Protein 3UVE (pdb70)

Sequence (1124 aa):
TGRVEGKKVAFVTGAARGQGRSHAVRLAQEGADIIAVDICKPIRAGVVDTAIPASSTPEDLAETADLVKGHNNRRIVTAEVDVRDDYDALKAAVDSGVEQLGRLDIIVANAGIGNGGDTLDKTSEEEDWTEMIDINLAGVWKTVKAGVPHMIAGGRRGGSIILTSSVGGLKAYPHTGHYVAAKHGVVGLMRAFGVELGQHMIRVNSVHPTHVKTPMLHNEGTFKMFRPDLENPGPDDMAPICQMFHTTLPIPWVEEPIDISNAVLFFASDEARYITGVTLPIDAGSSCLKTGRVEGKKVAFVTGAARGQGRSHAVRLAQEGADIIAVDICKPIRAGVVDTAIPASSTPEDLAETADLVKGHNNRRIVTAEVDVRDDYDALKAAVDSGVEQLGRLDIIVANAGIGNGGDTLDKTSEEEDWTEMIDINLAGVWKTVKAGVPHMIAGGRGGSIILTSSVGGLKAYPHTGHYVAAKHGVVGLMRAFGVELGQHMIRVNSVHPTHVKTPMLHNEGTFKMFRPDLENPGPDDDMAPICQMFHTTLPIPWVEEPIDISNAVLFFASDEARYITGVTLPIDAGSSCLKTGRVEGKKVAFVTGAARGQGRSHAVRLAQEGADIIAVDICKPIRAGVVDTAIPASSTPEDLAETADLVKGHNNRRIVTAEVDVRDDYDALKAAVDSGVEQLGRLDIIVANAGIGNGGDTLDKTSEEEDWTEMIDINLAGVWKTVKAGVPHMIAGGRGGSIILTSSVGGLKAYPHTGHYVAAKHGVVGLMRAFGVELGQHMIRVNSVHPTHVKTPMLHNEGTFKMFRPDLENPGPDDMAPICQMFHTTLPIPWVEEPIDISNAVLFFASDEARYITGVTLPIDAGSSCLKTGRVEGKKVAFVTGAARGQGRSHAVRLAQEGADIIAVDICKPIRAGVVDTAIPASSTPEDLAETADLVKGHNNRRIVTAEVDVRDDYDALKAAVDSGVEQLGRLDIIVANAGIGNGGDTLDKTSEEDWTEMIDINLAGVWKTVKAGVPHMIAGGRGGSIILTSSVGGLKAYPHTGHYVAAKHGVVGLMRAFGVELGQHMIRVNSVHPTHVKTPMLHNEGTFKMFRPDLENPGPDDMAPICQMFHTTLPIPWVEEPIDISNAVLFFASDEARYITGVTLPIDAGSSCLK

Solvent-accessible surface area: 37494 Å² total; per-residue (Å²): 144,22,48,2,89,45,51,3,0,0,0,1,12,0,0,46,17,31,1,54,20,0,0,29,29,1,2,97,26,5,0,27,0,0,0,0,13,31,5,125,45,45,89,109,81,50,126,99,72,64,36,63,40,14,61,67,108,31,5,47,72,0,10,97,87,0,116,61,69,132,68,44,23,19,61,21,108,14,34,10,60,71,40,115,40,0,52,60,16,0,50,49,0,19,150,116,33,58,61,4,8,2,0,0,2,19,21,27,14,28,35,49,35,69,38,0,16,137,2,40,72,121,21,5,56,19,0,7,51,9,0,0,6,1,5,1,12,2,0,33,0,0,0,47,40,3,51,89,23,68,136,10,8,1,0,0,0,9,2,14,18,10,2,48,36,9,123,48,91,47,1,3,47,2,0,0,9,6,0,0,5,0,0,0,57,0,0,0,24,7,3,0,129,70,62,0,19,0,0,0,0,0,10,13,42,10,94,15,43,72,17,33,12,66,35,17,25,101,137,37,47,109,98,62,160,132,6,18,53,125,44,0,20,70,56,0,61,142,54,11,19,0,62,17,32,30,0,57,24,68,4,0,1,14,0,0,0,0,0,4,1,91,24,1,78,33,2,2,16,4,32,0,13,1,1,0,0,2,50,7,90,140,22,47,0,91,46,42,3,0,0,0,1,12,0,0,47,19,31,0,55,19,0,0,28,26,0,2,98,27,5,0,19,0,0,0,0,13,33,3,114,45,43,91,108,81,57,115,101,70,64,33,60,37,13,62,70,110,30,5,48,70,0,11,100,86,0,117,60,67,132,67,126,23,18,60,22,88,14,34,10,61,74,41,112,40,0,52,61,16,0,49,47,0,20,150,89,17,57,62,5,6,0,0,0,1,19,21,28,15,25,35,48,32,70,38,0,16,139,2,40,71,123,21,6,55,16,0,6,52,7,0,0,6,1,5,2,11,1,0,32,0,0,0,48,41,3,53,90,33,68,143,10,8,1,0,0,0,8,2,14,20,11,2,49,39,7,116,43,75,39,1,3,48,2,0,0,8,7,0,0,6,0,0,0,57,0,0,0,24,7,4,0,126,73,60,1,18,0,0,0,0,0,10,12,44,9,96,16,44,70,15,35,12,65,33,22,24,106,110,38,46,112,103,64,96,91,11,19,55,128,45,0,20,72,54,0,61,137,53,11,18,0,62,18,31,30,0,56,24,67,4,0,1,13,0,0,0,0,0,1,0,91,24,1,79,34,1,2,16,4,31,0,13,1,1,0,0,3,52,9,94,172,20,46,1,92,46,41,3,0,0,0,1,13,0,0,46,18,32,0,55,20,0,0,30,29,0,2,99,27,6,0,19,0,1,0,0,13,34,3,114,45,44,89,108,81,56,115,101,70,63,35,60,39,14,62,70,110,32,4,47,71,0,10,98,87,0,118,60,68,133,66,127,23,17,60,22,89,13,34,10,60,72,41,113,40,0,51,60,16,0,51,48,0,19,150,90,17,58,62,5,6,0,0,0,2,18,22,28,15,26,36,48,32,69,40,0,17,142,1,40,70,124,22,5,57,17,0,7,53,7,0,0,6,1,4,1,10,1,0,33,0,0,0,50,42,3,53,90,33,69,144,8,8,1,0,0,0,8,2,13,20,11,2,49,42,7,124,46,84,43,1,3,46,1,0,0,8,6,0,0,6,0,0,0,58,0,0,0,23,6,4,0,127,74,62,0,19,0,0,0,0,0,9,13,43,9,95,16,44,68,15,36,13,66,34,18,24,105,119,35,46,112,103,65,96,93,11,19,54,124,45,0,20,73,57,0,62,138,52,11,19,0,62,18,32,30,0,58,24,68,4,0,1,14,0,0,0,0,1,1,0,92,25,1,80,33,1,2,15,5,32,0,13,1,1,0,0,4,52,9,94,145,22,47,0,92,47,41,4,0,0,0,1,12,0,0,48,18,31,0,56,20,0,0,28,28,1,1,97,26,4,0,19,0,0,0,0,14,33,4,114,48,45,66,109,81,51,122,101,71,64,37,62,40,15,61,68,106,31,5,45,73,0,10,98,90,0,117,61,67,132,66,127,22,20,61,21,92,12,36,10,59,74,41,112,41,0,53,62,17,0,49,48,0,18,152,90,18,57,66,4,6,0,0,0,1,18,21,27,13,28,35,49,35,70,36,0,16,138,2,47,78,108,22,6,56,18,0,6,51,8,0,0,6,1,4,2,10,1,0,32,0,0,0,47,42,2,52,89,24,69,138,9,8,1,0,0,0,8,2,14,18,10,2,49,36,10,123,47,92,45,1,2,48,1,0,0,10,6,0,0,6,0,0,0,57,0,0,0,21,8,4,0,126,71,63,0,19,0,0,0,0,0,9,12,42,9,95,15,43,68,16,34,13,67,35,16,24,102,133,38,46,111,99,62,160,130,7,18,54,125,45,0,20,71,51,0,62,127,48,11,20,0,62,17,32,29,0,56,23,67,4,0,0,14,0,0,0,0,1,1,0,90,22,1,79,34,1,2,16,4,32,0,14,1,1,0,0,3,48,8,94

Secondary structure (DSSP, 8-state):
--TTTT-EEEEESTTSHHHHHHHHHHHHTT-EEEEEE--S-SBTTB---SSPPP-HHHHHHHHHHHHTTT--EEEEE--TT-HHHHHHHHHHHHHHHS---EEEE--------S-GGG--HHHHHHHHIIIIIHHHHHHHHHHHHHHHHTS-EEEEEE--GGGTS--TT-HHHHHHHHHHHHHHHHHHHHHGGGTEEEEEEEESSBSSTTTSSHHHHHHH-TTSSS--HHHHHHHHHTT-SSS-S-B-HHHHHHHHHHHHSGGGTT--S-EEEESTTGGG-/--TTTT-EEEEESTTSHHHHHHHHHHHHTT-EEEEEE--S-SBTTB---SSPPP-HHHHHHHHHHHHTTT--EEEEE--TT-HHHHHHHHHHHHHHHS---EEEE--------S-GGG--HHHHHHHHIIIIIHHHHHHHHHHHHHHHHTS-EEEEEE--GGGTS--TT-HHHHHHHHHHHHHHHHHHHHHGGGTEEEEEEEESSBSSTTTSSHHHHHHH-TT-SS--HHHHHHHHHTT-SSS-S-B-HHHHHHHHHHHHSGGGTT--S-EEEESTTGGG-/--TTTT-EEEEESTTSHHHHHHHHHHHHTT-EEEEEE--S-SBTTB---SSPPP-HHHHHHHHHHHHTTT--EEEEE--TT-HHHHHHHHHHHHHHHS---EEEE--------S-GGG--HHHHHHHHIIIIIHHHHHHHHHHHHHHHHTS-EEEEEE--GGGTS--TT-HHHHHHHHHHHHHHHHHHHHHGGGTEEEEEEEE-SBSSTTTSSHHHHHHH-TT-SS--HHHHHHHHHTT-SSS-S-B-HHHHHHHHHHHHSGGGTT--S-EEEESTTGGG-/--TTTT-EEEEESTTSHHHHHHHHHHHHTT-EEEEEE--S-SBTTB---SSPPP-HHHHHHHHHHHHTTT--EEEEE--TT-HHHHHHHHHHHHHHHS---EEEE--------S-GGG--HHHHHHHHIIIIIHHHHHHHHHHHHHHHHTS-EEEEEE--GGGTS--TT-HHHHHHHHHHHHHHHHHHHHHGGGTEEEEEEEESSBSSTTTSSHHHHHHH-TTSSS--HHHHHHHHHTT-SSS-S-B-HHHHHHHHHHHHSGGGTT--S-EEEESTTGGG-

Nearest PDB structures (foldseek):
  3uve-assembly1_D  TM=1.004E+00  e=3.601E-61  Mycobacterium avium 104
  5ej2-assembly1_A  TM=9.910E-01  e=6.399E-51  Mycobacterium avium 104
  3t7c-assembly1_B  TM=9.787E-01  e=5.672E-44  Mycobacterium avium 104
  3t7c-assembly1_D  TM=9.836E-01  e=1.127E-41  Mycobacterium avium 104
  3oec-assembly1_D  TM=9.701E-01  e=2.145E-37  Mycolicibacterium thermoresistibile

B-factor: mean 14.79, std 8.17, range [6.04, 56.09]

CATH classification: 3.40.50.720

InterPro domains:
  IPR002347 Short-chain dehydrogenase/reductase SDR [PF00106] (8-215)
  IPR002347 Short-chain dehydrogenase/reductase SDR [PR00080] (99-110)
  IPR002347 Short-chain dehydrogenase/reductase SDR [PR00080] (154-162)
  IPR002347 Short-chain dehydrogenase/reductase SDR [PR00080] (174-193)
  IPR002347 Short-chain dehydrogenase/reductase SDR [PR00081] (9-26)
  IPR002347 Short-chain dehydrogenase/reductase SDR [PR00081] (99-110)
  IPR002347 Short-chain dehydrogenase/reductase SDR [PR00081] (148-164)
  IPR002347 Short-chain dehydrogenase/reductase SDR [PR00081] (174-193)
  IPR002347 Short-chain dehydrogenase/reductase SDR [PR00081] (195-212)
  IPR002347 Short-chain dehydrogenase/reductase SDR [PR00081] (243-263)
  IPR020904 Short-chain dehydrogenase/reductase, conserved site [PS00061] (161-189)
  IPR023985 Mycofactocin-dependent oxidoreductase [TIGR03971] (5-281)
  IPR036291 NAD(P)-binding domain superfamily [SSF51735] (6-280)

Structure (mmCIF, N/CA/C/O backbone):
data_3UVE
#
_entry.id   3UVE
#
_cell.length_a   97.610
_cell.length_b   59.440
_cell.length_c   108.650
_cell.angle_alpha   90.000
_cell.angle_beta   90.100
_cell.angle_gamma   90.000
#
_symmetry.space_group_name_H-M   'P 1 21 1'
#
loop_
_entity.id
_entity.type
_entity.pdbx_description
1 polymer 'Carveol dehydrogenase ((+)-trans-carveol dehydrogenase)'
2 non-polymer NICOTINAMIDE-ADENINE-DINUCLEOTIDE
3 non-polymer 'TETRAETHYLENE GLYCOL'
4 non-polymer 1,2-ETHANEDIOL
5 water water
#
loop_
_atom_site.group_PDB
_atom_site.id
_atom_site.type_symbol
_atom_site.label_atom_id
_atom_site.label_alt_id
_atom_site.label_comp_id
_atom_site.label_asym_id
_atom_site.label_entity_id
_atom_site.label_seq_id
_atom_site.pdbx_PDB_ins_code
_atom_site.Cartn_x
_atom_site.Cartn_y
_atom_site.Cartn_z
_atom_site.occupancy
_atom_site.B_iso_or_equiv
_atom_site.auth_seq_id
_atom_site.auth_comp_id
_atom_site.auth_asym_id
_atom_site.auth_atom_id
_atom_site.pdbx_PDB_model_num
ATOM 1 N N . THR A 1 6 ? -12.769 -6.936 32.560 1.00 34.44 2 THR A N 1
ATOM 2 C CA . THR A 1 6 ? -12.517 -5.998 31.441 1.00 32.78 2 THR A CA 1
ATOM 3 C C . THR A 1 6 ? -11.155 -5.293 31.588 1.00 29.93 2 THR A C 1
ATOM 4 O O . THR A 1 6 ? -10.526 -4.988 30.586 1.00 33.09 2 THR A O 1
ATOM 6 N N . GLY A 1 7 ? -10.687 -5.051 32.819 1.00 25.29 3 GLY A N 1
ATOM 7 C CA . GLY A 1 7 ? -9.449 -4.286 33.019 1.00 20.84 3 GLY A CA 1
ATOM 8 C C . GLY A 1 7 ? -8.222 -5.109 32.658 1.00 18.55 3 GLY A C 1
ATOM 9 O O . GLY A 1 7 ? -8.222 -6.332 32.730 1.00 17.00 3 GLY A O 1
ATOM 10 N N . ARG A 1 8 ? -7.133 -4.421 32.349 1.00 17.34 4 ARG A N 1
ATOM 11 C CA . ARG A 1 8 ? -5.926 -5.098 31.961 1.00 17.14 4 ARG A CA 1
ATOM 12 C C . ARG A 1 8 ? -5.206 -5.844 33.067 1.00 16.27 4 ARG A C 1
ATOM 13 O O . ARG A 1 8 ? -4.311 -6.656 32.765 1.00 16.68 4 ARG A O 1
ATOM 21 N N . VAL A 1 9 ? -5.568 -5.591 34.321 1.00 14.51 5 VAL A N 1
ATOM 22 C CA . VAL A 1 9 ? -5.046 -6.380 35.433 1.00 12.83 5 VAL A CA 1
ATOM 23 C C . VAL A 1 9 ? -6.218 -6.866 36.308 1.00 13.31 5 VAL A C 1
ATOM 24 O O . VAL A 1 9 ? -6.117 -6.960 37.525 1.00 12.53 5 VAL A O 1
ATOM 28 N N . GLU A 1 10 ? -7.331 -7.203 35.664 1.00 14.19 6 GLU A N 1
ATOM 29 C CA . GLU A 1 10 ? -8.521 -7.618 36.372 1.00 16.77 6 GLU A CA 1
ATOM 30 C C . GLU A 1 10 ? -8.269 -8.834 37.265 1.00 15.75 6 GLU A C 1
ATOM 31 O O . GLU A 1 10 ? -7.646 -9.792 36.846 1.00 16.72 6 GLU A O 1
ATOM 37 N N . GLY A 1 11 ? -8.716 -8.747 38.500 1.00 16.32 7 GLY A N 1
ATOM 38 C CA . GLY A 1 11 ? -8.592 -9.837 39.439 1.00 16.55 7 GLY A CA 1
ATOM 39 C C . GLY A 1 11 ? -7.227 -10.024 40.105 1.00 16.00 7 GLY A C 1
ATOM 40 O O . GLY A 1 11 ? -7.055 -10.965 40.896 1.00 17.27 7 GLY A O 1
ATOM 41 N N . LYS A 1 12 ? -6.268 -9.169 39.765 1.00 14.47 8 LYS A N 1
ATOM 42 C CA A LYS A 1 12 ? -4.928 -9.240 40.353 0.50 13.09 8 LYS A CA 1
ATOM 43 C CA B LYS A 1 12 ? -4.931 -9.239 40.364 0.50 13.62 8 LYS A CA 1
ATOM 44 C C . LYS A 1 12 ? -4.827 -8.395 41.618 1.00 12.80 8 LYS A C 1
ATOM 45 O O . LYS A 1 12 ? -5.679 -7.569 41.893 1.00 11.89 8 LYS A O 1
ATOM 56 N N . VAL A 1 13 ? -3.781 -8.651 42.397 1.00 11.15 9 VAL A N 1
ATOM 57 C CA . VAL A 1 13 ? -3.408 -7.852 43.540 1.00 10.35 9 VAL A CA 1
ATOM 58 C C . VAL A 1 13 ? -2.001 -7.318 43.312 1.00 9.25 9 VAL A C 1
ATOM 59 O O . VAL A 1 13 ? -1.087 -8.067 42.948 1.00 9.03 9 VAL A O 1
ATOM 63 N N . ALA A 1 14 ? -1.833 -6.005 43.531 1.00 9.25 10 ALA A N 1
ATOM 64 C CA . ALA A 1 14 ? -0.545 -5.317 43.402 1.00 8.91 10 ALA A CA 1
ATOM 65 C C . ALA A 1 14 ? -0.102 -4.738 44.750 1.00 8.92 10 ALA A C 1
ATOM 66 O O . ALA A 1 14 ? -0.896 -4.065 45.464 1.00 9.69 10 ALA A O 1
ATOM 68 N N . PHE A 1 15 ? 1.148 -4.987 45.088 1.00 8.23 11 PHE A N 1
ATOM 69 C CA . PHE A 1 15 ? 1.854 -4.436 46.242 1.00 8.27 11 PHE A CA 1
ATOM 70 C C . PHE A 1 15 ? 2.726 -3.275 45.753 1.00 8.09 11 PHE A C 1
ATOM 71 O O . PHE A 1 15 ? 3.627 -3.482 44.936 1.00 8.49 11 PHE A O 1
ATOM 79 N N . VAL A 1 16 ? 2.393 -2.051 46.184 1.00 7.77 12 VAL A N 1
ATOM 80 C CA . VAL A 1 16 ? 3.060 -0.821 45.741 1.00 7.63 12 VAL A CA 1
ATOM 81 C C . VAL A 1 16 ? 3.666 -0.134 46.969 1.00 7.41 12 VAL A C 1
ATOM 82 O O . VAL A 1 16 ? 2.936 0.181 47.919 1.00 7.57 12 VAL A O 1
ATOM 86 N N . THR A 1 17 ? 4.981 0.084 46.966 1.00 7.35 13 THR A N 1
ATOM 87 C CA . THR A 1 17 ? 5.612 0.903 47.997 1.00 7.46 13 THR A CA 1
ATOM 88 C C . THR A 1 17 ? 5.712 2.360 47.553 1.00 7.61 13 THR A C 1
ATOM 89 O O . THR A 1 17 ? 5.686 2.677 46.358 1.00 8.09 13 THR A O 1
ATOM 93 N N . GLY A 1 18 ? 5.860 3.247 48.526 1.00 7.41 14 GLY A N 1
ATOM 94 C CA . GLY A 1 18 ? 5.814 4.688 48.283 1.00 7.80 14 GLY A CA 1
ATOM 95 C C . GLY A 1 18 ? 4.492 5.161 47.740 1.00 7.83 14 GLY A C 1
ATOM 96 O O . GLY A 1 18 ? 4.429 6.107 46.981 1.00 8.06 14 GLY A O 1
ATOM 97 N N . ALA A 1 19 ? 3.396 4.539 48.188 1.00 8.21 15 ALA A N 1
ATOM 98 C CA . ALA A 1 19 ? 2.067 4.772 47.618 1.00 8.25 15 ALA A CA 1
ATOM 99 C C . ALA A 1 19 ? 1.347 6.005 48.162 1.00 8.72 15 ALA A C 1
ATOM 100 O O . ALA A 1 19 ? 0.246 6.282 47.721 1.00 9.40 15 ALA A O 1
ATOM 102 N N . ALA A 1 20 ? 1.966 6.752 49.056 1.00 8.91 16 ALA A N 1
ATOM 103 C CA . ALA A 1 20 ? 1.251 7.905 49.692 1.00 8.80 16 ALA A CA 1
ATOM 104 C C . ALA A 1 20 ? 0.967 9.033 48.700 1.00 9.00 16 ALA A C 1
ATOM 105 O O . ALA A 1 20 ? 0.059 9.804 48.898 1.00 9.02 16 ALA A O 1
ATOM 107 N N . ARG A 1 21 ? 1.811 9.178 47.671 1.00 8.91 17 ARG A N 1
ATOM 108 C CA . ARG A 1 21 ? 1.694 10.319 46.784 1.00 9.31 17 ARG A CA 1
ATOM 109 C C . ARG A 1 21 ? 2.533 10.060 45.531 1.00 9.01 17 ARG A C 1
ATOM 110 O O . ARG A 1 21 ? 3.125 8.968 45.385 1.00 9.19 17 ARG A O 1
ATOM 118 N N . GLY A 1 22 ? 2.574 11.028 44.638 1.00 9.33 18 GLY A N 1
ATOM 119 C CA . GLY A 1 22 ? 3.490 10.967 43.506 1.00 9.21 18 GLY A CA 1
ATOM 120 C C . GLY A 1 22 ? 3.264 9.768 42.603 1.00 8.93 18 GLY A C 1
ATOM 121 O O . GLY A 1 22 ? 2.135 9.368 42.338 1.00 9.56 18 GLY A O 1
ATOM 122 N N . GLN A 1 23 ? 4.358 9.157 42.175 1.00 8.92 19 GLN A N 1
ATOM 123 C CA . GLN A 1 23 ? 4.267 8.035 41.253 1.00 8.31 19 GLN A CA 1
ATOM 124 C C . GLN A 1 23 ? 3.586 6.847 41.890 1.00 8.26 19 GLN A C 1
ATOM 125 O O . GLN A 1 23 ? 2.790 6.169 41.263 1.00 8.20 19 GLN A O 1
ATOM 131 N N . GLY A 1 24 ? 3.889 6.593 43.169 1.00 8.34 20 GLY A N 1
ATOM 132 C CA . GLY A 1 24 ? 3.299 5.422 43.848 1.00 8.28 20 GLY A CA 1
ATOM 133 C C . GLY A 1 24 ? 1.794 5.513 43.989 1.00 8.58 20 GLY A C 1
ATOM 134 O O . GLY A 1 24 ? 1.074 4.531 43.736 1.00 8.61 20 GLY A O 1
ATOM 135 N N . ARG A 1 25 ? 1.299 6.708 44.332 1.00 8.37 21 ARG A N 1
ATOM 136 C CA . ARG A 1 25 ? -0.145 6.937 44.323 1.00 8.67 21 ARG A CA 1
ATOM 137 C C . ARG A 1 25 ? -0.685 6.682 42.932 1.00 8.38 21 ARG A C 1
ATOM 138 O O . ARG A 1 25 ? -1.714 5.997 42.773 1.00 9.32 21 ARG A O 1
ATOM 146 N N . SER A 1 26 ? -0.031 7.236 41.921 1.00 8.51 22 SER A N 1
ATOM 147 C CA . SER A 1 26 ? -0.481 7.058 40.542 1.00 8.47 22 SER A CA 1
ATOM 148 C C . SER A 1 26 ? -0.534 5.572 40.143 1.00 8.51 22 SER A C 1
ATOM 149 O O . SER A 1 26 ? -1.478 5.151 39.506 1.00 9.31 22 SER A O 1
ATOM 152 N N . HIS A 1 27 ? 0.460 4.802 40.537 1.00 8.52 23 HIS A N 1
ATOM 153 C CA . HIS A 1 27 ? 0.490 3.371 40.238 1.00 8.37 23 HIS A CA 1
ATOM 154 C C . HIS A 1 27 ? -0.692 2.668 40.878 1.00 8.67 23 HIS A C 1
ATOM 155 O O . HIS A 1 27 ? -1.379 1.868 40.237 1.00 8.39 23 HIS A O 1
ATOM 162 N N . ALA A 1 28 ? -0.910 2.920 42.166 1.00 8.55 24 ALA A N 1
ATOM 163 C CA . ALA A 1 28 ? -2.035 2.320 42.865 1.00 8.97 24 ALA A CA 1
ATOM 164 C C . ALA A 1 28 ? -3.371 2.623 42.193 1.00 9.08 24 ALA A C 1
ATOM 165 O O . ALA A 1 28 ? -4.191 1.720 41.995 1.00 9.58 24 ALA A O 1
ATOM 167 N N . VAL A 1 29 ? -3.593 3.900 41.827 1.00 9.48 25 VAL A N 1
ATOM 168 C CA . VAL A 1 29 ? -4.829 4.312 41.212 1.00 10.07 25 VAL A CA 1
ATOM 169 C C . VAL A 1 29 ? -4.993 3.753 39.798 1.00 10.77 25 VAL A C 1
ATOM 170 O O . VAL A 1 29 ? -6.054 3.265 39.447 1.00 11.51 25 VAL A O 1
ATOM 174 N N . ARG A 1 30 ? -3.919 3.781 39.013 1.00 10.39 26 ARG A N 1
ATOM 175 C CA . ARG A 1 30 ? -4.004 3.243 37.646 1.00 10.41 26 ARG A CA 1
ATOM 176 C C . ARG A 1 30 ? -4.247 1.743 37.636 1.00 9.93 26 ARG A C 1
ATOM 177 O O . ARG A 1 30 ? -5.049 1.227 36.836 1.00 10.38 26 ARG A O 1
ATOM 185 N N . LEU A 1 31 ? -3.530 1.019 38.477 1.00 9.28 27 LEU A N 1
ATOM 186 C CA . LEU A 1 31 ? -3.738 -0.417 38.573 1.00 9.70 27 LEU A CA 1
ATOM 187 C C . LEU A 1 31 ? -5.173 -0.730 39.058 1.00 10.03 27 LEU A C 1
ATOM 188 O O . LEU A 1 31 ? -5.802 -1.664 38.581 1.00 11.17 27 LEU A O 1
ATOM 193 N N . ALA A 1 32 ? -5.665 0.048 40.013 1.00 9.56 28 ALA A N 1
ATOM 194 C CA . ALA A 1 32 ? -7.048 -0.125 40.494 1.00 10.43 28 ALA A CA 1
ATOM 195 C C . ALA A 1 32 ? -8.079 0.168 39.382 1.00 10.84 28 ALA A C 1
ATOM 196 O O . ALA A 1 32 ? -9.037 -0.592 39.180 1.00 11.07 28 ALA A O 1
ATOM 198 N N . GLN A 1 33 ? -7.827 1.210 38.603 1.00 10.92 29 GLN A N 1
ATOM 199 C CA . GLN A 1 33 ? -8.665 1.526 37.450 1.00 12.18 29 GLN A CA 1
ATOM 200 C C . GLN A 1 33 ? -8.756 0.363 36.483 1.00 12.05 29 GLN A C 1
ATOM 201 O O . GLN A 1 33 ? -9.801 0.128 35.893 1.00 12.12 29 GLN A O 1
ATOM 207 N N . GLU A 1 34 ? -7.678 -0.389 36.376 1.00 11.68 30 GLU A N 1
ATOM 208 C CA . GLU A 1 34 ? -7.594 -1.531 35.477 1.00 12.42 30 GLU A CA 1
ATOM 209 C C . GLU A 1 34 ? -7.861 -2.867 36.161 1.00 12.30 30 GLU A C 1
ATOM 210 O O . GLU A 1 34 ? -7.620 -3.927 35.590 1.00 12.74 30 GLU A O 1
ATOM 216 N N . GLY A 1 35 ? -8.437 -2.810 37.363 1.00 12.24 31 GLY A N 1
ATOM 217 C CA . GLY A 1 35 ? -9.029 -3.997 37.985 1.00 12.47 31 GLY A CA 1
ATOM 218 C C . GLY A 1 35 ? -8.282 -4.669 39.116 1.00 12.24 31 GLY A C 1
ATOM 219 O O . GLY A 1 35 ? -8.791 -5.665 39.656 1.00 13.13 31 GLY A O 1
ATOM 220 N N . ALA A 1 36 ? -7.173 -4.105 39.551 1.00 11.54 32 ALA A N 1
ATOM 221 C CA . ALA A 1 36 ? -6.379 -4.714 40.641 1.00 11.50 32 ALA A CA 1
ATOM 222 C C . ALA A 1 36 ? -6.785 -4.183 41.989 1.00 11.62 32 ALA A C 1
ATOM 223 O O . ALA A 1 36 ? -7.023 -2.977 42.132 1.00 12.50 32 ALA A O 1
ATOM 225 N N . ASP A 1 37 ? -6.793 -5.043 43.004 1.00 11.47 33 ASP A N 1
ATOM 226 C CA . ASP A 1 37 ? -6.773 -4.581 44.373 1.00 11.84 33 ASP A CA 1
ATOM 227 C C . ASP A 1 37 ? -5.331 -4.277 44.791 1.00 10.82 33 ASP A C 1
ATOM 228 O O . ASP A 1 37 ? -4.377 -4.783 44.189 1.00 10.70 33 ASP A O 1
ATOM 233 N N . ILE A 1 38 ? -5.170 -3.457 45.823 1.00 10.23 34 ILE A N 1
ATOM 234 C CA . ILE A 1 38 ? -3.873 -2.860 46.143 1.00 9.50 34 ILE A CA 1
ATOM 235 C C . ILE A 1 38 ? -3.448 -3.046 47.614 1.00 9.20 34 ILE A C 1
ATOM 236 O O . ILE A 1 38 ? -4.252 -2.855 48.537 1.00 9.64 34 ILE A O 1
ATOM 241 N N . ILE A 1 39 ? -2.197 -3.479 47.822 1.00 8.74 35 ILE A N 1
ATOM 242 C CA . ILE A 1 39 ? -1.531 -3.387 49.141 1.00 8.85 35 ILE A CA 1
ATOM 243 C C . ILE A 1 39 ? -0.588 -2.175 48.976 1.00 8.70 35 ILE A C 1
ATOM 244 O O . ILE A 1 39 ? 0.377 -2.216 48.231 1.00 7.91 35 ILE A O 1
ATOM 249 N N . ALA A 1 40 ? -0.892 -1.097 49.682 1.00 8.66 36 ALA A N 1
ATOM 250 C CA . ALA A 1 40 ? -0.212 0.181 49.559 1.00 8.95 36 ALA A CA 1
ATOM 251 C C . ALA A 1 40 ? 0.534 0.506 50.826 1.00 9.71 36 ALA A C 1
ATOM 252 O O . ALA A 1 40 ? -0.053 0.611 51.907 1.00 10.57 36 ALA A O 1
ATOM 254 N N . VAL A 1 41 ? 1.838 0.657 50.711 1.00 8.96 37 VAL A N 1
ATOM 255 C CA . VAL A 1 41 ? 2.690 0.961 51.855 1.00 9.78 37 VAL A CA 1
ATOM 256 C C . VAL A 1 41 ? 3.459 2.253 51.627 1.00 9.12 37 VAL A C 1
ATOM 257 O O . VAL A 1 41 ? 3.899 2.556 50.506 1.00 8.59 37 VAL A O 1
ATOM 261 N N . ASP A 1 42 ? 3.671 2.976 52.706 1.00 8.85 38 ASP A N 1
ATOM 262 C CA . ASP A 1 42 ? 4.472 4.203 52.683 1.00 8.62 38 ASP A CA 1
ATOM 263 C C . ASP A 1 42 ? 4.924 4.489 54.104 1.00 9.19 38 ASP A C 1
ATOM 264 O O . ASP A 1 42 ? 4.213 4.149 55.068 1.00 9.48 38 ASP A O 1
ATOM 269 N N . ILE A 1 43 ? 6.071 5.106 54.238 1.00 9.27 39 ILE A N 1
ATOM 270 C CA . ILE A 1 43 ? 6.615 5.439 55.539 1.00 10.13 39 ILE A CA 1
ATOM 271 C C . ILE A 1 43 ? 5.711 6.445 56.240 1.00 10.98 39 ILE A C 1
ATOM 272 O O . ILE A 1 43 ? 5.561 6.376 57.453 1.00 11.66 39 ILE A O 1
ATOM 277 N N . CYS A 1 44 ? 5.172 7.386 55.476 1.00 10.82 40 CYS A N 1
ATOM 278 C CA . CYS A 1 44 ? 4.232 8.384 55.992 1.00 11.79 40 CYS A CA 1
ATOM 279 C C . CYS A 1 44 ? 4.800 9.216 57.142 1.00 12.92 40 CYS A C 1
ATOM 280 O O . CYS A 1 44 ? 4.061 9.663 58.020 1.00 14.77 40 CYS A O 1
ATOM 283 N N . LYS A 1 45 ? 6.101 9.457 57.123 1.00 13.50 41 LYS A N 1
ATOM 284 C CA . LYS A 1 45 ? 6.710 10.397 58.048 1.00 15.48 41 LYS A CA 1
ATOM 285 C C . LYS A 1 45 ? 8.077 10.785 57.533 1.00 14.37 41 LYS A C 1
ATOM 286 O O . LYS A 1 45 ? 8.543 10.239 56.547 1.00 12.36 41 LYS A O 1
ATOM 292 N N . PRO A 1 46 ? 8.743 11.727 58.225 1.00 14.49 42 PRO A N 1
ATOM 293 C CA . PRO A 1 46 ? 10.075 12.081 57.763 1.00 13.95 42 PRO A CA 1
ATOM 294 C C . PRO A 1 46 ? 11.008 10.887 57.799 1.00 13.73 42 PRO A C 1
ATOM 295 O O . PRO A 1 46 ? 10.946 10.051 58.693 1.00 13.37 42 PRO A O 1
ATOM 299 N N . ILE A 1 47 ? 11.911 10.864 56.838 1.00 14.08 43 ILE A N 1
ATOM 300 C CA . ILE A 1 47 ? 12.874 9.810 56.667 1.00 15.37 43 ILE A CA 1
ATOM 301 C C . ILE A 1 47 ? 13.858 9.674 57.809 1.00 16.26 43 ILE A C 1
ATOM 302 O O . ILE A 1 47 ? 14.307 8.596 58.139 1.00 15.84 43 ILE A O 1
ATOM 307 N N . ARG A 1 48 ? 14.257 10.810 58.352 1.00 18.24 44 ARG A N 1
ATOM 308 C CA . ARG A 1 48 ? 15.266 10.851 59.387 1.00 21.81 44 ARG A CA 1
ATOM 309 C C . ARG A 1 48 ? 14.583 11.453 60.615 1.00 25.50 44 ARG A C 1
ATOM 310 O O . ARG A 1 48 ? 14.000 12.521 60.540 1.00 25.62 44 ARG A O 1
ATOM 318 N N . ALA A 1 49 ? 14.557 10.701 61.706 1.00 32.02 45 ALA A N 1
ATOM 319 C CA . ALA A 1 49 ? 13.634 10.948 62.822 1.00 35.73 45 ALA A CA 1
ATOM 320 C C . ALA A 1 49 ? 13.575 12.405 63.277 1.00 39.98 45 ALA A C 1
ATOM 321 O O . ALA A 1 49 ? 12.496 13.011 63.324 1.00 45.04 45 ALA A O 1
ATOM 323 N N . GLY A 1 50 ? 14.723 12.973 63.616 1.00 40.93 46 GLY A N 1
ATOM 324 C CA . GLY A 1 50 ? 14.732 14.320 64.185 1.00 44.87 46 GLY A CA 1
ATOM 325 C C . GLY A 1 50 ? 14.659 15.458 63.179 1.00 46.83 46 GLY A C 1
ATOM 326 O O . GLY A 1 50 ? 14.874 16.615 63.555 1.00 47.72 46 GLY A O 1
ATOM 327 N N . VAL A 1 51 ? 14.331 15.153 61.911 1.00 44.78 47 VAL A N 1
ATOM 328 C CA . VAL A 1 51 ? 14.661 16.053 60.797 1.00 39.29 47 VAL A CA 1
ATOM 329 C C . VAL A 1 51 ? 13.507 16.294 59.816 1.00 36.86 47 VAL A C 1
ATOM 330 O O . VAL A 1 51 ? 13.035 15.364 59.149 1.00 39.10 47 VAL A O 1
ATOM 334 N N . VAL A 1 52 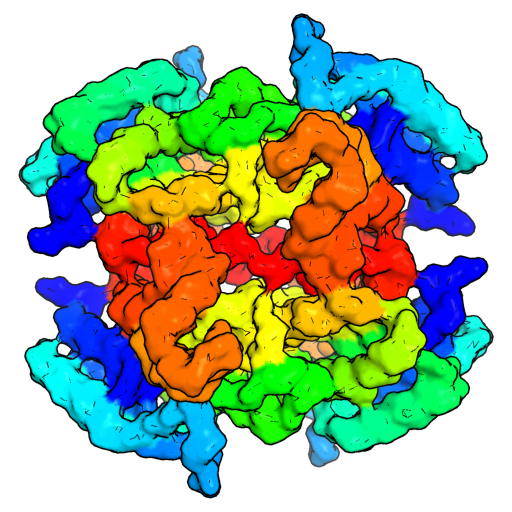? 13.084 17.545 59.713 1.00 32.29 48 VAL A N 1
ATOM 335 C CA . VAL A 1 52 ? 12.102 17.962 58.706 1.00 33.51 48 VAL A CA 1
ATOM 336 C C . VAL A 1 52 ? 12.692 19.005 57.728 1.00 34.23 48 VAL A C 1
ATOM 337 O O . VAL A 1 52 ? 12.039 19.389 56.770 1.00 38.15 48 VAL A O 1
ATOM 341 N N . ASP A 1 53 ? 13.931 19.441 57.971 1.00 35.43 49 ASP A N 1
ATOM 342 C CA . ASP A 1 53 ? 14.636 20.388 57.096 1.00 36.34 49 ASP A CA 1
ATOM 343 C C . ASP A 1 53 ? 15.245 19.646 55.909 1.00 33.38 49 ASP A C 1
ATOM 344 O O . ASP A 1 53 ? 16.468 19.448 55.838 1.00 37.11 49 ASP A O 1
ATOM 346 N N . THR A 1 54 ? 14.370 19.188 55.019 1.00 28.89 50 THR A N 1
ATOM 347 C CA . THR A 1 54 ? 14.745 18.524 53.775 1.00 25.60 50 THR A CA 1
ATOM 348 C C . THR A 1 54 ? 14.177 19.282 52.582 1.00 22.36 50 THR A C 1
ATOM 349 O O . THR A 1 54 ? 13.094 19.833 52.652 1.00 23.20 50 THR A O 1
ATOM 353 N N . ALA A 1 55 ? 14.860 19.248 51.438 1.00 19.60 51 ALA A N 1
ATOM 354 C CA . ALA A 1 55 ? 14.319 19.904 50.267 1.00 17.92 51 ALA A CA 1
ATOM 355 C C . ALA A 1 55 ? 12.998 19.225 49.824 1.00 15.50 51 ALA A C 1
ATOM 356 O O . ALA A 1 55 ? 12.039 19.905 49.466 1.00 15.81 51 ALA A O 1
ATOM 358 N N . ILE A 1 56 ? 13.002 17.892 49.858 1.00 13.72 52 ILE A N 1
ATOM 359 C CA . ILE A 1 56 ? 11.854 17.100 49.455 1.00 12.56 52 ILE A CA 1
ATOM 360 C C . ILE A 1 56 ? 10.971 16.912 50.701 1.00 12.85 52 ILE A C 1
ATOM 361 O O . ILE A 1 56 ? 11.419 16.342 51.680 1.00 12.38 52 ILE A O 1
ATOM 366 N N . PRO A 1 57 ? 9.727 17.389 50.637 1.00 12.47 53 PRO A N 1
ATOM 367 C CA . PRO A 1 57 ? 8.892 17.239 51.836 1.00 12.99 53 PRO A CA 1
ATOM 368 C C . PRO A 1 57 ? 8.556 15.767 52.115 1.00 13.02 53 PRO A C 1
ATOM 369 O O . PRO A 1 57 ? 8.443 14.956 51.192 1.00 12.25 53 PRO A O 1
ATOM 373 N N . ALA A 1 58 ? 8.390 15.440 53.401 1.00 11.96 54 ALA A N 1
ATOM 374 C CA . ALA A 1 58 ? 7.949 14.091 53.813 1.00 12.20 54 ALA A CA 1
ATOM 375 C C . ALA A 1 58 ? 6.493 13.828 53.402 1.00 12.40 54 ALA A C 1
ATOM 376 O O . ALA A 1 58 ? 5.736 14.768 53.122 1.00 14.17 54 ALA A O 1
ATOM 378 N N . SER A 1 59 ? 6.117 12.563 53.286 1.00 11.34 55 SER A N 1
ATOM 379 C CA A SER A 1 59 ? 4.698 12.227 53.127 0.50 11.32 55 SER A CA 1
ATOM 380 C CA B SER A 1 59 ? 4.697 12.196 53.130 0.50 11.91 55 SER A CA 1
ATOM 381 C C . SER A 1 59 ? 4.040 12.081 54.495 1.00 11.90 55 SER A C 1
ATOM 382 O O . SER A 1 59 ? 4.715 12.008 55.499 1.00 13.58 55 SER A O 1
ATOM 387 N N . THR A 1 60 ? 2.729 12.034 54.505 1.00 11.99 56 THR A N 1
ATOM 388 C CA . THR A 1 60 ? 1.970 11.938 55.718 1.00 11.73 56 THR A CA 1
ATOM 389 C C . THR A 1 60 ? 1.005 10.772 55.676 1.00 11.32 56 THR A C 1
ATOM 390 O O . THR A 1 60 ? 0.650 10.276 54.592 1.00 10.57 56 THR A O 1
ATOM 394 N N . PRO A 1 61 ? 0.491 10.367 56.844 1.00 11.29 57 PRO A N 1
ATOM 395 C CA . PRO A 1 61 ? -0.611 9.388 56.865 1.00 11.66 57 PRO A CA 1
ATOM 396 C C . PRO A 1 61 ? -1.815 9.808 56.044 1.00 12.15 57 PRO A C 1
ATOM 397 O O . PRO A 1 61 ? -2.424 8.990 55.344 1.00 11.74 57 PRO A O 1
ATOM 401 N N . GLU A 1 62 ? -2.171 11.080 56.091 1.00 12.25 58 GLU A N 1
ATOM 402 C CA . GLU A 1 62 ? -3.288 11.561 55.323 1.00 12.94 58 GLU A CA 1
ATOM 403 C C . GLU A 1 62 ? -3.052 11.416 53.819 1.00 11.54 58 GLU A C 1
ATOM 404 O O . GLU A 1 62 ? -3.985 11.143 53.081 1.00 11.36 58 GLU A O 1
ATOM 410 N N . ASP A 1 63 ? -1.808 11.626 53.347 1.00 10.55 59 ASP A N 1
ATOM 411 C CA . ASP A 1 63 ? -1.504 11.418 51.945 1.00 10.83 59 ASP A CA 1
ATOM 412 C C . ASP A 1 63 ? -1.895 9.967 51.558 1.00 10.11 59 ASP A C 1
ATOM 413 O O . ASP A 1 63 ? -2.535 9.736 50.520 1.00 9.39 59 ASP A O 1
ATOM 418 N N . LEU A 1 64 ? -1.523 9.005 52.404 1.00 10.21 60 LEU A N 1
ATOM 419 C CA . LEU A 1 64 ? -1.837 7.586 52.096 1.00 10.11 60 LEU A CA 1
ATOM 420 C C . LEU A 1 64 ? -3.330 7.310 52.144 1.00 10.55 60 LEU A C 1
ATOM 421 O O . LEU A 1 64 ? -3.868 6.566 51.312 1.00 10.46 60 LEU A O 1
ATOM 426 N N . ALA A 1 65 ? -4.029 7.951 53.076 1.00 10.70 61 ALA A N 1
ATOM 427 C CA . ALA A 1 65 ? -5.484 7.834 53.144 1.00 11.84 61 ALA A CA 1
ATOM 428 C C . ALA A 1 65 ? -6.154 8.389 51.895 1.00 11.62 61 ALA A C 1
ATOM 429 O O . ALA A 1 65 ? -7.157 7.861 51.433 1.00 12.58 61 ALA A O 1
ATOM 431 N N . GLU A 1 66 ? -5.582 9.460 51.324 1.00 11.18 62 GLU A N 1
ATOM 432 C CA . GLU A 1 66 ? -6.059 10.035 50.074 1.00 12.08 62 GLU A CA 1
ATOM 433 C C . GLU A 1 66 ? -5.874 9.064 48.921 1.00 11.46 62 GLU A C 1
ATOM 434 O O . GLU A 1 66 ? -6.743 8.902 48.064 1.00 12.38 62 GLU A O 1
ATOM 440 N N . THR A 1 67 ? -4.705 8.418 48.850 1.00 11.32 63 THR A N 1
ATOM 441 C CA . THR A 1 67 ? -4.529 7.359 47.850 1.00 10.52 63 THR A CA 1
ATOM 442 C C . THR A 1 67 ? -5.625 6.300 47.982 1.00 11.20 63 THR A C 1
ATOM 443 O O . THR A 1 67 ? -6.189 5.820 46.971 1.00 11.23 63 THR A O 1
ATOM 447 N N . ALA A 1 68 ? -5.886 5.900 49.208 1.00 11.25 64 ALA A N 1
ATOM 448 C CA . ALA A 1 68 ? -6.896 4.855 49.476 1.00 11.78 64 ALA A CA 1
ATOM 449 C C . ALA A 1 68 ? -8.270 5.274 49.003 1.00 12.71 64 ALA A C 1
ATOM 450 O O . ALA A 1 68 ? -8.974 4.503 48.334 1.00 12.31 64 ALA A O 1
ATOM 452 N N . ASP A 1 69 ? -8.630 6.531 49.243 1.00 13.60 65 ASP A N 1
ATOM 453 C CA . ASP A 1 69 ? -9.889 7.027 48.745 1.00 15.67 65 ASP A CA 1
ATOM 454 C C . ASP A 1 69 ? -9.979 6.992 47.237 1.00 14.13 65 ASP A C 1
ATOM 455 O O . ASP A 1 69 ? -11.053 6.680 46.666 1.00 13.08 65 ASP A O 1
ATOM 460 N N . LEU A 1 70 ? -8.880 7.316 46.550 1.00 13.06 66 LEU A N 1
ATOM 461 C CA . LEU A 1 70 ? -8.886 7.301 45.109 1.00 13.54 66 LEU A CA 1
ATOM 462 C C . LEU A 1 70 ? -9.053 5.876 44.586 1.00 13.11 66 LEU A C 1
ATOM 463 O O . LEU A 1 70 ? -9.785 5.635 43.638 1.00 14.27 66 LEU A O 1
ATOM 468 N N . VAL A 1 71 ? -8.359 4.920 45.193 1.00 12.46 67 VAL A N 1
ATOM 469 C CA . VAL A 1 71 ? -8.512 3.507 44.808 1.00 11.93 67 VAL A CA 1
ATOM 470 C C . VAL A 1 71 ? -9.938 2.990 45.043 1.00 12.68 67 VAL A C 1
ATOM 471 O O . VAL A 1 71 ? -10.521 2.317 44.188 1.00 13.43 67 VAL A O 1
ATOM 475 N N . LYS A 1 72 ? -10.489 3.325 46.193 1.00 13.84 68 LYS A N 1
ATOM 476 C CA . LYS A 1 72 ? -11.864 2.927 46.496 1.00 15.16 68 LYS A CA 1
ATOM 477 C C . LYS A 1 72 ? -12.853 3.536 45.524 1.00 14.93 68 LYS A C 1
ATOM 478 O O . LYS A 1 72 ? -13.927 2.959 45.275 1.00 14.54 68 LYS A O 1
ATOM 484 N N . GLY A 1 73 ? -12.523 4.719 45.004 1.00 16.11 69 GLY A N 1
ATOM 485 C CA . GLY A 1 73 ? -13.357 5.385 43.998 1.00 16.84 69 GLY A CA 1
ATOM 486 C C . GLY A 1 73 ? -13.462 4.578 42.710 1.00 17.44 69 GLY A C 1
ATOM 487 O O . GLY A 1 73 ? -14.383 4.783 41.921 1.00 19.43 69 GLY A O 1
ATOM 488 N N . HIS A 1 74 ? -12.503 3.683 42.466 1.00 16.89 70 HIS A N 1
ATOM 489 C CA . HIS A 1 74 ? -12.572 2.769 41.331 1.00 18.26 70 HIS A CA 1
ATOM 490 C C . HIS A 1 74 ? -13.198 1.434 41.720 1.00 17.29 70 HIS A C 1
ATOM 491 O O . HIS A 1 74 ? -13.061 0.462 40.988 1.00 18.56 70 HIS A O 1
ATOM 498 N N . ASN A 1 75 ? -13.850 1.384 42.878 1.00 17.63 71 ASN A N 1
ATOM 499 C CA A ASN A 1 75 ? -14.542 0.194 43.365 0.60 18.71 71 ASN A CA 1
ATOM 500 C CA B ASN A 1 75 ? -14.556 0.181 43.339 0.40 18.03 71 ASN A CA 1
ATOM 501 C C . ASN A 1 75 ? -13.610 -0.995 43.573 1.00 17.64 71 ASN A C 1
ATOM 502 O O . ASN A 1 75 ? -13.989 -2.142 43.350 1.00 16.75 71 ASN A O 1
ATOM 511 N N . ARG A 1 76 ? -12.382 -0.702 44.007 1.00 16.22 72 ARG A N 1
ATOM 512 C CA . ARG A 1 76 ? -11.427 -1.741 44.337 1.00 15.90 72 ARG A CA 1
ATOM 513 C C . ARG A 1 76 ? -11.078 -1.677 45.798 1.00 14.69 72 ARG A C 1
ATOM 514 O O . ARG A 1 76 ? -11.362 -0.682 46.492 1.00 14.97 72 ARG A O 1
ATOM 522 N N . ARG A 1 77 ? -10.507 -2.758 46.296 1.00 14.00 73 ARG A N 1
ATOM 523 C CA . ARG A 1 77 ? -10.086 -2.851 47.690 1.00 13.58 73 ARG A CA 1
ATOM 524 C C . ARG A 1 77 ? -8.655 -2.415 47.845 1.00 12.99 73 ARG A C 1
ATOM 525 O O . ARG A 1 77 ? -7.833 -2.573 46.927 1.00 12.21 73 ARG A O 1
ATOM 527 N N . ILE A 1 78 ? -8.340 -1.920 49.021 1.00 12.47 74 ILE A N 1
ATOM 528 C CA . ILE A 1 78 ? -7.006 -1.486 49.333 1.00 11.85 74 ILE A CA 1
ATOM 529 C C . ILE A 1 78 ? -6.718 -1.725 50.774 1.00 11.86 74 ILE A C 1
ATOM 530 O O . ILE A 1 78 ? -7.559 -1.417 51.643 1.00 13.36 74 ILE A O 1
ATOM 535 N N . VAL A 1 79 ? -5.529 -2.257 51.042 1.00 11.39 75 VAL A N 1
ATOM 536 C CA . VAL A 1 79 ? -4.974 -2.410 52.395 1.00 11.41 75 VAL A CA 1
ATOM 537 C C . VAL A 1 79 ? -3.831 -1.423 52.471 1.00 11.30 75 VAL A C 1
ATOM 538 O O . VAL A 1 79 ? -2.948 -1.444 51.612 1.00 10.84 75 VAL A O 1
ATOM 542 N N . THR A 1 80 ? -3.838 -0.541 53.453 1.00 10.99 76 THR A N 1
ATOM 543 C CA . THR A 1 80 ? -2.727 0.417 53.613 1.00 11.07 76 THR A CA 1
ATOM 544 C C . THR A 1 80 ? -1.951 0.076 54.882 1.00 11.00 76 THR A C 1
ATOM 545 O O . THR A 1 80 ? -2.501 -0.434 55.886 1.00 11.70 76 THR A O 1
ATOM 549 N N . ALA A 1 81 ? -0.663 0.373 54.833 1.00 10.29 77 ALA A N 1
ATOM 550 C CA . ALA A 1 81 ? 0.200 0.233 55.973 1.00 10.43 77 ALA A CA 1
ATOM 551 C C . ALA A 1 81 ? 1.229 1.335 55.973 1.00 10.13 77 ALA A C 1
ATOM 552 O O . ALA A 1 81 ? 1.873 1.644 54.946 1.00 9.43 77 ALA A O 1
ATOM 554 N N . GLU A 1 82 ? 1.443 1.904 57.147 1.00 10.93 78 GLU A N 1
ATOM 555 C CA . GLU A 1 82 ? 2.467 2.880 57.379 1.00 12.12 78 GLU A CA 1
ATOM 556 C C . GLU A 1 82 ? 3.700 2.163 57.904 1.00 12.37 78 GLU A C 1
ATOM 557 O O . GLU A 1 82 ? 3.753 1.736 59.086 1.00 14.72 78 GLU A O 1
ATOM 563 N N . VAL A 1 83 ? 4.641 1.944 57.024 1.00 11.16 79 VAL A N 1
ATOM 564 C CA . VAL A 1 83 ? 5.815 1.138 57.327 1.00 11.32 79 VAL A CA 1
ATOM 565 C C . VAL A 1 83 ? 7.002 1.602 56.479 1.00 10.39 79 VAL A C 1
ATOM 566 O O . VAL A 1 83 ? 6.859 2.048 55.326 1.00 10.23 79 VAL A O 1
ATOM 570 N N . ASP A 1 84 ? 8.152 1.592 57.090 1.00 10.26 80 ASP A N 1
ATOM 571 C CA . ASP A 1 84 ? 9.425 1.930 56.431 1.00 10.22 80 ASP A CA 1
ATOM 572 C C . ASP A 1 84 ? 9.977 0.665 55.747 1.00 9.95 80 ASP A C 1
ATOM 573 O O . ASP A 1 84 ? 10.141 -0.359 56.399 1.00 9.82 80 ASP A O 1
ATOM 578 N N . VAL A 1 85 ? 10.270 0.759 54.453 1.00 9.31 81 VAL A N 1
ATOM 579 C CA . VAL A 1 85 ? 10.835 -0.404 53.717 1.00 9.75 81 VAL A CA 1
ATOM 580 C C . VAL A 1 85 ? 12.176 -0.854 54.280 1.00 9.92 81 VAL A C 1
ATOM 581 O O . VAL A 1 85 ? 12.583 -1.964 54.019 1.00 10.87 81 VAL A O 1
ATOM 585 N N . ARG A 1 86 ? 12.842 -0.032 55.078 1.00 9.77 82 ARG A N 1
ATOM 586 C CA . ARG A 1 86 ? 14.058 -0.471 55.758 1.00 10.11 82 ARG A CA 1
ATOM 587 C C . ARG A 1 86 ? 13.821 -1.482 56.880 1.00 10.87 82 ARG A C 1
ATOM 588 O O . ARG A 1 86 ? 14.721 -2.184 57.260 1.00 10.79 82 ARG A O 1
ATOM 596 N N . ASP A 1 87 ? 12.616 -1.474 57.426 1.00 11.15 83 ASP A N 1
ATOM 597 C CA A ASP A 1 87 ? 12.294 -2.340 58.537 0.50 11.95 83 ASP A CA 1
ATOM 598 C CA B ASP A 1 87 ? 12.265 -2.328 58.526 0.50 12.25 83 ASP A CA 1
ATOM 599 C C . ASP A 1 87 ? 11.677 -3.599 57.952 1.00 11.81 83 ASP A C 1
ATOM 600 O O . ASP A 1 87 ? 10.461 -3.695 57.795 1.00 11.60 83 ASP A O 1
ATOM 609 N N . TYR A 1 88 ? 12.533 -4.566 57.653 1.00 11.88 84 TYR A N 1
ATOM 610 C CA . TYR A 1 88 ? 12.079 -5.756 56.950 1.00 11.29 84 TYR A CA 1
ATOM 611 C C . TYR A 1 88 ? 10.982 -6.516 57.707 1.00 11.71 84 TYR A C 1
ATOM 612 O O . TYR A 1 88 ? 9.982 -6.905 57.121 1.00 10.53 84 TYR A O 1
ATOM 621 N N . ASP A 1 89 ? 11.158 -6.707 59.000 1.00 12.65 85 ASP A N 1
ATOM 622 C CA . ASP A 1 89 ? 10.163 -7.515 59.744 1.00 14.71 85 ASP A CA 1
ATOM 623 C C . ASP A 1 89 ? 8.803 -6.834 59.718 1.00 13.74 85 ASP A C 1
ATOM 624 O O . ASP A 1 89 ? 7.779 -7.498 59.490 1.00 13.26 85 ASP A O 1
ATOM 629 N N . ALA A 1 90 ? 8.786 -5.512 59.903 1.00 13.03 86 ALA A N 1
ATOM 630 C CA . ALA A 1 90 ? 7.524 -4.759 59.854 1.00 12.60 86 ALA A CA 1
ATOM 631 C C . ALA A 1 90 ? 6.925 -4.771 58.452 1.00 11.52 86 ALA A C 1
ATOM 632 O O . ALA A 1 90 ? 5.712 -4.898 58.273 1.00 11.34 86 ALA A O 1
ATOM 634 N N . LEU A 1 91 ? 7.782 -4.663 57.423 1.00 10.20 87 LEU A N 1
ATOM 635 C CA . LEU A 1 91 ? 7.303 -4.700 56.049 1.00 9.78 87 LEU A CA 1
ATOM 636 C C . LEU A 1 91 ? 6.688 -6.051 55.724 1.00 9.69 87 LEU A C 1
ATOM 637 O O . LEU A 1 91 ? 5.626 -6.146 55.104 1.00 10.55 87 LEU A O 1
ATOM 642 N N . LYS A 1 92 ? 7.387 -7.117 56.082 1.00 9.98 88 LYS A N 1
ATOM 643 C CA . LYS A 1 92 ? 6.906 -8.471 55.846 1.00 10.00 88 LYS A CA 1
ATOM 644 C C . LYS A 1 92 ? 5.595 -8.753 56.568 1.00 10.75 88 LYS A C 1
ATOM 645 O O . LYS A 1 92 ? 4.688 -9.346 56.009 1.00 10.80 88 LYS A O 1
ATOM 651 N N . ALA A 1 93 ? 5.462 -8.241 57.785 1.00 10.61 89 ALA A N 1
ATOM 652 C CA . ALA A 1 93 ? 4.214 -8.426 58.541 1.00 11.02 89 ALA A CA 1
ATOM 653 C C . ALA A 1 93 ? 3.080 -7.707 57.809 1.00 10.70 89 ALA A C 1
ATOM 654 O O . ALA A 1 93 ? 1.969 -8.252 57.692 1.00 10.65 89 ALA A O 1
ATOM 656 N N . ALA A 1 94 ? 3.345 -6.507 57.304 1.00 10.42 90 ALA A N 1
ATOM 657 C CA . ALA A 1 94 ? 2.326 -5.731 56.572 1.00 10.35 90 ALA A CA 1
ATOM 658 C C . ALA A 1 94 ? 1.906 -6.417 55.275 1.00 10.56 90 ALA A C 1
ATOM 659 O O . ALA A 1 94 ? 0.725 -6.522 54.981 1.00 11.07 90 ALA A O 1
ATOM 661 N N . VAL A 1 95 ? 2.867 -6.943 54.534 1.00 10.31 91 VAL A N 1
ATOM 662 C CA . VAL A 1 95 ? 2.552 -7.626 53.288 1.00 10.37 91 VAL A CA 1
ATOM 663 C C . VAL A 1 95 ? 1.797 -8.935 53.600 1.00 10.30 91 VAL A C 1
ATOM 664 O O . VAL A 1 95 ? 0.805 -9.280 52.946 1.00 10.29 91 VAL A O 1
ATOM 668 N N . ASP A 1 96 ? 2.259 -9.662 54.604 1.00 10.53 92 ASP A N 1
ATOM 669 C CA . ASP A 1 96 ? 1.598 -10.913 54.992 1.00 11.42 92 ASP A CA 1
ATOM 670 C C . ASP A 1 96 ? 0.106 -10.640 55.274 1.00 11.37 92 ASP A C 1
ATOM 671 O O . ASP A 1 96 ? -0.767 -11.398 54.868 1.00 10.38 92 ASP A O 1
ATOM 676 N N . SER A 1 97 ? -0.162 -9.569 56.014 1.00 11.07 93 SER A N 1
ATOM 677 C CA . SER A 1 97 ? -1.537 -9.240 56.395 1.00 11.67 93 SER A CA 1
ATOM 678 C C . SER A 1 97 ? -2.328 -8.797 55.166 1.00 10.83 93 SER A C 1
ATOM 679 O O . SER A 1 97 ? -3.488 -9.157 54.998 1.00 11.28 93 SER A O 1
ATOM 682 N N . GLY A 1 98 ? -1.694 -8.034 54.283 1.00 10.31 94 GLY A N 1
ATOM 683 C CA . GLY A 1 98 ? -2.330 -7.625 53.044 1.00 9.91 94 GLY A CA 1
ATOM 684 C C . GLY A 1 98 ? -2.747 -8.788 52.183 1.00 10.09 94 GLY A C 1
ATOM 685 O O . GLY A 1 98 ? -3.822 -8.769 51.572 1.00 10.59 94 GLY A O 1
ATOM 686 N N . VAL A 1 99 ? -1.864 -9.793 52.042 1.00 9.56 95 VAL A N 1
ATOM 687 C CA . VAL A 1 99 ? -2.185 -10.936 51.217 1.00 9.74 95 VAL A CA 1
ATOM 688 C C . VAL A 1 99 ? -3.272 -11.794 51.877 1.00 10.06 95 VAL A C 1
ATOM 689 O O . VAL A 1 99 ? -4.132 -12.328 51.199 1.00 10.34 95 VAL A O 1
ATOM 693 N N . GLU A 1 100 ? -3.278 -11.884 53.208 1.00 10.68 96 GLU A N 1
ATOM 694 C CA . GLU A 1 100 ? -4.417 -12.488 53.900 1.00 11.55 96 GLU A CA 1
ATOM 695 C C . GLU A 1 100 ? -5.716 -11.828 53.501 1.00 12.38 96 GLU A C 1
ATOM 696 O O . GLU A 1 100 ? -6.702 -12.511 53.168 1.00 13.89 96 GLU A O 1
ATOM 702 N N . GLN A 1 101 ? -5.732 -10.512 53.534 1.00 12.18 97 GLN A N 1
ATOM 703 C CA . GLN A 1 101 ? -6.965 -9.776 53.274 1.00 13.08 97 GLN A CA 1
ATOM 704 C C . GLN A 1 101 ? -7.406 -9.829 51.823 1.00 13.08 97 GLN A C 1
ATOM 705 O O . GLN A 1 101 ? -8.621 -9.808 51.555 1.00 14.94 97 GLN A O 1
ATOM 711 N N . LEU A 1 102 ? -6.470 -9.797 50.884 1.00 12.02 98 LEU A N 1
ATOM 712 C CA . LEU A 1 102 ? -6.812 -9.668 49.470 1.00 12.77 98 LEU A CA 1
ATOM 713 C C . LEU A 1 102 ? -6.753 -10.962 48.683 1.00 12.65 98 LEU A C 1
ATOM 714 O O . LEU A 1 102 ? -7.238 -11.008 47.541 1.00 14.71 98 LEU A O 1
ATOM 719 N N . GLY A 1 103 ? -6.099 -11.990 49.221 1.00 12.65 99 GLY A N 1
ATOM 720 C CA . GLY A 1 103 ? -6.162 -13.324 48.681 1.00 13.16 99 GLY A CA 1
ATOM 721 C C . GLY A 1 103 ? -5.050 -13.847 47.794 1.00 13.36 99 GLY A C 1
ATOM 722 O O . GLY A 1 103 ? -5.023 -15.042 47.460 1.00 14.95 99 GLY A O 1
ATOM 723 N N . ARG A 1 104 ? -4.165 -12.974 47.376 1.00 12.34 100 ARG A N 1
ATOM 724 C CA . ARG A 1 104 ? -3.103 -13.297 46.422 1.00 11.69 100 ARG A CA 1
ATOM 725 C C . ARG A 1 104 ? -2.158 -12.116 46.293 1.00 11.11 100 ARG A C 1
ATOM 726 O O . ARG A 1 104 ? -2.463 -11.034 46.763 1.00 10.94 100 ARG A O 1
ATOM 734 N N . LEU A 1 105 ? -1.046 -12.311 45.571 1.00 10.90 101 LEU A N 1
ATOM 735 C CA . LEU A 1 105 ? -0.143 -11.226 45.218 1.00 11.01 101 LEU A CA 1
ATOM 736 C C . LEU A 1 105 ? 0.454 -11.522 43.847 1.00 10.51 101 LEU A C 1
ATOM 737 O O . LEU A 1 105 ? 1.176 -12.494 43.673 1.00 11.97 101 LEU A O 1
ATOM 742 N N . ASP A 1 106 ? 0.141 -10.677 42.864 1.00 9.91 102 ASP A N 1
ATOM 743 C CA . ASP A 1 106 ? 0.551 -10.902 41.477 1.00 9.76 102 ASP A CA 1
ATOM 744 C C . ASP A 1 106 ? 1.571 -9.916 40.937 1.00 9.18 102 ASP A C 1
ATOM 745 O O . ASP A 1 106 ? 2.264 -10.196 39.946 1.00 9.85 102 ASP A O 1
ATOM 750 N N . ILE A 1 107 ? 1.611 -8.716 41.529 1.00 8.61 103 ILE A N 1
ATOM 751 C CA . ILE A 1 107 ? 2.377 -7.600 41.020 1.00 8.08 103 ILE A CA 1
ATOM 752 C C . ILE A 1 107 ? 3.087 -6.923 42.178 1.00 8.11 103 ILE A C 1
ATOM 753 O O . ILE A 1 107 ? 2.454 -6.677 43.231 1.00 7.67 103 ILE A O 1
ATOM 758 N N . ILE A 1 108 ? 4.362 -6.628 42.025 1.00 7.27 104 ILE A N 1
ATOM 759 C CA . ILE A 1 108 ? 5.112 -5.835 43.026 1.00 7.61 104 ILE A CA 1
ATOM 760 C C . ILE A 1 108 ? 5.654 -4.615 42.287 1.00 7.45 104 ILE A C 1
ATOM 761 O O . ILE A 1 108 ? 6.290 -4.755 41.207 1.00 7.90 104 ILE A O 1
ATOM 766 N N . VAL A 1 109 ? 5.456 -3.434 42.864 1.00 7.30 105 VAL A N 1
ATOM 767 C CA . VAL A 1 109 ? 5.983 -2.214 42.306 1.00 7.39 105 VAL A CA 1
ATOM 768 C C . VAL A 1 109 ? 6.816 -1.529 43.411 1.00 7.14 105 VAL A C 1
ATOM 769 O O . VAL A 1 109 ? 6.264 -0.989 44.380 1.00 7.10 105 VAL A O 1
ATOM 773 N N . ALA A 1 110 ? 8.123 -1.672 43.311 1.00 6.76 106 ALA A N 1
ATOM 774 C CA . ALA A 1 110 ? 9.081 -1.188 44.303 1.00 6.99 106 ALA A CA 1
ATOM 775 C C . ALA A 1 110 ? 9.498 0.230 43.955 1.00 7.24 106 ALA A C 1
ATOM 776 O O . ALA A 1 110 ? 10.505 0.494 43.270 1.00 7.25 106 ALA A O 1
ATOM 778 N N . ASN A 1 111 ? 8.628 1.149 44.372 1.00 7.32 107 ASN A N 1
ATOM 779 C CA . ASN A 1 111 ? 8.666 2.559 43.992 1.00 7.62 107 ASN A CA 1
ATOM 780 C C . ASN A 1 111 ? 9.192 3.509 45.036 1.00 8.02 107 ASN A C 1
ATOM 781 O O . ASN A 1 111 ? 9.706 4.582 44.704 1.00 8.16 107 ASN A O 1
ATOM 786 N N . ALA A 1 112 ? 9.074 3.151 46.303 1.00 7.65 108 ALA A N 1
ATOM 787 C CA . ALA A 1 112 ? 9.512 4.030 47.401 1.00 8.01 108 ALA A CA 1
ATOM 788 C C . ALA A 1 112 ? 10.949 4.455 47.158 1.00 8.00 108 ALA A C 1
ATOM 789 O O . ALA A 1 112 ? 11.814 3.639 46.844 1.00 8.34 108 ALA A O 1
ATOM 791 N N . GLY A 1 113 ? 11.216 5.734 47.336 1.00 8.15 109 GLY A N 1
ATOM 792 C CA . GLY A 1 113 ? 12.584 6.233 47.211 1.00 8.14 109 GLY A CA 1
ATOM 793 C C . GLY A 1 113 ? 12.683 7.649 47.722 1.00 8.63 109 GLY A C 1
ATOM 794 O O . GLY A 1 113 ? 11.659 8.332 47.959 1.00 8.45 109 GLY A O 1
ATOM 795 N N . ILE A 1 114 ? 13.921 8.084 47.883 1.00 8.81 110 ILE A N 1
ATOM 796 C CA . ILE A 1 114 ? 14.258 9.420 48.408 1.00 9.59 110 ILE A CA 1
ATOM 797 C C . ILE A 1 114 ? 15.317 10.120 47.573 1.00 10.63 110 ILE A C 1
ATOM 798 O O . ILE A 1 114 ? 16.042 9.497 46.786 1.00 10.61 110 ILE A O 1
ATOM 803 N N . GLY A 1 115 ? 15.422 11.429 47.820 1.00 10.86 111 GLY A N 1
ATOM 804 C CA . GLY A 1 115 ? 16.637 12.210 47.537 1.00 11.64 111 GLY A CA 1
ATOM 805 C C . GLY A 1 115 ? 17.204 12.729 48.834 1.00 12.35 111 GLY A C 1
ATOM 806 O O . GLY A 1 115 ? 16.470 12.970 49.807 1.00 13.16 111 GLY A O 1
ATOM 807 N N . ASN A 1 116 ? 18.509 12.908 48.874 1.00 12.71 112 ASN A N 1
ATOM 808 C CA . ASN A 1 116 ? 19.150 13.599 49.990 1.00 13.41 112 ASN A CA 1
ATOM 809 C C . ASN A 1 116 ? 20.469 14.148 49.498 1.00 14.25 112 ASN A C 1
ATOM 810 O O . ASN A 1 116 ? 20.842 13.947 48.341 1.00 15.25 112 ASN A O 1
ATOM 815 N N . GLY A 1 117 ? 21.189 14.840 50.368 1.00 14.45 113 GLY A N 1
ATOM 816 C CA . GLY A 1 117 ? 22.539 15.237 49.997 1.00 15.18 113 GLY A CA 1
ATOM 817 C C . GLY A 1 117 ? 22.558 16.272 48.901 1.00 16.05 113 GLY A C 1
ATOM 818 O O . GLY A 1 117 ? 21.737 17.221 48.904 1.00 17.37 113 GLY A O 1
ATOM 819 N N . GLY A 1 118 ? 23.522 16.150 47.996 1.00 15.98 114 GLY A N 1
ATOM 820 C CA . GLY A 1 118 ? 23.733 17.123 46.938 1.00 16.89 114 GLY A CA 1
ATOM 821 C C . GLY A 1 118 ? 25.160 17.599 46.809 1.00 16.33 114 GLY A C 1
ATOM 822 O O . GLY A 1 118 ? 25.443 18.475 45.995 1.00 16.75 114 GLY A O 1
ATOM 823 N N . ASP A 1 119 ? 26.065 17.064 47.640 1.00 15.32 115 ASP A N 1
ATOM 824 C CA . ASP A 1 119 ? 27.488 17.340 47.502 1.00 16.21 115 ASP A CA 1
ATOM 825 C C . ASP A 1 119 ? 28.040 16.488 46.367 1.00 13.78 115 ASP A C 1
ATOM 826 O O . ASP A 1 119 ? 27.387 15.551 45.883 1.00 13.54 115 ASP A O 1
ATOM 831 N N . THR A 1 120 ? 29.247 16.817 45.910 1.00 12.92 116 THR A N 1
ATOM 832 C CA . THR A 1 120 ? 29.960 15.860 45.057 1.00 12.39 116 THR A CA 1
ATOM 833 C C . THR A 1 120 ? 30.211 14.548 45.817 1.00 11.98 116 THR A C 1
ATOM 834 O O . THR A 1 120 ? 30.167 14.485 47.043 1.00 11.00 116 THR A O 1
ATOM 838 N N . LEU A 1 121 ? 30.435 13.477 45.072 1.00 11.46 117 LEU A N 1
ATOM 839 C CA . LEU A 1 121 ? 30.467 12.175 45.702 1.00 11.15 117 LEU A CA 1
ATOM 840 C C . LEU A 1 121 ? 31.657 12.013 46.638 1.00 12.05 117 LEU A C 1
ATOM 841 O O . LEU A 1 121 ? 31.556 11.315 47.643 1.00 12.60 117 LEU A O 1
ATOM 846 N N . ASP A 1 122 ? 32.769 12.700 46.344 1.00 12.15 118 ASP A N 1
ATOM 847 C CA . ASP A 1 122 ? 33.923 12.720 47.210 1.00 12.81 118 ASP A CA 1
ATOM 848 C C . ASP A 1 122 ? 33.719 13.514 48.494 1.00 13.23 118 ASP A C 1
ATOM 849 O O . ASP A 1 122 ? 34.531 13.428 49.412 1.00 13.07 118 ASP A O 1
ATOM 854 N N . LYS A 1 123 ? 32.644 14.281 48.557 1.00 12.81 119 LYS A N 1
ATOM 855 C CA . LYS A 1 123 ? 32.340 15.111 49.719 1.00 13.15 119 LYS A CA 1
ATOM 856 C C . LYS A 1 123 ? 31.012 14.715 50.384 1.00 12.63 119 LYS A C 1
ATOM 857 O O . LYS A 1 123 ? 30.506 15.434 51.255 1.00 13.73 119 LYS A O 1
ATOM 863 N N . THR A 1 124 ? 30.432 13.607 49.950 1.00 11.84 120 THR A N 1
ATOM 864 C CA . THR A 1 124 ? 29.159 13.129 50.464 1.00 11.23 120 THR A CA 1
ATOM 865 C C . THR A 1 124 ? 29.382 12.494 51.829 1.00 11.45 120 THR A C 1
ATOM 866 O O . THR A 1 124 ? 30.328 11.752 52.020 1.00 11.15 120 THR A O 1
ATOM 870 N N . SER A 1 125 ? 28.518 12.822 52.800 1.00 11.24 121 SER A N 1
ATOM 871 C CA . SER A 1 125 ? 28.650 12.261 54.115 1.00 11.76 121 SER A CA 1
ATOM 872 C C . SER A 1 125 ? 28.248 10.802 54.129 1.00 11.66 121 SER A C 1
ATOM 873 O O . SER A 1 125 ? 27.413 10.352 53.360 1.00 11.06 121 SER A O 1
ATOM 876 N N . GLU A 1 126 ? 28.847 10.067 55.044 1.00 12.21 122 GLU A N 1
ATOM 877 C CA . GLU A 1 126 ? 28.447 8.676 55.222 1.00 12.95 122 GLU A CA 1
ATOM 878 C C . GLU A 1 126 ? 26.976 8.553 55.675 1.00 12.23 122 GLU A C 1
ATOM 879 O O . GLU A 1 126 ? 26.274 7.637 55.275 1.00 12.04 122 GLU A O 1
ATOM 885 N N . GLU A 1 127 ? 26.485 9.529 56.423 1.00 13.05 123 GLU A N 1
ATOM 886 C CA A GLU A 1 127 ? 25.099 9.541 56.832 0.50 13.28 123 GLU A CA 1
ATOM 887 C CA B GLU A 1 127 ? 25.078 9.550 56.822 0.50 13.76 123 GLU A CA 1
ATOM 888 C C . GLU A 1 127 ? 24.170 9.620 55.614 1.00 12.59 123 GLU A C 1
ATOM 889 O O . GLU A 1 127 ? 23.216 8.840 55.498 1.00 11.98 123 GLU A O 1
ATOM 900 N N . ASP A 1 128 ? 24.451 10.541 54.700 1.00 11.43 124 ASP A N 1
ATOM 901 C CA . ASP A 1 128 ? 23.634 10.714 53.509 1.00 10.80 124 ASP A CA 1
ATOM 902 C C . ASP A 1 128 ? 23.752 9.477 52.568 1.00 9.79 124 ASP A C 1
ATOM 903 O O . ASP A 1 128 ? 22.780 8.968 52.045 1.00 8.84 124 ASP A O 1
ATOM 908 N N . TRP A 1 129 ? 24.970 9.027 52.373 1.00 9.90 125 TRP A N 1
ATOM 909 C CA . TRP A 1 129 ? 25.233 7.809 51.599 1.00 9.65 125 TRP A CA 1
ATOM 910 C C . TRP A 1 129 ? 24.413 6.643 52.133 1.00 9.63 125 TRP A C 1
ATOM 911 O O . TRP A 1 129 ? 23.729 5.943 51.378 1.00 8.97 125 TRP A O 1
ATOM 922 N N . THR A 1 130 ? 24.504 6.404 53.437 1.00 9.98 126 THR A N 1
ATOM 923 C CA . THR A 1 130 ? 23.947 5.189 54.038 1.00 10.06 126 THR A CA 1
ATOM 924 C C . THR A 1 130 ? 22.434 5.201 53.967 1.00 10.24 126 THR A C 1
ATOM 925 O O . THR A 1 130 ? 21.816 4.199 53.593 1.00 9.80 126 THR A O 1
ATOM 929 N N . GLU A 1 131 ? 21.831 6.349 54.231 1.00 10.09 127 GLU A N 1
ATOM 930 C CA . GLU A 1 131 ? 20.386 6.491 54.141 1.00 10.81 127 GLU A CA 1
ATOM 931 C C . GLU A 1 131 ? 19.913 6.236 52.704 1.00 10.45 127 GLU A C 1
ATOM 932 O O . GLU A 1 131 ? 18.894 5.559 52.441 1.00 9.49 127 GLU A O 1
ATOM 938 N N . MET A 1 132 ? 20.658 6.781 51.753 1.00 9.62 128 MET A N 1
ATOM 939 C CA . MET A 1 132 ? 20.331 6.596 50.365 1.00 9.32 128 MET A CA 1
ATOM 940 C C . MET A 1 132 ? 20.387 5.120 49.947 1.00 9.10 128 MET A C 1
ATOM 941 O O . MET A 1 132 ? 19.461 4.619 49.312 1.00 9.22 128 MET A O 1
ATOM 946 N N . ILE A 1 133 ? 21.475 4.434 50.263 1.00 9.24 129 ILE A N 1
ATOM 947 C CA . ILE A 1 133 ? 21.601 3.034 49.901 1.00 9.50 129 ILE A CA 1
ATOM 948 C C . ILE A 1 133 ? 20.546 2.234 50.637 1.00 9.18 129 ILE A C 1
ATOM 949 O O . ILE A 1 133 ? 19.912 1.319 50.057 1.00 8.05 129 ILE A O 1
ATOM 954 N N . ASP A 1 134 ? 20.340 2.540 51.919 1.00 9.06 130 ASP A N 1
ATOM 955 C CA . ASP A 1 134 ? 19.384 1.790 52.735 1.00 9.71 130 ASP A CA 1
ATOM 956 C C . ASP A 1 134 ? 17.973 1.829 52.160 1.00 8.77 130 ASP A C 1
ATOM 957 O O . ASP A 1 134 ? 17.265 0.833 52.234 1.00 9.33 130 ASP A O 1
ATOM 962 N N . ILE A 1 135 ? 17.536 2.982 51.644 1.00 8.34 131 ILE A N 1
ATOM 963 C CA . ILE A 1 135 ? 16.180 3.076 51.085 1.00 8.11 131 ILE A CA 1
ATOM 964 C C . ILE A 1 135 ? 16.106 2.719 49.609 1.00 7.93 131 ILE A C 1
ATOM 965 O O . ILE A 1 135 ? 15.329 1.854 49.211 1.00 7.72 131 ILE A O 1
ATOM 970 N N . ASN A 1 136 ? 16.953 3.347 48.800 1.00 7.43 132 ASN A N 1
ATOM 971 C CA . ASN A 1 136 ? 16.814 3.261 47.346 1.00 7.33 132 ASN A CA 1
ATOM 972 C C . ASN A 1 136 ? 17.405 1.982 46.738 1.00 7.42 132 ASN A C 1
ATOM 973 O O . ASN A 1 136 ? 17.051 1.629 45.597 1.00 8.32 132 ASN A O 1
ATOM 978 N N . LEU A 1 137 ? 18.253 1.266 47.478 1.00 7.00 133 LEU A N 1
ATOM 979 C CA . LEU A 1 137 ? 18.795 -0.019 47.023 1.00 6.98 133 LEU A CA 1
ATOM 980 C C . LEU A 1 137 ? 18.300 -1.127 47.955 1.00 7.25 133 LEU A C 1
ATOM 981 O O . LEU A 1 137 ? 17.543 -2.019 47.529 1.00 7.99 133 LEU A O 1
ATOM 986 N N . ALA A 1 138 ? 18.719 -1.120 49.210 1.00 7.41 134 ALA A N 1
ATOM 987 C CA . ALA A 1 138 ? 18.306 -2.189 50.156 1.00 7.73 134 ALA A CA 1
ATOM 988 C C . ALA A 1 138 ? 16.797 -2.242 50.419 1.00 7.53 134 ALA A C 1
ATOM 989 O O . ALA A 1 138 ? 16.228 -3.328 50.507 1.00 7.58 134 ALA A O 1
ATOM 991 N N . GLY A 1 139 ? 16.136 -1.091 50.381 1.00 7.74 135 GLY A N 1
ATOM 992 C CA . GLY A 1 139 ? 14.687 -1.058 50.516 1.00 7.50 135 GLY A CA 1
ATOM 993 C C . GLY A 1 139 ? 13.960 -1.705 49.366 1.00 7.33 135 GLY A C 1
ATOM 994 O O . GLY A 1 139 ? 12.898 -2.304 49.558 1.00 7.66 135 GLY A O 1
ATOM 995 N N . VAL A 1 140 ? 14.522 -1.610 48.151 1.00 6.70 136 VAL A N 1
ATOM 996 C CA . VAL A 1 140 ? 13.940 -2.252 47.020 1.00 7.02 136 VAL A CA 1
ATOM 997 C C . VAL A 1 140 ? 14.137 -3.778 47.153 1.00 6.87 136 VAL A C 1
ATOM 998 O O . VAL A 1 140 ? 13.224 -4.575 46.935 1.00 7.02 136 VAL A O 1
ATOM 1002 N N . TRP A 1 141 ? 15.326 -4.202 47.534 1.00 7.17 137 TRP A N 1
ATOM 1003 C CA . TRP A 1 141 ? 15.575 -5.609 47.821 1.00 7.12 137 TRP A CA 1
ATOM 1004 C C . TRP A 1 141 ? 14.600 -6.160 48.871 1.00 7.27 137 TRP A C 1
ATOM 1005 O O . TRP A 1 141 ? 13.967 -7.205 48.654 1.00 7.28 137 TRP A O 1
ATOM 1016 N N . LYS A 1 142 ? 14.440 -5.449 49.974 1.00 7.26 138 LYS A N 1
ATOM 1017 C CA . LYS A 1 142 ? 13.516 -5.872 51.029 1.00 7.68 138 LYS A CA 1
ATOM 1018 C C . LYS A 1 142 ? 12.063 -5.969 50.559 1.00 7.48 138 LYS A C 1
ATOM 1019 O O . LYS A 1 142 ? 11.332 -6.859 50.973 1.00 8.00 138 LYS A O 1
ATOM 1025 N N . THR A 1 143 ? 11.662 -5.052 49.704 1.00 7.49 139 THR A N 1
ATOM 1026 C CA . THR A 1 143 ? 10.324 -5.025 49.141 1.00 7.55 139 THR A CA 1
ATOM 1027 C C . THR A 1 143 ? 10.045 -6.290 48.344 1.00 7.55 139 THR A C 1
ATOM 1028 O O . THR A 1 143 ? 9.018 -6.934 48.555 1.00 7.83 139 THR A O 1
ATOM 1032 N N . VAL A 1 144 ? 10.960 -6.641 47.438 1.00 7.09 140 VAL A N 1
ATOM 1033 C CA . VAL A 1 144 ? 10.794 -7.865 46.670 1.00 7.46 140 VAL A CA 1
ATOM 1034 C C . VAL A 1 144 ? 10.854 -9.098 47.581 1.00 7.68 140 VAL A C 1
ATOM 1035 O O . VAL A 1 144 ? 10.046 -9.993 47.472 1.00 7.87 140 VAL A O 1
ATOM 1039 N N . LYS A 1 145 ? 11.810 -9.119 48.502 1.00 8.05 141 LYS A N 1
ATOM 1040 C CA . LYS A 1 145 ? 11.951 -10.236 49.404 1.00 9.13 141 LYS A CA 1
ATOM 1041 C C . LYS A 1 145 ? 10.667 -10.471 50.195 1.00 9.28 141 LYS A C 1
ATOM 1042 O O . LYS A 1 145 ? 10.285 -11.639 50.410 1.00 9.30 141 LYS A O 1
ATOM 1048 N N . ALA A 1 146 ? 10.036 -9.397 50.651 1.00 9.12 142 ALA A N 1
ATOM 1049 C CA . ALA A 1 146 ? 8.798 -9.524 51.456 1.00 8.86 142 ALA A CA 1
ATOM 1050 C C . ALA A 1 146 ? 7.637 -10.048 50.614 1.00 9.31 142 ALA A C 1
ATOM 1051 O O . ALA A 1 146 ? 6.822 -10.853 51.092 1.00 9.98 142 ALA A O 1
ATOM 1053 N N . GLY A 1 147 ? 7.514 -9.584 49.376 1.00 8.93 143 GLY A N 1
ATOM 1054 C CA . GLY A 1 147 ? 6.363 -9.905 48.552 1.00 9.22 143 GLY A CA 1
ATOM 1055 C C . GLY A 1 147 ? 6.455 -11.187 47.777 1.00 9.90 143 GLY A C 1
ATOM 1056 O O . GLY A 1 147 ? 5.461 -11.893 47.548 1.00 10.73 143 GLY A O 1
ATOM 1057 N N . VAL A 1 148 ? 7.651 -11.509 47.307 1.00 9.90 144 VAL A N 1
ATOM 1058 C CA . VAL A 1 148 ? 7.758 -12.591 46.339 1.00 10.03 144 VAL A CA 1
ATOM 1059 C C . VAL A 1 148 ? 7.373 -13.997 46.853 1.00 9.88 144 VAL A C 1
ATOM 1060 O O . VAL A 1 148 ? 6.860 -14.773 46.090 1.00 10.23 144 VAL A O 1
ATOM 1064 N N . PRO A 1 149 ? 7.553 -14.305 48.156 1.00 10.35 145 PRO A N 1
ATOM 1065 C CA . PRO A 1 149 ? 7.040 -15.661 48.541 1.00 10.73 145 PRO A CA 1
ATOM 1066 C C . PRO A 1 149 ? 5.569 -15.854 48.279 1.00 10.29 145 PRO A C 1
ATOM 1067 O O . PRO A 1 149 ? 5.136 -16.968 47.958 1.00 10.57 145 PRO A O 1
ATOM 1071 N N . HIS A 1 150 ? 4.793 -14.782 48.406 1.00 10.04 146 HIS A N 1
ATOM 1072 C CA . HIS A 1 150 ? 3.364 -14.852 48.153 1.00 9.86 146 HIS A CA 1
ATOM 1073 C C . HIS A 1 150 ? 3.058 -15.048 46.683 1.00 9.88 146 HIS A C 1
ATOM 1074 O O . HIS A 1 150 ? 2.098 -15.727 46.325 1.00 11.45 146 HIS A O 1
ATOM 1081 N N . MET A 1 151 ? 3.884 -14.456 45.824 1.00 9.75 147 MET A N 1
ATOM 1082 C CA . MET A 1 151 ? 3.720 -14.622 44.391 1.00 10.17 147 MET A CA 1
ATOM 1083 C C . MET A 1 151 ? 4.114 -16.037 43.932 1.00 10.55 147 MET A C 1
ATOM 1084 O O . MET A 1 151 ? 3.370 -16.695 43.206 1.00 10.78 147 MET A O 1
ATOM 1089 N N . ILE A 1 152 ? 5.224 -16.533 44.448 1.00 10.25 148 ILE A N 1
ATOM 1090 C CA . ILE A 1 152 ? 5.673 -17.891 44.157 1.00 11.39 148 ILE A CA 1
ATOM 1091 C C . ILE A 1 152 ? 4.639 -18.909 44.615 1.00 12.50 148 ILE A C 1
ATOM 1092 O O . ILE A 1 152 ? 4.240 -19.820 43.866 1.00 13.11 148 ILE A O 1
ATOM 1097 N N . ALA A 1 153 ? 4.167 -18.721 45.831 1.00 12.80 149 ALA A N 1
ATOM 1098 C CA . ALA A 1 153 ? 3.230 -19.678 46.402 1.00 13.36 149 ALA A CA 1
ATOM 1099 C C . ALA A 1 153 ? 1.889 -19.722 45.697 1.00 14.58 149 ALA A C 1
ATOM 1100 O O . ALA A 1 153 ? 1.167 -20.750 45.791 1.00 15.36 149 ALA A O 1
ATOM 1102 N N . GLY A 1 154 ? 1.489 -18.629 45.066 1.00 14.05 150 GLY A N 1
ATOM 1103 C CA . GLY A 1 154 ? 0.266 -18.615 44.293 1.00 15.01 150 GLY A CA 1
ATOM 1104 C C . GLY A 1 154 ? 0.278 -19.515 43.097 1.00 15.02 150 GLY A C 1
ATOM 1105 O O . GLY A 1 154 ? -0.787 -19.929 42.635 1.00 15.88 150 GLY A O 1
ATOM 1106 N N . GLY A 1 155 ? 1.466 -19.750 42.529 1.00 13.60 151 GLY A N 1
ATOM 1107 C CA . GLY A 1 155 ? 1.587 -20.645 41.383 1.00 14.45 151 GLY A CA 1
ATOM 1108 C C . GLY A 1 155 ? 1.007 -20.134 40.084 1.00 14.93 151 GLY A C 1
ATOM 1109 O O . GLY A 1 155 ? 0.743 -20.903 39.160 1.00 15.35 151 GLY A O 1
ATOM 1110 N N . ARG A 1 156 ? 0.826 -18.817 39.983 1.00 13.97 152 ARG A N 1
ATOM 1111 C CA A ARG A 1 156 ? 0.209 -18.221 38.806 0.50 14.26 152 ARG A CA 1
ATOM 1112 C CA B ARG A 1 156 ? 0.220 -18.226 38.798 0.50 14.45 152 ARG A CA 1
ATOM 1113 C C . ARG A 1 156 ? 1.186 -17.332 38.037 1.00 13.77 152 ARG A C 1
ATOM 1114 O O . ARG A 1 156 ? 0.787 -16.658 37.088 1.00 14.45 152 ARG A O 1
ATOM 1129 N N . GLY A 1 157 ? 2.445 -17.323 38.451 1.00 12.06 153 GLY A N 1
ATOM 1130 C CA . GLY A 1 157 ? 3.400 -16.371 37.879 1.00 11.53 153 GLY A CA 1
ATOM 1131 C C . GLY A 1 157 ? 3.104 -14.987 38.384 1.00 10.38 153 GLY A C 1
ATOM 1132 O O . GLY A 1 157 ? 2.354 -14.813 39.349 1.00 10.85 153 GLY A O 1
ATOM 1133 N N . GLY A 1 158 ? 3.751 -13.981 37.802 1.00 9.43 154 GLY A N 1
ATOM 1134 C CA . GLY A 1 158 ? 3.573 -12.631 38.293 1.00 9.25 154 GLY A CA 1
ATOM 1135 C C . GLY A 1 158 ? 4.566 -11.680 37.648 1.00 8.66 154 GLY A C 1
ATOM 1136 O O . GLY A 1 158 ? 5.345 -12.081 36.801 1.00 8.35 154 GLY A O 1
ATOM 1137 N N . SER A 1 159 ? 4.522 -10.429 38.112 1.00 8.29 155 SER A N 1
ATOM 1138 C CA . SER A 1 159 ? 5.287 -9.352 37.501 1.00 8.14 155 SER A CA 1
ATOM 1139 C C . SER A 1 159 ? 5.810 -8.415 38.563 1.00 8.12 155 SER A C 1
ATOM 1140 O O . SER A 1 159 ? 5.025 -7.935 39.397 1.00 8.05 155 SER A O 1
ATOM 1143 N N . ILE A 1 160 ? 7.104 -8.143 38.517 1.00 7.38 156 ILE A N 1
ATOM 1144 C CA . ILE A 1 160 ? 7.794 -7.281 39.476 1.00 7.34 156 ILE A CA 1
ATOM 1145 C C . ILE A 1 160 ? 8.430 -6.145 38.721 1.00 7.11 156 ILE A C 1
ATOM 1146 O O . ILE A 1 160 ? 9.191 -6.371 37.742 1.00 7.10 156 ILE A O 1
ATOM 1151 N N . ILE A 1 161 ? 8.116 -4.916 39.140 1.00 7.02 157 ILE A N 1
ATOM 1152 C CA . ILE A 1 161 ? 8.642 -3.708 38.519 1.00 6.93 157 ILE A CA 1
ATOM 1153 C C . ILE A 1 161 ? 9.419 -2.960 39.565 1.00 6.90 157 ILE A C 1
ATOM 1154 O O . ILE A 1 161 ? 8.853 -2.589 40.597 1.00 7.04 157 ILE A O 1
ATOM 1159 N N . LEU A 1 162 ? 10.677 -2.693 39.309 1.00 6.73 158 LEU A N 1
ATOM 1160 C CA . LEU A 1 162 ? 11.516 -1.890 40.187 1.00 6.84 158 LEU A CA 1
ATOM 1161 C C . LEU A 1 162 ? 11.665 -0.516 39.637 1.00 7.27 158 LEU A C 1
ATOM 1162 O O . LEU A 1 162 ? 11.956 -0.342 38.438 1.00 7.16 158 LEU A O 1
ATOM 1167 N N . THR A 1 163 ? 11.496 0.507 40.470 1.00 7.28 159 THR A N 1
ATOM 1168 C CA . THR A 1 163 ? 11.752 1.875 39.993 1.00 7.67 159 THR A CA 1
ATOM 1169 C C . THR A 1 163 ? 13.190 2.249 40.160 1.00 8.16 159 THR A C 1
ATOM 1170 O O . THR A 1 163 ? 13.693 2.427 41.257 1.00 8.77 159 THR A O 1
ATOM 1174 N N . SER A 1 164 ? 13.881 2.405 39.029 1.00 8.48 160 SER A N 1
ATOM 1175 C CA . SER A 1 164 ? 15.233 2.938 39.019 1.00 8.80 160 SER A CA 1
ATOM 1176 C C . SER A 1 164 ? 15.110 4.419 38.657 1.00 9.00 160 SER A C 1
ATOM 1177 O O . SER A 1 164 ? 14.346 5.142 39.318 1.00 9.50 160 SER A O 1
ATOM 1180 N N . SER A 1 165 ? 15.814 4.869 37.637 1.00 8.46 161 SER A N 1
ATOM 1181 C CA . SER A 1 165 ? 15.853 6.252 37.229 1.00 8.37 161 SER A CA 1
ATOM 1182 C C . SER A 1 165 ? 16.699 6.314 35.974 1.00 7.45 161 SER A C 1
ATOM 1183 O O . SER A 1 165 ? 17.472 5.395 35.697 1.00 7.08 161 SER A O 1
ATOM 1186 N N . VAL A 1 166 ? 16.605 7.395 35.231 1.00 7.78 162 VAL A N 1
ATOM 1187 C CA . VAL A 1 166 ? 17.685 7.712 34.284 1.00 7.88 162 VAL A CA 1
ATOM 1188 C C . VAL A 1 166 ? 19.046 7.640 35.002 1.00 8.08 162 VAL A C 1
ATOM 1189 O O . VAL A 1 166 ? 20.054 7.204 34.412 1.00 7.99 162 VAL A O 1
ATOM 1193 N N . GLY A 1 167 ? 19.061 8.020 36.260 1.00 8.43 163 GLY A N 1
ATOM 1194 C CA . GLY A 1 167 ? 20.239 7.920 37.106 1.00 8.42 163 GLY A CA 1
ATOM 1195 C C . GLY A 1 167 ? 20.734 6.515 37.373 1.00 8.70 163 GLY A C 1
ATOM 1196 O O . GLY A 1 167 ? 21.826 6.338 38.012 1.00 9.35 163 GLY A O 1
ATOM 1197 N N . GLY A 1 168 ? 19.944 5.503 37.042 1.00 8.21 164 GLY A N 1
ATOM 1198 C CA . GLY A 1 168 ? 20.414 4.117 37.083 1.00 8.56 164 GLY A CA 1
ATOM 1199 C C . GLY A 1 168 ? 21.084 3.668 35.787 1.00 8.74 164 GLY A C 1
ATOM 1200 O O . GLY A 1 168 ? 21.564 2.531 35.700 1.00 8.75 164 GLY A O 1
ATOM 1201 N N . LEU A 1 169 ? 21.169 4.584 34.816 1.00 9.18 165 LEU A N 1
ATOM 1202 C CA . LEU A 1 169 ? 21.783 4.334 33.496 1.00 9.68 165 LEU A CA 1
ATOM 1203 C C . LEU A 1 169 ? 22.881 5.320 33.130 1.00 10.04 165 LEU A C 1
ATOM 1204 O O . LEU A 1 169 ? 23.765 4.994 32.332 1.00 10.58 165 LEU A O 1
ATOM 1209 N N . LYS A 1 170 ? 22.818 6.521 33.682 1.00 10.56 166 LYS A N 1
ATOM 1210 C CA . LYS A 1 170 ? 23.817 7.526 33.476 1.00 12.07 166 LYS A CA 1
ATOM 1211 C C . LYS A 1 170 ? 23.892 8.438 34.685 1.00 12.07 166 LYS A C 1
ATOM 1212 O O . LYS A 1 170 ? 22.963 8.524 35.484 1.00 13.21 166 LYS A O 1
ATOM 1218 N N . ALA A 1 171 ? 25.017 9.095 34.841 1.00 11.32 167 ALA A N 1
ATOM 1219 C CA . ALA A 1 171 ? 25.262 9.892 36.015 1.00 11.50 167 ALA A CA 1
ATOM 1220 C C . ALA A 1 171 ? 25.092 11.384 35.725 1.00 12.29 167 ALA A C 1
ATOM 1221 O O . ALA A 1 171 ? 25.202 11.829 34.600 1.00 14.85 167 ALA A O 1
ATOM 1223 N N . TYR A 1 172 ? 24.946 12.153 36.782 1.00 12.65 168 TYR A N 1
ATOM 1224 C CA . TYR A 1 172 ? 24.917 13.618 36.695 1.00 13.50 168 TYR A CA 1
ATOM 1225 C C . TYR A 1 172 ? 25.560 14.170 37.967 1.00 12.91 168 TYR A C 1
ATOM 1226 O O . TYR A 1 172 ? 25.341 13.643 39.041 1.00 13.66 168 TYR A O 1
ATOM 1235 N N . PRO A 1 173 ? 26.366 15.253 37.846 1.00 13.33 169 PRO A N 1
ATOM 1236 C CA . PRO A 1 173 ? 27.006 15.788 39.019 1.00 13.44 169 PRO A CA 1
ATOM 1237 C C . PRO A 1 173 ? 26.036 16.060 40.168 1.00 13.26 169 PRO A C 1
ATOM 1238 O O . PRO A 1 173 ? 24.883 16.479 39.955 1.00 15.12 169 PRO A O 1
ATOM 1242 N N . HIS A 1 174 ? 26.516 15.812 41.376 1.00 13.45 170 HIS A N 1
ATOM 1243 C CA . HIS A 1 174 ? 25.813 16.073 42.637 1.00 13.43 170 HIS A CA 1
ATOM 1244 C C . HIS A 1 174 ? 24.697 15.118 42.929 1.00 13.08 170 HIS A C 1
ATOM 1245 O O . HIS A 1 174 ? 23.899 15.351 43.837 1.00 13.85 170 HIS A O 1
ATOM 1252 N N . THR A 1 175 ? 24.673 13.999 42.215 1.00 11.81 171 THR A N 1
ATOM 1253 C CA . THR A 1 175 ? 23.665 12.948 42.469 1.00 11.36 171 THR A CA 1
ATOM 1254 C C . THR A 1 175 ? 24.309 11.564 42.622 1.00 10.40 171 THR A C 1
ATOM 1255 O O . THR A 1 175 ? 23.614 10.544 42.515 1.00 9.44 171 THR A O 1
ATOM 1259 N N . GLY A 1 176 ? 25.601 11.516 42.910 1.00 10.54 172 GLY A N 1
ATOM 1260 C CA . GLY A 1 176 ? 26.363 10.259 42.741 1.00 10.01 172 GLY A CA 1
ATOM 1261 C C . GLY A 1 176 ? 25.937 9.121 43.653 1.00 9.50 172 GLY A C 1
ATOM 1262 O O . GLY A 1 176 ? 25.989 7.948 43.261 1.00 8.66 172 GLY A O 1
ATOM 1263 N N . HIS A 1 177 ? 25.513 9.418 44.879 1.00 9.18 173 HIS A N 1
ATOM 1264 C CA . HIS A 1 177 ? 25.062 8.339 45.781 1.00 9.66 173 HIS A CA 1
ATOM 1265 C C . HIS A 1 177 ? 23.742 7.744 45.310 1.00 8.88 173 HIS A C 1
ATOM 1266 O O . HIS A 1 177 ? 23.513 6.540 45.393 1.00 8.95 173 HIS A O 1
ATOM 1273 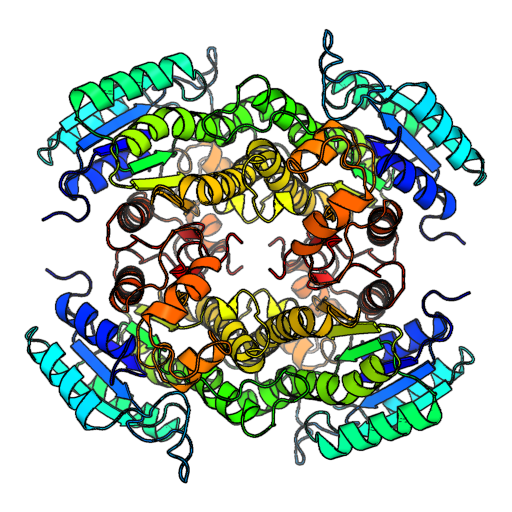N N . TYR A 1 178 ? 22.851 8.607 44.821 1.00 8.78 174 TYR A N 1
ATOM 1274 C CA . TYR A 1 178 ? 21.599 8.199 44.230 1.00 8.48 174 TYR A CA 1
ATOM 1275 C C . TYR A 1 178 ? 21.857 7.383 42.983 1.00 8.00 174 TYR A C 1
ATOM 1276 O O . TYR A 1 178 ? 21.243 6.330 42.777 1.00 7.27 174 TYR A O 1
ATOM 1285 N N . VAL A 1 179 ? 22.822 7.811 42.179 1.00 7.47 175 VAL A N 1
ATOM 1286 C CA . VAL A 1 179 ? 23.190 7.056 40.964 1.00 7.60 175 VAL A CA 1
ATOM 1287 C C . VAL A 1 179 ? 23.728 5.667 41.314 1.00 7.02 175 VAL A C 1
ATOM 1288 O O . VAL A 1 179 ? 23.379 4.685 40.662 1.00 7.33 175 VAL A O 1
ATOM 1292 N N . ALA A 1 180 ? 24.557 5.571 42.329 1.00 7.37 176 ALA A N 1
ATOM 1293 C CA . ALA A 1 180 ? 25.036 4.264 42.750 1.00 7.21 176 ALA A CA 1
ATOM 1294 C C . ALA A 1 180 ? 23.886 3.365 43.154 1.00 7.45 176 ALA A C 1
ATOM 1295 O O . ALA A 1 180 ? 23.810 2.204 42.730 1.00 7.40 176 ALA A O 1
ATOM 1297 N N . ALA A 1 181 ? 22.955 3.881 43.977 1.00 7.43 177 ALA A N 1
ATOM 1298 C CA . ALA A 1 181 ? 21.820 3.087 44.384 1.00 7.21 177 ALA A CA 1
ATOM 1299 C C . ALA A 1 181 ? 20.989 2.666 43.164 1.00 6.85 177 ALA A C 1
ATOM 1300 O O . ALA A 1 181 ? 20.559 1.507 43.087 1.00 6.96 177 ALA A O 1
ATOM 1302 N N . LYS A 1 182 ? 20.714 3.609 42.279 1.00 6.68 178 LYS A N 1
ATOM 1303 C CA . LYS A 1 182 ? 19.822 3.325 41.145 1.00 6.74 178 LYS A CA 1
ATOM 1304 C C . LYS A 1 182 ? 20.434 2.373 40.138 1.00 6.43 178 LYS A C 1
ATOM 1305 O O . LYS A 1 182 ? 19.713 1.585 39.492 1.00 6.61 178 LYS A O 1
ATOM 1311 N N . HIS A 1 183 ? 21.759 2.406 39.995 1.00 6.59 179 HIS A N 1
ATOM 1312 C CA . HIS A 1 183 ? 22.464 1.392 39.227 1.00 6.34 179 HIS A CA 1
ATOM 1313 C C . HIS A 1 183 ? 22.355 0.049 39.932 1.00 6.52 179 HIS A C 1
ATOM 1314 O O . HIS A 1 183 ? 22.206 -0.982 39.274 1.00 7.49 179 HIS A O 1
ATOM 1321 N N . GLY A 1 184 ? 22.481 0.037 41.264 1.00 6.63 180 GLY A N 1
ATOM 1322 C CA . GLY A 1 184 ? 22.302 -1.220 42.022 1.00 6.80 180 GLY A CA 1
ATOM 1323 C C . GLY A 1 184 ? 20.922 -1.842 41.782 1.00 6.67 180 GLY A C 1
ATOM 1324 O O . GLY A 1 184 ? 20.790 -3.070 41.738 1.00 6.93 180 GLY A O 1
ATOM 1325 N N . VAL A 1 185 ? 19.913 -0.991 41.607 1.00 6.58 181 VAL A N 1
ATOM 1326 C CA . VAL A 1 185 ? 18.560 -1.458 41.334 1.00 6.80 181 VAL A CA 1
ATOM 1327 C C . VAL A 1 185 ? 18.495 -2.230 40.006 1.00 6.61 181 VAL A C 1
ATOM 1328 O O . VAL A 1 185 ? 17.768 -3.233 39.907 1.00 6.75 181 VAL A O 1
ATOM 1332 N N . VAL A 1 186 ? 19.277 -1.809 38.996 1.00 6.42 182 VAL A N 1
ATOM 1333 C CA . VAL A 1 186 ? 19.363 -2.563 37.720 1.00 6.32 182 VAL A CA 1
ATOM 1334 C C . VAL A 1 186 ? 19.925 -3.971 38.010 1.00 6.05 182 VAL A C 1
ATOM 1335 O O . VAL A 1 186 ? 19.460 -4.966 37.482 1.00 6.41 182 VAL A O 1
ATOM 1339 N N . GLY A 1 187 ? 20.927 -4.041 38.879 1.00 6.28 183 GLY A N 1
ATOM 1340 C CA . GLY A 1 187 ? 21.485 -5.337 39.293 1.00 6.75 183 GLY A CA 1
ATOM 1341 C C . GLY A 1 187 ? 20.428 -6.188 39.978 1.00 6.64 183 GLY A C 1
ATOM 1342 O O . GLY A 1 187 ? 20.338 -7.394 39.723 1.00 7.35 183 GLY A O 1
ATOM 1343 N N . LEU A 1 188 ? 19.653 -5.607 40.882 1.00 6.36 184 LEU A N 1
ATOM 1344 C CA . LEU A 1 188 ? 18.569 -6.362 41.529 1.00 6.47 184 LEU A CA 1
ATOM 1345 C C . LEU A 1 188 ? 17.579 -6.888 40.501 1.00 6.44 184 LEU A C 1
ATOM 1346 O O . LEU A 1 188 ? 17.071 -8.010 40.623 1.00 6.84 184 LEU A O 1
ATOM 1351 N N . MET A 1 189 ? 17.260 -6.058 39.510 1.00 6.49 185 MET A N 1
ATOM 1352 C CA . MET A 1 189 ? 16.298 -6.458 38.464 1.00 6.59 185 MET A CA 1
ATOM 1353 C C . MET A 1 189 ? 16.820 -7.652 37.731 1.00 6.67 185 MET A C 1
ATOM 1354 O O . MET A 1 189 ? 16.090 -8.635 37.496 1.00 6.65 185 MET A O 1
ATOM 1359 N N . ARG A 1 190 ? 18.086 -7.612 37.347 1.00 6.50 186 ARG A N 1
ATOM 1360 C CA . ARG A 1 190 ? 18.672 -8.726 36.582 1.00 6.79 186 ARG A CA 1
ATOM 1361 C C . ARG A 1 190 ? 18.802 -9.981 37.419 1.00 7.17 186 ARG A C 1
ATOM 1362 O O . ARG A 1 190 ? 18.466 -11.089 36.991 1.00 7.25 186 ARG A O 1
ATOM 1370 N N . ALA A 1 191 ? 19.224 -9.808 38.665 1.00 7.27 187 ALA A N 1
ATOM 1371 C CA . ALA A 1 191 ? 19.380 -10.919 39.566 1.00 7.47 187 ALA A CA 1
ATOM 1372 C C . ALA A 1 191 ? 18.052 -11.610 39.923 1.00 7.72 187 ALA A C 1
ATOM 1373 O O . ALA A 1 191 ? 17.954 -12.825 39.849 1.00 8.80 187 ALA A O 1
ATOM 1375 N N . PHE A 1 192 ? 17.044 -10.835 40.265 1.00 7.84 188 PHE A N 1
ATOM 1376 C CA . PHE A 1 192 ? 15.743 -11.421 40.493 1.00 7.78 188 PHE A CA 1
ATOM 1377 C C . PHE A 1 192 ? 15.187 -12.019 39.193 1.00 7.72 188 PHE A C 1
ATOM 1378 O O . PHE A 1 192 ? 14.558 -13.059 39.218 1.00 8.20 188 PHE A O 1
ATOM 1386 N N . GLY A 1 193 ? 15.432 -11.370 38.048 1.00 7.41 189 GLY A N 1
ATOM 1387 C CA . GLY A 1 193 ? 14.974 -11.887 36.780 1.00 7.70 189 GLY A CA 1
ATOM 1388 C C . GLY A 1 193 ? 15.484 -13.265 36.483 1.00 8.02 189 GLY A C 1
ATOM 1389 O O . GLY A 1 193 ? 14.720 -14.161 36.084 1.00 8.42 189 GLY A O 1
ATOM 1390 N N . VAL A 1 194 ? 16.782 -13.477 36.671 1.00 8.28 190 VAL A N 1
ATOM 1391 C CA . VAL A 1 194 ? 17.348 -14.789 36.361 1.00 8.97 190 VAL A CA 1
ATOM 1392 C C . VAL A 1 194 ? 16.902 -15.851 37.342 1.00 9.79 190 VAL A C 1
ATOM 1393 O O . VAL A 1 194 ? 16.833 -17.024 36.988 1.00 10.45 190 VAL A O 1
ATOM 1397 N N . GLU A 1 195 ? 16.610 -15.461 38.576 1.00 9.08 191 GLU A N 1
ATOM 1398 C CA . GLU A 1 195 ? 16.202 -16.442 39.614 1.00 10.30 191 GLU A CA 1
ATOM 1399 C C . GLU A 1 195 ? 14.732 -16.775 39.579 1.00 10.17 191 GLU A C 1
ATOM 1400 O O . GLU A 1 195 ? 14.354 -17.884 39.932 1.00 10.78 191 GLU A O 1
ATOM 1406 N N . LEU A 1 196 ? 13.895 -15.803 39.212 1.00 9.68 192 LEU A N 1
ATOM 1407 C CA . LEU A 1 196 ? 12.452 -15.964 39.342 1.00 8.91 192 LEU A CA 1
ATOM 1408 C C . LEU A 1 196 ? 11.769 -16.375 38.054 1.00 8.46 192 LEU A C 1
ATOM 1409 O O . LEU A 1 196 ? 10.609 -16.756 38.088 1.00 8.29 192 LEU A O 1
ATOM 1414 N N . GLY A 1 197 ? 12.487 -16.346 36.919 1.00 8.37 193 GLY A N 1
ATOM 1415 C CA . GLY A 1 197 ? 11.914 -16.771 35.624 1.00 8.72 193 GLY A CA 1
ATOM 1416 C C . GLY A 1 197 ? 11.348 -18.179 35.655 1.00 9.38 193 GLY A C 1
ATOM 1417 O O . GLY A 1 197 ? 10.329 -18.447 35.006 1.00 9.16 193 GLY A O 1
ATOM 1418 N N . GLN A 1 198 ? 12.001 -19.049 36.413 1.00 9.52 194 GLN A N 1
ATOM 1419 C CA . GLN A 1 198 ? 11.536 -20.433 36.561 1.00 10.93 194 GLN A CA 1
ATOM 1420 C C . GLN A 1 198 ? 10.100 -20.562 37.087 1.00 11.00 194 GLN A C 1
ATOM 1421 O O . GLN A 1 198 ? 9.437 -21.555 36.832 1.00 12.27 194 GLN A O 1
ATOM 1427 N N . HIS A 1 199 ? 9.635 -19.542 37.805 1.00 10.35 195 HIS A N 1
ATOM 1428 C CA . HIS A 1 199 ? 8.275 -19.477 38.341 1.00 10.78 195 HIS A CA 1
ATOM 1429 C C . HIS A 1 199 ? 7.327 -18.697 37.430 1.00 11.00 195 HIS A C 1
ATOM 1430 O O . HIS A 1 199 ? 6.208 -18.375 37.839 1.00 11.31 195 HIS A O 1
ATOM 1437 N N . MET A 1 200 ? 7.756 -18.387 36.215 1.00 10.80 196 MET A N 1
ATOM 1438 C CA . MET A 1 200 ? 7.034 -17.486 35.331 1.00 11.13 196 MET A CA 1
ATOM 1439 C C . MET A 1 200 ? 6.776 -16.140 36.007 1.00 9.83 196 MET A C 1
ATOM 1440 O O . MET A 1 200 ? 5.737 -15.492 35.808 1.00 10.56 196 MET A O 1
ATOM 1445 N N . ILE A 1 201 ? 7.774 -15.677 36.761 1.00 8.74 197 ILE A N 1
ATOM 1446 C CA . ILE A 1 201 ? 7.763 -14.338 37.286 1.00 8.71 197 ILE A CA 1
ATOM 1447 C C . ILE A 1 201 ? 8.708 -13.474 36.487 1.00 8.42 197 ILE A C 1
ATOM 1448 O O . ILE A 1 201 ? 9.885 -13.817 36.323 1.00 8.83 197 ILE A O 1
ATOM 1453 N N . ARG A 1 202 ? 8.170 -12.373 35.975 1.00 7.73 198 ARG A N 1
ATOM 1454 C CA . ARG A 1 202 ? 8.951 -11.408 35.182 1.00 7.71 198 ARG A CA 1
ATOM 1455 C C . ARG A 1 202 ? 9.449 -10.322 36.128 1.00 7.40 198 ARG A C 1
ATOM 1456 O O . ARG A 1 202 ? 8.714 -9.920 37.066 1.00 7.73 198 ARG A O 1
ATOM 1464 N N . VAL A 1 203 ? 10.650 -9.808 35.850 1.00 6.88 199 VAL A N 1
ATOM 1465 C CA . VAL A 1 203 ? 11.214 -8.707 36.611 1.00 6.88 199 VAL A CA 1
ATOM 1466 C C . VAL A 1 203 ? 11.793 -7.687 35.625 1.00 6.42 199 VAL A C 1
ATOM 1467 O O . VAL A 1 203 ? 12.607 -8.048 34.789 1.00 6.83 199 VAL A O 1
ATOM 1471 N N . ASN A 1 204 ? 11.369 -6.426 35.764 1.00 6.18 200 ASN A N 1
ATOM 1472 C CA . ASN A 1 204 ? 11.789 -5.337 34.864 1.00 6.35 200 ASN A CA 1
ATOM 1473 C C . ASN A 1 204 ? 11.933 -4.068 35.675 1.00 6.59 200 ASN A C 1
ATOM 1474 O O . ASN A 1 204 ? 11.438 -3.994 36.830 1.00 7.09 200 ASN A O 1
ATOM 1479 N N . SER A 1 205 ? 12.613 -3.094 35.106 1.00 6.82 201 SER A N 1
ATOM 1480 C CA . SER A 1 205 ? 12.800 -1.828 35.794 1.00 6.91 201 SER A CA 1
ATOM 1481 C C . SER A 1 205 ? 12.343 -0.713 34.893 1.00 7.76 201 SER A C 1
ATOM 1482 O O . SER A 1 205 ? 12.447 -0.808 33.671 1.00 7.13 201 SER A O 1
ATOM 1485 N N . VAL A 1 206 ? 11.796 0.336 35.544 1.00 7.72 202 VAL A N 1
ATOM 1486 C CA . VAL A 1 206 ? 11.419 1.576 34.878 1.00 7.32 202 VAL A CA 1
ATOM 1487 C C . VAL A 1 206 ? 12.406 2.683 35.276 1.00 7.30 202 VAL A C 1
ATOM 1488 O O . VAL A 1 206 ? 12.870 2.725 36.413 1.00 8.11 202 VAL A O 1
ATOM 1492 N N . HIS A 1 207 ? 12.737 3.530 34.323 1.00 7.27 203 HIS A N 1
ATOM 1493 C CA . HIS A 1 207 ? 13.762 4.546 34.474 1.00 7.04 203 HIS A CA 1
ATOM 1494 C C . HIS A 1 207 ? 13.220 5.907 34.069 1.00 7.40 203 HIS A C 1
ATOM 1495 O O . HIS A 1 207 ? 13.384 6.346 32.972 1.00 7.67 203 HIS A O 1
ATOM 1502 N N . PRO A 1 208 ? 12.548 6.572 34.992 1.00 7.30 204 PRO A N 1
ATOM 1503 C CA . PRO A 1 208 ? 11.989 7.891 34.655 1.00 7.44 204 PRO A CA 1
ATOM 1504 C C . PRO A 1 208 ? 13.061 8.944 34.490 1.00 7.47 204 PRO A C 1
ATOM 1505 O O . PRO A 1 208 ? 14.054 8.947 35.204 1.00 7.21 204 PRO A O 1
ATOM 1509 N N . THR A 1 209 ? 12.804 9.886 33.574 1.00 7.84 205 THR A N 1
ATOM 1510 C CA . THR A 1 209 ? 13.410 11.213 33.644 1.00 8.64 205 THR A CA 1
ATOM 1511 C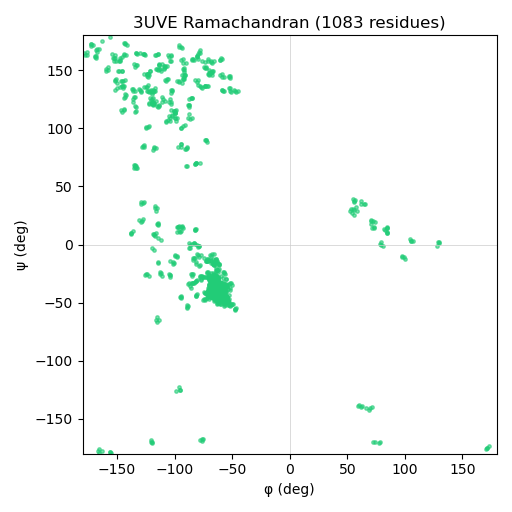 C . THR A 1 209 ? 12.673 11.995 34.736 1.00 9.01 205 THR A C 1
ATOM 1512 O O . THR A 1 209 ? 11.929 11.395 35.552 1.00 9.61 205 THR A O 1
ATOM 1516 N N . HIS A 1 210 ? 12.919 13.278 34.805 1.00 9.60 206 HIS A N 1
ATOM 1517 C CA . HIS A 1 210 ? 12.168 14.129 35.706 1.00 10.39 206 HIS A CA 1
ATOM 1518 C C . HIS A 1 210 ? 10.682 13.855 35.650 1.00 9.63 206 HIS A C 1
ATOM 1519 O O . HIS A 1 210 ? 10.098 13.832 34.546 1.00 9.89 206 HIS A O 1
ATOM 1526 N N . VAL A 1 211 ? 10.066 13.716 36.811 1.00 9.24 207 VAL A N 1
ATOM 1527 C CA . VAL A 1 211 ? 8.610 13.442 36.931 1.00 9.32 207 VAL A CA 1
ATOM 1528 C C . VAL A 1 211 ? 8.010 14.510 37.813 1.00 9.99 207 VAL A C 1
ATOM 1529 O O . VAL A 1 211 ? 8.573 14.855 38.861 1.00 10.52 207 VAL A O 1
ATOM 1533 N N . LYS A 1 212 ? 6.865 15.053 37.415 1.00 10.21 208 LYS A N 1
ATOM 1534 C CA . LYS A 1 212 ? 6.170 16.086 38.216 1.00 11.17 208 LYS A CA 1
ATOM 1535 C C . LYS A 1 212 ? 5.531 15.480 39.488 1.00 11.32 208 LYS A C 1
ATOM 1536 O O . LYS A 1 212 ? 4.376 15.029 39.477 1.00 11.71 208 LYS A O 1
ATOM 1542 N N . THR A 1 213 ? 6.333 15.444 40.539 1.00 9.99 209 THR A N 1
ATOM 1543 C CA . THR A 1 213 ? 5.933 15.021 41.876 1.00 10.77 209 THR A CA 1
ATOM 1544 C C . THR A 1 213 ? 6.645 15.939 42.834 1.00 11.24 209 THR A C 1
ATOM 1545 O O . THR A 1 213 ? 7.539 16.726 42.429 1.00 11.61 209 THR A O 1
ATOM 1549 N N . PRO A 1 214 ? 6.307 15.867 44.126 1.00 11.16 210 PRO A N 1
ATOM 1550 C CA . PRO A 1 214 ? 7.043 16.711 45.074 1.00 11.44 210 PRO A CA 1
ATOM 1551 C C . PRO A 1 214 ? 8.519 16.440 45.238 1.00 11.57 210 PRO A C 1
ATOM 1552 O O . PRO A 1 214 ? 9.248 17.245 45.804 1.00 11.68 210 PRO A O 1
ATOM 1556 N N . MET A 1 215 ? 9.007 15.323 44.731 1.00 11.13 211 MET A N 1
ATOM 1557 C CA . MET A 1 215 ? 10.426 15.080 44.692 1.00 11.87 211 MET A CA 1
ATOM 1558 C C . MET A 1 215 ? 11.165 16.033 43.741 1.00 11.80 211 MET A C 1
ATOM 1559 O O . MET A 1 215 ? 12.297 16.442 43.997 1.00 11.92 211 MET A O 1
ATOM 1564 N N . LEU A 1 216 ? 10.497 16.428 42.675 1.00 11.86 212 LEU A N 1
ATOM 1565 C CA . LEU A 1 216 ? 11.022 17.398 41.701 1.00 12.92 212 LEU A CA 1
ATOM 1566 C C . LEU A 1 216 ? 10.555 18.833 42.006 1.00 13.11 212 LEU A C 1
ATOM 1567 O O . LEU A 1 216 ? 11.355 19.807 41.948 1.00 14.10 212 LEU A O 1
ATOM 1572 N N . HIS A 1 217 ? 9.267 18.984 42.298 1.00 13.12 213 HIS A N 1
ATOM 1573 C CA . HIS A 1 217 ? 8.634 20.295 42.428 1.00 14.00 213 HIS A CA 1
ATOM 1574 C C . HIS A 1 217 ? 8.640 20.679 43.885 1.00 15.07 213 HIS A C 1
ATOM 1575 O O . HIS A 1 217 ? 7.686 20.415 44.611 1.00 14.91 213 HIS A O 1
ATOM 1582 N N . ASN A 1 218 ? 9.741 21.287 44.327 1.00 14.63 214 ASN A N 1
ATOM 1583 C CA . ASN A 1 218 ? 9.815 21.828 45.667 1.00 15.92 214 ASN A CA 1
ATOM 1584 C C . ASN A 1 218 ? 10.693 23.053 45.628 1.00 17.09 214 ASN A C 1
ATOM 1585 O O . ASN A 1 218 ? 11.496 23.204 44.711 1.00 15.31 214 ASN A O 1
ATOM 1590 N N . GLU A 1 219 ? 10.552 23.886 46.656 1.00 18.49 215 GLU A N 1
ATOM 1591 C CA . GLU A 1 219 ? 11.197 25.210 46.685 1.00 19.36 215 GLU A CA 1
ATOM 1592 C C . GLU A 1 219 ? 12.702 25.097 46.514 1.00 19.74 215 GLU A C 1
ATOM 1593 O O . GLU A 1 219 ? 13.316 25.843 45.718 1.00 20.68 215 GLU A O 1
ATOM 1595 N N . GLY A 1 220 ? 13.304 24.165 47.251 1.00 18.87 216 GLY A N 1
ATOM 1596 C CA . GLY A 1 220 ? 14.719 23.944 47.214 1.00 18.84 216 GLY A CA 1
ATOM 1597 C C . GLY A 1 220 ? 15.245 23.625 45.839 1.00 18.69 216 GLY A C 1
ATOM 1598 O O . GLY A 1 220 ? 16.305 24.114 45.434 1.00 18.97 216 GLY A O 1
ATOM 1599 N N . THR A 1 221 ? 14.498 22.789 45.132 1.00 17.70 217 THR A N 1
ATOM 1600 C CA . THR A 1 221 ? 14.895 22.355 43.820 1.00 17.08 217 THR A CA 1
ATOM 1601 C C . THR A 1 221 ? 14.703 23.494 42.802 1.00 18.63 217 THR A C 1
ATOM 1602 O O . THR A 1 221 ? 15.558 23.681 41.939 1.00 21.20 217 THR A O 1
ATOM 1606 N N . PHE A 1 222 ? 13.596 24.217 42.891 1.00 19.30 218 PHE A N 1
ATOM 1607 C CA . PHE A 1 222 ? 13.381 25.391 42.013 1.00 20.18 218 PHE A CA 1
ATOM 1608 C C . PHE A 1 222 ? 14.561 26.342 42.110 1.00 22.31 218 PHE A C 1
ATOM 1609 O O . PHE A 1 222 ? 15.090 26.802 41.080 1.00 22.65 218 PHE A O 1
ATOM 1617 N N . LYS A 1 223 ? 14.971 26.647 43.348 1.00 23.41 219 LYS A N 1
ATOM 1618 C CA . LYS A 1 223 ? 16.080 27.590 43.574 1.00 26.23 219 LYS A CA 1
ATOM 1619 C C . LYS A 1 223 ? 17.409 27.056 43.069 1.00 27.81 219 LYS A C 1
ATOM 1620 O O . LYS A 1 223 ? 18.243 27.821 42.558 1.00 28.98 219 LYS A O 1
ATOM 1626 N N . MET A 1 224 ? 17.615 25.742 43.189 1.00 28.78 220 MET A N 1
ATOM 1627 C CA . MET A 1 224 ? 18.831 25.106 42.683 1.00 31.43 220 MET A CA 1
ATOM 1628 C C . MET A 1 224 ? 18.933 25.136 41.153 1.00 31.12 220 MET A C 1
ATOM 1629 O O . MET A 1 224 ? 20.021 25.320 40.607 1.00 34.68 220 MET A O 1
ATOM 1634 N N . PHE A 1 225 ? 17.818 24.920 40.467 1.00 30.50 221 PHE A N 1
ATOM 1635 C CA . PHE A 1 225 ? 17.787 24.899 38.996 1.00 29.98 221 PHE A CA 1
ATOM 1636 C C . PHE A 1 225 ? 17.870 26.351 38.445 1.00 28.07 221 PHE A C 1
ATOM 1637 O O . PHE A 1 225 ? 18.321 26.552 37.316 1.00 25.02 221 PHE A O 1
ATOM 1645 N N . ARG A 1 226 ? 17.391 27.334 39.229 1.00 24.15 222 ARG A N 1
ATOM 1646 C CA . ARG A 1 226 ? 17.301 28.748 38.772 1.00 24.09 222 ARG A CA 1
ATOM 1647 C C . ARG A 1 226 ? 17.831 29.686 39.842 1.00 23.74 222 ARG A C 1
ATOM 1648 O O . ARG A 1 226 ? 17.076 30.456 40.462 1.00 23.38 222 ARG A O 1
ATOM 1656 N N . PRO A 1 227 ? 19.150 29.595 40.110 1.00 25.78 223 PRO A N 1
ATOM 1657 C CA . PRO A 1 227 ? 19.762 30.466 41.118 1.00 28.61 223 PRO A CA 1
ATOM 1658 C C . PRO A 1 227 ? 19.728 31.944 40.715 1.00 29.10 223 PRO A C 1
ATOM 1659 O O . PRO A 1 227 ? 19.885 32.814 41.564 1.00 32.38 223 PRO A O 1
ATOM 1663 N N . ASP A 1 228 ? 19.488 32.216 39.429 1.00 28.70 224 ASP A N 1
ATOM 1664 C CA . ASP A 1 228 ? 19.369 33.591 38.938 1.00 29.43 224 ASP A CA 1
ATOM 1665 C C . ASP A 1 228 ? 18.067 34.306 39.352 1.00 27.08 224 ASP A C 1
ATOM 1666 O O . ASP A 1 228 ? 17.961 35.515 39.230 1.00 28.47 224 ASP A O 1
ATOM 1671 N N . LEU A 1 229 ? 17.080 33.558 39.845 1.00 24.30 225 LEU A N 1
ATOM 1672 C CA . LEU A 1 229 ? 15.799 34.122 40.232 1.00 22.38 225 LEU A CA 1
ATOM 1673 C C . LEU A 1 229 ? 15.605 34.150 41.752 1.00 24.30 225 LEU A C 1
ATOM 1674 O O . LEU A 1 229 ? 16.128 33.289 42.475 1.00 25.92 225 LEU A O 1
ATOM 1679 N N . GLU A 1 230 ? 14.804 35.092 42.231 1.00 23.85 226 GLU A N 1
ATOM 1680 C CA . GLU A 1 230 ? 14.563 35.238 43.666 1.00 26.80 226 GLU A CA 1
ATOM 1681 C C . GLU A 1 230 ? 13.519 34.251 44.189 1.00 27.04 226 GLU A C 1
ATOM 1682 O O . GLU A 1 230 ? 13.732 33.621 45.237 1.00 30.64 226 GLU A O 1
ATOM 1688 N N . ASN A 1 231 ? 12.431 34.074 43.440 1.00 26.43 227 ASN A N 1
ATOM 1689 C CA . ASN A 1 231 ? 11.384 33.124 43.821 1.00 25.74 227 ASN A CA 1
ATOM 1690 C C . ASN A 1 231 ? 10.928 32.274 42.616 1.00 22.98 227 ASN A C 1
ATOM 1691 O O . ASN A 1 231 ? 9.797 32.407 42.137 1.00 21.69 227 ASN A O 1
ATOM 1696 N N . PRO A 1 232 ? 11.814 31.400 42.134 1.00 20.78 228 PRO A N 1
ATOM 1697 C CA . PRO A 1 232 ? 11.465 30.600 40.954 1.00 19.86 228 PRO A CA 1
ATOM 1698 C C . PRO A 1 232 ? 10.390 29.556 41.258 1.00 19.77 228 PRO A C 1
ATOM 1699 O O . PRO A 1 232 ? 10.304 29.050 42.379 1.00 20.57 228 PRO A O 1
ATOM 1703 N N . GLY A 1 233 ? 9.563 29.274 40.260 1.00 19.44 229 GLY A N 1
ATOM 1704 C CA . GLY A 1 233 ? 8.550 28.242 40.355 1.00 19.35 229 GLY A CA 1
ATOM 1705 C C . GLY A 1 233 ? 8.785 27.220 39.283 1.00 19.00 229 GLY A C 1
ATOM 1706 O O . GLY A 1 233 ? 9.807 27.245 38.573 1.00 18.76 229 GLY A O 1
ATOM 1707 N N . PRO A 1 234 ? 7.821 26.324 39.122 1.00 19.25 230 PRO A N 1
ATOM 1708 C CA . PRO A 1 234 ? 7.936 25.297 38.083 1.00 19.37 230 PRO A CA 1
ATOM 1709 C C . PRO A 1 234 ? 8.133 25.826 36.647 1.00 19.74 230 PRO A C 1
ATOM 1710 O O . PRO A 1 234 ? 8.945 25.265 35.897 1.00 18.61 230 PRO A O 1
ATOM 1714 N N . ASP A 1 235 ? 7.468 26.924 36.282 1.00 20.09 231 ASP A N 1
ATOM 1715 C CA . ASP A 1 235 ? 7.599 27.466 34.934 1.00 21.42 231 ASP A CA 1
ATOM 1716 C C . ASP A 1 235 ? 9.036 27.898 34.648 1.00 20.69 231 ASP A C 1
ATOM 1717 O O . ASP A 1 235 ? 9.467 27.943 33.492 1.00 21.77 231 ASP A O 1
ATOM 1722 N N . ASP A 1 236 ? 9.759 28.280 35.703 1.00 20.11 232 ASP A N 1
ATOM 1723 C CA . ASP A 1 236 ? 11.133 28.727 35.576 1.00 19.65 232 ASP A CA 1
ATOM 1724 C C . ASP A 1 236 ? 12.126 27.580 35.485 1.00 19.13 232 ASP A C 1
ATOM 1725 O O . ASP A 1 236 ? 13.166 27.686 34.839 1.00 19.98 232 ASP A O 1
ATOM 1730 N N . MET A 1 237 ? 11.784 26.479 36.135 1.00 18.74 233 MET A N 1
ATOM 1731 C CA . MET A 1 237 ? 12.598 25.269 36.089 1.00 19.47 233 MET A CA 1
ATOM 1732 C C . MET A 1 237 ? 12.400 24.497 34.791 1.00 18.42 233 MET A C 1
ATOM 1733 O O . MET A 1 237 ? 13.348 23.816 34.317 1.00 17.56 233 MET A O 1
ATOM 1738 N N . ALA A 1 238 ? 11.211 24.646 34.185 1.00 17.15 234 ALA A N 1
ATOM 1739 C CA . ALA A 1 238 ? 10.846 23.863 33.003 1.00 17.32 234 ALA A CA 1
ATOM 1740 C C . ALA A 1 238 ? 11.914 23.907 31.901 1.00 17.71 234 ALA A C 1
ATOM 1741 O O . ALA A 1 238 ? 12.336 22.857 31.413 1.00 18.44 234 ALA A O 1
ATOM 1743 N N . PRO A 1 239 ? 12.382 25.105 31.501 1.00 18.98 235 PRO A N 1
ATOM 1744 C CA . PRO A 1 239 ? 13.345 25.103 30.371 1.00 18.55 235 PRO A CA 1
ATOM 1745 C C . PRO A 1 239 ? 14.679 24.442 30.673 1.00 19.36 235 PRO A C 1
ATOM 1746 O O . PRO A 1 239 ? 15.352 23.969 29.755 1.00 18.32 235 PRO A O 1
ATOM 1750 N N . ILE A 1 240 ? 15.067 24.407 31.947 1.00 19.02 236 ILE A N 1
ATOM 1751 C CA . ILE A 1 240 ? 16.317 23.773 32.334 1.00 20.13 236 ILE A CA 1
ATOM 1752 C C . ILE A 1 240 ? 16.136 22.246 32.244 1.00 17.94 236 ILE A C 1
ATOM 1753 O O . ILE A 1 240 ? 16.972 21.555 31.670 1.00 20.25 236 ILE A O 1
ATOM 1758 N N . CYS A 1 241 ? 15.053 21.745 32.805 1.00 16.73 237 CYS A N 1
ATOM 1759 C CA . CYS A 1 241 ? 14.759 20.280 32.710 1.00 16.07 237 CYS A CA 1
ATOM 1760 C C . CYS A 1 241 ? 14.605 19.835 31.253 1.00 16.00 237 CYS A C 1
ATOM 1761 O O . CYS A 1 241 ? 15.062 18.749 30.856 1.00 15.17 237 CYS A O 1
ATOM 1764 N N . GLN A 1 242 ? 14.025 20.695 30.439 1.00 14.82 238 GLN A N 1
ATOM 1765 C CA . GLN A 1 242 ? 13.793 20.342 29.050 1.00 14.01 238 GLN A CA 1
ATOM 1766 C C . GLN A 1 242 ? 15.063 20.117 28.238 1.00 15.06 238 GLN A C 1
ATOM 1767 O O . GLN A 1 242 ? 15.049 19.352 27.281 1.00 14.33 238 GLN A O 1
ATOM 1773 N N . MET A 1 243 ? 16.157 20.784 28.628 1.00 15.85 239 MET A N 1
ATOM 1774 C CA . MET A 1 243 ? 17.415 20.651 27.925 1.00 18.27 239 MET A CA 1
ATOM 1775 C C . MET A 1 243 ? 17.950 19.202 27.964 1.00 17.72 239 MET A C 1
ATOM 1776 O O . MET A 1 243 ? 18.775 18.861 27.142 1.00 16.64 239 MET A O 1
ATOM 1781 N N . PHE A 1 244 ? 17.489 18.428 28.931 1.00 16.97 240 PHE A N 1
ATOM 1782 C CA . PHE A 1 244 ? 17.926 17.017 29.138 1.00 17.11 240 PHE A CA 1
ATOM 1783 C C . PHE A 1 244 ? 17.230 16.064 28.171 1.00 16.22 240 PHE A C 1
ATOM 1784 O O . PHE A 1 244 ? 17.622 14.879 28.079 1.00 16.54 240 PHE A O 1
ATOM 1792 N N . HIS A 1 245 ? 16.221 16.545 27.430 1.00 14.21 241 HIS A N 1
ATOM 1793 C CA . HIS A 1 245 ? 15.318 15.677 26.651 1.00 13.45 241 HIS A CA 1
ATOM 1794 C C . HIS A 1 245 ? 15.421 15.841 25.171 1.00 13.82 241 HIS A C 1
ATOM 1795 O O . HIS A 1 245 ? 15.803 16.914 24.669 1.00 15.32 241 HIS A O 1
ATOM 1802 N N . THR A 1 246 ? 15.073 14.797 24.436 1.00 12.41 242 THR A N 1
ATOM 1803 C CA A THR A 1 246 ? 14.982 14.854 23.008 0.50 12.56 242 THR A CA 1
ATOM 1804 C CA B THR A 1 246 ? 14.961 14.881 22.976 0.50 13.27 242 THR A CA 1
ATOM 1805 C C . THR A 1 246 ? 13.586 15.350 22.559 1.00 12.89 242 THR A C 1
ATOM 1806 O O . THR A 1 246 ? 13.448 16.107 21.596 1.00 15.03 242 THR A O 1
ATOM 1813 N N . LEU A 1 247 ? 12.544 14.933 23.277 1.00 11.97 243 LEU A N 1
ATOM 1814 C CA . LEU A 1 247 ? 11.229 15.492 23.070 1.00 11.67 243 LEU A CA 1
ATOM 1815 C C . LEU A 1 247 ? 11.161 16.841 23.818 1.00 12.02 243 LEU A C 1
ATOM 1816 O O . LEU A 1 247 ? 11.651 16.938 24.931 1.00 11.93 243 LEU A O 1
ATOM 1821 N N . PRO A 1 248 ? 10.543 17.841 23.226 1.00 12.74 244 PRO A N 1
ATOM 1822 C CA . PRO A 1 248 ? 10.559 19.194 23.821 1.00 13.04 244 PRO A CA 1
ATOM 1823 C C . PRO A 1 248 ? 9.480 19.326 24.916 1.00 12.58 244 PRO A C 1
ATOM 1824 O O . PRO A 1 248 ? 8.482 20.057 24.758 1.00 12.84 244 PRO A O 1
ATOM 1828 N N . ILE A 1 249 ? 9.720 18.611 26.013 1.00 11.40 245 ILE A N 1
ATOM 1829 C CA . ILE A 1 249 ? 8.916 18.697 27.234 1.00 11.85 245 ILE A CA 1
ATOM 1830 C C . ILE A 1 249 ? 9.840 18.820 28.442 1.00 11.85 245 ILE A C 1
ATOM 1831 O O . ILE A 1 249 ? 10.974 18.393 28.393 1.00 11.69 245 ILE A O 1
ATOM 1836 N N . PRO A 1 250 ? 9.350 19.407 29.534 1.00 11.42 246 PRO A N 1
ATOM 1837 C CA . PRO A 1 250 ? 10.208 19.586 30.696 1.00 12.19 246 PRO A CA 1
ATOM 1838 C C . PRO A 1 250 ? 10.281 18.382 31.638 1.00 11.76 246 PRO A C 1
ATOM 1839 O O . PRO A 1 250 ? 11.238 18.238 32.360 1.00 12.62 246 PRO A O 1
ATOM 1843 N N . TRP A 1 251 ? 9.234 17.560 31.678 1.00 11.14 247 TRP A N 1
ATOM 1844 C CA . TRP A 1 251 ? 9.144 16.419 32.625 1.00 11.06 247 TRP A CA 1
ATOM 1845 C C . TRP A 1 251 ? 7.996 15.588 32.174 1.00 10.49 247 TRP A C 1
ATOM 1846 O O . TRP A 1 251 ? 7.150 16.062 31.383 1.00 10.43 247 TRP A O 1
ATOM 1857 N N . VAL A 1 252 ? 7.983 14.345 32.616 1.00 9.66 248 VAL A N 1
ATOM 1858 C CA . VAL A 1 252 ? 6.844 13.479 32.399 1.00 9.79 248 VAL A CA 1
ATOM 1859 C C . VAL A 1 252 ? 5.940 13.554 33.625 1.00 10.33 248 VAL A C 1
ATOM 1860 O O . VAL A 1 252 ? 6.285 14.191 34.647 1.00 10.47 248 VAL A O 1
ATOM 1864 N N . GLU A 1 253 ? 4.765 12.995 33.500 1.00 10.70 249 GLU A N 1
ATOM 1865 C CA A GLU A 1 253 ? 3.794 12.985 34.591 0.60 11.24 249 GLU A CA 1
ATOM 1866 C CA B GLU A 1 253 ? 3.799 12.976 34.596 0.40 11.45 249 GLU A CA 1
ATOM 1867 C C . GLU A 1 253 ? 3.782 11.614 35.255 1.00 10.50 249 GLU A C 1
ATOM 1868 O O . GLU A 1 253 ? 4.193 10.606 34.648 1.00 9.58 249 GLU A O 1
ATOM 1879 N N . PRO A 1 254 ? 3.291 11.531 36.502 1.00 9.76 250 PRO A N 1
ATOM 1880 C CA . PRO A 1 254 ? 3.172 10.206 37.141 1.00 9.63 250 PRO A CA 1
ATOM 1881 C C . PRO A 1 254 ? 2.430 9.203 36.285 1.00 9.35 250 PRO A C 1
ATOM 1882 O O . PRO A 1 254 ? 2.835 8.050 36.224 1.00 9.38 250 PRO A O 1
ATOM 1886 N N . ILE A 1 255 ? 1.397 9.624 35.559 1.00 9.36 251 ILE A N 1
ATOM 1887 C CA . ILE A 1 255 ? 0.621 8.707 34.738 1.00 10.25 251 ILE A CA 1
ATOM 1888 C C . ILE A 1 255 ? 1.498 8.055 33.647 1.00 9.64 251 ILE A C 1
ATOM 1889 O O . ILE A 1 255 ? 1.261 6.935 33.265 1.00 9.36 251 ILE A O 1
ATOM 1894 N N . ASP A 1 256 ? 2.483 8.778 33.153 1.00 9.50 252 ASP A N 1
ATOM 1895 C CA . ASP A 1 256 ? 3.368 8.185 32.177 1.00 9.57 252 ASP A CA 1
ATOM 1896 C C . ASP A 1 256 ? 4.115 6.992 32.761 1.00 9.22 252 ASP A C 1
ATOM 1897 O O . ASP A 1 256 ? 4.309 5.971 32.082 1.00 10.20 252 ASP A O 1
ATOM 1902 N N . ILE A 1 257 ? 4.591 7.113 33.998 1.00 8.59 253 ILE A N 1
ATOM 1903 C CA . ILE A 1 257 ? 5.285 5.994 34.608 1.00 8.36 253 ILE A CA 1
ATOM 1904 C C . ILE A 1 257 ? 4.279 4.887 34.928 1.00 8.45 253 ILE A C 1
ATOM 1905 O O . ILE A 1 257 ? 4.538 3.703 34.681 1.00 8.34 253 ILE A O 1
ATOM 1910 N N . SER A 1 258 ? 3.092 5.257 35.410 1.00 8.46 254 SER A N 1
ATOM 1911 C CA . SER A 1 258 ? 2.071 4.260 35.695 1.00 7.97 254 SER A CA 1
ATOM 1912 C C . SER A 1 258 ? 1.642 3.462 34.482 1.00 8.22 254 SER A C 1
ATOM 1913 O O . SER A 1 258 ? 1.340 2.302 34.587 1.00 8.08 254 SER A O 1
ATOM 1916 N N . ASN A 1 259 ? 1.581 4.093 33.323 1.00 8.67 255 ASN A N 1
ATOM 1917 C CA . ASN A 1 259 ? 1.189 3.382 32.122 1.00 8.76 255 ASN A CA 1
ATOM 1918 C C . ASN A 1 259 ? 2.234 2.339 31.739 1.00 8.89 255 ASN A C 1
ATOM 1919 O O . ASN A 1 259 ? 1.883 1.265 31.226 1.00 9.56 255 ASN A O 1
ATOM 1924 N N . ALA A 1 260 ? 3.500 2.637 32.003 1.00 8.55 256 ALA A N 1
ATOM 1925 C CA . ALA A 1 260 ? 4.576 1.641 31.759 1.00 8.81 256 ALA A CA 1
ATOM 1926 C C . ALA A 1 260 ? 4.511 0.519 32.783 1.00 8.83 256 ALA A C 1
ATOM 1927 O O . ALA A 1 260 ? 4.640 -0.672 32.441 1.00 9.35 256 ALA A O 1
ATOM 1929 N N . VAL A 1 261 ? 4.252 0.874 34.025 1.00 8.54 257 VAL A N 1
ATOM 1930 C CA . VAL A 1 261 ? 4.056 -0.139 35.082 1.00 8.76 257 VAL A CA 1
ATOM 1931 C C . VAL A 1 261 ? 2.905 -1.062 34.720 1.00 8.47 257 VAL A C 1
ATOM 1932 O O . VAL A 1 261 ? 3.006 -2.296 34.834 1.00 9.35 257 VAL A O 1
ATOM 1936 N N . LEU A 1 262 ? 1.798 -0.469 34.292 1.00 8.50 258 LEU A N 1
ATOM 1937 C CA . LEU A 1 262 ? 0.603 -1.234 33.903 1.00 8.90 258 LEU A CA 1
ATOM 1938 C C . LEU A 1 262 ? 0.928 -2.198 32.762 1.00 9.01 258 LEU A C 1
ATOM 1939 O O . LEU A 1 262 ? 0.525 -3.370 32.788 1.00 8.96 258 LEU A O 1
ATOM 1944 N N . PHE A 1 263 ? 1.653 -1.721 31.764 1.00 8.89 259 PHE A N 1
ATOM 1945 C CA . PHE A 1 263 ? 2.042 -2.579 30.627 1.00 9.82 259 PHE A CA 1
ATOM 1946 C C . PHE A 1 263 ? 2.808 -3.784 31.172 1.00 9.55 259 PHE A C 1
ATOM 1947 O O . PHE A 1 263 ? 2.404 -4.917 30.934 1.00 9.75 259 PHE A O 1
ATOM 1955 N N . PHE A 1 264 ? 3.838 -3.548 31.975 1.00 9.37 260 PHE A N 1
ATOM 1956 C CA . PHE A 1 264 ? 4.670 -4.645 32.481 1.00 9.66 260 PHE A CA 1
ATOM 1957 C C . PHE A 1 264 ? 3.858 -5.590 33.411 1.00 9.78 260 PHE A C 1
ATOM 1958 O O . PHE A 1 264 ? 4.089 -6.787 33.434 1.00 9.84 260 PHE A O 1
ATOM 1966 N N . ALA A 1 265 ? 2.917 -5.032 34.165 1.00 10.07 261 ALA A N 1
ATOM 1967 C CA . ALA A 1 265 ? 2.076 -5.806 35.084 1.00 10.57 261 ALA A CA 1
ATOM 1968 C C . ALA A 1 265 ? 1.068 -6.703 34.368 1.00 11.56 261 ALA A C 1
ATOM 1969 O O . ALA A 1 265 ? 0.611 -7.723 34.910 1.00 14.30 261 ALA A O 1
ATOM 1971 N N . SER A 1 266 ? 0.653 -6.284 33.182 1.00 11.60 262 SER A N 1
ATOM 1972 C CA . SER A 1 266 ? -0.397 -6.940 32.437 1.00 12.04 262 SER A CA 1
ATOM 1973 C C . SER A 1 266 ? 0.064 -8.177 31.669 1.00 12.68 262 SER A C 1
ATOM 1974 O O . SER A 1 266 ? 1.248 -8.309 31.348 1.00 11.59 262 SER A O 1
ATOM 1977 N N . ASP A 1 267 ? -0.890 -9.010 31.278 1.00 14.73 263 ASP A N 1
ATOM 1978 C CA . ASP A 1 267 ? -0.590 -10.136 30.396 1.00 16.54 263 ASP A CA 1
ATOM 1979 C C . ASP A 1 267 ? -0.093 -9.738 29.032 1.00 15.51 263 ASP A C 1
ATOM 1980 O O . ASP A 1 267 ? 0.475 -10.560 28.301 1.00 15.88 263 ASP A O 1
ATOM 1985 N N . GLU A 1 268 ? -0.265 -8.493 28.652 1.00 15.85 264 GLU A N 1
ATOM 1986 C CA . GLU A 1 268 ? 0.260 -8.021 27.387 1.00 15.89 264 GLU A CA 1
ATOM 1987 C C . GLU A 1 268 ? 1.795 -8.018 27.386 1.00 15.79 264 GLU A C 1
ATOM 1988 O O . GLU A 1 268 ? 2.404 -7.913 26.323 1.00 17.76 264 GLU A O 1
ATOM 1994 N N . ALA A 1 269 ? 2.401 -8.092 28.571 1.00 12.58 265 ALA A N 1
ATOM 1995 C CA . ALA A 1 269 ? 3.850 -8.170 28.716 1.00 10.98 265 ALA A CA 1
ATOM 1996 C C . ALA A 1 269 ? 4.289 -9.484 29.341 1.00 10.02 265 ALA A C 1
ATOM 1997 O O . ALA A 1 269 ? 5.353 -9.567 29.957 1.00 9.49 265 ALA A O 1
ATOM 1999 N N . ARG A 1 270 ? 3.503 -10.532 29.117 1.00 10.39 266 ARG A N 1
ATOM 2000 C CA . ARG A 1 270 ? 3.686 -11.831 29.747 1.00 10.10 266 ARG A CA 1
ATOM 2001 C C . ARG A 1 270 ? 5.075 -12.438 29.552 1.00 9.61 266 ARG A C 1
ATOM 2002 O O . ARG A 1 270 ? 5.550 -13.194 30.401 1.00 10.47 266 ARG A O 1
ATOM 2010 N N . TYR A 1 271 ? 5.751 -12.136 28.433 1.00 9.11 267 TYR A N 1
ATOM 2011 C CA . TYR A 1 271 ? 7.054 -12.754 28.169 1.00 9.01 267 TYR A CA 1
ATOM 2012 C C . TYR A 1 271 ? 8.189 -11.739 28.155 1.00 8.43 267 TYR A C 1
ATOM 2013 O O . TYR A 1 271 ? 9.263 -12.017 27.598 1.00 8.51 267 TYR A O 1
ATOM 2022 N N . ILE A 1 272 ? 7.933 -10.567 28.723 1.00 8.28 268 ILE A N 1
ATOM 2023 C CA . ILE A 1 272 ? 8.930 -9.489 28.813 1.00 7.94 268 ILE A CA 1
ATOM 2024 C C . ILE A 1 272 ? 9.534 -9.523 30.211 1.00 7.69 268 ILE A C 1
ATOM 2025 O O . ILE A 1 272 ? 8.843 -9.362 31.229 1.00 7.52 268 ILE A O 1
ATOM 2030 N N . THR A 1 273 ? 10.819 -9.862 30.266 1.00 7.65 269 THR A N 1
ATOM 2031 C CA . THR A 1 273 ? 11.532 -9.916 31.529 1.00 7.35 269 THR A CA 1
ATOM 2032 C C . THR A 1 273 ? 12.987 -9.492 31.319 1.00 7.46 269 THR A C 1
ATOM 2033 O O . THR A 1 273 ? 13.545 -9.721 30.236 1.00 7.91 269 THR A O 1
ATOM 2037 N N . GLY A 1 274 ? 13.589 -8.882 32.350 1.00 7.08 270 GLY A N 1
ATOM 2038 C CA . GLY A 1 274 ? 14.970 -8.445 32.287 1.00 7.67 270 GLY A CA 1
ATOM 2039 C C . GLY A 1 274 ? 15.252 -7.109 31.636 1.00 7.99 270 GLY A C 1
ATOM 2040 O O . GLY A 1 274 ? 16.418 -6.788 31.343 1.00 7.89 270 GLY A O 1
ATOM 2041 N N . VAL A 1 275 ? 14.211 -6.301 31.394 1.00 8.17 271 VAL A N 1
ATOM 2042 C CA . VAL A 1 275 ? 14.330 -5.078 30.641 1.00 8.68 271 VAL A CA 1
ATOM 2043 C C . VAL A 1 275 ? 14.494 -3.855 31.532 1.00 8.32 271 VAL A C 1
ATOM 2044 O O . VAL A 1 275 ? 13.815 -3.698 32.548 1.00 8.31 271 VAL A O 1
ATOM 2048 N N . THR A 1 276 ? 15.361 -2.954 31.078 1.00 7.91 272 THR A N 1
ATOM 2049 C CA . THR A 1 276 ? 15.482 -1.605 31.636 1.00 7.96 272 THR A CA 1
ATOM 2050 C C . THR A 1 276 ? 14.708 -0.668 30.696 1.00 8.20 272 THR A C 1
ATOM 2051 O O . THR A 1 276 ? 15.164 -0.423 29.563 1.00 9.21 272 THR A O 1
ATOM 2055 N N . LEU A 1 277 ? 13.552 -0.166 31.143 1.00 8.13 273 LEU A N 1
ATOM 2056 C CA . LEU A 1 277 ? 12.690 0.650 30.276 1.00 8.13 273 LEU A CA 1
ATOM 2057 C C . LEU A 1 277 ? 12.744 2.126 30.694 1.00 8.20 273 LEU A C 1
ATOM 2058 O O . LEU A 1 277 ? 12.153 2.500 31.696 1.00 8.25 273 LEU A O 1
ATOM 2063 N N . PRO A 1 278 ? 13.416 2.960 29.914 1.00 8.13 274 PRO A N 1
ATOM 2064 C CA . PRO A 1 278 ? 13.337 4.424 30.199 1.00 8.08 274 PRO A CA 1
ATOM 2065 C C . PRO A 1 278 ? 11.987 4.978 29.795 1.00 8.60 274 PRO A C 1
ATOM 2066 O O . PRO A 1 278 ? 11.462 4.610 28.728 1.00 8.85 274 PRO A O 1
ATOM 2070 N N . ILE A 1 279 ? 11.417 5.819 30.642 1.00 8.42 275 ILE A N 1
ATOM 2071 C CA . ILE A 1 279 ? 10.302 6.696 30.284 1.00 8.57 275 ILE A CA 1
ATOM 2072 C C . ILE A 1 279 ? 10.906 8.097 30.494 1.00 8.32 275 ILE A C 1
ATOM 2073 O O . ILE A 1 279 ? 10.748 8.714 31.568 1.00 8.84 275 ILE A O 1
ATOM 2078 N N . ASP A 1 280 ? 11.614 8.556 29.464 1.00 8.23 276 ASP A N 1
ATOM 2079 C CA . ASP A 1 280 ? 12.605 9.570 29.680 1.00 8.47 276 ASP A CA 1
ATOM 2080 C C . ASP A 1 280 ? 12.659 10.665 28.660 1.00 8.68 276 ASP A C 1
ATOM 2081 O O . ASP A 1 280 ? 13.568 11.468 28.679 1.00 8.54 276 ASP A O 1
ATOM 2086 N N . ALA A 1 281 ? 11.673 10.707 27.767 1.00 8.65 277 ALA A N 1
ATOM 2087 C CA . ALA A 1 281 ? 11.584 11.729 26.792 1.00 8.92 277 ALA A CA 1
ATOM 2088 C C . ALA A 1 281 ? 12.890 11.822 25.942 1.00 8.77 277 ALA A C 1
ATOM 2089 O O . ALA A 1 281 ? 13.226 12.862 25.388 1.00 9.20 277 ALA A O 1
ATOM 2091 N N . GLY A 1 282 ? 13.600 10.698 25.859 1.00 8.81 278 GLY A N 1
ATOM 2092 C CA . GLY A 1 282 ? 14.812 10.624 25.076 1.00 9.47 278 GLY A CA 1
ATOM 2093 C C . GLY A 1 282 ? 16.087 11.101 25.767 1.00 10.06 278 GLY A C 1
ATOM 2094 O O . GLY A 1 282 ? 17.094 11.313 25.100 1.00 9.58 278 GLY A O 1
ATOM 2095 N N . SER A 1 283 ? 16.049 11.243 27.085 1.00 10.19 279 SER A N 1
ATOM 2096 C CA A SER A 1 283 ? 17.265 11.615 27.846 0.50 10.76 279 SER A CA 1
ATOM 2097 C CA B SER A 1 283 ? 17.244 11.585 27.892 0.50 10.68 279 SER A CA 1
ATOM 2098 C C . SER A 1 283 ? 18.447 10.692 27.535 1.00 10.93 279 SER A C 1
ATOM 2099 O O . SER A 1 283 ? 19.574 11.174 27.344 1.00 11.66 279 SER A O 1
ATOM 2104 N N . CYS A 1 284 ? 18.197 9.394 27.438 1.00 10.69 280 CYS A N 1
ATOM 2105 C CA . CYS A 1 284 ? 19.285 8.421 27.249 1.00 11.45 280 CYS A CA 1
ATOM 2106 C C . CYS A 1 284 ? 19.786 8.362 25.795 1.00 11.62 280 CYS A C 1
ATOM 2107 O O . CYS A 1 284 ? 20.724 7.612 25.510 1.00 13.24 280 CYS A O 1
ATOM 2110 N N . LEU A 1 285 ? 19.206 9.142 24.885 1.00 10.86 281 LEU A N 1
ATOM 2111 C CA . LEU A 1 285 ? 19.757 9.264 23.559 1.00 11.36 281 LEU A CA 1
ATOM 2112 C C . LEU A 1 285 ? 20.867 10.310 23.541 1.00 13.03 281 LEU A C 1
ATOM 2113 O O . LEU A 1 285 ? 21.576 10.417 22.562 1.00 12.98 281 LEU A O 1
ATOM 2118 N N . LYS A 1 286 ? 20.979 11.113 24.601 1.00 14.56 282 LYS A N 1
ATOM 2119 C CA . LYS A 1 286 ? 21.948 12.200 24.611 1.00 19.28 282 LYS A CA 1
ATOM 2120 C C . LYS A 1 286 ? 23.274 11.711 25.182 1.00 23.59 282 LYS A C 1
ATOM 2121 O O . LYS A 1 286 ? 23.338 10.660 25.839 1.00 28.89 282 LYS A O 1
ATOM 2127 N N . THR B 1 6 ? 61.870 3.672 30.135 1.00 40.35 2 THR B N 1
ATOM 2128 C CA . THR B 1 6 ? 60.953 4.081 31.227 1.00 34.32 2 THR B CA 1
ATOM 2129 C C . THR B 1 6 ? 59.779 3.096 31.315 1.00 30.06 2 THR B C 1
ATOM 2130 O O . THR B 1 6 ? 59.267 2.612 30.307 1.00 30.81 2 THR B O 1
ATOM 2132 N N . GLY B 1 7 ? 59.332 2.839 32.540 1.00 24.37 3 GLY B N 1
ATOM 2133 C CA . GLY B 1 7 ? 58.120 2.061 32.753 1.00 20.70 3 GLY B CA 1
ATOM 2134 C C . GLY B 1 7 ? 56.893 2.864 32.345 1.00 18.84 3 GLY B C 1
ATOM 2135 O O . GLY B 1 7 ? 56.903 4.090 32.320 1.00 17.44 3 GLY B O 1
ATOM 2136 N N . ARG B 1 8 ? 55.812 2.159 32.054 1.00 17.41 4 ARG B N 1
ATOM 2137 C CA . ARG B 1 8 ? 54.588 2.809 31.636 1.00 17.28 4 ARG B CA 1
ATOM 2138 C C . ARG B 1 8 ? 53.864 3.630 32.689 1.00 16.31 4 ARG B C 1
ATOM 2139 O O . ARG B 1 8 ? 53.002 4.428 32.335 1.00 16.43 4 ARG B O 1
ATOM 2147 N N . VAL B 1 9 ? 54.219 3.463 33.975 1.00 14.18 5 VAL B N 1
ATOM 2148 C CA . VAL B 1 9 ? 53.718 4.341 35.044 1.00 13.54 5 VAL B CA 1
ATOM 2149 C C . VAL B 1 9 ? 54.884 4.916 35.865 1.00 13.62 5 VAL B C 1
ATOM 2150 O O . VAL B 1 9 ? 54.805 5.094 37.055 1.00 13.46 5 VAL B O 1
ATOM 2154 N N . GLU B 1 10 ? 55.986 5.217 35.173 1.00 14.79 6 GLU B N 1
ATOM 2155 C CA . GLU B 1 10 ? 57.183 5.664 35.834 1.00 16.51 6 GLU B CA 1
ATOM 2156 C C . GLU B 1 10 ? 56.905 6.929 36.628 1.00 15.66 6 GLU B C 1
ATOM 2157 O O . GLU B 1 10 ? 56.306 7.854 36.118 1.00 16.76 6 GLU B O 1
ATOM 2163 N N . GLY B 1 11 ? 57.363 6.944 37.864 1.00 15.23 7 GLY B N 1
ATOM 2164 C CA . GLY B 1 11 ? 57.258 8.116 38.716 1.00 16.23 7 GLY B CA 1
ATOM 2165 C C . GLY B 1 11 ? 55.898 8.327 39.406 1.00 15.51 7 GLY B C 1
ATOM 2166 O O . GLY B 1 11 ? 55.732 9.296 40.147 1.00 17.25 7 GLY B O 1
ATOM 2167 N N . LYS B 1 12 ? 54.953 7.452 39.137 1.00 13.70 8 LYS B N 1
ATOM 2168 C CA A LYS B 1 12 ? 53.609 7.577 39.716 0.50 13.19 8 LYS B CA 1
ATOM 2169 C CA B LYS B 1 12 ? 53.605 7.575 39.701 0.50 13.05 8 LYS B CA 1
ATOM 2170 C C . LYS B 1 12 ? 53.503 6.834 41.024 1.00 12.32 8 LYS B C 1
ATOM 2171 O O . LYS B 1 12 ? 54.366 6.021 41.362 1.00 11.99 8 LYS B O 1
ATOM 2182 N N . VAL B 1 13 ? 52.430 7.133 41.748 1.00 10.98 9 VAL B N 1
ATOM 2183 C CA . VAL B 1 13 ? 52.079 6.410 42.959 1.00 10.51 9 VAL B CA 1
ATOM 2184 C C . VAL B 1 13 ? 50.671 5.873 42.836 1.00 10.24 9 VAL B C 1
ATOM 2185 O O . VAL B 1 13 ? 49.754 6.613 42.394 1.00 10.39 9 VAL B O 1
ATOM 2189 N N . ALA B 1 14 ? 50.487 4.591 43.155 1.00 9.33 10 ALA B N 1
ATOM 2190 C CA . ALA B 1 14 ? 49.220 3.915 43.063 1.00 9.09 10 ALA B CA 1
ATOM 2191 C C . ALA B 1 14 ? 48.768 3.452 44.445 1.00 9.02 10 ALA B C 1
ATOM 2192 O O . ALA B 1 14 ? 49.553 2.808 45.180 1.00 10.49 10 ALA B O 1
ATOM 2194 N N . PHE B 1 15 ? 47.506 3.687 44.749 1.00 8.76 11 PHE B N 1
ATOM 2195 C CA . PHE B 1 15 ? 46.819 3.215 45.975 1.00 8.73 11 PHE B CA 1
ATOM 2196 C C . PHE B 1 15 ? 45.956 2.027 45.566 1.00 8.61 11 PHE B C 1
ATOM 2197 O O . PHE B 1 15 ? 45.056 2.183 44.724 1.00 8.99 11 PHE B O 1
ATOM 2205 N N . VAL B 1 16 ? 46.269 0.842 46.093 1.00 8.26 12 VAL B N 1
ATOM 2206 C CA . VAL B 1 16 ? 45.592 -0.408 45.738 1.00 8.17 12 VAL B CA 1
ATOM 2207 C C . VAL B 1 16 ? 45.001 -1.042 46.989 1.00 8.08 12 VAL B C 1
ATOM 2208 O O . VAL B 1 16 ? 45.717 -1.271 47.987 1.00 8.26 12 VAL B O 1
ATOM 2212 N N . THR B 1 17 ? 43.696 -1.259 46.992 1.00 7.92 13 THR B N 1
ATOM 2213 C CA . THR B 1 17 ? 43.040 -1.970 48.075 1.00 7.71 13 THR B CA 1
ATOM 2214 C C . THR B 1 17 ? 42.939 -3.468 47.746 1.00 8.16 13 THR B C 1
ATOM 2215 O O . THR B 1 17 ? 42.963 -3.855 46.602 1.00 8.11 13 THR B O 1
ATOM 2219 N N . GLY B 1 18 ? 42.823 -4.286 48.793 1.00 8.25 14 GLY B N 1
ATOM 2220 C CA . GLY B 1 18 ? 42.836 -5.723 48.644 1.00 8.47 14 GLY B CA 1
ATOM 2221 C C . GLY B 1 18 ? 44.168 -6.244 48.128 1.00 8.46 14 GLY B C 1
ATOM 2222 O O . GLY B 1 18 ? 44.221 -7.255 47.445 1.00 8.32 14 GLY B O 1
ATOM 2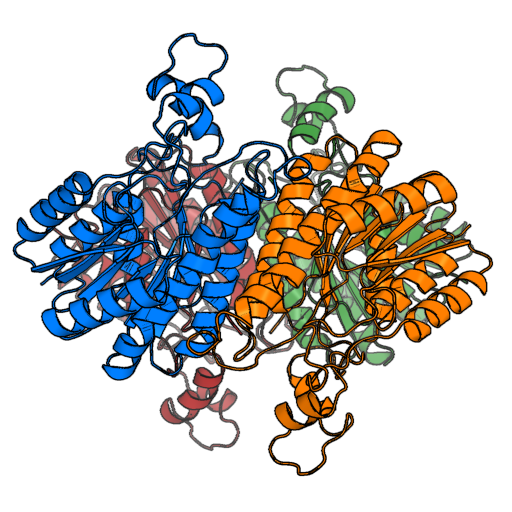223 N N . ALA B 1 19 ? 45.256 -5.598 48.532 1.00 8.56 15 ALA B N 1
ATOM 2224 C CA . ALA B 1 19 ? 46.581 -5.887 48.009 1.00 8.45 15 ALA B CA 1
ATOM 2225 C C . ALA B 1 19 ? 47.323 -7.078 48.624 1.00 8.91 15 ALA B C 1
ATOM 2226 O O . ALA B 1 19 ? 48.433 -7.368 48.223 1.00 9.19 15 ALA B O 1
ATOM 2228 N N . ALA B 1 20 ? 46.700 -7.765 49.580 1.00 8.68 16 ALA B N 1
ATOM 2229 C CA . ALA B 1 20 ? 47.404 -8.854 50.295 1.00 9.10 16 ALA B CA 1
ATOM 2230 C C . ALA B 1 20 ? 47.648 -10.057 49.403 1.00 9.16 16 ALA B C 1
ATOM 2231 O O . ALA B 1 20 ? 48.570 -10.822 49.639 1.00 9.46 16 ALA B O 1
ATOM 2233 N N . ARG B 1 21 ? 46.807 -10.251 48.382 1.00 8.98 17 ARG B N 1
ATOM 2234 C CA . ARG B 1 21 ? 46.898 -11.455 47.560 1.00 9.41 17 ARG B CA 1
ATOM 2235 C C . ARG B 1 21 ? 46.085 -11.278 46.280 1.00 9.18 17 ARG B C 1
ATOM 2236 O O . ARG B 1 21 ? 45.504 -10.204 46.054 1.00 9.18 17 ARG B O 1
ATOM 2244 N N . GLY B 1 22 ? 46.071 -12.310 45.434 1.00 9.38 18 GLY B N 1
ATOM 2245 C CA . GLY B 1 22 ? 45.134 -12.322 44.320 1.00 8.98 18 GLY B CA 1
ATOM 2246 C C . GLY B 1 22 ? 45.347 -11.179 43.358 1.00 8.95 18 GLY B C 1
ATOM 2247 O O . GLY B 1 22 ? 46.485 -10.829 43.030 1.00 9.18 18 GLY B O 1
ATOM 2248 N N . GLN B 1 23 ? 44.248 -10.601 42.875 1.00 8.59 19 GLN B N 1
ATOM 2249 C CA . GLN B 1 23 ? 44.371 -9.526 41.892 1.00 8.49 19 GLN B CA 1
ATOM 2250 C C . GLN B 1 23 ? 45.063 -8.315 42.451 1.00 8.05 19 GLN B C 1
ATOM 2251 O O . GLN B 1 23 ? 45.853 -7.694 41.768 1.00 8.45 19 GLN B O 1
ATOM 2257 N N . GLY B 1 24 ? 44.752 -7.938 43.688 1.00 7.96 20 GLY B N 1
ATOM 2258 C CA . GLY B 1 24 ? 45.346 -6.764 44.277 1.00 7.85 20 GLY B CA 1
ATOM 2259 C C . GLY B 1 24 ? 46.860 -6.846 44.430 1.00 8.12 20 GLY B C 1
ATOM 2260 O O . GLY B 1 24 ? 47.582 -5.909 44.110 1.00 8.30 20 GLY B O 1
ATOM 2261 N N . ARG B 1 25 ? 47.348 -8.022 44.869 1.00 8.21 21 ARG B N 1
ATOM 2262 C CA . ARG B 1 25 ? 48.775 -8.256 44.860 1.00 8.71 21 ARG B CA 1
ATOM 2263 C C . ARG B 1 25 ? 49.330 -8.065 43.432 1.00 8.61 21 ARG B C 1
ATOM 2264 O O . ARG B 1 25 ? 50.349 -7.433 43.241 1.00 8.66 21 ARG B O 1
ATOM 2272 N N . SER B 1 26 ? 48.695 -8.723 42.476 1.00 8.71 22 SER B N 1
ATOM 2273 C CA . SER B 1 26 ? 49.142 -8.658 41.099 1.00 9.14 22 SER B CA 1
ATOM 2274 C C . SER B 1 26 ? 49.205 -7.218 40.617 1.00 8.90 22 SER B C 1
ATOM 2275 O O . SER B 1 26 ? 50.146 -6.836 39.913 1.00 8.87 22 SER B O 1
ATOM 2278 N N . HIS B 1 27 ? 48.208 -6.402 40.950 1.00 8.87 23 HIS B N 1
ATOM 2279 C CA . HIS B 1 27 ? 48.207 -4.983 40.533 1.00 8.88 23 HIS B CA 1
ATOM 2280 C C . HIS B 1 27 ? 49.360 -4.234 41.121 1.00 8.95 23 HIS B C 1
ATOM 2281 O O . HIS B 1 27 ? 50.030 -3.500 40.435 1.00 9.23 23 HIS B O 1
ATOM 2288 N N . ALA B 1 28 ? 49.598 -4.429 42.424 1.00 9.04 24 ALA B N 1
ATOM 2289 C CA . ALA B 1 28 ? 50.718 -3.805 43.091 1.00 9.42 24 ALA B CA 1
ATOM 2290 C C . ALA B 1 28 ? 52.042 -4.140 42.432 1.00 9.76 24 ALA B C 1
ATOM 2291 O O . ALA B 1 28 ? 52.866 -3.256 42.156 1.00 10.21 24 ALA B O 1
ATOM 2293 N N . VAL B 1 29 ? 52.229 -5.427 42.148 1.00 10.21 25 VAL B N 1
ATOM 2294 C CA . VAL B 1 29 ? 53.465 -5.899 41.582 1.00 10.73 25 VAL B CA 1
ATOM 2295 C C . VAL B 1 29 ? 53.631 -5.412 40.130 1.00 10.79 25 VAL B C 1
ATOM 2296 O O . VAL B 1 29 ? 54.724 -4.980 39.738 1.00 11.30 25 VAL B O 1
ATOM 2300 N N . ARG B 1 30 ? 52.577 -5.492 39.319 1.00 10.64 26 ARG B N 1
ATOM 2301 C CA . ARG B 1 30 ? 52.670 -5.072 37.929 1.00 11.01 26 ARG B CA 1
ATOM 2302 C C . ARG B 1 30 ? 52.920 -3.572 37.811 1.00 10.54 26 ARG B C 1
ATOM 2303 O O . ARG B 1 30 ? 53.736 -3.127 36.973 1.00 10.73 26 ARG B O 1
ATOM 2311 N N . LEU B 1 31 ? 52.212 -2.799 38.603 1.00 9.99 27 LEU B N 1
ATOM 2312 C CA . LEU B 1 31 ? 52.417 -1.356 38.601 1.00 9.80 27 LEU B CA 1
ATOM 2313 C C . LEU B 1 31 ? 53.828 -0.992 39.060 1.00 10.01 27 LEU B C 1
ATOM 2314 O O . LEU B 1 31 ? 54.469 -0.110 38.497 1.00 10.38 27 LEU B O 1
ATOM 2319 N N . ALA B 1 32 ? 54.340 -1.718 40.057 1.00 10.33 28 ALA B N 1
ATOM 2320 C CA . ALA B 1 32 ? 55.704 -1.507 40.520 1.00 11.00 28 ALA B CA 1
ATOM 2321 C C . ALA B 1 32 ? 56.737 -1.852 39.414 1.00 11.09 28 ALA B C 1
ATOM 2322 O O . ALA B 1 32 ? 57.687 -1.128 39.175 1.00 11.33 28 ALA B O 1
ATOM 2324 N N . GLN B 1 33 ? 56.505 -2.964 38.734 1.00 11.87 29 GLN B N 1
ATOM 2325 C CA . GLN B 1 33 ? 57.340 -3.366 37.618 1.00 12.69 29 GLN B CA 1
ATOM 2326 C C . GLN B 1 33 ? 57.434 -2.266 36.587 1.00 12.50 29 GLN B C 1
ATOM 2327 O O . GLN B 1 33 ? 58.474 -2.099 35.940 1.00 13.28 29 GLN B O 1
ATOM 2333 N N . GLU B 1 34 ? 56.345 -1.534 36.411 1.00 12.55 30 GLU B N 1
ATOM 2334 C CA . GLU B 1 34 ? 56.261 -0.478 35.417 1.00 12.77 30 GLU B CA 1
ATOM 2335 C C . GLU B 1 34 ? 56.521 0.897 35.988 1.00 12.45 30 GLU B C 1
ATOM 2336 O O . GLU B 1 34 ? 56.297 1.907 35.335 1.00 12.64 30 GLU B O 1
ATOM 2342 N N . GLY B 1 35 ? 57.075 0.931 37.199 1.00 12.86 31 GLY B N 1
ATOM 2343 C CA . GLY B 1 35 ? 57.687 2.148 37.730 1.00 12.59 31 GLY B CA 1
ATOM 2344 C C . GLY B 1 35 ? 56.963 2.913 38.817 1.00 12.27 31 GLY B C 1
ATOM 2345 O O . GLY B 1 35 ? 57.471 3.950 39.264 1.00 12.94 31 GLY B O 1
ATOM 2346 N N . ALA B 1 36 ? 55.838 2.401 39.281 1.00 11.48 32 ALA B N 1
ATOM 2347 C CA . ALA B 1 36 ? 55.050 3.095 40.336 1.00 11.56 32 ALA B CA 1
ATOM 2348 C C . ALA B 1 36 ? 55.451 2.628 41.726 1.00 11.92 32 ALA B C 1
ATOM 2349 O O . ALA B 1 36 ? 55.692 1.446 41.929 1.00 12.88 32 ALA B O 1
ATOM 2351 N N . ASP B 1 37 ? 55.444 3.538 42.683 1.00 11.70 33 ASP B N 1
ATOM 2352 C CA . ASP B 1 37 ? 55.426 3.178 44.091 1.00 11.97 33 ASP B CA 1
ATOM 2353 C C . ASP B 1 37 ? 53.994 2.943 44.517 1.00 10.81 33 ASP B C 1
ATOM 2354 O O . ASP B 1 37 ? 53.046 3.405 43.858 1.00 10.71 33 ASP B O 1
ATOM 2359 N N . ILE B 1 38 ? 53.809 2.211 45.612 1.00 10.15 34 ILE B N 1
ATOM 2360 C CA . ILE B 1 38 ? 52.521 1.618 45.956 1.00 9.64 34 ILE B CA 1
ATOM 2361 C C . ILE B 1 38 ? 52.105 1.900 47.400 1.00 9.55 34 ILE B C 1
ATOM 2362 O O . ILE B 1 38 ? 52.905 1.744 48.328 1.00 9.42 34 ILE B O 1
ATOM 2367 N N . ILE B 1 39 ? 50.858 2.296 47.591 1.00 9.11 35 ILE B N 1
ATOM 2368 C CA . ILE B 1 39 ? 50.201 2.300 48.877 1.00 9.52 35 ILE B CA 1
ATOM 2369 C C . ILE B 1 39 ? 49.247 1.106 48.858 1.00 9.41 35 ILE B C 1
ATOM 2370 O O . ILE B 1 39 ? 48.285 1.100 48.081 1.00 9.14 35 ILE B O 1
ATOM 2375 N N . ALA B 1 40 ? 49.556 0.080 49.655 1.00 9.41 36 ALA B N 1
ATOM 2376 C CA . ALA B 1 40 ? 48.879 -1.198 49.587 1.00 9.43 36 ALA B CA 1
ATOM 2377 C C . ALA B 1 40 ? 48.136 -1.453 50.874 1.00 10.10 36 ALA B C 1
ATOM 2378 O O . ALA B 1 40 ? 48.730 -1.485 51.945 1.00 10.51 36 ALA B O 1
ATOM 2380 N N . VAL B 1 41 ? 46.830 -1.598 50.791 1.00 10.06 37 VAL B N 1
ATOM 2381 C CA . VAL B 1 41 ? 46.018 -1.827 51.975 1.00 10.16 37 VAL B CA 1
ATOM 2382 C C . VAL B 1 41 ? 45.209 -3.085 51.835 1.00 9.38 37 VAL B C 1
ATOM 2383 O O . VAL B 1 41 ? 44.770 -3.461 50.744 1.00 9.15 37 VAL B O 1
ATOM 2387 N N . ASP B 1 42 ? 45.012 -3.756 52.972 1.00 9.07 38 ASP B N 1
ATOM 2388 C CA . ASP B 1 42 ? 44.177 -4.959 53.022 1.00 8.79 38 ASP B CA 1
ATOM 2389 C C . ASP B 1 42 ? 43.724 -5.133 54.456 1.00 9.19 38 ASP B C 1
ATOM 2390 O O . ASP B 1 42 ? 44.450 -4.768 55.387 1.00 9.38 38 ASP B O 1
ATOM 2395 N N . ILE B 1 43 ? 42.577 -5.771 54.630 1.00 9.42 39 ILE B N 1
ATOM 2396 C CA . ILE B 1 43 ? 42.037 -5.991 55.956 1.00 9.96 39 ILE B CA 1
ATOM 2397 C C . ILE B 1 43 ? 42.917 -6.953 56.746 1.00 10.77 39 ILE B C 1
ATOM 2398 O O . ILE B 1 43 ? 43.096 -6.786 57.945 1.00 11.52 39 ILE B O 1
ATOM 2403 N N . CYS B 1 44 ? 43.458 -7.960 56.071 1.00 10.50 40 CYS B N 1
ATOM 2404 C CA . CYS B 1 44 ? 44.371 -8.940 56.678 1.00 11.05 40 CYS B CA 1
ATOM 2405 C C . CYS B 1 44 ? 43.795 -9.651 57.885 1.00 12.23 40 CYS B C 1
ATOM 2406 O O . CYS B 1 44 ? 44.560 -10.046 58.783 1.00 12.72 40 CYS B O 1
ATOM 2409 N N . LYS B 1 45 ? 42.484 -9.815 57.903 1.00 12.78 41 LYS B N 1
ATOM 2410 C CA . LYS B 1 45 ? 41.724 -10.417 58.999 1.00 14.72 41 LYS B CA 1
ATOM 2411 C C . LYS B 1 45 ? 40.452 -10.997 58.384 1.00 14.13 41 LYS B C 1
ATOM 2412 O O . LYS B 1 45 ? 40.040 -10.583 57.314 1.00 13.55 41 LYS B O 1
ATOM 2418 N N . PRO B 1 46 ? 39.784 -11.930 59.088 1.00 14.03 42 PRO B N 1
ATOM 2419 C CA . PRO B 1 46 ? 38.444 -12.305 58.667 1.00 14.55 42 PRO B CA 1
ATOM 2420 C C . PRO B 1 46 ? 37.521 -11.100 58.619 1.00 14.89 42 PRO B C 1
ATOM 2421 O O . PRO B 1 46 ? 37.620 -10.208 59.436 1.00 15.15 42 PRO B O 1
ATOM 2425 N N . ILE B 1 47 ? 36.626 -11.125 57.635 1.00 15.77 43 ILE B N 1
ATOM 2426 C CA . ILE B 1 47 ? 35.671 -10.090 57.372 1.00 17.81 43 ILE B CA 1
ATOM 2427 C C . ILE B 1 47 ? 34.684 -9.903 58.535 1.00 17.86 43 ILE B C 1
ATOM 2428 O O . ILE B 1 47 ? 34.252 -8.808 58.829 1.00 18.46 43 ILE B O 1
ATOM 2433 N N . ARG B 1 48 ? 34.299 -10.998 59.152 1.00 18.54 44 ARG B N 1
ATOM 2434 C CA . ARG B 1 48 ? 33.288 -10.965 60.197 1.00 22.15 44 ARG B CA 1
ATOM 2435 C C . ARG B 1 48 ? 33.981 -11.452 61.464 1.00 23.91 44 ARG B C 1
ATOM 2436 O O . ARG B 1 48 ? 34.553 -12.531 61.486 1.00 24.64 44 ARG B O 1
ATOM 2444 N N . ALA B 1 49 ? 33.992 -10.615 62.503 1.00 30.94 45 ALA B N 1
ATOM 2445 C CA . ALA B 1 49 ? 34.921 -10.779 63.645 1.00 33.93 45 ALA B CA 1
ATOM 2446 C C . ALA B 1 49 ? 34.996 -12.205 64.228 1.00 38.32 45 ALA B C 1
ATOM 2447 O O . ALA B 1 49 ? 36.076 -12.814 64.285 1.00 46.51 45 ALA B O 1
ATOM 2449 N N . GLY B 1 50 ? 33.864 -12.758 64.617 1.00 36.58 46 GLY B N 1
ATOM 2450 C CA . GLY B 1 50 ? 33.878 -14.070 65.262 1.00 39.57 46 GLY B CA 1
ATOM 2451 C C . GLY B 1 50 ? 33.950 -15.274 64.326 1.00 39.35 46 GLY B C 1
ATOM 2452 O O . GLY B 1 50 ? 33.752 -16.411 64.782 1.00 46.02 46 GLY B O 1
ATOM 2453 N N . VAL B 1 51 ? 34.262 -15.061 63.039 1.00 35.73 47 VAL B N 1
ATOM 2454 C CA . VAL B 1 51 ? 33.955 -16.052 62.001 1.00 29.50 47 VAL B CA 1
ATOM 2455 C C . VAL B 1 51 ? 35.121 -16.302 61.047 1.00 30.74 47 VAL B C 1
ATOM 2456 O O . VAL B 1 51 ? 35.493 -15.441 60.265 1.00 31.22 47 VAL B O 1
ATOM 2460 N N . VAL B 1 52 ? 35.670 -17.504 61.070 1.00 27.08 48 VAL B N 1
ATOM 2461 C CA . VAL B 1 52 ? 36.770 -17.813 60.168 1.00 28.29 48 VAL B CA 1
ATOM 2462 C C . VAL B 1 52 ? 36.387 -18.870 59.157 1.00 27.36 48 VAL B C 1
ATOM 2463 O O . VAL B 1 52 ? 37.067 -19.002 58.139 1.00 28.55 48 VAL B O 1
ATOM 2467 N N . ASP B 1 53 ? 35.281 -19.584 59.394 1.00 26.08 49 ASP B N 1
ATOM 2468 C CA . ASP B 1 53 ? 34.893 -20.718 58.557 1.00 27.40 49 ASP B CA 1
ATOM 2469 C C . ASP B 1 53 ? 34.018 -20.237 57.389 1.00 26.84 49 ASP B C 1
ATOM 2470 O O . ASP B 1 53 ? 32.833 -20.507 57.326 1.00 30.78 49 ASP B O 1
ATOM 2472 N N . THR B 1 54 ? 34.639 -19.481 56.482 1.00 24.24 50 THR B N 1
ATOM 2473 C CA . THR B 1 54 ? 33.989 -18.948 55.269 1.00 21.90 50 THR B CA 1
ATOM 2474 C C . THR B 1 54 ? 34.440 -19.768 54.082 1.00 19.31 50 THR B C 1
ATOM 2475 O O . THR B 1 54 ? 35.525 -20.323 54.123 1.00 21.00 50 THR B O 1
ATOM 2479 N N . ALA B 1 55 ? 33.682 -19.779 52.986 1.00 17.57 51 ALA B N 1
ATOM 2480 C CA . ALA B 1 55 ? 34.136 -20.495 51.812 1.00 16.20 51 ALA B CA 1
ATOM 2481 C C . ALA B 1 55 ? 35.431 -19.880 51.272 1.00 14.77 51 ALA B C 1
ATOM 2482 O O . ALA B 1 55 ? 36.369 -20.588 50.924 1.00 14.87 51 ALA B O 1
ATOM 2484 N N . ILE B 1 56 ? 35.425 -18.570 51.167 1.00 13.05 52 ILE B N 1
ATOM 2485 C CA . ILE B 1 56 ? 36.584 -17.822 50.694 1.00 12.72 52 ILE B CA 1
ATOM 2486 C C . ILE B 1 56 ? 37.460 -17.539 51.903 1.00 13.32 52 ILE B C 1
ATOM 2487 O O . ILE B 1 56 ? 37.028 -16.878 52.829 1.00 13.48 52 ILE B O 1
ATOM 2492 N N . PRO B 1 57 ? 38.712 -18.026 51.882 1.00 13.55 53 PRO B N 1
ATOM 2493 C CA . PRO B 1 57 ? 39.517 -17.813 53.083 1.00 14.40 53 PRO B CA 1
ATOM 2494 C C . PRO B 1 57 ? 39.908 -16.365 53.272 1.00 13.70 53 PRO B C 1
ATOM 2495 O O . PRO B 1 57 ? 40.053 -15.604 52.295 1.00 12.80 53 PRO B O 1
ATOM 2499 N N . ALA B 1 58 ? 40.073 -15.961 54.527 1.00 12.86 54 ALA B N 1
ATOM 2500 C CA . ALA B 1 58 ? 40.562 -14.616 54.834 1.00 12.90 54 ALA B CA 1
ATOM 2501 C C . ALA B 1 58 ? 42.018 -14.432 54.417 1.00 12.57 54 ALA B C 1
ATOM 2502 O O . ALA B 1 58 ? 42.755 -15.403 54.244 1.00 13.14 54 ALA B O 1
ATOM 2504 N N . SER B 1 59 ? 42.442 -13.191 54.198 1.00 12.24 55 SER B N 1
ATOM 2505 C CA A SER B 1 59 ? 43.856 -12.896 54.023 0.50 11.93 55 SER B CA 1
ATOM 2506 C CA B SER B 1 59 ? 43.848 -12.862 54.028 0.50 12.13 55 SER B CA 1
ATOM 2507 C C . SER B 1 59 ? 44.509 -12.656 55.387 1.00 12.18 55 SER B C 1
ATOM 2508 O O . SER B 1 59 ? 43.834 -12.487 56.379 1.00 13.85 55 SER B O 1
ATOM 2513 N N . THR B 1 60 ? 45.827 -12.666 55.386 1.00 11.30 56 THR B N 1
ATOM 2514 C CA . THR B 1 60 ? 46.603 -12.549 56.613 1.00 11.36 56 THR B CA 1
ATOM 2515 C C . THR B 1 60 ? 47.615 -11.422 56.502 1.00 11.03 56 THR B C 1
ATOM 2516 O O . THR B 1 60 ? 47.963 -10.976 55.400 1.00 11.38 56 THR B O 1
ATOM 2520 N N . PRO B 1 61 ? 48.152 -10.998 57.641 1.00 11.00 57 PRO B N 1
ATOM 2521 C CA . PRO B 1 61 ? 49.229 -9.991 57.600 1.00 11.27 57 PRO B CA 1
ATOM 2522 C C . PRO B 1 61 ? 50.404 -10.459 56.790 1.00 11.46 57 PRO B C 1
ATOM 2523 O O . PRO B 1 61 ? 51.044 -9.684 56.061 1.00 11.72 57 PRO B O 1
ATOM 2527 N N . GLU B 1 62 ? 50.745 -11.745 56.919 1.00 12.00 58 GLU B N 1
ATOM 2528 C CA . GLU B 1 62 ? 51.848 -12.277 56.148 1.00 12.62 58 GLU B CA 1
ATOM 2529 C C . GLU B 1 62 ? 51.615 -12.190 54.632 1.00 11.64 58 GLU B C 1
ATOM 2530 O O . GLU B 1 62 ? 52.561 -11.968 53.877 1.00 11.67 58 GLU B O 1
ATOM 2536 N N . ASP B 1 63 ? 50.382 -12.378 54.177 1.00 10.88 59 ASP B N 1
ATOM 2537 C CA . ASP B 1 63 ? 50.110 -12.230 52.771 1.00 10.84 59 ASP B CA 1
ATOM 2538 C C . ASP B 1 63 ? 50.504 -10.824 52.300 1.00 10.20 59 ASP B C 1
ATOM 2539 O O . ASP B 1 63 ? 51.164 -10.646 51.257 1.00 10.47 59 ASP B O 1
ATOM 2544 N N . LEU B 1 64 ? 50.127 -9.812 53.077 1.00 10.25 60 LEU B N 1
ATOM 2545 C CA . LEU B 1 64 ? 50.467 -8.443 52.708 1.00 10.25 60 LEU B CA 1
ATOM 2546 C C . LEU B 1 64 ? 51.971 -8.156 52.770 1.00 10.60 60 LEU B C 1
ATOM 2547 O O . LEU B 1 64 ? 52.523 -7.447 51.906 1.00 10.85 60 LEU B O 1
ATOM 2552 N N . ALA B 1 65 ? 52.655 -8.758 53.744 1.00 10.93 61 ALA B N 1
ATOM 2553 C CA . ALA B 1 65 ? 54.106 -8.647 53.797 1.00 11.27 61 ALA B CA 1
ATOM 2554 C C . ALA B 1 65 ? 54.776 -9.243 52.571 1.00 10.93 61 ALA B C 1
ATOM 2555 O O . ALA B 1 65 ? 55.800 -8.746 52.088 1.00 11.73 61 ALA B O 1
ATOM 2557 N N . GLU B 1 66 ? 54.208 -10.313 52.043 1.00 10.99 62 GLU B N 1
ATOM 2558 C CA . GLU B 1 66 ? 54.701 -10.937 50.839 1.00 11.18 62 GLU B CA 1
ATOM 2559 C C . GLU B 1 66 ? 54.517 -10.028 49.612 1.00 10.61 62 GLU B C 1
ATOM 2560 O O . GLU B 1 66 ? 55.411 -9.930 48.794 1.00 10.85 62 GLU B O 1
ATOM 2566 N N . THR B 1 67 ? 53.367 -9.430 49.476 1.00 10.08 63 THR B N 1
ATOM 2567 C CA . THR B 1 67 ? 53.160 -8.401 48.456 1.00 9.83 63 THR B CA 1
ATOM 2568 C C . THR B 1 67 ? 54.231 -7.301 48.544 1.00 10.30 63 THR B C 1
ATOM 2569 O O . THR B 1 67 ? 54.850 -6.936 47.536 1.00 10.12 63 THR B O 1
ATOM 2573 N N . ALA B 1 68 ? 54.528 -6.873 49.762 1.00 10.56 64 ALA B N 1
ATOM 2574 C CA . ALA B 1 68 ? 55.540 -5.815 49.949 1.00 11.42 64 ALA B CA 1
ATOM 2575 C C . ALA B 1 68 ? 56.919 -6.286 49.466 1.00 12.48 64 ALA B C 1
ATOM 2576 O O . ALA B 1 68 ? 57.622 -5.550 48.782 1.00 12.37 64 ALA B O 1
ATOM 2578 N N . ASP B 1 69 ? 57.287 -7.519 49.812 1.00 13.26 65 ASP B N 1
ATOM 2579 C CA . ASP B 1 69 ? 58.565 -8.052 49.373 1.00 15.40 65 ASP B CA 1
ATOM 2580 C C . ASP B 1 69 ? 58.640 -8.138 47.846 1.00 13.89 65 ASP B C 1
ATOM 2581 O O . ASP B 1 69 ? 59.687 -7.848 47.238 1.00 14.04 65 ASP B O 1
ATOM 2586 N N . LEU B 1 70 ? 57.527 -8.497 47.201 1.00 13.33 66 LEU B N 1
ATOM 2587 C CA . LEU B 1 70 ? 57.519 -8.578 45.753 1.00 13.27 66 LEU B CA 1
ATOM 2588 C C . LEU B 1 70 ? 57.666 -7.202 45.109 1.00 13.09 66 LEU B C 1
ATOM 2589 O O . LEU B 1 70 ? 58.419 -7.045 44.160 1.00 13.49 66 LEU B O 1
ATOM 2594 N N . VAL B 1 71 ? 56.983 -6.214 45.659 1.00 12.07 67 VAL B N 1
ATOM 2595 C CA . VAL B 1 71 ? 57.133 -4.846 45.161 1.00 12.16 67 VAL B CA 1
ATOM 2596 C C . VAL B 1 71 ? 58.575 -4.326 45.351 1.00 12.85 67 VAL B C 1
ATOM 2597 O O . VAL B 1 71 ? 59.183 -3.718 44.418 1.00 13.07 67 VAL B O 1
ATOM 2601 N N . LYS B 1 72 ? 59.143 -4.557 46.518 1.00 13.85 68 LYS B N 1
ATOM 2602 C CA . LYS B 1 72 ? 60.526 -4.138 46.784 1.00 15.18 68 LYS B CA 1
ATOM 2603 C C . LYS B 1 72 ? 61.510 -4.827 45.858 1.00 15.64 68 LYS B C 1
ATOM 2604 O O . LYS B 1 72 ? 62.575 -4.269 45.537 1.00 16.01 68 LYS B O 1
ATOM 2610 N N . GLY B 1 73 ? 61.177 -6.042 45.427 1.00 15.70 69 GLY B N 1
ATOM 2611 C CA . GLY B 1 73 ? 61.991 -6.779 44.455 1.00 17.01 69 GLY B CA 1
ATOM 2612 C C . GLY B 1 73 ? 62.098 -6.085 43.104 1.00 17.36 69 GLY B C 1
ATOM 2613 O O . GLY B 1 73 ? 63.016 -6.367 42.340 1.00 18.33 69 GLY B O 1
ATOM 2614 N N . HIS B 1 74 ? 61.149 -5.193 42.799 1.00 16.76 70 HIS B N 1
ATOM 2615 C CA . HIS B 1 74 ? 61.208 -4.351 41.612 1.00 17.14 70 HIS B CA 1
ATOM 2616 C C . HIS B 1 74 ? 61.820 -3.002 41.892 1.00 16.94 70 HIS B C 1
ATOM 2617 O O . HIS B 1 74 ? 61.707 -2.098 41.083 1.00 17.91 70 HIS B O 1
ATOM 2624 N N . ASN B 1 75 ? 62.484 -2.879 43.025 1.00 16.43 71 ASN B N 1
ATOM 2625 C CA A ASN B 1 75 ? 63.191 -1.666 43.415 0.60 17.89 71 ASN B CA 1
ATOM 2626 C CA B ASN B 1 75 ? 63.199 -1.656 43.400 0.40 17.08 71 ASN B CA 1
ATOM 2627 C C . ASN B 1 75 ? 62.264 -0.461 43.536 1.00 17.03 71 ASN B C 1
ATOM 2628 O O . ASN B 1 75 ? 62.655 0.668 43.259 1.00 16.68 71 ASN B O 1
ATOM 2637 N N . ARG B 1 76 ? 61.031 -0.717 43.974 1.00 15.27 72 ARG B N 1
ATOM 2638 C CA . ARG B 1 76 ? 60.079 0.352 44.246 1.00 15.47 72 ARG B CA 1
ATOM 2639 C C . ARG B 1 76 ? 59.747 0.409 45.709 1.00 14.90 72 ARG B C 1
ATOM 2640 O O . ARG B 1 76 ? 59.988 -0.539 46.471 1.00 14.04 72 ARG B O 1
ATOM 2648 N N . ARG B 1 77 ? 59.159 1.527 46.106 1.00 14.62 73 ARG B N 1
ATOM 2649 C CA . ARG B 1 77 ? 58.736 1.726 47.490 1.00 14.55 73 ARG B CA 1
ATOM 2650 C C . ARG B 1 77 ? 57.306 1.274 47.675 1.00 13.73 73 ARG B C 1
ATOM 2651 O O . ARG B 1 77 ? 56.484 1.380 46.760 1.00 13.87 73 ARG B O 1
ATOM 2659 N N . ILE B 1 78 ? 56.999 0.816 48.880 1.00 13.29 74 ILE B N 1
ATOM 2660 C CA . ILE B 1 78 ? 55.653 0.410 49.220 1.00 12.59 74 ILE B CA 1
ATOM 2661 C C . ILE B 1 78 ? 55.355 0.762 50.662 1.00 12.54 74 ILE B C 1
ATOM 2662 O O . ILE B 1 78 ? 56.211 0.601 51.552 1.00 13.79 74 ILE B O 1
ATOM 2667 N N . VAL B 1 79 ? 54.182 1.331 50.876 1.00 11.87 75 VAL B N 1
ATOM 2668 C CA . VAL B 1 79 ? 53.623 1.589 52.193 1.00 11.34 75 VAL B CA 1
ATOM 2669 C C . VAL B 1 79 ? 52.467 0.601 52.367 1.00 11.66 75 VAL B C 1
ATOM 2670 O O . VAL B 1 79 ? 51.590 0.557 51.514 1.00 12.22 75 VAL B O 1
ATOM 2674 N N . THR B 1 80 ? 52.483 -0.216 53.410 1.00 11.75 76 THR B N 1
ATOM 2675 C CA . THR B 1 80 ? 51.390 -1.130 53.662 1.00 11.47 76 THR B CA 1
ATOM 2676 C C . THR B 1 80 ? 50.598 -0.684 54.878 1.00 11.07 76 THR B C 1
ATOM 2677 O O . THR B 1 80 ? 51.146 -0.083 55.804 1.00 11.71 76 THR B O 1
ATOM 2681 N N . ALA B 1 81 ? 49.326 -1.064 54.911 1.00 10.71 77 ALA B N 1
ATOM 2682 C CA . ALA B 1 81 ? 48.458 -0.822 56.039 1.00 10.58 77 ALA B CA 1
ATOM 2683 C C . ALA B 1 81 ? 47.404 -1.884 56.102 1.00 11.30 77 ALA B C 1
ATOM 2684 O O . ALA B 1 81 ? 46.799 -2.263 55.085 1.00 10.02 77 ALA B O 1
ATOM 2686 N N . GLU B 1 82 ? 47.220 -2.414 57.302 1.00 11.60 78 GLU B N 1
ATOM 2687 C CA . GLU B 1 82 ? 46.193 -3.363 57.589 1.00 12.75 78 GLU B CA 1
ATOM 2688 C C . GLU B 1 82 ? 44.967 -2.551 58.057 1.00 12.85 78 GLU B C 1
ATOM 2689 O O . GLU B 1 82 ? 44.927 -2.030 59.206 1.00 14.68 78 GLU B O 1
ATOM 2695 N N . VAL B 1 83 ? 44.004 -2.407 57.161 1.00 11.46 79 VAL B N 1
ATOM 2696 C CA . VAL B 1 83 ? 42.835 -1.561 57.380 1.00 11.60 79 VAL B CA 1
ATOM 2697 C C . VAL B 1 83 ? 41.633 -2.096 56.584 1.00 11.06 79 VAL B C 1
ATOM 2698 O O . VAL B 1 83 ? 41.781 -2.638 55.502 1.00 11.19 79 VAL B O 1
ATOM 2702 N N . ASP B 1 84 ? 40.465 -2.021 57.217 1.00 10.83 80 ASP B N 1
ATOM 2703 C CA . ASP B 1 84 ? 39.186 -2.392 56.599 1.00 10.54 80 ASP B CA 1
ATOM 2704 C C . ASP B 1 84 ? 38.658 -1.190 55.825 1.00 10.31 80 ASP B C 1
ATOM 2705 O O . ASP B 1 84 ? 38.499 -0.108 56.408 1.00 11.21 80 ASP B O 1
ATOM 2710 N N . VAL B 1 85 ? 38.352 -1.367 54.528 1.00 9.79 81 VAL B N 1
ATOM 2711 C CA . VAL B 1 85 ? 37.816 -0.257 53.718 1.00 9.75 81 VAL B CA 1
ATOM 2712 C C . VAL B 1 85 ? 36.475 0.252 54.251 1.00 10.21 81 VAL B C 1
ATOM 2713 O O . VAL B 1 85 ? 36.075 1.358 53.911 1.00 10.58 81 VAL B O 1
ATOM 2717 N N . ARG B 1 86 ? 35.790 -0.521 55.096 1.00 10.24 82 ARG B N 1
ATOM 2718 C CA . ARG B 1 86 ? 34.570 -0.020 55.731 1.00 10.84 82 ARG B CA 1
ATOM 2719 C C . ARG B 1 86 ? 34.845 1.068 56.769 1.00 11.59 82 ARG B C 1
ATOM 2720 O O . ARG B 1 86 ? 33.936 1.815 57.118 1.00 11.68 82 ARG B O 1
ATOM 2728 N N . ASP B 1 87 ? 36.053 1.068 57.375 1.00 11.44 83 ASP B N 1
ATOM 2729 C CA A ASP B 1 87 ? 36.386 2.029 58.415 0.50 11.95 83 ASP B CA 1
ATOM 2730 C CA B ASP B 1 87 ? 36.410 2.015 58.426 0.50 12.33 83 ASP B CA 1
ATOM 2731 C C . ASP B 1 87 ? 36.990 3.249 57.772 1.00 12.02 83 ASP B C 1
ATOM 2732 O O . ASP B 1 87 ? 38.183 3.320 57.558 1.00 12.58 83 ASP B O 1
ATOM 2741 N N . TYR B 1 88 ? 36.130 4.182 57.369 1.00 11.70 84 TYR B N 1
ATOM 2742 C CA . TYR B 1 88 ? 36.583 5.321 56.558 1.00 11.97 84 TYR B CA 1
ATOM 2743 C C . TYR B 1 88 ? 37.699 6.108 57.258 1.00 12.19 84 TYR B C 1
ATOM 2744 O O . TYR B 1 88 ? 38.710 6.438 56.641 1.00 11.19 84 TYR B O 1
ATOM 2753 N N . ASP B 1 89 ? 37.541 6.404 58.539 1.00 14.03 85 ASP B N 1
ATOM 2754 C CA . ASP B 1 89 ? 38.553 7.242 59.226 1.00 14.13 85 ASP B CA 1
ATOM 2755 C C . ASP B 1 89 ? 39.910 6.558 59.266 1.00 13.34 85 ASP B C 1
ATOM 2756 O O . ASP B 1 89 ? 40.926 7.171 58.988 1.00 12.22 85 ASP B O 1
ATOM 2761 N N . ALA B 1 90 ? 39.910 5.245 59.544 1.00 12.61 86 ALA B N 1
ATOM 2762 C CA . ALA B 1 90 ? 41.161 4.482 59.501 1.00 12.51 86 ALA B CA 1
ATOM 2763 C C . ALA B 1 90 ? 41.751 4.376 58.110 1.00 11.98 86 ALA B C 1
ATOM 2764 O O . ALA B 1 90 ? 42.964 4.494 57.928 1.00 12.45 86 ALA B O 1
ATOM 2766 N N . LEU B 1 91 ? 40.883 4.182 57.091 1.00 10.96 87 LEU B N 1
ATOM 2767 C CA . LEU B 1 91 ? 41.344 4.097 55.702 1.00 10.52 87 LEU B CA 1
ATOM 2768 C C . LEU B 1 91 ? 41.964 5.432 55.278 1.00 10.56 87 LEU B C 1
ATOM 2769 O O . LEU B 1 91 ? 43.048 5.464 54.668 1.00 10.48 87 LEU B O 1
ATOM 2774 N N . LYS B 1 92 ? 41.292 6.526 55.597 1.00 10.83 88 LYS B N 1
ATOM 2775 C CA . LYS B 1 92 ? 41.793 7.862 55.267 1.00 11.04 88 LYS B CA 1
ATOM 2776 C C . LYS B 1 92 ? 43.123 8.153 55.962 1.00 10.84 88 LYS B C 1
ATOM 2777 O O . LYS B 1 92 ? 44.030 8.718 55.363 1.00 10.75 88 LYS B O 1
ATOM 2783 N N . ALA B 1 93 ? 43.255 7.757 57.223 1.00 10.93 89 ALA B N 1
ATOM 2784 C CA . ALA B 1 93 ? 44.512 7.935 57.928 1.00 11.19 89 ALA B CA 1
ATOM 2785 C C . ALA B 1 93 ? 45.662 7.185 57.237 1.00 11.39 89 ALA B C 1
ATOM 2786 O O . ALA B 1 93 ? 46.767 7.713 57.100 1.00 11.16 89 ALA B O 1
ATOM 2788 N N . ALA B 1 94 ? 45.386 5.970 56.761 1.00 11.00 90 ALA B N 1
ATOM 2789 C CA . ALA B 1 94 ? 46.386 5.145 56.100 1.00 11.23 90 ALA B CA 1
ATOM 2790 C C . ALA B 1 94 ? 46.809 5.777 54.783 1.00 11.38 90 ALA B C 1
ATOM 2791 O O . ALA B 1 94 ? 47.966 5.841 54.485 1.00 11.92 90 ALA B O 1
ATOM 2793 N N . VAL B 1 95 ? 45.847 6.263 53.992 1.00 11.34 91 VAL B N 1
ATOM 2794 C CA . VAL B 1 95 ? 46.126 6.864 52.717 1.00 11.46 91 VAL B CA 1
ATOM 2795 C C . VAL B 1 95 ? 46.869 8.191 52.933 1.00 11.31 91 VAL B C 1
ATOM 2796 O O . VAL B 1 95 ? 47.879 8.472 52.264 1.00 11.01 91 VAL B O 1
ATOM 2800 N N . ASP B 1 96 ? 46.448 8.956 53.948 1.00 11.00 92 ASP B N 1
ATOM 2801 C CA . ASP B 1 96 ? 47.127 10.220 54.272 1.00 11.24 92 ASP B CA 1
ATOM 2802 C C . ASP B 1 96 ? 48.607 9.946 54.555 1.00 11.63 92 ASP B C 1
ATOM 2803 O O . ASP B 1 96 ? 49.496 10.653 54.052 1.00 11.54 92 ASP B O 1
ATOM 2808 N N . SER B 1 97 ? 48.881 8.909 55.346 1.00 11.85 93 SER B N 1
ATOM 2809 C CA . SER B 1 97 ? 50.261 8.587 55.677 1.00 12.06 93 SER B CA 1
ATOM 2810 C C . SER B 1 97 ? 51.053 8.075 54.475 1.00 11.23 93 SER B C 1
ATOM 2811 O O . SER B 1 97 ? 52.206 8.435 54.291 1.00 11.38 93 SER B O 1
ATOM 2814 N N . GLY B 1 98 ? 50.414 7.244 53.627 1.00 11.04 94 GLY B N 1
ATOM 2815 C CA . GLY B 1 98 ? 51.033 6.786 52.428 1.00 10.79 94 GLY B CA 1
ATOM 2816 C C . GLY B 1 98 ? 51.424 7.895 51.464 1.00 10.78 94 GLY B C 1
ATOM 2817 O O . GLY B 1 98 ? 52.506 7.866 50.900 1.00 11.57 94 GLY B O 1
ATOM 2818 N N . VAL B 1 99 ? 50.536 8.890 51.276 1.00 10.31 95 VAL B N 1
ATOM 2819 C CA . VAL B 1 99 ? 50.862 10.016 50.420 1.00 10.41 95 VAL B CA 1
ATOM 2820 C C . VAL B 1 99 ? 51.968 10.889 51.027 1.00 10.87 95 VAL B C 1
ATOM 2821 O O . VAL B 1 99 ? 52.825 11.389 50.280 1.00 11.30 95 VAL B O 1
ATOM 2825 N N . GLU B 1 100 ? 51.978 11.077 52.346 1.00 11.01 96 GLU B N 1
ATOM 2826 C CA . GLU B 1 100 ? 53.120 11.736 52.998 1.00 11.60 96 GLU B CA 1
ATOM 2827 C C . GLU B 1 100 ? 54.419 11.061 52.605 1.00 11.69 96 GLU B C 1
ATOM 2828 O O . GLU B 1 100 ? 55.382 11.721 52.225 1.00 11.55 96 GLU B O 1
ATOM 2834 N N . GLN B 1 101 ? 54.445 9.742 52.722 1.00 11.46 97 GLN B N 1
ATOM 2835 C CA . GLN B 1 101 ? 55.672 8.996 52.477 1.00 12.18 97 GLN B CA 1
ATOM 2836 C C . GLN B 1 101 ? 56.101 8.956 51.024 1.00 12.24 97 GLN B C 1
ATOM 2837 O O . GLN B 1 101 ? 57.298 8.987 50.734 1.00 13.06 97 GLN B O 1
ATOM 2843 N N . LEU B 1 102 ? 55.137 8.837 50.124 1.00 12.29 98 LEU B N 1
ATOM 2844 C CA . LEU B 1 102 ? 55.463 8.592 48.711 1.00 12.30 98 LEU B CA 1
ATOM 2845 C C . LEU B 1 102 ? 55.373 9.840 47.830 1.00 12.92 98 LEU B C 1
ATOM 2846 O O . LEU B 1 102 ? 55.915 9.827 46.725 1.00 13.72 98 LEU B O 1
ATOM 2851 N N . GLY B 1 103 ? 54.737 10.915 48.315 1.00 12.76 99 GLY B N 1
ATOM 2852 C CA . GLY B 1 103 ? 54.830 12.223 47.718 1.00 13.36 99 GLY B CA 1
ATOM 2853 C C . GLY B 1 103 ? 53.734 12.681 46.782 1.00 12.96 99 GLY B C 1
ATOM 2854 O O . GLY B 1 103 ? 53.716 13.838 46.389 1.00 14.06 99 GLY B O 1
ATOM 2855 N N . ARG B 1 104 ? 52.843 11.772 46.409 1.00 12.40 100 ARG B N 1
ATOM 2856 C CA . ARG B 1 104 ? 51.782 12.054 45.456 1.00 12.21 100 ARG B CA 1
ATOM 2857 C C . ARG B 1 104 ? 50.849 10.861 45.392 1.00 11.98 100 ARG B C 1
ATOM 2858 O O . ARG B 1 104 ? 51.148 9.810 45.991 1.00 11.37 100 ARG B O 1
ATOM 2866 N N . LEU B 1 105 ? 49.718 11.023 44.702 1.00 11.52 101 LEU B N 1
ATOM 2867 C CA . LEU B 1 105 ? 48.809 9.921 44.433 1.00 11.92 101 LEU B CA 1
ATOM 2868 C C . LEU B 1 105 ? 48.229 10.115 43.054 1.00 11.11 101 LEU B C 1
ATOM 2869 O O . LEU B 1 105 ? 47.509 11.083 42.802 1.00 12.48 101 LEU B O 1
ATOM 2874 N N . ASP B 1 106 ? 48.537 9.199 42.147 1.00 10.85 102 ASP B N 1
ATOM 2875 C CA . ASP B 1 106 ? 48.142 9.330 40.736 1.00 10.24 102 ASP B CA 1
ATOM 2876 C C . ASP B 1 106 ? 47.123 8.316 40.268 1.00 9.92 102 ASP B C 1
ATOM 2877 O O . ASP B 1 106 ? 46.411 8.562 39.279 1.00 10.91 102 ASP B O 1
ATOM 2882 N N . ILE B 1 107 ? 47.089 7.158 40.928 1.00 8.95 103 ILE B N 1
ATOM 2883 C CA . ILE B 1 107 ? 46.309 6.033 40.514 1.00 8.77 103 ILE B CA 1
ATOM 2884 C C . ILE B 1 107 ? 45.605 5.426 41.732 1.00 8.31 103 ILE B C 1
ATOM 2885 O O . ILE B 1 107 ? 46.222 5.261 42.795 1.00 8.22 103 ILE B O 1
ATOM 2890 N N . ILE B 1 108 ? 44.312 5.160 41.603 1.00 7.99 104 ILE B N 1
ATOM 2891 C CA . ILE B 1 108 ? 43.552 4.434 42.634 1.00 8.04 104 ILE B CA 1
ATOM 2892 C C . ILE B 1 108 ? 43.011 3.172 42.004 1.00 8.14 104 ILE B C 1
ATOM 2893 O O . ILE B 1 108 ? 42.386 3.242 40.940 1.00 8.90 104 ILE B O 1
ATOM 2898 N N . VAL B 1 109 ? 43.240 2.032 42.650 1.00 7.86 105 VAL B N 1
ATOM 2899 C CA . VAL B 1 109 ? 42.688 0.751 42.193 1.00 7.57 105 VAL B CA 1
ATOM 2900 C C . VAL B 1 109 ? 41.844 0.181 43.330 1.00 7.72 105 VAL B C 1
ATOM 2901 O O . VAL B 1 109 ? 42.384 -0.328 44.316 1.00 8.14 105 VAL B O 1
ATOM 2905 N N . ALA B 1 110 ? 40.530 0.329 43.207 1.00 7.96 106 ALA B N 1
ATOM 2906 C CA . ALA B 1 110 ? 39.577 -0.071 44.264 1.00 8.04 106 ALA B CA 1
ATOM 2907 C C . ALA B 1 110 ? 39.177 -1.535 44.046 1.00 8.38 106 ALA B C 1
ATOM 2908 O O . ALA B 1 110 ? 38.187 -1.833 43.383 1.00 9.09 106 ALA B O 1
ATOM 2910 N N . ASN B 1 111 ? 40.043 -2.434 44.540 1.00 8.19 107 ASN B N 1
ATOM 2911 C CA . ASN B 1 111 ? 40.006 -3.836 44.227 1.00 8.50 107 ASN B CA 1
ATOM 2912 C C . ASN B 1 111 ? 39.439 -4.725 45.343 1.00 8.57 107 ASN B C 1
ATOM 2913 O O . ASN B 1 111 ? 38.943 -5.805 45.067 1.00 8.46 107 ASN B O 1
ATOM 2918 N N . ALA B 1 112 ? 39.567 -4.303 46.596 1.00 8.42 108 ALA B N 1
ATOM 2919 C CA . ALA B 1 112 ? 39.103 -5.091 47.752 1.00 8.51 108 ALA B CA 1
ATOM 2920 C C . ALA B 1 112 ? 37.663 -5.523 47.542 1.00 8.70 108 ALA B C 1
ATOM 2921 O O . ALA B 1 112 ? 36.820 -4.726 47.177 1.00 8.68 108 ALA B O 1
ATOM 2923 N N . GLY B 1 113 ? 37.393 -6.798 47.759 1.00 8.98 109 GLY B N 1
ATOM 2924 C CA . GLY B 1 113 ? 36.023 -7.292 47.666 1.00 8.95 109 GLY B CA 1
ATOM 2925 C C . GLY B 1 113 ? 35.898 -8.660 48.282 1.00 9.39 109 GLY B C 1
ATOM 2926 O O . GLY B 1 113 ? 36.907 -9.332 48.555 1.00 9.34 109 GLY B O 1
ATOM 2927 N N . ILE B 1 114 ? 34.653 -9.070 48.466 1.00 9.58 110 ILE B N 1
ATOM 2928 C CA . ILE B 1 114 ? 34.297 -10.355 49.096 1.00 9.75 110 ILE B CA 1
ATOM 2929 C C . ILE B 1 114 ? 33.265 -11.098 48.304 1.00 10.67 110 ILE B C 1
ATOM 2930 O O . ILE B 1 114 ? 32.537 -10.521 47.495 1.00 9.58 110 ILE B O 1
ATOM 2935 N N . GLY B 1 115 ? 33.146 -12.380 48.608 1.00 11.41 111 GLY B N 1
ATOM 2936 C CA . GLY B 1 115 ? 31.946 -13.163 48.433 1.00 11.80 111 GLY B CA 1
ATOM 2937 C C . GLY B 1 115 ? 31.408 -13.603 49.771 1.00 12.28 111 GLY B C 1
ATOM 2938 O O . GLY B 1 115 ? 32.143 -13.782 50.731 1.00 12.75 111 GLY B O 1
ATOM 2939 N N . ASN B 1 116 ? 30.090 -13.764 49.853 1.00 12.33 112 ASN B N 1
ATOM 2940 C CA . ASN B 1 116 ? 29.449 -14.411 50.974 1.00 12.81 112 ASN B CA 1
ATOM 2941 C C . ASN B 1 116 ? 28.120 -14.967 50.511 1.00 13.25 112 ASN B C 1
ATOM 2942 O O . ASN B 1 116 ? 27.758 -14.862 49.344 1.00 12.25 112 ASN B O 1
ATOM 2947 N N . GLY B 1 117 ? 27.387 -15.595 51.423 1.00 14.37 113 GLY B N 1
ATOM 2948 C CA . GLY B 1 117 ? 26.058 -16.042 51.060 1.00 14.57 113 GLY B CA 1
ATOM 2949 C C . GLY B 1 117 ? 26.037 -17.197 50.073 1.00 15.41 113 GLY B C 1
ATOM 2950 O O . GLY B 1 117 ? 26.864 -18.115 50.150 1.00 17.42 113 GLY B O 1
ATOM 2951 N N . GLY B 1 118 ? 25.116 -17.151 49.135 1.00 15.39 114 GLY B N 1
ATOM 2952 C CA . GLY B 1 118 ? 24.944 -18.202 48.119 1.00 16.26 114 GLY B CA 1
ATOM 2953 C C . GLY B 1 118 ? 23.513 -18.697 48.027 1.00 16.46 114 GLY B C 1
ATOM 2954 O O . GLY B 1 118 ? 23.233 -19.610 47.267 1.00 17.96 114 GLY B O 1
ATOM 2955 N N . ASP B 1 119 ? 22.621 -18.115 48.818 1.00 15.98 115 ASP B N 1
ATOM 2956 C CA . ASP B 1 119 ? 21.169 -18.388 48.711 1.00 17.43 115 ASP B CA 1
ATOM 2957 C C . ASP B 1 119 ? 20.601 -17.575 47.532 1.00 14.46 115 ASP B C 1
ATOM 2958 O O . ASP B 1 119 ? 21.268 -16.695 46.999 1.00 13.47 115 ASP B O 1
ATOM 2963 N N . THR B 1 120 ? 19.406 -17.934 47.086 1.00 13.85 116 THR B N 1
ATOM 2964 C CA . THR B 1 120 ? 18.696 -17.033 46.187 1.00 12.55 116 THR B CA 1
ATOM 2965 C C . THR B 1 120 ? 18.493 -15.684 46.865 1.00 12.41 116 THR B C 1
ATOM 2966 O O . THR B 1 120 ? 18.510 -15.567 48.078 1.00 11.68 116 THR B O 1
ATOM 2970 N N . LEU B 1 121 ? 18.259 -14.668 46.060 1.00 11.65 117 LEU B N 1
ATOM 2971 C CA . LEU B 1 121 ? 18.232 -13.316 46.583 1.00 11.80 117 LEU B CA 1
ATOM 2972 C C . LEU B 1 121 ? 17.037 -13.097 47.517 1.00 12.04 117 LEU B C 1
ATOM 2973 O O . LEU B 1 121 ? 17.129 -12.336 48.488 1.00 12.13 117 LEU B O 1
ATOM 2978 N N . ASP B 1 122 ? 15.941 -13.812 47.283 1.00 12.40 118 ASP B N 1
ATOM 2979 C CA . ASP B 1 122 ? 14.767 -13.741 48.148 1.00 13.50 118 ASP B CA 1
ATOM 2980 C C . ASP B 1 122 ? 14.957 -14.458 49.475 1.00 13.64 118 ASP B C 1
ATOM 2981 O O . ASP B 1 122 ? 14.128 -14.335 50.385 1.00 14.17 118 ASP B O 1
ATOM 2986 N N . LYS B 1 123 ? 16.025 -15.241 49.586 1.00 13.36 119 LYS B N 1
ATOM 2987 C CA . LYS B 1 123 ? 16.333 -15.988 50.798 1.00 14.48 119 LYS B CA 1
ATOM 2988 C C . LYS B 1 123 ? 17.659 -15.565 51.418 1.00 13.54 119 LYS B C 1
ATOM 2989 O O . LYS B 1 123 ? 18.151 -16.193 52.348 1.00 14.80 119 LYS B O 1
ATOM 2995 N N . THR B 1 124 ? 18.252 -14.505 50.897 1.00 12.04 120 THR B N 1
ATOM 2996 C CA . THR B 1 124 ? 19.512 -13.977 51.401 1.00 11.68 120 THR B CA 1
ATOM 2997 C C . THR B 1 124 ? 19.288 -13.259 52.725 1.00 11.40 120 THR B C 1
ATOM 2998 O O . THR B 1 124 ? 18.340 -12.462 52.844 1.00 11.54 120 THR B O 1
ATOM 3002 N N . SER B 1 125 ? 20.163 -13.481 53.689 1.00 10.91 121 SER B N 1
ATOM 3003 C CA . SER B 1 125 ? 20.007 -12.802 54.978 1.00 11.02 121 SER B CA 1
ATOM 3004 C C . SER B 1 125 ? 20.399 -11.338 54.899 1.00 10.85 121 SER B C 1
ATOM 3005 O O . SER B 1 125 ? 21.232 -10.939 54.114 1.00 10.19 121 SER B O 1
ATOM 3008 N N . GLU B 1 126 ? 19.809 -10.548 55.762 1.00 11.13 122 GLU B N 1
ATOM 3009 C CA . GLU B 1 126 ? 20.212 -9.146 55.839 1.00 11.73 122 GLU B CA 1
ATOM 3010 C C . GLU B 1 126 ? 21.677 -9.014 56.281 1.00 11.50 122 GLU B C 1
ATOM 3011 O O . GLU B 1 126 ? 22.386 -8.122 55.833 1.00 10.56 122 GLU B O 1
ATOM 3017 N N . GLU B 1 127 ? 22.154 -9.939 57.097 1.00 12.28 123 GLU B N 1
ATOM 3018 C CA A GLU B 1 127 ? 23.544 -9.923 57.518 0.50 12.39 123 GLU B CA 1
ATOM 3019 C CA B GLU B 1 127 ? 23.563 -9.925 57.504 0.50 12.71 123 GLU B CA 1
ATOM 3020 C C . GLU B 1 127 ? 24.484 -10.094 56.301 1.00 11.77 123 GLU B C 1
ATOM 3021 O O . GLU B 1 127 ? 25.443 -9.324 56.125 1.00 11.41 123 GLU B O 1
ATOM 3032 N N . ASP B 1 128 ? 24.179 -11.065 55.452 1.00 10.84 124 ASP B N 1
ATOM 3033 C CA . ASP B 1 128 ? 25.021 -11.293 54.251 1.00 10.45 124 ASP B CA 1
ATOM 3034 C C . ASP B 1 128 ? 24.878 -10.117 53.268 1.00 9.59 124 ASP B C 1
ATOM 3035 O O . ASP B 1 128 ? 25.869 -9.659 52.697 1.00 9.10 124 ASP B O 1
ATOM 3040 N N . TRP B 1 129 ? 23.651 -9.670 53.050 1.00 9.43 125 TRP B N 1
ATOM 3041 C CA . TRP B 1 129 ? 23.397 -8.514 52.183 1.00 9.27 125 TRP B CA 1
ATOM 3042 C C . TRP B 1 129 ? 24.228 -7.316 52.635 1.00 9.15 125 TRP B C 1
ATOM 3043 O O . TRP B 1 129 ? 24.931 -6.668 51.839 1.00 8.64 125 TRP B O 1
ATOM 3054 N N . THR B 1 130 ? 24.123 -6.999 53.917 1.00 9.48 126 THR B N 1
ATOM 3055 C CA . THR B 1 130 ? 24.695 -5.785 54.421 1.00 10.22 126 THR B CA 1
ATOM 3056 C C . THR B 1 130 ? 26.203 -5.798 54.332 1.00 9.90 126 THR B C 1
ATOM 3057 O O . THR B 1 130 ? 26.828 -4.798 53.943 1.00 9.71 126 THR B O 1
ATOM 3061 N N . GLU B 1 131 ? 26.816 -6.918 54.681 1.00 9.99 127 GLU B N 1
ATOM 3062 C CA . GLU B 1 131 ? 28.249 -7.045 54.598 1.00 10.42 127 GLU B CA 1
ATOM 3063 C C . GLU B 1 131 ? 28.741 -6.902 53.149 1.00 9.58 127 GLU B C 1
ATOM 3064 O O . GLU B 1 131 ? 29.733 -6.245 52.865 1.00 8.94 127 GLU B O 1
ATOM 3070 N N . MET B 1 132 ? 27.977 -7.493 52.237 1.00 9.49 128 MET B N 1
ATOM 3071 C CA . MET B 1 132 ? 28.286 -7.427 50.828 1.00 9.02 128 MET B CA 1
ATOM 3072 C C . MET B 1 132 ? 28.239 -5.987 50.287 1.00 8.79 128 MET B C 1
ATOM 3073 O O . MET B 1 132 ? 29.161 -5.505 49.650 1.00 8.73 128 MET B O 1
ATOM 3078 N N . ILE B 1 133 ? 27.166 -5.294 50.576 1.00 8.86 129 ILE B N 1
ATOM 3079 C CA . ILE B 1 133 ? 27.052 -3.882 50.149 1.00 9.30 129 ILE B CA 1
ATOM 3080 C C . ILE B 1 133 ? 28.105 -3.026 50.821 1.00 9.30 129 ILE B C 1
ATOM 3081 O O . ILE B 1 133 ? 28.744 -2.169 50.181 1.00 8.65 129 ILE B O 1
ATOM 3086 N N . ASP B 1 134 ? 28.317 -3.230 52.108 1.00 9.38 130 ASP B N 1
ATOM 3087 C CA . ASP B 1 134 ? 29.262 -2.420 52.868 1.00 10.20 130 ASP B CA 1
ATOM 3088 C C . ASP B 1 134 ? 30.677 -2.510 52.309 1.00 9.63 130 ASP B C 1
ATOM 3089 O O . ASP B 1 134 ? 31.387 -1.497 52.317 1.00 10.02 130 ASP B O 1
ATOM 3094 N N . ILE B 1 135 ? 31.110 -3.693 51.874 1.00 9.09 131 ILE B N 1
ATOM 3095 C CA . ILE B 1 135 ? 32.455 -3.839 51.334 1.00 8.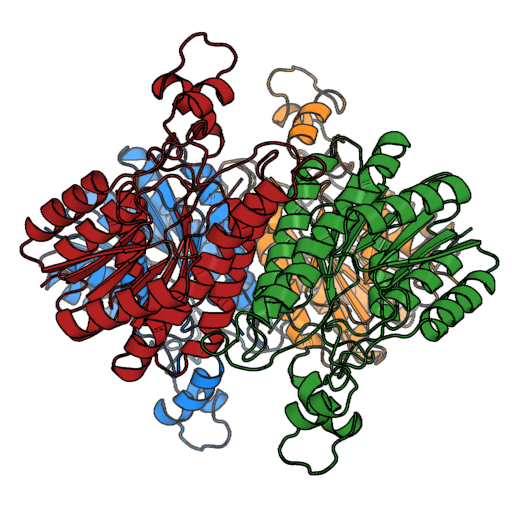70 131 ILE B CA 1
ATOM 3096 C C . ILE B 1 135 ? 32.527 -3.583 49.844 1.00 8.68 131 ILE B C 1
ATOM 3097 O O . ILE B 1 135 ? 33.316 -2.757 49.394 1.00 8.56 131 ILE B O 1
ATOM 3102 N N . ASN B 1 136 ? 31.689 -4.284 49.073 1.00 8.13 132 ASN B N 1
ATOM 3103 C CA . ASN B 1 136 ? 31.837 -4.266 47.621 1.00 8.19 132 ASN B CA 1
ATOM 3104 C C . ASN B 1 136 ? 31.278 -3.020 46.948 1.00 8.07 132 ASN B C 1
ATOM 3105 O O . ASN B 1 136 ? 31.604 -2.776 45.777 1.00 8.54 132 ASN B O 1
ATOM 3110 N N . LEU B 1 137 ? 30.408 -2.278 47.625 1.00 7.61 133 LEU B N 1
ATOM 3111 C CA . LEU B 1 137 ? 29.860 -1.020 47.074 1.00 7.59 133 LEU B CA 1
ATOM 3112 C C . LEU B 1 137 ? 30.349 0.166 47.914 1.00 7.48 133 LEU B C 1
ATOM 3113 O O . LEU B 1 137 ? 31.109 0.994 47.448 1.00 7.36 133 LEU B O 1
ATOM 3118 N N . ALA B 1 138 ? 29.942 0.236 49.178 1.00 7.23 134 ALA B N 1
ATOM 3119 C CA . ALA B 1 138 ? 30.359 1.332 50.013 1.00 7.23 134 ALA B CA 1
ATOM 3120 C C . ALA B 1 138 ? 31.857 1.404 50.229 1.00 7.47 134 ALA B C 1
ATOM 3121 O O . ALA B 1 138 ? 32.422 2.512 50.301 1.00 7.62 134 ALA B O 1
ATOM 3123 N N . GLY B 1 139 ? 32.514 0.248 50.317 1.00 7.72 135 GLY B N 1
ATOM 3124 C CA . GLY B 1 139 ? 33.964 0.248 50.471 1.00 7.73 135 GLY B CA 1
ATOM 3125 C C . GLY B 1 139 ? 34.699 0.830 49.288 1.00 7.89 135 GLY B C 1
ATOM 3126 O O . GLY B 1 139 ? 35.774 1.397 49.429 1.00 8.49 135 GLY B O 1
ATOM 3127 N N . VAL B 1 140 ? 34.147 0.611 48.096 1.00 7.46 136 VAL B N 1
ATOM 3128 C CA . VAL B 1 140 ? 34.712 1.170 46.885 1.00 7.27 136 VAL B CA 1
ATOM 3129 C C . VAL B 1 140 ? 34.528 2.706 46.908 1.00 7.27 136 VAL B C 1
ATOM 3130 O O . VAL B 1 140 ? 35.463 3.471 46.627 1.00 7.52 136 VAL B O 1
ATOM 3134 N N . TRP B 1 141 ? 33.338 3.153 47.272 1.00 7.06 137 TRP B N 1
ATOM 3135 C CA . TRP B 1 141 ? 33.092 4.597 47.485 1.00 7.39 137 TRP B CA 1
ATOM 3136 C C . TRP B 1 141 ? 34.061 5.218 48.461 1.00 7.37 137 TRP B C 1
ATOM 3137 O O . TRP B 1 141 ? 34.704 6.240 48.186 1.00 7.29 137 TRP B O 1
ATOM 3148 N N . LYS B 1 142 ? 34.230 4.584 49.609 1.00 7.45 138 LYS B N 1
ATOM 3149 C CA . LYS B 1 142 ? 35.162 5.079 50.627 1.00 7.81 138 LYS B CA 1
ATOM 3150 C C . LYS B 1 142 ? 36.618 5.118 50.165 1.00 7.74 138 LYS B C 1
ATOM 3151 O O . LYS B 1 142 ? 37.363 6.032 50.507 1.00 7.77 138 LYS B O 1
ATOM 3157 N N . THR B 1 143 ? 37.017 4.125 49.396 1.00 7.46 139 THR B N 1
ATOM 3158 C CA . THR B 1 143 ? 38.360 4.072 48.823 1.00 7.79 139 THR B CA 1
ATOM 3159 C C . THR B 1 143 ? 38.622 5.280 47.944 1.00 7.97 139 THR B C 1
ATOM 3160 O O . THR B 1 143 ? 39.671 5.936 48.070 1.00 8.05 139 THR B O 1
ATOM 3164 N N . VAL B 1 144 ? 37.708 5.571 46.996 1.00 8.07 140 VAL B N 1
ATOM 3165 C CA . VAL B 1 144 ? 37.871 6.739 46.147 1.00 8.58 140 VAL B CA 1
ATOM 3166 C C . VAL B 1 144 ? 37.832 8.031 46.973 1.00 8.90 140 VAL B C 1
ATOM 3167 O O . VAL B 1 144 ? 38.658 8.931 46.786 1.00 8.90 140 VAL B O 1
ATOM 3171 N N . LYS B 1 145 ? 36.866 8.135 47.880 1.00 8.85 141 LYS B N 1
ATOM 3172 C CA . LYS B 1 145 ? 36.717 9.319 48.729 1.00 9.29 141 LYS B CA 1
ATOM 3173 C C . LYS B 1 145 ? 37.993 9.610 49.519 1.00 9.23 141 LYS B C 1
ATOM 3174 O O . LYS B 1 145 ? 38.416 10.764 49.602 1.00 9.67 141 LYS B O 1
ATOM 3180 N N . ALA B 1 146 ? 38.646 8.566 49.992 1.00 8.90 142 ALA B N 1
ATOM 3181 C CA . ALA B 1 146 ? 39.896 8.723 50.776 1.00 9.24 142 ALA B CA 1
ATOM 3182 C C . ALA B 1 146 ? 41.077 9.185 49.921 1.00 9.50 142 ALA B C 1
ATOM 3183 O O . ALA B 1 146 ? 41.879 9.988 50.366 1.00 9.94 142 ALA B O 1
ATOM 3185 N N . GLY B 1 147 ? 41.200 8.662 48.716 1.00 9.25 143 GLY B N 1
ATOM 3186 C CA . GLY B 1 147 ? 42.363 8.928 47.896 1.00 9.63 143 GLY B CA 1
ATOM 3187 C C . GLY B 1 147 ? 42.260 10.161 47.049 1.00 10.14 143 GLY B C 1
ATOM 3188 O O . GLY B 1 147 ? 43.270 10.864 46.801 1.00 11.04 143 GLY B O 1
ATOM 3189 N N . VAL B 1 148 ? 41.079 10.481 46.589 1.00 10.19 144 VAL B N 1
ATOM 3190 C CA . VAL B 1 148 ? 40.985 11.507 45.566 1.00 10.92 144 VAL B CA 1
ATOM 3191 C C . VAL B 1 148 ? 41.381 12.944 46.004 1.00 10.59 144 VAL B C 1
ATOM 3192 O O . VAL B 1 148 ? 41.910 13.665 45.185 1.00 10.94 144 VAL B O 1
ATOM 3196 N N . PRO B 1 149 ? 41.237 13.329 47.293 1.00 10.30 145 PRO B N 1
ATOM 3197 C CA . PRO B 1 149 ? 41.705 14.692 47.591 1.00 10.48 145 PRO B CA 1
ATOM 3198 C C . PRO B 1 149 ? 43.198 14.860 47.307 1.00 10.15 145 PRO B C 1
ATOM 3199 O O . PRO B 1 149 ? 43.643 15.942 46.925 1.00 10.57 145 PRO B O 1
ATOM 3203 N N . HIS B 1 150 ? 43.967 13.788 47.521 1.00 9.70 146 HIS B N 1
ATOM 3204 C CA . HIS B 1 150 ? 45.400 13.825 47.231 1.00 9.67 146 HIS B CA 1
ATOM 3205 C C . HIS B 1 150 ? 45.718 13.917 45.757 1.00 9.95 146 HIS B C 1
ATOM 3206 O O . HIS B 1 150 ? 46.685 14.562 45.361 1.00 10.21 146 HIS B O 1
ATOM 3213 N N . MET B 1 151 ? 44.892 13.274 44.955 1.00 9.84 147 MET B N 1
ATOM 3214 C CA . MET B 1 151 ? 45.031 13.319 43.499 1.00 10.08 147 MET B CA 1
ATOM 3215 C C . MET B 1 151 ? 44.663 14.717 42.987 1.00 10.47 147 MET B C 1
ATOM 3216 O O . MET B 1 151 ? 45.390 15.307 42.180 1.00 10.37 147 MET B O 1
ATOM 3221 N N . ILE B 1 152 ? 43.541 15.247 43.471 1.00 10.15 148 ILE B N 1
ATOM 3222 C CA . ILE B 1 152 ? 43.106 16.599 43.089 1.00 10.79 148 ILE B CA 1
ATOM 3223 C C . ILE B 1 152 ? 44.165 17.626 43.463 1.00 11.41 148 ILE B C 1
ATOM 3224 O O . ILE B 1 152 ? 44.563 18.462 42.634 1.00 11.88 148 ILE B O 1
ATOM 3229 N N . ALA B 1 153 ? 44.655 17.532 44.693 1.00 11.23 149 ALA B N 1
ATOM 3230 C CA . ALA B 1 153 ? 45.599 18.541 45.185 1.00 11.88 149 ALA B CA 1
ATOM 3231 C C . ALA B 1 153 ? 46.914 18.507 44.407 1.00 13.01 149 ALA B C 1
ATOM 3232 O O . ALA B 1 153 ? 47.618 19.526 44.332 1.00 13.82 149 ALA B O 1
ATOM 3234 N N . GLY B 1 154 ? 47.304 17.337 43.893 1.00 12.62 150 GLY B N 1
ATOM 3235 C CA . GLY B 1 154 ? 48.503 17.254 43.074 1.00 12.88 150 GLY B CA 1
ATOM 3236 C C . GLY B 1 154 ? 48.470 18.056 41.796 1.00 13.28 150 GLY B C 1
ATOM 3237 O O . GLY B 1 154 ? 49.525 18.453 41.299 1.00 14.73 150 GLY B O 1
ATOM 3238 N N . GLY B 1 155 ? 47.281 18.229 41.221 1.00 12.83 151 GLY B N 1
ATOM 3239 C CA . GLY B 1 155 ? 47.130 19.054 40.040 1.00 13.45 151 GLY B CA 1
ATOM 3240 C C . GLY B 1 155 ? 47.685 18.457 38.761 1.00 13.84 151 GLY B C 1
ATOM 3241 O O . GLY B 1 155 ? 47.917 19.171 37.786 1.00 15.56 151 GLY B O 1
ATOM 3242 N N . ARG B 1 156 ? 47.868 17.149 38.736 1.00 13.02 152 ARG B N 1
ATOM 3243 C CA . ARG B 1 156 ? 48.478 16.491 37.574 1.00 13.86 152 ARG B CA 1
ATOM 3244 C C . ARG B 1 156 ? 47.509 15.569 36.872 1.00 13.25 152 ARG B C 1
ATOM 3245 O O . ARG B 1 156 ? 47.921 14.844 35.962 1.00 13.80 152 ARG B O 1
ATOM 3253 N N . GLY B 1 157 ? 46.253 15.552 37.290 1.00 12.11 153 GLY B N 1
ATOM 3254 C CA . GLY B 1 157 ? 45.293 14.567 36.768 1.00 11.25 153 GLY B CA 1
ATOM 3255 C C . GLY B 1 157 ? 45.541 13.218 37.425 1.00 10.87 153 GLY B C 1
ATOM 3256 O O . GLY B 1 157 ? 46.318 13.117 38.374 1.00 11.69 153 GLY B O 1
ATOM 3257 N N . GLY B 1 158 ? 44.896 12.190 36.940 1.00 9.98 154 GLY B N 1
ATOM 3258 C CA . GLY B 1 158 ? 45.099 10.870 37.488 1.00 9.58 154 GLY B CA 1
ATOM 3259 C C . GLY B 1 158 ? 44.131 9.877 36.903 1.00 9.00 154 GLY B C 1
ATOM 3260 O O . GLY B 1 158 ? 43.344 10.217 36.034 1.00 8.82 154 GLY B O 1
ATOM 3261 N N . SER B 1 159 ? 44.148 8.682 37.445 1.00 8.77 155 SER B N 1
ATOM 3262 C CA . SER B 1 159 ? 43.386 7.570 36.900 1.00 8.48 155 SER B CA 1
ATOM 3263 C C . SER B 1 159 ? 42.865 6.693 38.023 1.00 8.15 155 SER B C 1
ATOM 3264 O O . SER B 1 159 ? 43.643 6.255 38.880 1.00 8.43 155 SER B O 1
ATOM 3267 N N . ILE B 1 160 ? 41.570 6.463 38.015 1.00 7.67 156 ILE B N 1
ATOM 3268 C CA . ILE B 1 160 ? 40.891 5.664 39.022 1.00 7.53 156 ILE B CA 1
ATOM 3269 C C . ILE B 1 160 ? 40.238 4.461 38.355 1.00 7.25 156 ILE B C 1
ATOM 3270 O O . ILE B 1 160 ? 39.489 4.613 37.379 1.00 7.36 156 ILE B O 1
ATOM 3275 N N . ILE B 1 161 ? 40.553 3.270 38.856 1.00 7.42 157 ILE B N 1
ATOM 3276 C CA . ILE B 1 161 ? 40.037 2.008 38.324 1.00 7.34 157 ILE B CA 1
ATOM 3277 C C . ILE B 1 161 ? 39.264 1.319 39.457 1.00 7.34 157 ILE B C 1
ATOM 3278 O O . ILE B 1 161 ? 39.845 1.037 40.454 1.00 7.23 157 ILE B O 1
ATOM 3283 N N . LEU B 1 162 ? 38.002 1.044 39.213 1.00 7.22 158 LEU B N 1
ATOM 3284 C CA . LEU B 1 162 ? 37.167 0.318 40.112 1.00 7.07 158 LEU B CA 1
ATOM 3285 C C . LEU B 1 162 ? 36.970 -1.112 39.640 1.00 7.22 158 LEU B C 1
ATOM 3286 O O . LEU B 1 162 ? 36.710 -1.336 38.473 1.00 7.52 158 LEU B O 1
ATOM 3291 N N . THR B 1 163 ? 37.180 -2.075 40.534 1.00 7.40 159 THR B N 1
ATOM 3292 C CA . THR B 1 163 ? 36.942 -3.452 40.181 1.00 7.94 159 THR B CA 1
ATOM 3293 C C . THR B 1 163 ? 35.473 -3.809 40.367 1.00 8.26 159 THR B C 1
ATOM 3294 O O . THR B 1 163 ? 34.991 -3.913 41.474 1.00 8.48 159 THR B O 1
ATOM 3298 N N . SER B 1 164 ? 34.756 -3.993 39.256 1.00 8.36 160 SER B N 1
ATOM 3299 C CA . SER B 1 164 ? 33.421 -4.529 39.300 1.00 8.56 160 SER B CA 1
ATOM 3300 C C . SER B 1 164 ? 33.549 -6.040 39.029 1.00 9.17 160 SER B C 1
ATOM 3301 O O . SER B 1 164 ? 34.316 -6.735 39.727 1.00 9.84 160 SER B O 1
ATOM 3304 N N . SER B 1 165 ? 32.869 -6.542 37.998 1.00 9.19 161 SER B N 1
ATOM 3305 C CA . SER B 1 165 ? 32.816 -7.963 37.690 1.00 8.88 161 SER B CA 1
ATOM 3306 C C . SER B 1 165 ? 31.985 -8.096 36.446 1.00 8.20 161 SER B C 1
ATOM 3307 O O . SER B 1 165 ? 31.199 -7.207 36.121 1.00 8.38 161 SER B O 1
ATOM 3310 N N . VAL B 1 166 ? 32.041 -9.256 35.788 1.00 8.20 162 VAL B N 1
ATOM 3311 C CA . VAL B 1 166 ? 30.973 -9.627 34.846 1.00 8.71 162 VAL B CA 1
ATOM 3312 C C . VAL B 1 166 ? 29.622 -9.515 35.551 1.00 8.45 162 VAL B C 1
ATOM 3313 O O . VAL B 1 166 ? 28.623 -9.104 34.948 1.00 8.79 162 VAL B O 1
ATOM 3317 N N . GLY B 1 167 ? 29.614 -9.809 36.833 1.00 8.96 163 GLY B N 1
ATOM 3318 C CA . GLY B 1 167 ? 28.411 -9.626 37.674 1.00 8.80 163 GLY B CA 1
ATOM 3319 C C . GLY B 1 167 ? 27.935 -8.203 37.890 1.00 9.06 163 GLY B C 1
ATOM 3320 O O . GLY B 1 167 ? 26.878 -7.978 38.489 1.00 9.41 163 GLY B O 1
ATOM 3321 N N . GLY B 1 168 ? 28.719 -7.225 37.445 1.00 8.17 164 GLY B N 1
ATOM 3322 C CA . GLY B 1 168 ? 28.248 -5.821 37.386 1.00 8.34 164 GLY B CA 1
ATOM 3323 C C . GLY B 1 168 ? 27.539 -5.482 36.097 1.00 8.77 164 GLY B C 1
ATOM 3324 O O . GLY B 1 168 ? 27.094 -4.354 35.920 1.00 9.47 164 GLY B O 1
ATOM 3325 N N . LEU B 1 169 ? 27.490 -6.451 35.167 1.00 8.98 165 LEU B N 1
ATOM 3326 C CA . LEU B 1 169 ? 26.910 -6.269 33.824 1.00 9.57 165 LEU B CA 1
ATOM 3327 C C . LEU B 1 169 ? 25.801 -7.282 33.523 1.00 10.47 165 LEU B C 1
ATOM 3328 O O . LEU B 1 169 ? 24.930 -7.017 32.715 1.00 11.31 165 LEU B O 1
ATOM 3333 N N . LYS B 1 170 ? 25.863 -8.432 34.182 1.00 11.18 166 LYS B N 1
ATOM 3334 C CA . LYS B 1 170 ? 24.839 -9.458 34.033 1.00 12.39 166 LYS B CA 1
ATOM 3335 C C . LYS B 1 170 ? 24.765 -10.292 35.291 1.00 11.99 166 LYS B C 1
ATOM 3336 O O . LYS B 1 170 ? 25.700 -10.327 36.096 1.00 12.70 166 LYS B O 1
ATOM 3342 N N . ALA B 1 171 ? 23.657 -10.979 35.469 1.00 10.84 167 ALA B N 1
ATOM 3343 C CA . ALA B 1 171 ? 23.421 -11.694 36.701 1.00 11.42 167 ALA B CA 1
ATOM 3344 C C . ALA B 1 171 ? 23.590 -13.186 36.538 1.00 12.21 167 ALA B C 1
ATOM 3345 O O . ALA B 1 171 ? 23.449 -13.703 35.438 1.00 13.12 167 ALA B O 1
ATOM 3347 N N . TYR B 1 172 ? 23.745 -13.879 37.643 1.00 13.50 168 TYR B N 1
ATOM 3348 C CA . TYR B 1 172 ? 23.729 -15.343 37.657 1.00 14.54 168 TYR B CA 1
ATOM 3349 C C . TYR B 1 172 ? 23.084 -15.793 38.945 1.00 13.60 168 TYR B C 1
ATOM 3350 O O . TYR B 1 172 ? 23.300 -15.195 40.003 1.00 14.73 168 TYR B O 1
ATOM 3359 N N . PRO B 1 173 ? 22.267 -16.846 38.895 1.00 13.92 169 PRO B N 1
ATOM 3360 C CA . PRO B 1 173 ? 21.626 -17.299 40.127 1.00 14.35 169 PRO B CA 1
ATOM 3361 C C . PRO B 1 173 ? 22.577 -17.530 41.291 1.00 13.99 169 PRO B C 1
ATOM 3362 O O . PRO B 1 173 ? 23.712 -18.004 41.109 1.00 14.39 169 PRO B O 1
ATOM 3366 N N . HIS B 1 174 ? 22.085 -17.222 42.494 1.00 13.43 170 HIS B N 1
ATOM 3367 C CA . HIS B 1 174 ? 22.797 -17.408 43.768 1.00 13.42 170 HIS B CA 1
ATOM 3368 C C . HIS B 1 174 ? 23.939 -16.437 43.973 1.00 13.12 170 HIS B C 1
ATOM 3369 O O . HIS B 1 174 ? 24.741 -16.613 44.892 1.00 13.38 170 HIS B O 1
ATOM 3376 N N . THR B 1 175 ? 23.983 -15.376 43.156 1.00 11.93 171 THR B N 1
ATOM 3377 C CA . THR B 1 175 ? 24.969 -14.302 43.368 1.00 11.10 171 THR B CA 1
ATOM 3378 C C . THR B 1 175 ? 24.342 -12.904 43.439 1.00 10.23 171 THR B C 1
ATOM 3379 O O . THR B 1 175 ? 25.046 -11.931 43.268 1.00 9.20 171 THR B O 1
ATOM 3383 N N . GLY B 1 176 ? 23.063 -12.814 43.747 1.00 9.68 172 GLY B N 1
ATOM 3384 C CA . GLY B 1 176 ? 22.320 -11.590 43.488 1.00 9.17 172 GLY B CA 1
ATOM 3385 C C . GLY B 1 176 ? 22.722 -10.388 44.300 1.00 9.03 172 GLY B C 1
ATOM 3386 O O . GLY B 1 176 ? 22.707 -9.251 43.816 1.00 9.42 172 GLY B O 1
ATOM 3387 N N . HIS B 1 177 ? 23.111 -10.595 45.550 1.00 9.03 173 HIS B N 1
ATOM 3388 C CA . HIS B 1 177 ? 23.575 -9.483 46.401 1.00 9.48 173 HIS B CA 1
ATOM 3389 C C . HIS B 1 177 ? 24.903 -8.918 45.914 1.00 8.91 173 HIS B C 1
ATOM 3390 O O . HIS B 1 177 ? 25.112 -7.707 45.888 1.00 8.95 173 HIS B O 1
ATOM 3397 N N . TYR B 1 178 ? 25.799 -9.814 45.488 1.00 8.60 174 TYR B N 1
ATOM 3398 C CA . TYR B 1 178 ? 27.026 -9.433 44.840 1.00 8.65 174 TYR B CA 1
ATOM 3399 C C . TYR B 1 178 ? 26.797 -8.714 43.508 1.00 8.22 174 TYR B C 1
ATOM 3400 O O . TYR B 1 178 ? 27.424 -7.681 43.254 1.00 8.04 174 TYR B O 1
ATOM 3409 N N . VAL B 1 179 ? 25.866 -9.221 42.693 1.00 7.95 175 VAL B N 1
ATOM 3410 C CA . VAL B 1 179 ? 25.454 -8.555 41.438 1.00 7.62 175 VAL B CA 1
ATOM 3411 C C . VAL B 1 179 ? 24.928 -7.147 41.702 1.00 7.68 175 VAL B C 1
ATOM 3412 O O . VAL B 1 179 ? 25.306 -6.184 41.046 1.00 6.76 175 VAL B O 1
ATOM 3416 N N . ALA B 1 180 ? 24.103 -6.969 42.733 1.00 7.29 176 ALA B N 1
ATOM 3417 C CA . ALA B 1 180 ? 23.637 -5.600 43.064 1.00 7.49 176 ALA B CA 1
ATOM 3418 C C . ALA B 1 180 ? 24.778 -4.699 43.407 1.00 7.23 176 ALA B C 1
ATOM 3419 O O . ALA B 1 180 ? 24.854 -3.565 42.923 1.00 7.25 176 ALA B O 1
ATOM 3421 N N . ALA B 1 181 ? 25.684 -5.147 44.293 1.00 7.49 177 ALA B N 1
ATOM 3422 C CA . ALA B 1 181 ? 26.835 -4.343 44.665 1.00 7.19 177 ALA B CA 1
ATOM 3423 C C . ALA B 1 181 ? 27.679 -3.987 43.410 1.00 7.05 177 ALA B C 1
ATOM 3424 O O . ALA B 1 181 ? 28.110 -2.849 43.250 1.00 7.62 177 ALA B O 1
ATOM 3426 N N . LYS B 1 182 ? 27.955 -4.989 42.593 1.00 7.40 178 LYS B N 1
ATOM 3427 C CA . LYS B 1 182 ? 28.851 -4.775 41.449 1.00 7.20 178 LYS B CA 1
ATOM 3428 C C . LYS B 1 182 ? 28.233 -3.882 40.383 1.00 6.87 178 LYS B C 1
ATOM 3429 O O . LYS B 1 182 ? 28.963 -3.160 39.664 1.00 7.05 178 LYS B O 1
ATOM 3435 N N . HIS B 1 183 ? 26.921 -3.922 40.228 1.00 6.40 179 HIS B N 1
ATOM 3436 C CA . HIS B 1 183 ? 26.205 -2.965 39.394 1.00 6.33 179 HIS B CA 1
ATOM 3437 C C . HIS B 1 183 ? 26.279 -1.575 39.969 1.00 6.46 179 HIS B C 1
ATOM 3438 O O . HIS B 1 183 ? 26.464 -0.610 39.260 1.00 6.26 179 HIS B O 1
ATOM 3445 N N . GLY B 1 184 ? 26.148 -1.467 41.296 1.00 6.42 180 GLY B N 1
ATOM 3446 C CA . GLY B 1 184 ? 26.358 -0.165 41.962 1.00 6.59 180 GLY B CA 1
ATOM 3447 C C . GLY B 1 184 ? 27.740 0.423 41.706 1.00 6.55 180 GLY B C 1
ATOM 3448 O O . GLY B 1 184 ? 27.881 1.636 41.612 1.00 6.70 180 GLY B O 1
ATOM 3449 N N . VAL B 1 185 ? 28.752 -0.443 41.612 1.00 6.63 181 VAL B N 1
ATOM 3450 C CA . VAL B 1 185 ? 30.116 0.010 41.305 1.00 6.83 181 VAL B CA 1
ATOM 3451 C C . VAL B 1 185 ? 30.188 0.690 39.913 1.00 6.69 181 VAL B C 1
ATOM 3452 O O . VAL B 1 185 ? 30.902 1.688 39.739 1.00 6.76 181 VAL B O 1
ATOM 3456 N N . VAL B 1 186 ? 29.421 0.187 38.949 1.00 6.92 182 VAL B N 1
ATOM 3457 C CA . VAL B 1 186 ? 29.314 0.851 37.658 1.00 6.86 182 VAL B CA 1
ATOM 3458 C C . VAL B 1 186 ? 28.745 2.267 37.805 1.00 6.74 182 VAL B C 1
ATOM 3459 O O . VAL B 1 186 ? 29.226 3.231 37.210 1.00 6.75 182 VAL B O 1
ATOM 3463 N N . GLY B 1 187 ? 27.750 2.409 38.686 1.00 6.72 183 GLY B N 1
ATOM 3464 C CA . GLY B 1 187 ? 27.208 3.741 39.007 1.00 6.58 183 GLY B CA 1
ATOM 3465 C C . GLY B 1 187 ? 28.263 4.643 39.617 1.00 6.29 183 GLY B C 1
ATOM 3466 O O . GLY B 1 187 ? 28.362 5.812 39.282 1.00 6.53 183 GLY B O 1
ATOM 3467 N N . LEU B 1 188 ? 29.040 4.138 40.549 1.00 6.45 184 LEU B N 1
ATOM 3468 C CA . LEU B 1 188 ? 30.119 4.918 41.148 1.00 6.51 184 LEU B CA 1
ATOM 3469 C C . LEU B 1 188 ? 31.144 5.365 40.099 1.00 6.61 184 LEU B C 1
ATOM 3470 O O . LEU B 1 188 ? 31.605 6.510 40.121 1.00 6.83 184 LEU B O 1
ATOM 3475 N N . MET B 1 189 ? 31.470 4.456 39.193 1.00 6.95 185 MET B N 1
ATOM 3476 C CA . MET B 1 189 ? 32.415 4.779 38.114 1.00 7.13 185 MET B CA 1
ATOM 3477 C C . MET B 1 189 ? 31.896 5.939 37.275 1.00 7.43 185 MET B C 1
ATOM 3478 O O . MET B 1 189 ? 32.604 6.906 36.997 1.00 7.49 185 MET B O 1
ATOM 3483 N N . ARG B 1 190 ? 30.633 5.872 36.897 1.00 7.02 186 ARG B N 1
ATOM 3484 C CA . ARG B 1 190 ? 30.045 6.923 36.082 1.00 7.53 186 ARG B CA 1
ATOM 3485 C C . ARG B 1 190 ? 29.929 8.244 36.857 1.00 7.40 186 ARG B C 1
ATOM 3486 O O . ARG B 1 190 ? 30.224 9.332 36.318 1.00 6.69 186 ARG B O 1
ATOM 3494 N N . ALA B 1 191 ? 29.492 8.158 38.101 1.00 7.54 187 ALA B N 1
ATOM 3495 C CA . ALA B 1 191 ? 29.314 9.350 38.922 1.00 7.84 187 ALA B CA 1
ATOM 3496 C C . ALA B 1 191 ? 30.624 10.055 39.206 1.00 7.86 187 ALA B C 1
ATOM 3497 O O . ALA B 1 191 ? 30.741 11.266 39.043 1.00 8.88 187 ALA B O 1
ATOM 3499 N N . PHE B 1 192 ? 31.634 9.301 39.620 1.00 7.61 188 PHE B N 1
ATOM 3500 C CA . PHE B 1 192 ? 32.943 9.902 39.796 1.00 7.95 188 PHE B CA 1
ATOM 3501 C C . PHE B 1 192 ? 33.498 10.406 38.456 1.00 8.04 188 PHE B C 1
ATOM 3502 O O . PHE B 1 192 ? 34.141 11.452 38.417 1.00 8.49 188 PHE B O 1
ATOM 3510 N N . GLY B 1 193 ? 33.257 9.687 37.357 1.00 8.00 189 GLY B N 1
ATOM 3511 C CA . GLY B 1 193 ? 33.735 10.095 36.056 1.00 8.61 189 GLY B CA 1
ATOM 3512 C C . GLY B 1 193 ? 33.217 11.460 35.661 1.00 8.90 189 GLY B C 1
ATOM 3513 O O . GLY B 1 193 ? 33.979 12.309 35.200 1.00 9.06 189 GLY B O 1
ATOM 3514 N N . VAL B 1 194 ? 31.929 11.704 35.867 1.00 8.76 190 VAL B N 1
ATOM 3515 C CA . VAL B 1 194 ? 31.340 12.970 35.463 1.00 9.74 190 VAL B CA 1
ATOM 3516 C C . VAL B 1 194 ? 31.769 14.104 36.363 1.00 9.98 190 VAL B C 1
ATOM 3517 O O . VAL B 1 194 ? 31.837 15.237 35.913 1.00 11.61 190 VAL B O 1
ATOM 3521 N N . GLU B 1 195 ? 32.079 13.815 37.624 1.00 9.99 191 GLU B N 1
ATOM 3522 C CA . GLU B 1 195 ? 32.495 14.853 38.577 1.00 11.04 191 GLU B CA 1
ATOM 3523 C C . GLU B 1 195 ? 33.968 15.189 38.531 1.00 10.62 191 GLU B C 1
ATOM 3524 O O . GLU B 1 195 ? 34.339 16.329 38.789 1.00 12.38 191 GLU B O 1
ATOM 3530 N N . LEU B 1 196 ? 34.809 14.202 38.229 1.00 9.92 192 LEU B N 1
ATOM 3531 C CA . LEU B 1 196 ? 36.239 14.365 38.338 1.00 9.71 192 LEU B CA 1
ATOM 3532 C C . LEU B 1 196 ? 36.938 14.658 36.999 1.00 9.79 192 LEU B C 1
ATOM 3533 O O . LEU B 1 196 ? 38.124 15.027 36.989 1.00 9.31 192 LEU B O 1
ATOM 3538 N N . GLY B 1 197 ? 36.232 14.549 35.884 1.00 10.00 193 GLY B N 1
ATOM 3539 C CA . GLY B 1 197 ? 36.825 14.816 34.550 1.00 10.71 193 GLY B CA 1
ATOM 3540 C C . GLY B 1 197 ? 37.418 16.198 34.439 1.00 11.48 193 GLY B C 1
ATOM 3541 O O . GLY B 1 197 ? 38.405 16.409 33.759 1.00 11.61 193 GLY B O 1
ATOM 3542 N N . GLN B 1 198 ? 36.770 17.170 35.101 1.00 12.20 194 GLN B N 1
ATOM 3543 C CA . GLN B 1 198 ? 37.241 18.559 35.109 1.00 14.21 194 GLN B CA 1
ATOM 3544 C C . GLN B 1 198 ? 38.663 18.719 35.631 1.00 13.97 194 GLN B C 1
ATOM 3545 O O . GLN B 1 198 ? 39.343 19.682 35.287 1.00 14.46 194 GLN B O 1
ATOM 3551 N N . HIS B 1 199 ? 39.112 17.761 36.433 1.00 12.75 195 HIS B N 1
ATOM 3552 C CA . HIS B 1 199 ? 40.478 17.734 36.974 1.00 13.35 195 HIS B CA 1
ATOM 3553 C C . HIS B 1 199 ? 41.403 16.877 36.148 1.00 12.61 195 HIS B C 1
ATOM 3554 O O . HIS B 1 199 ? 42.519 16.594 36.571 1.00 12.41 195 HIS B O 1
ATOM 3561 N N . MET B 1 200 ? 40.963 16.468 34.948 1.00 11.86 196 MET B N 1
ATOM 3562 C CA . MET B 1 200 ? 41.697 15.495 34.124 1.00 12.25 196 MET B CA 1
ATOM 3563 C C . MET B 1 200 ? 41.945 14.193 34.921 1.00 10.95 196 MET B C 1
ATOM 3564 O O . MET B 1 200 ? 42.976 13.551 34.791 1.00 10.62 196 MET B O 1
ATOM 3569 N N . ILE B 1 201 ? 40.962 13.804 35.720 1.00 9.84 197 ILE B N 1
ATOM 3570 C CA . ILE B 1 201 ? 40.956 12.535 36.377 1.00 9.19 197 ILE B CA 1
ATOM 3571 C C . ILE B 1 201 ? 39.992 11.614 35.622 1.00 8.87 197 ILE B C 1
ATOM 3572 O O . ILE B 1 201 ? 38.803 11.922 35.480 1.00 9.52 197 ILE B O 1
ATOM 3577 N N . ARG B 1 202 ? 40.523 10.504 35.168 1.00 8.21 198 ARG B N 1
ATOM 3578 C CA . ARG B 1 202 ? 39.764 9.471 34.471 1.00 8.28 198 ARG B CA 1
ATOM 3579 C C . ARG B 1 202 ? 39.261 8.457 35.481 1.00 7.74 198 ARG B C 1
ATOM 3580 O O . ARG B 1 202 ? 39.970 8.115 36.454 1.00 8.13 198 ARG B O 1
ATOM 3588 N N . VAL B 1 203 ? 38.079 7.913 35.229 1.00 6.95 199 VAL B N 1
ATOM 3589 C CA . VAL B 1 203 ? 37.488 6.874 36.058 1.00 6.76 199 VAL B CA 1
ATOM 3590 C C . VAL B 1 203 ? 36.902 5.798 35.174 1.00 6.44 199 VAL B C 1
ATOM 3591 O O . VAL B 1 203 ? 36.079 6.110 34.307 1.00 6.55 199 VAL B O 1
ATOM 3595 N N . ASN B 1 204 ? 37.314 4.548 35.382 1.00 6.31 200 ASN B N 1
ATOM 3596 C CA . ASN B 1 204 ? 36.894 3.430 34.594 1.00 6.52 200 ASN B CA 1
ATOM 3597 C C . ASN B 1 204 ? 36.755 2.218 35.459 1.00 6.65 200 ASN B C 1
ATOM 3598 O O . ASN B 1 204 ? 37.241 2.208 36.605 1.00 6.98 200 ASN B O 1
ATOM 3603 N N . SER B 1 205 ? 36.057 1.222 34.959 1.00 7.11 201 SER B N 1
ATOM 3604 C CA . SER B 1 205 ? 35.877 -0.019 35.727 1.00 7.24 201 SER B CA 1
ATOM 3605 C C . SER B 1 205 ? 36.372 -1.219 34.923 1.00 7.66 201 SER B C 1
ATOM 3606 O O . SER B 1 205 ? 36.258 -1.220 33.677 1.00 7.53 201 SER B O 1
ATOM 3609 N N . VAL B 1 206 ? 36.916 -2.206 35.640 1.00 7.79 202 VAL B N 1
ATOM 3610 C CA . VAL B 1 206 ? 37.266 -3.488 35.054 1.00 7.72 202 VAL B CA 1
ATOM 3611 C C . VAL B 1 206 ? 36.277 -4.563 35.495 1.00 7.39 202 VAL B C 1
ATOM 3612 O O . VAL B 1 206 ? 35.797 -4.541 36.648 1.00 7.98 202 VAL B O 1
ATOM 3616 N N . HIS B 1 207 ? 35.945 -5.474 34.574 1.00 7.00 203 HIS B N 1
ATOM 3617 C CA . HIS B 1 207 ? 34.930 -6.484 34.837 1.00 7.10 203 HIS B CA 1
ATOM 3618 C C . HIS B 1 207 ? 35.460 -7.871 34.548 1.00 7.55 203 HIS B C 1
ATOM 3619 O O . HIS B 1 207 ? 35.275 -8.374 33.456 1.00 8.01 203 HIS B O 1
ATOM 3626 N N . PRO B 1 208 ? 36.155 -8.478 35.518 1.00 7.43 204 PRO B N 1
ATOM 3627 C CA . PRO B 1 208 ? 36.702 -9.795 35.277 1.00 7.83 204 PRO B CA 1
ATOM 3628 C C . PRO B 1 208 ? 35.631 -10.873 35.178 1.00 7.88 204 PRO B C 1
ATOM 3629 O O . PRO B 1 208 ? 34.603 -10.793 35.867 1.00 7.75 204 PRO B O 1
ATOM 3633 N N . THR B 1 209 ? 35.889 -11.880 34.348 1.00 8.43 205 THR B N 1
ATOM 3634 C CA . THR B 1 209 ? 35.244 -13.184 34.501 1.00 8.84 205 THR B CA 1
ATOM 3635 C C . THR B 1 209 ? 35.967 -13.887 35.636 1.00 9.13 205 THR B C 1
ATOM 3636 O O . THR B 1 209 ? 36.705 -13.253 36.393 1.00 9.98 205 THR B O 1
ATOM 3640 N N . HIS B 1 210 ? 35.728 -15.186 35.806 1.00 9.86 206 HIS B N 1
ATOM 3641 C CA . HIS B 1 210 ? 36.447 -15.976 36.791 1.00 10.51 206 HIS B CA 1
ATOM 3642 C C . HIS B 1 210 ? 37.924 -15.710 36.687 1.00 10.49 206 HIS B C 1
ATOM 3643 O O . HIS B 1 210 ? 38.490 -15.790 35.592 1.00 9.94 206 HIS B O 1
ATOM 3650 N N . VAL B 1 211 ? 38.549 -15.459 37.837 1.00 9.50 207 VAL B N 1
ATOM 3651 C CA . VAL B 1 211 ? 40.003 -15.227 37.938 1.00 9.71 207 VAL B CA 1
ATOM 3652 C C . VAL B 1 211 ? 40.582 -16.237 38.927 1.00 10.43 207 VAL B C 1
ATOM 3653 O O . VAL B 1 211 ? 40.020 -16.461 40.005 1.00 11.25 207 VAL B O 1
ATOM 3657 N N . LYS B 1 212 ? 41.712 -16.831 38.565 1.00 11.05 208 LYS B N 1
ATOM 3658 C CA . LYS B 1 212 ? 42.375 -17.818 39.446 1.00 12.59 208 LYS B CA 1
ATOM 3659 C C . LYS B 1 212 ? 43.022 -17.127 40.651 1.00 11.79 208 LYS B C 1
ATOM 3660 O O . LYS B 1 212 ? 44.166 -16.669 40.611 1.00 12.23 208 LYS B O 1
ATOM 3666 N N . THR B 1 213 ? 42.219 -17.002 41.712 1.00 11.36 209 THR B N 1
ATOM 3667 C CA . THR B 1 213 ? 42.629 -16.474 43.017 1.00 11.46 209 THR B CA 1
ATOM 3668 C C . THR B 1 213 ? 41.879 -17.309 44.058 1.00 11.39 209 THR B C 1
ATOM 3669 O O . THR B 1 213 ? 41.005 -18.104 43.708 1.00 11.85 209 THR B O 1
ATOM 3673 N N . PRO B 1 214 ? 42.198 -17.115 45.345 1.00 11.84 210 PRO B N 1
ATOM 3674 C CA . PRO B 1 214 ? 41.451 -17.882 46.358 1.00 12.27 210 PRO B CA 1
ATOM 3675 C C . PRO B 1 214 ? 39.977 -17.582 46.466 1.00 12.34 210 PRO B C 1
ATOM 3676 O O . PRO B 1 214 ? 39.244 -18.337 47.074 1.00 13.15 210 PRO B O 1
ATOM 3680 N N . MET B 1 215 ? 39.513 -16.489 45.853 1.00 11.56 211 MET B N 1
ATOM 3681 C CA . MET B 1 215 ? 38.111 -16.215 45.778 1.00 12.19 211 MET B CA 1
ATOM 3682 C C . MET B 1 215 ? 37.366 -17.243 44.908 1.00 12.79 211 MET B C 1
ATOM 3683 O O . MET B 1 215 ? 36.233 -17.612 45.198 1.00 13.88 211 MET B O 1
ATOM 3688 N N . LEU B 1 216 ? 38.046 -17.741 43.887 1.00 12.61 212 LEU B N 1
ATOM 3689 C CA . LEU B 1 216 ? 37.498 -18.743 42.990 1.00 13.64 212 LEU B CA 1
ATOM 3690 C C . LEU B 1 216 ? 37.908 -20.159 43.415 1.00 15.14 212 LEU B C 1
ATOM 3691 O O . LEU B 1 216 ? 37.077 -21.101 43.361 1.00 15.81 212 LEU B O 1
ATOM 3696 N N . HIS B 1 217 ? 39.192 -20.316 43.736 1.00 16.02 213 HIS B N 1
ATOM 3697 C CA . HIS B 1 217 ? 39.782 -21.639 43.976 1.00 17.00 213 HIS B CA 1
ATOM 3698 C C . HIS B 1 217 ? 39.752 -21.922 45.452 1.00 18.01 213 HIS B C 1
ATOM 3699 O O . HIS B 1 217 ? 40.707 -21.629 46.166 1.00 17.47 213 HIS B O 1
ATOM 3706 N N . ASN B 1 218 ? 38.610 -22.414 45.907 1.00 18.49 214 ASN B N 1
ATOM 3707 C CA . ASN B 1 218 ? 38.465 -22.848 47.294 1.00 20.37 214 ASN B CA 1
ATOM 3708 C C . ASN B 1 218 ? 37.494 -24.002 47.330 1.00 21.41 214 ASN B C 1
ATOM 3709 O O . ASN B 1 218 ? 36.679 -24.159 46.416 1.00 21.91 214 ASN B O 1
ATOM 3714 N N . GLU B 1 219 ? 37.593 -24.795 48.395 1.00 24.96 215 GLU B N 1
ATOM 3715 C CA . GLU B 1 219 ? 36.846 -26.056 48.513 1.00 26.71 215 GLU B CA 1
ATOM 3716 C C . GLU B 1 219 ? 35.344 -25.851 48.349 1.00 26.68 215 GLU B C 1
ATOM 3717 O O . GLU B 1 219 ? 34.688 -26.571 47.605 1.00 29.79 215 GLU B O 1
ATOM 3719 N N . GLY B 1 220 ? 34.799 -24.827 49.005 1.00 26.17 216 GLY B N 1
ATOM 3720 C CA . GLY B 1 220 ? 33.395 -24.471 48.902 1.00 26.44 216 GLY B CA 1
ATOM 3721 C C . GLY B 1 220 ? 32.903 -24.185 47.499 1.00 26.54 216 GLY B C 1
ATOM 3722 O O . GLY B 1 220 ? 31.812 -24.590 47.097 1.00 27.57 216 GLY B O 1
ATOM 3723 N N . THR B 1 221 ? 33.730 -23.485 46.737 1.00 25.45 217 THR B N 1
ATOM 3724 C CA . THR B 1 221 ? 33.387 -23.130 45.374 1.00 24.56 217 THR B CA 1
ATOM 3725 C C . THR B 1 221 ? 33.510 -24.354 44.453 1.00 24.60 217 THR B C 1
ATOM 3726 O O . THR B 1 221 ? 32.661 -24.558 43.582 1.00 26.04 217 THR B O 1
ATOM 3730 N N . PHE B 1 222 ? 34.546 -25.156 44.651 1.00 26.80 218 PHE B N 1
ATOM 3731 C CA . PHE B 1 222 ? 34.700 -26.399 43.873 1.00 29.05 218 PHE B CA 1
ATOM 3732 C C . PHE B 1 222 ? 33.448 -27.247 44.028 1.00 32.27 218 PHE B C 1
ATOM 3733 O O . PHE B 1 222 ? 32.905 -27.759 43.037 1.00 34.53 218 PHE B O 1
ATOM 3741 N N . LYS B 1 223 ? 32.991 -27.395 45.274 1.00 34.53 219 LYS B N 1
ATOM 3742 C CA . LYS B 1 223 ? 31.808 -28.216 45.572 1.00 38.44 219 LYS B CA 1
ATOM 3743 C C . LYS B 1 223 ? 30.529 -27.638 44.976 1.00 39.13 219 LYS B C 1
ATOM 3744 O O . LYS B 1 223 ? 29.653 -28.382 44.527 1.00 39.70 219 LYS B O 1
ATOM 3750 N N . MET B 1 224 ? 30.415 -26.313 44.977 1.00 40.43 220 MET B N 1
ATOM 3751 C CA . MET B 1 224 ? 29.261 -25.644 44.365 1.00 42.08 220 MET B CA 1
ATOM 3752 C C . MET B 1 224 ? 29.185 -25.824 42.834 1.00 42.02 220 MET B C 1
ATOM 3753 O O . MET B 1 224 ? 28.096 -25.981 42.282 1.00 42.93 220 MET B O 1
ATOM 3758 N N . PHE B 1 225 ? 30.332 -25.775 42.160 1.00 38.00 221 PHE B N 1
ATOM 3759 C CA . PHE B 1 225 ? 30.375 -25.932 40.706 1.00 37.48 221 PHE B CA 1
ATOM 3760 C C . PHE B 1 225 ? 30.208 -27.413 40.300 1.00 37.84 221 PHE B C 1
ATOM 3761 O O . PHE B 1 225 ? 29.752 -27.707 39.190 1.00 36.20 221 PHE B O 1
ATOM 3769 N N . ARG B 1 226 ? 30.599 -28.329 41.195 1.00 34.56 222 ARG B N 1
ATOM 3770 C CA . ARG B 1 226 ? 30.584 -29.774 40.903 1.00 35.07 222 ARG B CA 1
ATOM 3771 C C . ARG B 1 226 ? 29.966 -30.533 42.074 1.00 37.27 222 ARG B C 1
ATOM 3772 O O . ARG B 1 226 ? 30.660 -31.287 42.774 1.00 34.87 222 ARG B O 1
ATOM 3780 N N . PRO B 1 227 ? 28.649 -30.334 42.292 1.00 39.89 223 PRO B N 1
ATOM 3781 C CA . PRO B 1 227 ? 27.954 -31.033 43.367 1.00 42.19 223 PRO B CA 1
ATOM 3782 C C . PRO B 1 227 ? 27.892 -32.546 43.138 1.00 45.06 223 PRO B C 1
ATOM 3783 O O . PRO B 1 227 ? 27.658 -33.296 44.076 1.00 46.76 223 PRO B O 1
ATOM 3787 N N . ASP B 1 228 ? 28.131 -32.982 41.902 1.00 46.75 224 ASP B N 1
ATOM 3788 C CA . ASP B 1 228 ? 28.160 -34.411 41.575 1.00 45.33 224 ASP B CA 1
ATOM 3789 C C . ASP B 1 228 ? 29.394 -35.149 42.117 1.00 45.17 224 ASP B C 1
ATOM 3790 O O . ASP B 1 228 ? 29.418 -36.379 42.135 1.00 47.64 224 ASP B O 1
ATOM 3795 N N . LEU B 1 229 ? 30.417 -34.409 42.546 1.00 41.51 225 LEU B N 1
ATOM 3796 C CA . LEU B 1 229 ? 31.664 -35.003 43.019 1.00 39.57 225 LEU B CA 1
ATOM 3797 C C . LEU B 1 229 ? 31.837 -34.845 44.528 1.00 40.60 225 LEU B C 1
ATOM 3798 O O . LEU B 1 229 ? 31.356 -33.885 45.130 1.00 41.02 225 LEU B O 1
ATOM 3803 N N . GLU B 1 230 ? 32.545 -35.787 45.133 1.00 40.28 226 GLU B N 1
ATOM 3804 C CA . GLU B 1 230 ? 32.745 -35.776 46.576 1.00 40.70 226 GLU B CA 1
ATOM 3805 C C . GLU B 1 230 ? 33.858 -34.828 46.983 1.00 40.50 226 GLU B C 1
ATOM 3806 O O . GLU B 1 230 ? 33.720 -34.112 47.962 1.00 41.54 226 GLU B O 1
ATOM 3808 N N . ASN B 1 231 ? 34.973 -34.857 46.258 1.00 39.01 227 ASN B N 1
ATOM 3809 C CA . ASN B 1 231 ? 36.108 -33.977 46.555 1.00 37.10 227 ASN B CA 1
ATOM 3810 C C . ASN B 1 231 ? 36.646 -33.291 45.286 1.00 33.23 227 ASN B C 1
ATOM 3811 O O . ASN B 1 231 ? 37.769 -33.561 44.848 1.00 34.89 227 ASN B O 1
ATOM 3813 N N . PRO B 1 232 ? 35.828 -32.422 44.674 1.00 31.11 228 PRO B N 1
ATOM 3814 C CA . PRO B 1 232 ? 36.268 -31.781 43.420 1.00 29.88 228 PRO B CA 1
ATOM 3815 C C . PRO B 1 232 ? 37.418 -30.799 43.619 1.00 29.10 228 PRO B C 1
ATOM 3816 O O . PRO B 1 232 ? 37.517 -30.176 44.668 1.00 29.26 228 PRO B O 1
ATOM 3820 N N . GLY B 1 233 ? 38.285 -30.688 42.618 1.00 26.66 229 GLY B N 1
ATOM 3821 C CA . GLY B 1 233 ? 39.351 -29.708 42.612 1.00 26.88 229 GLY B CA 1
ATOM 3822 C C . GLY B 1 233 ? 39.202 -28.770 41.428 1.00 25.12 229 GLY B C 1
ATOM 3823 O O . GLY B 1 233 ? 38.187 -28.806 40.732 1.00 24.36 229 GLY B O 1
ATOM 3824 N N . PRO B 1 234 ? 40.237 -27.945 41.173 1.00 25.73 230 PRO B N 1
ATOM 3825 C CA . PRO B 1 234 ? 40.182 -26.999 40.060 1.00 25.14 230 PRO B CA 1
ATOM 3826 C C . PRO B 1 234 ? 39.948 -27.669 38.698 1.00 25.21 230 PRO B C 1
ATOM 3827 O O . PRO B 1 234 ? 39.184 -27.148 37.882 1.00 23.48 230 PRO B O 1
ATOM 3831 N N . ASP B 1 235 ? 40.554 -28.835 38.460 1.00 24.99 231 ASP B N 1
ATOM 3832 C CA A ASP B 1 235 ? 40.427 -29.499 37.156 0.70 26.76 231 ASP B CA 1
ATOM 3833 C CA B ASP B 1 235 ? 40.428 -29.519 37.178 0.30 25.34 231 ASP B CA 1
ATOM 3834 C C . ASP B 1 235 ? 38.989 -29.916 36.909 1.00 25.57 231 ASP B C 1
ATOM 3835 O O . ASP B 1 235 ? 38.573 -30.029 35.756 1.00 24.79 231 ASP B O 1
ATOM 3844 N N . ASP B 1 236 ? 38.221 -30.136 37.977 1.00 25.30 232 ASP B N 1
ATOM 3845 C CA . ASP B 1 236 ? 36.818 -30.523 37.862 1.00 25.81 232 ASP B CA 1
ATOM 3846 C C . ASP B 1 236 ? 35.897 -29.337 37.629 1.00 25.02 232 ASP B C 1
ATOM 3847 O O . ASP B 1 236 ? 34.861 -29.453 36.972 1.00 24.92 232 ASP B O 1
ATOM 3852 N N . MET B 1 237 ? 36.277 -28.197 38.186 1.00 22.95 233 MET B N 1
ATOM 3853 C CA . MET B 1 237 ? 35.530 -26.972 38.006 1.00 23.00 233 MET B CA 1
ATOM 3854 C C . MET B 1 237 ? 35.789 -26.351 36.625 1.00 20.08 233 MET B C 1
ATOM 3855 O O . MET B 1 237 ? 34.917 -25.660 36.071 1.00 19.29 233 MET B O 1
ATOM 3860 N N . ALA B 1 238 ? 36.978 -26.591 36.091 1.00 19.09 234 ALA B N 1
ATOM 3861 C CA . ALA B 1 238 ? 37.439 -25.928 34.848 1.00 18.72 234 ALA B CA 1
ATOM 3862 C C . ALA B 1 238 ? 36.439 -26.025 33.699 1.00 18.87 234 ALA B C 1
ATOM 3863 O O . ALA B 1 238 ? 36.083 -24.997 33.120 1.00 18.38 234 ALA B O 1
ATOM 3865 N N . PRO B 1 239 ? 35.954 -27.228 33.363 1.00 19.39 235 PRO B N 1
ATOM 3866 C CA . PRO B 1 239 ? 35.037 -27.299 32.238 1.00 19.66 235 PRO B CA 1
ATOM 3867 C C . PRO B 1 239 ? 33.713 -26.579 32.440 1.00 21.03 235 PRO B C 1
ATOM 3868 O O . PRO B 1 239 ? 33.093 -26.156 31.457 1.00 21.76 235 PRO B O 1
ATOM 3872 N N . ILE B 1 240 ? 33.280 -26.426 33.689 1.00 20.47 236 ILE B N 1
ATOM 3873 C CA . ILE B 1 240 ? 32.039 -25.731 33.972 1.00 21.36 236 ILE B CA 1
ATOM 3874 C C . ILE B 1 240 ? 32.277 -24.232 33.768 1.00 18.89 236 ILE B C 1
ATOM 3875 O O . ILE B 1 240 ? 31.475 -23.559 33.137 1.00 19.22 236 ILE B O 1
ATOM 3880 N N . CYS B 1 241 ? 33.369 -23.721 34.309 1.00 18.94 237 CYS B N 1
ATOM 3881 C CA . CYS B 1 241 ? 33.708 -22.288 34.131 1.00 18.55 237 CYS B CA 1
ATOM 3882 C C . CYS B 1 241 ? 33.881 -21.967 32.664 1.00 17.98 237 CYS B C 1
ATOM 3883 O O . CYS B 1 241 ? 33.477 -20.884 32.188 1.00 17.50 237 CYS B O 1
ATOM 3886 N N . GLN B 1 242 ? 34.474 -22.894 31.916 1.00 16.70 238 GLN B N 1
ATOM 3887 C CA . GLN B 1 242 ? 34.757 -22.648 30.515 1.00 16.34 238 GLN B CA 1
ATOM 3888 C C . GLN B 1 242 ? 33.510 -22.465 29.676 1.00 17.28 238 GLN B C 1
ATOM 3889 O O . GLN B 1 242 ? 33.537 -21.773 28.655 1.00 15.98 238 GLN B O 1
ATOM 3895 N N . MET B 1 243 ? 32.396 -23.067 30.104 1.00 17.80 239 MET B N 1
ATOM 3896 C CA . MET B 1 243 ? 31.134 -22.952 29.362 1.00 19.82 239 MET B CA 1
ATOM 3897 C C . MET B 1 243 ? 30.609 -21.505 29.325 1.00 18.86 239 MET B C 1
ATOM 3898 O O . MET B 1 243 ? 29.818 -21.198 28.463 1.00 20.12 239 MET B O 1
ATOM 3903 N N . PHE B 1 244 ? 31.070 -20.677 30.247 1.00 18.19 240 PHE B N 1
ATOM 3904 C CA . PHE B 1 244 ? 30.661 -19.250 30.326 1.00 18.96 240 PHE B CA 1
ATOM 3905 C C . PHE B 1 244 ? 31.395 -18.392 29.300 1.00 17.70 240 PHE B C 1
ATOM 3906 O O . PHE B 1 244 ? 31.041 -17.210 29.141 1.00 16.44 240 PHE B O 1
ATOM 3914 N N . HIS B 1 245 ? 32.424 -18.935 28.641 1.00 15.33 241 HIS B N 1
ATOM 3915 C CA . HIS B 1 245 ? 33.344 -18.148 27.804 1.00 14.40 241 HIS B CA 1
ATOM 3916 C C . HIS B 1 245 ? 33.254 -18.408 26.344 1.00 14.65 241 HIS B C 1
ATOM 3917 O O . HIS B 1 245 ? 32.875 -19.500 25.893 1.00 15.28 241 HIS B O 1
ATOM 3924 N N . THR B 1 246 ? 33.654 -17.430 25.551 1.00 14.17 242 THR B N 1
ATOM 3925 C CA A THR B 1 246 ? 33.765 -17.599 24.129 0.50 13.80 242 THR B CA 1
ATOM 3926 C CA B THR B 1 246 ? 33.779 -17.612 24.103 0.50 14.12 242 THR B CA 1
ATOM 3927 C C . THR B 1 246 ? 35.166 -18.124 23.731 1.00 14.32 242 THR B C 1
ATOM 3928 O O . THR B 1 246 ? 35.323 -18.921 22.792 1.00 15.88 242 THR B O 1
ATOM 3935 N N . LEU B 1 247 ? 36.204 -17.685 24.454 1.00 13.01 243 LEU B N 1
ATOM 3936 C CA . LEU B 1 247 ? 37.518 -18.278 24.268 1.00 12.72 243 LEU B CA 1
ATOM 3937 C C . LEU B 1 247 ? 37.565 -19.561 25.101 1.00 13.16 243 LEU B C 1
ATOM 3938 O O . LEU B 1 247 ? 37.042 -19.589 26.206 1.00 13.30 243 LEU B O 1
ATOM 3943 N N . PRO B 1 248 ? 38.191 -20.603 24.578 1.00 13.67 244 PRO B N 1
ATOM 3944 C CA . PRO B 1 248 ? 38.171 -21.882 25.294 1.00 14.17 244 PRO B CA 1
ATOM 3945 C C . PRO B 1 248 ? 39.206 -21.981 26.431 1.00 14.23 244 PRO B C 1
ATOM 3946 O O . PRO B 1 248 ? 40.199 -22.726 26.355 1.00 15.37 244 PRO B O 1
ATOM 3950 N N . ILE B 1 249 ? 38.930 -21.215 27.480 1.00 13.16 245 ILE B N 1
ATOM 3951 C CA . ILE B 1 249 ? 39.714 -21.218 28.719 1.00 13.31 245 ILE B CA 1
ATOM 3952 C C . ILE B 1 249 ? 38.762 -21.229 29.899 1.00 12.90 245 ILE B C 1
ATOM 3953 O O . ILE B 1 249 ? 37.634 -20.781 29.791 1.00 13.15 245 ILE B O 1
ATOM 3958 N N . PRO B 1 250 ? 39.213 -21.730 31.049 1.00 13.38 246 PRO B N 1
ATOM 3959 C CA . PRO B 1 250 ? 38.314 -21.821 32.197 1.00 13.79 246 PRO B CA 1
ATOM 3960 C C . PRO B 1 250 ? 38.252 -20.539 33.038 1.00 13.30 246 PRO B C 1
ATOM 3961 O O . PRO B 1 250 ? 37.283 -20.316 33.715 1.00 14.08 246 PRO B O 1
ATOM 3965 N N . TRP B 1 251 ? 39.295 -19.735 32.998 1.00 12.36 247 TRP B N 1
ATOM 3966 C CA . TRP B 1 251 ? 39.412 -18.532 33.844 1.00 11.99 247 TRP B CA 1
ATOM 3967 C C . TRP B 1 251 ? 40.576 -17.755 33.346 1.00 11.62 247 TRP B C 1
ATOM 3968 O O . TRP B 1 251 ? 41.446 -18.287 32.643 1.00 11.40 247 TRP B O 1
ATOM 3979 N N . VAL B 1 252 ? 40.613 -16.490 33.720 1.00 10.77 248 VAL B N 1
ATOM 3980 C CA . VAL B 1 252 ? 41.786 -15.658 33.445 1.00 10.75 248 VAL B CA 1
ATOM 3981 C C . VAL B 1 252 ? 42.675 -15.661 34.677 1.00 11.00 248 VAL B C 1
ATOM 3982 O O . VAL B 1 252 ? 42.298 -16.167 35.739 1.00 11.21 248 VAL B O 1
ATOM 3986 N N . GLU B 1 253 ? 43.862 -15.082 34.522 1.00 11.63 249 GLU B N 1
ATOM 3987 C CA A GLU B 1 253 ? 44.821 -14.992 35.609 0.60 11.83 249 GLU B CA 1
ATOM 3988 C CA B GLU B 1 253 ? 44.817 -14.979 35.615 0.40 11.89 249 GLU B CA 1
ATOM 3989 C C . GLU B 1 253 ? 44.854 -13.573 36.166 1.00 10.96 249 GLU B C 1
ATOM 3990 O O . GLU B 1 253 ? 44.435 -12.625 35.492 1.00 10.23 249 GLU B O 1
ATOM 4001 N N . PRO B 1 254 ? 45.366 -13.399 37.404 1.00 10.57 250 PRO B N 1
ATOM 4002 C CA . PRO B 1 254 ? 45.453 -12.053 37.946 1.00 10.27 250 PRO B CA 1
ATOM 4003 C C . PRO B 1 254 ? 46.200 -11.098 37.002 1.00 9.89 250 PRO B C 1
ATOM 4004 O O . PRO B 1 254 ? 45.796 -9.957 36.848 1.00 9.25 250 PRO B O 1
ATOM 4008 N N . ILE B 1 255 ? 47.260 -11.576 36.346 1.00 9.98 251 ILE B N 1
ATOM 4009 C CA . ILE B 1 255 ? 48.018 -10.708 35.431 1.00 10.22 251 ILE B CA 1
ATOM 4010 C C . ILE B 1 255 ? 47.168 -10.119 34.298 1.00 9.64 251 ILE B C 1
ATOM 4011 O O . ILE B 1 255 ? 47.395 -9.021 33.842 1.00 9.78 251 ILE B O 1
ATOM 4016 N N . ASP B 1 256 ? 46.163 -10.870 33.856 1.00 9.32 252 ASP B N 1
ATOM 4017 C CA . ASP B 1 256 ? 45.264 -10.354 32.835 1.00 9.32 252 ASP B CA 1
ATOM 4018 C C . ASP B 1 256 ? 44.518 -9.145 33.327 1.00 9.22 252 ASP B C 1
ATOM 4019 O O . ASP B 1 256 ? 44.348 -8.157 32.566 1.00 9.45 252 ASP B O 1
ATOM 4024 N N . ILE B 1 257 ? 44.061 -9.157 34.576 1.00 8.67 253 ILE B N 1
ATOM 4025 C CA . ILE B 1 257 ? 43.393 -7.999 35.088 1.00 8.35 253 ILE B CA 1
ATOM 4026 C C . ILE B 1 257 ? 44.394 -6.866 35.304 1.00 8.02 253 ILE B C 1
ATOM 4027 O O . ILE B 1 257 ? 44.109 -5.697 34.992 1.00 8.16 253 ILE B O 1
ATOM 4032 N N . SER B 1 258 ? 45.573 -7.195 35.820 1.00 8.24 254 SER B N 1
ATOM 4033 C CA . SER B 1 258 ? 46.596 -6.197 36.054 1.00 8.60 254 SER B CA 1
ATOM 4034 C C . SER B 1 258 ? 47.024 -5.497 34.779 1.00 8.78 254 SER B C 1
ATOM 4035 O O . SER B 1 258 ? 47.314 -4.320 34.810 1.00 9.54 254 SER B O 1
ATOM 4038 N N . ASN B 1 259 ? 47.067 -6.221 33.670 1.00 9.28 255 ASN B N 1
ATOM 4039 C CA . ASN B 1 259 ? 47.454 -5.580 32.403 1.00 9.33 255 ASN B CA 1
ATOM 4040 C C . ASN B 1 259 ? 46.418 -4.549 31.943 1.00 9.42 255 ASN B C 1
ATOM 4041 O O . ASN B 1 259 ? 46.784 -3.516 31.387 1.00 9.58 255 ASN B O 1
ATOM 4046 N N . ALA B 1 260 ? 45.132 -4.819 32.187 1.00 9.29 256 ALA B N 1
ATOM 4047 C CA . ALA B 1 260 ? 44.076 -3.820 31.934 1.00 9.31 256 ALA B CA 1
ATOM 4048 C C . ALA B 1 260 ? 44.183 -2.632 32.853 1.00 9.58 256 ALA B C 1
ATOM 4049 O O . ALA B 1 260 ? 44.018 -1.474 32.435 1.00 10.23 256 ALA B O 1
ATOM 4051 N N . VAL B 1 261 ? 44.400 -2.898 34.153 1.00 9.71 257 VAL B N 1
ATOM 4052 C CA . VAL B 1 261 ? 44.578 -1.818 35.140 1.00 9.47 257 VAL B CA 1
ATOM 4053 C C . VAL B 1 261 ? 45.759 -0.938 34.705 1.00 9.76 257 VAL B C 1
ATOM 4054 O O . VAL B 1 261 ? 45.693 0.304 34.736 1.00 10.08 257 VAL B O 1
ATOM 4058 N N . LEU B 1 262 ? 46.878 -1.587 34.352 1.00 9.48 258 LEU B N 1
ATOM 4059 C CA . LEU B 1 262 ? 48.070 -0.864 33.872 1.00 9.60 258 LEU B CA 1
ATOM 4060 C C . LEU B 1 262 ? 47.744 0.053 32.676 1.00 9.85 258 LEU B C 1
ATOM 4061 O O . LEU B 1 262 ? 48.171 1.190 32.625 1.00 10.56 258 LEU B O 1
ATOM 4066 N N . PHE B 1 263 ? 47.006 -0.480 31.707 1.00 9.94 259 PHE B N 1
ATOM 4067 C CA . PHE B 1 263 ? 46.630 0.312 30.547 1.00 10.35 259 PHE B CA 1
ATOM 4068 C C . PHE B 1 263 ? 45.870 1.569 30.977 1.00 9.87 259 PHE B C 1
ATOM 4069 O O . PHE B 1 263 ? 46.284 2.674 30.664 1.00 10.00 259 PHE B O 1
ATOM 4077 N N . PHE B 1 264 ? 44.838 1.395 31.797 1.00 9.30 260 PHE B N 1
ATOM 4078 C CA . PHE B 1 264 ? 44.028 2.520 32.236 1.00 9.88 260 PHE B CA 1
ATOM 4079 C C . PHE B 1 264 ? 44.829 3.493 33.051 1.00 9.52 260 PHE B C 1
ATOM 4080 O O . PHE B 1 264 ? 44.590 4.708 33.012 1.00 9.81 260 PHE B O 1
ATOM 4088 N N . ALA B 1 265 ? 45.756 2.990 33.872 1.00 9.71 261 ALA B N 1
ATOM 4089 C CA . ALA B 1 265 ? 46.600 3.827 34.725 1.00 9.68 261 ALA B CA 1
ATOM 4090 C C . ALA B 1 265 ? 47.614 4.680 33.973 1.00 11.02 261 ALA B C 1
ATOM 4091 O O . ALA B 1 265 ? 48.067 5.698 34.455 1.00 11.95 261 ALA B O 1
ATOM 4093 N N . SER B 1 266 ? 48.036 4.183 32.819 1.00 10.72 262 SER B N 1
ATOM 4094 C CA . SER B 1 266 ? 49.107 4.759 32.044 1.00 11.96 262 SER B CA 1
ATOM 4095 C C . SER B 1 266 ? 48.633 5.958 31.202 1.00 12.01 262 SER B C 1
ATOM 4096 O O . SER B 1 266 ? 47.449 6.073 30.884 1.00 11.93 262 SER B O 1
ATOM 4099 N N . ASP B 1 267 ? 49.581 6.780 30.772 1.00 13.83 263 ASP B N 1
ATOM 4100 C CA . ASP B 1 267 ? 49.296 7.881 29.868 1.00 16.48 263 ASP B CA 1
ATOM 4101 C C . ASP B 1 267 ? 48.804 7.410 28.510 1.00 15.64 263 ASP B C 1
ATOM 4102 O O . ASP B 1 267 ? 48.253 8.193 27.754 1.00 16.82 263 ASP B O 1
ATOM 4107 N N . GLU B 1 268 ? 48.979 6.143 28.193 1.00 15.12 264 GLU B N 1
ATOM 4108 C CA . GLU B 1 268 ? 48.473 5.617 26.929 1.00 16.10 264 GLU B CA 1
ATOM 4109 C C . GLU B 1 268 ? 46.956 5.629 26.916 1.00 15.07 264 GLU B C 1
ATOM 4110 O O . GLU B 1 268 ? 46.352 5.456 25.863 1.00 17.31 264 GLU B O 1
ATOM 4116 N N . ALA B 1 269 ? 46.334 5.754 28.095 1.00 12.09 265 ALA B N 1
ATOM 4117 C CA . ALA B 1 269 ? 44.870 5.823 28.197 1.00 11.09 265 ALA B CA 1
ATOM 4118 C C . ALA B 1 269 ? 44.412 7.177 28.769 1.00 10.35 265 ALA B C 1
ATOM 4119 O O . ALA B 1 269 ? 43.358 7.258 29.386 1.00 9.84 265 ALA B O 1
ATOM 4121 N N . ARG B 1 270 ? 45.180 8.214 28.477 1.00 9.91 266 ARG B N 1
ATOM 4122 C CA . ARG B 1 270 ? 45.008 9.545 29.037 1.00 10.34 266 ARG B CA 1
ATOM 4123 C C . ARG B 1 270 ? 43.643 10.143 28.779 1.00 10.04 266 ARG B C 1
ATOM 4124 O O . ARG B 1 270 ? 43.139 10.924 29.590 1.00 10.40 266 ARG B O 1
ATOM 4132 N N . TYR B 1 271 ? 42.976 9.761 27.672 1.00 9.40 267 TYR B N 1
ATOM 4133 C CA . TYR B 1 271 ? 41.667 10.340 27.351 1.00 9.20 267 TYR B CA 1
ATOM 4134 C C . TYR B 1 271 ? 40.516 9.313 27.416 1.00 8.82 267 TYR B C 1
ATOM 4135 O O . TYR B 1 271 ? 39.436 9.543 26.850 1.00 8.96 267 TYR B O 1
ATOM 4144 N N . ILE B 1 272 ? 40.770 8.204 28.096 1.00 8.12 268 ILE B N 1
ATOM 4145 C CA . ILE B 1 272 ? 39.784 7.133 28.289 1.00 7.81 268 ILE B CA 1
ATOM 4146 C C . ILE B 1 272 ? 39.184 7.277 29.651 1.00 7.74 268 ILE B C 1
ATOM 4147 O O . ILE B 1 272 ? 39.866 7.149 30.674 1.00 7.86 268 ILE B O 1
ATOM 4152 N N . THR B 1 273 ? 37.886 7.564 29.668 1.00 7.56 269 THR B N 1
ATOM 4153 C CA . THR B 1 273 ? 37.148 7.704 30.948 1.00 7.86 269 THR B CA 1
ATOM 4154 C C . THR B 1 273 ? 35.711 7.276 30.754 1.00 7.70 269 THR B C 1
ATOM 4155 O O . THR B 1 273 ? 35.162 7.418 29.635 1.00 8.46 269 THR B O 1
ATOM 4159 N N . GLY B 1 274 ? 35.102 6.746 31.821 1.00 7.83 270 GLY B N 1
ATOM 4160 C CA . GLY B 1 274 ? 33.724 6.297 31.748 1.00 8.28 270 GLY B CA 1
ATOM 4161 C C . GLY B 1 274 ? 33.475 4.910 31.221 1.00 8.63 270 GLY B C 1
ATOM 4162 O O . GLY B 1 274 ? 32.311 4.546 30.953 1.00 9.00 270 GLY B O 1
ATOM 4163 N N . VAL B 1 275 ? 34.509 4.110 31.042 1.00 7.79 271 VAL B N 1
ATOM 4164 C CA . VAL B 1 275 ? 34.377 2.833 30.372 1.00 8.97 271 VAL B CA 1
ATOM 4165 C C . VAL B 1 275 ? 34.210 1.675 31.337 1.00 8.25 271 VAL B C 1
ATOM 4166 O O . VAL B 1 275 ? 34.917 1.588 32.328 1.00 8.38 271 VAL B O 1
ATOM 4170 N N . THR B 1 276 ? 33.330 0.737 30.962 1.00 8.20 272 THR B N 1
ATOM 4171 C CA . THR B 1 276 ? 33.212 -0.571 31.600 1.00 8.83 272 THR B CA 1
ATOM 4172 C C . THR B 1 276 ? 33.974 -1.578 30.726 1.00 8.70 272 THR B C 1
ATOM 4173 O O . THR B 1 276 ? 33.509 -1.902 29.628 1.00 10.66 272 THR B O 1
ATOM 4177 N N . LEU B 1 277 ? 35.160 -2.031 31.162 1.00 8.30 273 LEU B N 1
ATOM 4178 C CA . LEU B 1 277 ? 36.013 -2.930 30.381 1.00 8.76 273 LEU B CA 1
ATOM 4179 C C . LEU B 1 277 ? 35.944 -4.352 30.914 1.00 8.47 273 LEU B C 1
ATOM 4180 O O . LEU B 1 277 ? 36.547 -4.653 31.955 1.00 8.43 273 LEU B O 1
ATOM 4185 N N . PRO B 1 278 ? 35.256 -5.268 30.202 1.00 8.26 274 PRO B N 1
ATOM 4186 C CA . PRO B 1 278 ? 35.353 -6.677 30.566 1.00 8.57 274 PRO B CA 1
ATOM 4187 C C . PRO B 1 278 ? 36.709 -7.267 30.203 1.00 9.02 274 PRO B C 1
ATOM 4188 O O . PRO B 1 278 ? 37.234 -6.971 29.129 1.00 9.07 274 PRO B O 1
ATOM 4192 N N . ILE B 1 279 ? 37.270 -8.042 31.129 1.00 8.75 275 ILE B N 1
ATOM 4193 C CA . ILE B 1 279 ? 38.382 -8.954 30.848 1.00 9.11 275 ILE B CA 1
ATOM 4194 C C . ILE B 1 279 ? 37.782 -10.319 31.159 1.00 9.08 275 ILE B C 1
ATOM 4195 O O . ILE B 1 279 ? 37.925 -10.863 32.263 1.00 9.13 275 ILE B O 1
ATOM 4200 N N . ASP B 1 280 ? 37.066 -10.841 30.175 1.00 9.16 276 ASP B N 1
ATOM 4201 C CA . ASP B 1 280 ? 36.053 -11.852 30.460 1.00 9.84 276 ASP B CA 1
ATOM 4202 C C . ASP B 1 280 ? 36.026 -12.998 29.480 1.00 9.60 276 ASP B C 1
ATOM 4203 O O . ASP B 1 280 ? 35.129 -13.836 29.544 1.00 9.06 276 ASP B O 1
ATOM 4208 N N . ALA B 1 281 ? 37.027 -13.102 28.597 1.00 9.71 277 ALA B N 1
ATOM 4209 C CA . ALA B 1 281 ? 37.109 -14.208 27.677 1.00 9.55 277 ALA B CA 1
ATOM 4210 C C . ALA B 1 281 ? 35.813 -14.361 26.884 1.00 9.29 277 ALA B C 1
ATOM 4211 O O . ALA B 1 281 ? 35.495 -15.452 26.407 1.00 9.69 277 ALA B O 1
ATOM 4213 N N . GLY B 1 282 ? 35.122 -13.251 26.650 1.00 9.23 278 GLY B N 1
ATOM 4214 C CA . GLY B 1 282 ? 33.909 -13.258 25.875 1.00 9.75 278 GLY B CA 1
ATOM 4215 C C . GLY B 1 282 ? 32.614 -13.657 26.606 1.00 10.21 278 GLY B C 1
ATOM 4216 O O . GLY B 1 282 ? 31.614 -13.948 25.958 1.00 9.98 278 GLY B O 1
ATOM 4217 N N . SER B 1 283 ? 32.638 -13.702 27.937 1.00 10.21 279 SER B N 1
ATOM 4218 C CA A SER B 1 283 ? 31.421 -14.010 28.705 0.50 11.00 279 SER B CA 1
ATOM 4219 C CA B SER B 1 283 ? 31.439 -13.983 28.745 0.50 10.76 279 SER B CA 1
ATOM 4220 C C . SER B 1 283 ? 30.250 -13.108 28.319 1.00 11.16 279 SER B C 1
ATOM 4221 O O . SER B 1 283 ? 29.118 -13.579 28.191 1.00 11.44 279 SER B O 1
ATOM 4226 N N . CYS B 1 284 ? 30.532 -11.830 28.113 1.00 10.78 280 CYS B N 1
ATOM 4227 C CA . CYS B 1 284 ? 29.440 -10.873 27.865 1.00 11.68 280 CYS B CA 1
ATOM 4228 C C . CYS B 1 284 ? 28.940 -10.927 26.445 1.00 11.50 280 CYS B C 1
ATOM 4229 O O . CYS B 1 284 ? 28.007 -10.202 26.087 1.00 13.08 280 CYS B O 1
ATOM 4232 N N . LEU B 1 285 ? 29.526 -11.751 25.599 1.00 11.01 281 LEU B N 1
ATOM 4233 C CA . LEU B 1 285 ? 28.955 -12.018 24.286 1.00 11.26 281 LEU B CA 1
ATOM 4234 C C . LEU B 1 285 ? 27.854 -13.067 24.330 1.00 13.20 281 LEU B C 1
ATOM 4235 O O . LEU B 1 285 ? 27.164 -13.256 23.336 1.00 13.18 281 LEU B O 1
ATOM 4240 N N . LYS B 1 286 ? 27.707 -13.756 25.447 1.00 14.54 282 LYS B N 1
ATOM 4241 C CA . LYS B 1 286 ? 26.740 -14.826 25.541 1.00 19.34 282 LYS B CA 1
ATOM 4242 C C . LYS B 1 286 ? 25.387 -14.321 25.977 1.00 25.86 282 LYS B C 1
ATOM 4243 O O . LYS B 1 286 ? 24.404 -15.071 25.841 1.00 28.02 282 LYS B O 1
ATOM 4249 N N . THR C 1 6 ? 62.377 -5.229 23.503 1.00 41.82 2 THR C N 1
ATOM 4250 C CA . THR C 1 6 ? 61.304 -6.144 22.998 1.00 37.00 2 THR C CA 1
ATOM 4251 C C . THR C 1 6 ? 59.921 -5.454 22.955 1.00 32.08 2 THR C C 1
ATOM 4252 O O . THR C 1 6 ? 59.328 -5.108 23.981 1.00 32.59 2 THR C O 1
ATOM 4256 N N . GLY C 1 7 ? 59.387 -5.308 21.751 1.00 26.77 3 GLY C N 1
ATOM 4257 C CA . GLY C 1 7 ? 58.143 -4.570 21.551 1.00 22.72 3 GLY C CA 1
ATOM 4258 C C . GLY C 1 7 ? 56.920 -5.376 21.972 1.00 19.96 3 GLY C C 1
ATOM 4259 O O . GLY C 1 7 ? 56.941 -6.596 21.995 1.00 18.23 3 GLY C O 1
ATOM 4260 N N . ARG C 1 8 ? 55.832 -4.671 22.261 1.00 17.59 4 ARG C N 1
ATOM 4261 C CA . ARG C 1 8 ? 54.612 -5.328 22.666 1.00 16.81 4 ARG C CA 1
ATOM 4262 C C . ARG C 1 8 ? 53.892 -6.144 21.605 1.00 15.40 4 ARG C C 1
ATOM 4263 O O . ARG C 1 8 ? 53.017 -6.940 21.961 1.00 16.06 4 ARG C O 1
ATOM 4271 N N . VAL C 1 9 ? 54.262 -5.990 20.318 1.00 13.66 5 VAL C N 1
ATOM 4272 C CA . VAL C 1 9 ? 53.750 -6.848 19.269 1.00 12.84 5 VAL C CA 1
ATOM 4273 C C . VAL C 1 9 ? 54.917 -7.429 18.461 1.00 13.42 5 VAL C C 1
ATOM 4274 O O . VAL C 1 9 ? 54.843 -7.593 17.266 1.00 13.38 5 VAL C O 1
ATOM 4278 N N . GLU C 1 10 ? 56.021 -7.724 19.160 1.00 14.73 6 GLU C N 1
ATOM 4279 C CA . GLU C 1 10 ? 57.231 -8.165 18.487 1.00 16.95 6 GLU C CA 1
ATOM 4280 C C . GLU C 1 10 ? 56.950 -9.438 17.692 1.00 16.03 6 GLU C C 1
ATOM 4281 O O . GLU C 1 10 ? 56.346 -10.360 18.198 1.00 16.84 6 GLU C O 1
ATOM 4287 N N . GLY C 1 11 ? 57.404 -9.454 16.458 1.00 15.60 7 GLY C N 1
ATOM 4288 C CA . GLY C 1 11 ? 57.295 -10.627 15.615 1.00 15.80 7 GLY C CA 1
ATOM 4289 C C . GLY C 1 11 ? 55.928 -10.870 14.969 1.00 15.33 7 GLY C C 1
ATOM 4290 O O . GLY C 1 11 ? 55.777 -11.838 14.221 1.00 17.80 7 GLY C O 1
ATOM 4291 N N . LYS C 1 12 ? 54.998 -9.967 15.200 1.00 13.93 8 LYS C N 1
ATOM 4292 C CA A LYS C 1 12 ? 53.667 -10.083 14.603 0.50 13.36 8 LYS C CA 1
ATOM 4293 C CA B LYS C 1 12 ? 53.661 -10.079 14.621 0.50 13.16 8 LYS C CA 1
ATOM 4294 C C . LYS C 1 12 ? 53.558 -9.338 13.287 1.00 12.51 8 LYS C C 1
ATOM 4295 O O . LYS C 1 12 ? 54.415 -8.529 12.941 1.00 12.89 8 LYS C O 1
ATOM 4306 N N . VAL C 1 13 ? 52.491 -9.633 12.551 1.00 11.06 9 VAL C N 1
ATOM 4307 C CA . VAL C 1 13 ? 52.135 -8.915 11.347 1.00 10.34 9 VAL C CA 1
ATOM 4308 C C . VAL C 1 13 ? 50.727 -8.366 11.509 1.00 9.58 9 VAL C C 1
ATOM 4309 O O . VAL C 1 13 ? 49.806 -9.108 11.912 1.00 10.08 9 VAL C O 1
ATOM 4313 N N . ALA C 1 14 ? 50.552 -7.092 11.181 1.00 9.01 10 ALA C N 1
ATOM 4314 C CA . ALA C 1 14 ? 49.275 -6.401 11.270 1.00 8.80 10 ALA C CA 1
ATOM 4315 C C . ALA C 1 14 ? 48.836 -5.930 9.889 1.00 9.06 10 ALA C C 1
ATOM 4316 O O . ALA C 1 14 ? 49.631 -5.322 9.136 1.00 10.09 10 ALA C O 1
ATOM 4318 N N . PHE C 1 15 ? 47.591 -6.197 9.562 1.00 8.93 11 PHE C N 1
ATOM 4319 C CA . PHE C 1 15 ? 46.891 -5.721 8.360 1.00 8.45 11 PHE C CA 1
ATOM 4320 C C . PHE C 1 15 ? 46.019 -4.541 8.758 1.00 8.27 11 PHE C C 1
ATOM 4321 O O . PHE C 1 15 ? 45.116 -4.695 9.588 1.00 8.42 11 PHE C O 1
ATOM 4329 N N . VAL C 1 16 ? 46.336 -3.353 8.222 1.00 8.01 12 VAL C N 1
ATOM 4330 C CA . VAL C 1 16 ? 45.653 -2.108 8.591 1.00 7.71 12 VAL C CA 1
ATOM 4331 C C . VAL C 1 16 ? 45.062 -1.473 7.340 1.00 7.59 12 VAL C C 1
ATOM 4332 O O . VAL C 1 16 ? 45.790 -1.245 6.339 1.00 7.75 12 VAL C O 1
ATOM 4336 N N . THR C 1 17 ? 43.758 -1.284 7.315 1.00 7.26 13 THR C N 1
ATOM 4337 C CA . THR C 1 17 ? 43.111 -0.557 6.237 1.00 7.13 13 THR C CA 1
ATOM 4338 C C . THR C 1 17 ? 43.014 0.945 6.556 1.00 7.60 13 THR C C 1
ATOM 4339 O O . THR C 1 17 ? 43.024 1.347 7.698 1.00 8.11 13 THR C O 1
ATOM 4343 N N . GLY C 1 18 ? 42.918 1.761 5.511 1.00 7.71 14 GLY C N 1
ATOM 4344 C CA . GLY C 1 18 ? 42.916 3.197 5.652 1.00 8.15 14 GLY C CA 1
ATOM 4345 C C . GLY C 1 18 ? 44.237 3.725 6.178 1.00 8.20 14 GLY C C 1
ATOM 4346 O O . GLY C 1 18 ? 44.294 4.734 6.867 1.00 9.01 14 GLY C O 1
ATOM 4347 N N . ALA C 1 19 ? 45.325 3.083 5.772 1.00 8.32 15 ALA C N 1
ATOM 4348 C CA . ALA C 1 19 ? 46.644 3.355 6.312 1.00 8.30 15 ALA C CA 1
ATOM 4349 C C . ALA C 1 19 ? 47.394 4.547 5.701 1.00 8.74 15 ALA C C 1
ATOM 4350 O O . ALA C 1 19 ? 48.492 4.849 6.100 1.00 9.63 15 ALA C O 1
ATOM 4352 N N . ALA C 1 20 ? 46.781 5.239 4.757 1.00 8.80 16 ALA C N 1
ATOM 4353 C CA . ALA C 1 20 ? 47.476 6.350 4.065 1.00 9.29 16 ALA C CA 1
ATOM 4354 C C . ALA C 1 20 ? 47.733 7.553 4.944 1.00 9.30 16 ALA C C 1
ATOM 4355 O O . ALA C 1 20 ? 48.644 8.321 4.701 1.00 9.37 16 ALA C O 1
ATOM 4357 N N . ARG C 1 21 ? 46.857 7.774 5.932 1.00 9.12 17 ARG C N 1
ATOM 4358 C CA . ARG C 1 21 ? 46.983 8.943 6.780 1.00 9.30 17 ARG C CA 1
ATOM 4359 C C . ARG C 1 21 ? 46.158 8.758 8.049 1.00 9.37 17 ARG C C 1
ATOM 4360 O O . ARG C 1 21 ? 45.572 7.681 8.274 1.00 9.42 17 ARG C O 1
ATOM 4368 N N . GLY C 1 22 ? 46.138 9.778 8.894 1.00 9.31 18 GLY C N 1
ATOM 4369 C CA . GLY C 1 22 ? 45.185 9.801 10.026 1.00 9.43 18 GLY C CA 1
ATOM 4370 C C . GLY C 1 22 ? 45.410 8.676 10.990 1.00 8.93 18 GLY C C 1
ATOM 4371 O O . GLY C 1 22 ? 46.546 8.308 11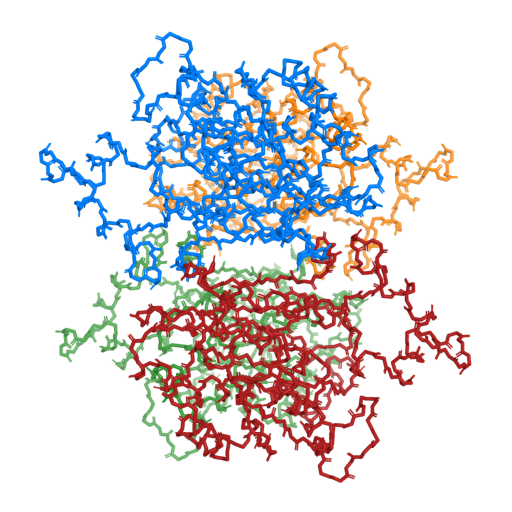.280 1.00 9.93 18 GLY C O 1
ATOM 4372 N N . GLN C 1 23 ? 44.315 8.093 11.464 1.00 8.70 19 GLN C N 1
ATOM 4373 C CA . GLN C 1 23 ? 44.423 7.017 12.440 1.00 8.46 19 GLN C CA 1
ATOM 4374 C C . GLN C 1 23 ? 45.117 5.805 11.871 1.00 8.43 19 GLN C C 1
ATOM 4375 O O . GLN C 1 23 ? 45.899 5.183 12.562 1.00 9.37 19 GLN C O 1
ATOM 4381 N N . GLY C 1 24 ? 44.811 5.431 10.633 1.00 8.58 20 GLY C N 1
ATOM 4382 C CA . GLY C 1 24 ? 45.399 4.240 10.044 1.00 8.35 20 GLY C CA 1
ATOM 4383 C C . GLY C 1 24 ? 46.910 4.322 9.915 1.00 8.30 20 GLY C C 1
ATOM 4384 O O . GLY C 1 24 ? 47.628 3.378 10.222 1.00 8.46 20 GLY C O 1
ATOM 4385 N N . ARG C 1 25 ? 47.406 5.483 9.466 1.00 8.67 21 ARG C N 1
ATOM 4386 C CA . ARG C 1 25 ? 48.824 5.712 9.476 1.00 8.84 21 ARG C CA 1
ATOM 4387 C C . ARG C 1 25 ? 49.376 5.547 10.900 1.00 8.63 21 ARG C C 1
ATOM 4388 O O . ARG C 1 25 ? 50.394 4.920 11.102 1.00 8.83 21 ARG C O 1
ATOM 4396 N N . SER C 1 26 ? 48.729 6.196 11.855 1.00 8.60 22 SER C N 1
ATOM 4397 C CA . SER C 1 26 ? 49.186 6.152 13.241 1.00 8.96 22 SER C CA 1
ATOM 4398 C C . SER C 1 26 ? 49.253 4.721 13.722 1.00 8.60 22 SER C C 1
ATOM 4399 O O . SER C 1 26 ? 50.185 4.342 14.425 1.00 8.86 22 SER C O 1
ATOM 4402 N N . HIS C 1 27 ? 48.248 3.900 13.383 1.00 8.58 23 HIS C N 1
ATOM 4403 C CA . HIS C 1 27 ? 48.244 2.492 13.794 1.00 8.69 23 HIS C CA 1
ATOM 4404 C C . HIS C 1 27 ? 49.389 1.727 13.198 1.00 8.56 23 HIS C C 1
ATOM 4405 O O . HIS C 1 27 ? 50.090 1.008 13.897 1.00 8.65 23 HIS C O 1
ATOM 4412 N N . ALA C 1 28 ? 49.633 1.919 11.899 1.00 8.61 24 ALA C N 1
ATOM 4413 C CA . ALA C 1 28 ? 50.753 1.279 11.237 1.00 8.92 24 ALA C CA 1
ATOM 4414 C C . ALA C 1 28 ? 52.071 1.627 11.904 1.00 8.95 24 ALA C C 1
ATOM 4415 O O . ALA C 1 28 ? 52.906 0.743 12.161 1.00 9.33 24 ALA C O 1
ATOM 4417 N N . VAL C 1 29 ? 52.262 2.921 12.194 1.00 9.34 25 VAL C N 1
ATOM 4418 C CA . VAL C 1 29 ? 53.509 3.404 12.759 1.00 9.96 25 VAL C CA 1
ATOM 4419 C C . VAL C 1 29 ? 53.675 2.923 14.205 1.00 10.00 25 VAL C C 1
ATOM 4420 O O . VAL C 1 29 ? 54.766 2.486 14.587 1.00 10.87 25 VAL C O 1
ATOM 4424 N N . ARG C 1 30 ? 52.611 3.004 15.018 1.00 9.77 26 ARG C N 1
ATOM 4425 C CA . ARG C 1 30 ? 52.706 2.561 16.422 1.00 10.52 26 ARG C CA 1
ATOM 4426 C C . ARG C 1 30 ? 52.964 1.060 16.526 1.00 10.02 26 ARG C C 1
ATOM 4427 O O . ARG C 1 30 ? 53.786 0.628 17.337 1.00 10.46 26 ARG C O 1
ATOM 4435 N N . LEU C 1 31 ? 52.252 0.281 15.755 1.00 9.51 27 LEU C N 1
ATOM 4436 C CA . LEU C 1 31 ? 52.449 -1.133 15.716 1.00 9.75 27 LEU C CA 1
ATOM 4437 C C . LEU C 1 31 ? 53.878 -1.493 15.248 1.00 9.88 27 LEU C C 1
ATOM 4438 O O . LEU C 1 31 ? 54.526 -2.378 15.806 1.00 10.59 27 LEU C O 1
ATOM 4443 N N . ALA C 1 32 ? 54.382 -0.762 14.252 1.00 10.24 28 ALA C N 1
ATOM 4444 C CA . ALA C 1 32 ? 55.769 -0.968 13.771 1.00 10.32 28 ALA C CA 1
ATOM 4445 C C . ALA C 1 32 ? 56.791 -0.637 14.887 1.00 10.75 28 ALA C C 1
ATOM 4446 O O . ALA C 1 32 ? 57.742 -1.368 15.128 1.00 10.86 28 ALA C O 1
ATOM 4448 N N . GLN C 1 33 ? 56.544 0.460 15.591 1.00 11.53 29 GLN C N 1
ATOM 4449 C CA . GLN C 1 33 ? 57.374 0.865 16.693 1.00 12.28 29 GLN C CA 1
ATOM 4450 C C . GLN C 1 33 ? 57.471 -0.223 17.738 1.00 12.05 29 GLN C C 1
ATOM 4451 O O . GLN C 1 33 ? 58.527 -0.397 18.366 1.00 12.77 29 GLN C O 1
ATOM 4457 N N . GLU C 1 34 ? 56.382 -0.959 17.933 1.00 11.98 30 GLU C N 1
ATOM 4458 C CA . GLU C 1 34 ? 56.302 -2.027 18.893 1.00 12.33 30 GLU C CA 1
ATOM 4459 C C . GLU C 1 34 ? 56.557 -3.396 18.304 1.00 11.99 30 GLU C C 1
ATOM 4460 O O . GLU C 1 34 ? 56.328 -4.420 18.960 1.00 12.09 30 GLU C O 1
ATOM 4466 N N . GLY C 1 35 ? 57.136 -3.426 17.108 1.00 11.95 31 GLY C N 1
ATOM 4467 C CA . GLY C 1 35 ? 57.736 -4.657 16.586 1.00 12.18 31 GLY C CA 1
ATOM 4468 C C . GLY C 1 35 ? 57.011 -5.425 15.501 1.00 12.23 31 GLY C C 1
ATOM 4469 O O . GLY C 1 35 ? 57.526 -6.450 15.043 1.00 12.32 31 GLY C O 1
ATOM 4470 N N . ALA C 1 36 ? 55.886 -4.914 15.030 1.00 11.92 32 ALA C N 1
ATOM 4471 C CA . ALA C 1 36 ? 55.090 -5.606 14.000 1.00 11.32 32 ALA C CA 1
ATOM 4472 C C . ALA C 1 36 ? 55.477 -5.134 12.585 1.00 11.58 32 ALA C C 1
ATOM 4473 O O . ALA C 1 36 ? 55.738 -3.949 12.360 1.00 12.66 32 ALA C O 1
ATOM 4475 N N . ASP C 1 37 ? 55.482 -6.060 11.641 1.00 11.44 33 ASP C N 1
ATOM 4476 C CA . ASP C 1 37 ? 55.478 -5.700 10.236 1.00 11.54 33 ASP C CA 1
ATOM 4477 C C . ASP C 1 37 ? 54.053 -5.456 9.787 1.00 10.56 33 ASP C C 1
ATOM 4478 O O . ASP C 1 37 ? 53.106 -5.915 10.430 1.00 10.04 33 ASP C O 1
ATOM 4483 N N . ILE C 1 38 ? 53.883 -4.713 8.694 1.00 9.57 34 ILE C N 1
ATOM 4484 C CA . ILE C 1 38 ? 52.595 -4.107 8.350 1.00 9.59 34 ILE C CA 1
ATOM 4485 C C . ILE C 1 38 ? 52.166 -4.394 6.917 1.00 9.17 34 ILE C C 1
ATOM 4486 O O . ILE C 1 38 ? 52.969 -4.258 5.989 1.00 9.35 34 ILE C O 1
ATOM 4491 N N . ILE C 1 39 ? 50.927 -4.831 6.743 1.00 8.61 35 ILE C N 1
ATOM 4492 C CA . ILE C 1 39 ? 50.265 -4.842 5.436 1.00 8.81 35 ILE C CA 1
ATOM 4493 C C . ILE C 1 39 ? 49.320 -3.633 5.476 1.00 8.79 35 ILE C C 1
ATOM 4494 O O . ILE C 1 39 ? 48.356 -3.619 6.232 1.00 8.51 35 ILE C O 1
ATOM 4499 N N . ALA C 1 40 ? 49.632 -2.604 4.683 1.00 9.00 36 ALA C N 1
ATOM 4500 C CA . ALA C 1 40 ? 48.968 -1.318 4.734 1.00 9.08 36 ALA C CA 1
ATOM 4501 C C . ALA C 1 40 ? 48.219 -1.067 3.463 1.00 9.96 36 ALA C C 1
ATOM 4502 O O . ALA C 1 40 ? 48.820 -0.998 2.399 1.00 10.19 36 ALA C O 1
ATOM 4504 N N . VAL C 1 41 ? 46.908 -0.922 3.558 1.00 9.80 37 VAL C N 1
ATOM 4505 C CA . VAL C 1 41 ? 46.076 -0.723 2.385 1.00 10.30 37 VAL C CA 1
ATOM 4506 C C . VAL C 1 41 ? 45.277 0.554 2.498 1.00 9.36 37 VAL C C 1
ATOM 4507 O O . VAL C 1 41 ? 44.834 0.949 3.592 1.00 8.68 37 VAL C O 1
ATOM 4511 N N . ASP C 1 42 ? 45.101 1.220 1.355 1.00 9.11 38 ASP C N 1
ATOM 4512 C CA . ASP C 1 42 ? 44.288 2.433 1.300 1.00 9.03 38 ASP C CA 1
ATOM 4513 C C . ASP C 1 42 ? 43.835 2.622 -0.126 1.00 9.14 38 ASP C C 1
ATOM 4514 O O . ASP C 1 42 ? 44.550 2.255 -1.071 1.00 9.52 38 ASP C O 1
ATOM 4519 N N . ILE C 1 43 ? 42.676 3.236 -0.308 1.00 9.31 39 ILE C N 1
ATOM 4520 C CA . ILE C 1 43 ? 42.139 3.467 -1.646 1.00 9.95 39 ILE C CA 1
ATOM 4521 C C . ILE C 1 43 ? 43.010 4.447 -2.441 1.00 10.62 39 ILE C C 1
ATOM 4522 O O . ILE C 1 43 ? 43.204 4.266 -3.624 1.00 11.48 39 ILE C O 1
ATOM 4527 N N . CYS C 1 44 ? 43.559 5.446 -1.740 1.00 10.55 40 CYS C N 1
ATOM 4528 C CA . CYS C 1 44 ? 44.474 6.415 -2.342 1.00 11.59 40 CYS C CA 1
ATOM 4529 C C . CYS C 1 44 ? 43.889 7.126 -3.565 1.00 12.48 40 CYS C C 1
ATOM 4530 O O . CYS C 1 44 ? 44.652 7.534 -4.472 1.00 13.55 40 CYS C O 1
ATOM 4533 N N . LYS C 1 45 ? 42.575 7.303 -3.574 1.00 13.20 41 LYS C N 1
ATOM 4534 C CA . LYS C 1 45 ? 41.828 7.932 -4.665 1.00 14.82 41 LYS C CA 1
ATOM 4535 C C . LYS C 1 45 ? 40.563 8.509 -4.063 1.00 13.99 41 LYS C C 1
ATOM 4536 O O . LYS C 1 45 ? 40.145 8.090 -3.000 1.00 13.67 41 LYS C O 1
ATOM 4542 N N . PRO C 1 46 ? 39.890 9.411 -4.788 1.00 13.72 42 PRO C N 1
ATOM 4543 C CA . PRO C 1 46 ? 38.552 9.779 -4.354 1.00 14.39 42 PRO C CA 1
ATOM 4544 C C . PRO C 1 46 ? 37.625 8.578 -4.301 1.00 14.77 42 PRO C C 1
ATOM 4545 O O . PRO C 1 46 ? 37.713 7.683 -5.109 1.00 14.87 42 PRO C O 1
ATOM 4549 N N . ILE C 1 47 ? 36.733 8.611 -3.306 1.00 15.52 43 ILE C N 1
ATOM 4550 C CA . ILE C 1 47 ? 35.788 7.576 -3.050 1.00 17.65 43 ILE C CA 1
ATOM 4551 C C . ILE C 1 47 ? 34.809 7.374 -4.202 1.00 17.43 43 ILE C C 1
ATOM 4552 O O . ILE C 1 47 ? 34.342 6.272 -4.468 1.00 16.65 43 ILE C O 1
ATOM 4557 N N . ARG C 1 48 ? 34.419 8.466 -4.821 1.00 18.60 44 ARG C N 1
ATOM 4558 C CA . ARG C 1 48 ? 33.407 8.430 -5.869 1.00 20.96 44 ARG C CA 1
ATOM 4559 C C . ARG C 1 48 ? 34.091 8.935 -7.128 1.00 23.70 44 ARG C C 1
ATOM 4560 O O . ARG C 1 48 ? 34.646 10.018 -7.151 1.00 23.31 44 ARG C O 1
ATOM 4568 N N . ALA C 1 49 ? 34.095 8.109 -8.173 1.00 29.04 45 ALA C N 1
ATOM 4569 C CA . ALA C 1 49 ? 35.013 8.290 -9.317 1.00 32.46 45 ALA C CA 1
ATOM 4570 C C . ALA C 1 49 ? 35.085 9.717 -9.880 1.00 36.13 45 ALA C C 1
ATOM 4571 O O . ALA C 1 49 ? 36.161 10.325 -9.950 1.00 40.62 45 ALA C O 1
ATOM 4573 N N . GLY C 1 50 ? 33.950 10.255 -10.273 1.00 36.06 46 GLY C N 1
ATOM 4574 C CA . GLY C 1 50 ? 33.950 11.565 -10.920 1.00 38.28 46 GLY C CA 1
ATOM 4575 C C . GLY C 1 50 ? 34.011 12.766 -9.979 1.00 39.02 46 GLY C C 1
ATOM 4576 O O . GLY C 1 50 ? 33.797 13.899 -10.428 1.00 42.55 46 GLY C O 1
ATOM 4577 N N . VAL C 1 51 ? 34.327 12.550 -8.689 1.00 34.33 47 VAL C N 1
ATOM 4578 C CA . VAL C 1 51 ? 34.027 13.546 -7.642 1.00 30.14 47 VAL C CA 1
ATOM 4579 C C . VAL C 1 51 ? 35.205 13.792 -6.710 1.00 28.19 47 VAL C C 1
ATOM 4580 O O . VAL C 1 51 ? 35.593 12.925 -5.939 1.00 29.70 47 VAL C O 1
ATOM 4584 N N . VAL C 1 52 ? 35.744 14.990 -6.735 1.00 25.54 48 VAL C N 1
ATOM 4585 C CA . VAL C 1 52 ? 36.857 15.307 -5.863 1.00 27.65 48 VAL C CA 1
ATOM 4586 C C . VAL C 1 52 ? 36.489 16.358 -4.844 1.00 27.50 48 VAL C C 1
ATOM 4587 O O . VAL C 1 52 ? 37.191 16.487 -3.834 1.00 29.35 48 VAL C O 1
ATOM 4591 N N . ASP C 1 53 ? 35.384 17.078 -5.060 1.00 25.50 49 ASP C N 1
ATOM 4592 C CA . ASP C 1 53 ? 35.014 18.211 -4.205 1.00 26.49 49 ASP C CA 1
ATOM 4593 C C . ASP C 1 53 ? 34.132 17.749 -3.039 1.00 25.78 49 ASP C C 1
ATOM 4594 O O . ASP C 1 53 ? 32.958 18.056 -2.969 1.00 28.87 49 ASP C O 1
ATOM 4596 N N . THR C 1 54 ? 34.743 16.981 -2.139 1.00 23.00 50 THR C N 1
ATOM 4597 C CA . THR C 1 54 ? 34.092 16.456 -0.940 1.00 21.07 50 THR C CA 1
ATOM 4598 C C . THR C 1 54 ? 34.550 17.273 0.258 1.00 18.81 50 THR C C 1
ATOM 4599 O O . THR C 1 54 ? 35.636 17.816 0.224 1.00 19.67 50 THR C O 1
ATOM 4603 N N . ALA C 1 55 ? 33.785 17.271 1.338 1.00 17.11 51 ALA C N 1
ATOM 4604 C CA . ALA C 1 55 ? 34.216 17.973 2.540 1.00 15.97 51 ALA C CA 1
ATOM 4605 C C . ALA C 1 55 ? 35.512 17.360 3.076 1.00 14.73 51 ALA C C 1
ATOM 4606 O O . ALA C 1 55 ? 36.452 18.070 3.412 1.00 15.79 51 ALA C O 1
ATOM 4608 N N . ILE C 1 56 ? 35.519 16.041 3.186 1.00 13.00 52 ILE C N 1
ATOM 4609 C CA . ILE C 1 56 ? 36.683 15.307 3.656 1.00 12.35 52 ILE C CA 1
ATOM 4610 C C . ILE C 1 56 ? 37.564 15.028 2.440 1.00 12.86 52 ILE C C 1
ATOM 4611 O O . ILE C 1 56 ? 37.132 14.368 1.509 1.00 13.48 52 ILE C O 1
ATOM 4616 N N . PRO C 1 57 ? 38.789 15.549 2.443 1.00 13.54 53 PRO C N 1
ATOM 4617 C CA . PRO C 1 57 ? 39.622 15.315 1.248 1.00 13.96 53 PRO C CA 1
ATOM 4618 C C . PRO C 1 57 ? 40.003 13.857 1.061 1.00 13.94 53 PRO C C 1
ATOM 4619 O O . PRO C 1 57 ? 40.156 13.111 2.038 1.00 13.08 53 PRO C O 1
ATOM 4623 N N . ALA C 1 58 ? 40.162 13.461 -0.196 1.00 13.58 54 ALA C N 1
ATOM 4624 C CA . ALA C 1 58 ? 40.663 12.106 -0.520 1.00 13.38 54 ALA C CA 1
ATOM 4625 C C . ALA C 1 58 ? 42.128 11.915 -0.112 1.00 13.33 54 ALA C C 1
ATOM 4626 O O . ALA C 1 58 ? 42.852 12.886 0.078 1.00 14.42 54 ALA C O 1
ATOM 4628 N N . SER C 1 59 ? 42.541 10.662 0.110 1.00 12.39 55 SER C N 1
ATOM 4629 C CA A SER C 1 59 ? 43.949 10.370 0.299 0.50 12.24 55 SER C CA 1
ATOM 4630 C CA B SER C 1 59 ? 43.942 10.344 0.300 0.50 12.57 55 SER C CA 1
ATOM 4631 C C . SER C 1 59 ? 44.616 10.124 -1.052 1.00 12.42 55 SER C C 1
ATOM 4632 O O . SER C 1 59 ? 43.938 9.951 -2.052 1.00 13.83 55 SER C O 1
ATOM 4637 N N . THR C 1 60 ? 45.934 10.153 -1.063 1.00 11.84 56 THR C N 1
ATOM 4638 C CA . THR C 1 60 ? 46.701 10.052 -2.294 1.00 11.81 56 THR C CA 1
ATOM 4639 C C . THR C 1 60 ? 47.707 8.915 -2.177 1.00 11.56 56 THR C C 1
ATOM 4640 O O . THR C 1 60 ? 48.053 8.466 -1.072 1.00 11.30 56 THR C O 1
ATOM 4644 N N . PRO C 1 61 ? 48.233 8.480 -3.319 1.00 11.70 57 PRO C N 1
ATOM 4645 C CA . PRO C 1 61 ? 49.332 7.499 -3.287 1.00 11.92 57 PRO C CA 1
ATOM 4646 C C . PRO C 1 61 ? 50.523 7.971 -2.466 1.00 11.90 57 PRO C C 1
ATOM 4647 O O . PRO C 1 61 ? 51.140 7.184 -1.751 1.00 11.74 57 PRO C O 1
ATOM 4651 N N . GLU C 1 62 ? 50.854 9.259 -2.571 1.00 12.05 58 GLU C N 1
ATOM 4652 C CA . GLU C 1 62 ? 51.954 9.779 -1.815 1.00 12.79 58 GLU C CA 1
ATOM 4653 C C . GLU C 1 62 ? 51.728 9.696 -0.326 1.00 11.51 58 GLU C C 1
ATOM 4654 O O . GLU C 1 62 ? 52.670 9.449 0.434 1.00 11.32 58 GLU C O 1
ATOM 4660 N N . ASP C 1 63 ? 50.486 9.872 0.120 1.00 10.83 59 ASP C N 1
ATOM 4661 C CA . ASP C 1 63 ? 50.191 9.719 1.539 1.00 10.84 59 ASP C CA 1
ATOM 4662 C C . ASP C 1 63 ? 50.593 8.320 2.022 1.00 10.45 59 ASP C C 1
ATOM 4663 O O . ASP C 1 63 ? 51.239 8.143 3.070 1.00 10.21 59 ASP C O 1
ATOM 4668 N N . LEU C 1 64 ? 50.204 7.306 1.263 1.00 10.36 60 LEU C N 1
ATOM 4669 C CA . LEU C 1 64 ? 50.547 5.934 1.619 1.00 10.40 60 LEU C CA 1
ATOM 4670 C C . LEU C 1 64 ? 52.055 5.654 1.560 1.00 10.45 60 LEU C C 1
ATOM 4671 O O . LEU C 1 64 ? 52.601 4.929 2.421 1.00 10.38 60 LEU C O 1
ATOM 4676 N N . ALA C 1 65 ? 52.742 6.242 0.583 1.00 10.83 61 ALA C N 1
ATOM 4677 C CA . ALA C 1 65 ? 54.198 6.143 0.506 1.00 11.18 61 ALA C CA 1
ATOM 4678 C C . ALA C 1 65 ? 54.873 6.739 1.752 1.00 11.11 61 ALA C C 1
ATOM 4679 O O . ALA C 1 65 ? 55.874 6.224 2.252 1.00 11.32 61 ALA C O 1
ATOM 4681 N N . GLU C 1 66 ? 54.305 7.822 2.274 1.00 11.19 62 GLU C N 1
ATOM 4682 C CA . GLU C 1 66 ? 54.780 8.455 3.479 1.00 11.36 62 GLU C CA 1
ATOM 4683 C C . GLU C 1 66 ? 54.593 7.535 4.705 1.00 10.99 62 GLU C C 1
ATOM 4684 O O . GLU C 1 66 ? 55.470 7.430 5.518 1.00 11.73 62 GLU C O 1
ATOM 4690 N N . THR C 1 67 ? 53.449 6.897 4.823 1.00 10.49 63 THR C N 1
ATOM 4691 C CA . THR C 1 67 ? 53.237 5.890 5.864 1.00 10.36 63 THR C CA 1
ATOM 4692 C C . THR C 1 67 ? 54.313 4.811 5.781 1.00 10.89 63 THR C C 1
ATOM 4693 O O . THR C 1 67 ? 54.912 4.430 6.815 1.00 10.81 63 THR C O 1
ATOM 4697 N N . ALA C 1 68 ? 54.594 4.360 4.576 1.00 10.86 64 ALA C N 1
ATOM 4698 C CA . ALA C 1 68 ? 55.616 3.330 4.399 1.00 11.95 64 ALA C CA 1
ATOM 4699 C C . ALA C 1 68 ? 56.972 3.793 4.884 1.00 12.85 64 ALA C C 1
ATOM 4700 O O . ALA C 1 68 ? 57.693 3.050 5.563 1.00 12.79 64 ALA C O 1
ATOM 4702 N N . ASP C 1 69 ? 57.345 5.026 4.522 1.00 13.63 65 ASP C N 1
ATOM 4703 C CA . ASP C 1 69 ? 58.627 5.559 4.981 1.00 15.55 65 ASP C CA 1
ATOM 4704 C C . ASP C 1 69 ? 58.711 5.654 6.501 1.00 14.46 65 ASP C C 1
ATOM 4705 O O . ASP C 1 69 ? 59.751 5.361 7.115 1.00 14.10 65 ASP C O 1
ATOM 4710 N N . LEU C 1 70 ? 57.603 5.998 7.133 1.00 13.27 66 LEU C N 1
ATOM 4711 C CA . LEU C 1 70 ? 57.578 6.064 8.575 1.00 13.78 66 LEU C CA 1
ATOM 4712 C C . LEU C 1 70 ? 57.754 4.672 9.211 1.00 13.51 66 LEU C C 1
ATOM 4713 O O . LEU C 1 70 ? 58.470 4.524 10.194 1.00 14.72 66 LEU C O 1
ATOM 4718 N N . VAL C 1 71 ? 57.056 3.689 8.688 1.00 12.65 67 VAL C N 1
ATOM 4719 C CA . VAL C 1 71 ? 57.207 2.312 9.201 1.00 12.14 67 VAL C CA 1
ATOM 4720 C C . VAL C 1 71 ? 58.637 1.809 9.001 1.00 13.03 67 VAL C C 1
ATOM 4721 O O . VAL C 1 71 ? 59.240 1.201 9.910 1.00 13.48 67 VAL C O 1
ATOM 4725 N N . LYS C 1 72 ? 59.204 2.051 7.813 1.00 13.69 68 LYS C N 1
ATOM 4726 C CA . LYS C 1 72 ? 60.598 1.637 7.548 1.00 14.95 68 LYS C CA 1
ATOM 4727 C C . LYS C 1 72 ? 61.580 2.323 8.462 1.00 14.79 68 LYS C C 1
ATOM 4728 O O . LYS C 1 72 ? 62.642 1.759 8.787 1.00 14.54 68 LYS C O 1
ATOM 4734 N N . GLY C 1 73 ? 61.239 3.534 8.908 1.00 14.94 69 GLY C N 1
ATOM 4735 C CA . GLY C 1 73 ? 62.050 4.264 9.889 1.00 15.84 69 GLY C CA 1
ATOM 4736 C C . GLY C 1 73 ? 62.166 3.565 11.225 1.00 16.56 69 GLY C C 1
ATOM 4737 O O . GLY C 1 73 ? 63.096 3.839 11.986 1.00 18.37 69 GLY C O 1
ATOM 4738 N N . HIS C 1 74 ? 61.200 2.691 11.538 1.00 15.55 70 HIS C N 1
ATOM 4739 C CA . HIS C 1 74 ? 61.266 1.852 12.734 1.00 16.20 70 HIS C CA 1
ATOM 4740 C C . HIS C 1 74 ? 61.881 0.493 12.438 1.00 16.13 70 HIS C C 1
ATOM 4741 O O . HIS C 1 74 ? 61.777 -0.409 13.246 1.00 17.25 70 HIS C O 1
ATOM 4748 N N . ASN C 1 75 ? 62.547 0.364 11.299 1.00 16.19 71 ASN C N 1
ATOM 4749 C CA A ASN C 1 75 ? 63.255 -0.857 10.899 0.60 17.68 71 ASN C CA 1
ATOM 4750 C CA B ASN C 1 75 ? 63.261 -0.860 10.915 0.40 16.98 71 ASN C CA 1
ATOM 4751 C C . ASN C 1 75 ? 62.321 -2.057 10.788 1.00 17.17 71 ASN C C 1
ATOM 4752 O O . ASN C 1 75 ? 62.702 -3.179 11.095 1.00 16.49 71 ASN C O 1
ATOM 4761 N N . ARG C 1 76 ? 61.089 -1.794 10.339 1.00 15.58 72 ARG C N 1
ATOM 4762 C CA . ARG C 1 76 ? 60.132 -2.855 10.078 1.00 15.75 72 ARG C CA 1
ATOM 4763 C C . ARG C 1 76 ? 59.818 -2.910 8.612 1.00 14.99 72 ARG C C 1
ATOM 4764 O O . ARG C 1 76 ? 60.076 -1.968 7.858 1.00 14.86 72 ARG C O 1
ATOM 4772 N N . ARG C 1 77 ? 59.227 -4.027 8.208 1.00 14.36 73 ARG C N 1
ATOM 4773 C CA . ARG C 1 77 ? 58.802 -4.233 6.843 1.00 14.04 73 ARG C CA 1
ATOM 4774 C C . ARG C 1 77 ? 57.365 -3.801 6.660 1.00 13.49 73 ARG C C 1
ATOM 4775 O O . ARG C 1 77 ? 56.552 -3.908 7.563 1.00 13.17 73 ARG C O 1
ATOM 4783 N N . ILE C 1 78 ? 57.061 -3.322 5.463 1.00 12.41 74 ILE C N 1
ATOM 4784 C CA . ILE C 1 78 ? 55.705 -2.943 5.107 1.00 12.00 74 ILE C CA 1
ATOM 4785 C C . ILE C 1 78 ? 55.423 -3.276 3.663 1.00 11.80 74 ILE C C 1
ATOM 4786 O O . ILE C 1 78 ? 56.281 -3.113 2.784 1.00 13.31 74 ILE C O 1
ATOM 4791 N N . VAL C 1 79 ? 54.249 -3.826 3.437 1.00 11.15 75 VAL C N 1
ATOM 4792 C CA . VAL C 1 79 ? 53.702 -4.075 2.112 1.00 11.44 75 VAL C CA 1
ATOM 4793 C C . VAL C 1 79 ? 52.547 -3.118 1.942 1.00 11.77 75 VAL C C 1
ATOM 4794 O O . VAL C 1 79 ? 51.669 -3.072 2.794 1.00 11.85 75 VAL C O 1
ATOM 4798 N N . THR C 1 80 ? 52.586 -2.278 0.904 1.00 11.69 76 THR C N 1
ATOM 4799 C CA . THR C 1 80 ? 51.488 -1.374 0.659 1.00 11.42 76 THR C CA 1
ATOM 4800 C C . THR C 1 80 ? 50.694 -1.845 -0.543 1.00 11.26 76 THR C C 1
ATOM 4801 O O . THR C 1 80 ? 51.250 -2.432 -1.493 1.00 11.68 76 THR C O 1
ATOM 4805 N N . ALA C 1 81 ? 49.409 -1.472 -0.571 1.00 11.07 77 ALA C N 1
ATOM 4806 C CA . ALA C 1 81 ? 48.552 -1.692 -1.689 1.00 11.09 77 ALA C CA 1
ATOM 4807 C C . ALA C 1 81 ? 47.516 -0.620 -1.755 1.00 11.74 77 ALA C C 1
ATOM 4808 O O . ALA C 1 81 ? 46.900 -0.244 -0.743 1.00 10.26 77 ALA C O 1
ATOM 4810 N N . GLU C 1 82 ? 47.322 -0.114 -2.957 1.00 11.90 78 GLU C N 1
ATOM 4811 C CA . GLU C 1 82 ? 46.283 0.848 -3.253 1.00 13.15 78 GLU C CA 1
ATOM 4812 C C . GLU C 1 82 ? 45.046 0.053 -3.721 1.00 13.65 78 GLU C C 1
ATOM 4813 O O . GLU C 1 82 ? 45.039 -0.514 -4.836 1.00 14.09 78 GLU C O 1
ATOM 4819 N N . VAL C 1 83 ? 44.080 -0.101 -2.826 1.00 11.80 79 VAL C N 1
ATOM 4820 C CA . VAL C 1 83 ? 42.921 -0.949 -3.060 1.00 12.48 79 VAL C CA 1
ATOM 4821 C C . VAL C 1 83 ? 41.734 -0.403 -2.268 1.00 11.16 79 VAL C C 1
ATOM 4822 O O . VAL C 1 83 ? 41.889 0.121 -1.164 1.00 10.76 79 VAL C O 1
ATOM 4826 N N . ASP C 1 84 ? 40.572 -0.493 -2.883 1.00 10.51 80 ASP C N 1
ATOM 4827 C CA . ASP C 1 84 ? 39.284 -0.117 -2.264 1.00 10.48 80 ASP C CA 1
ATOM 4828 C C . ASP C 1 84 ? 38.734 -1.319 -1.515 1.00 10.30 80 ASP C C 1
ATOM 4829 O O . ASP C 1 84 ? 38.601 -2.407 -2.086 1.00 10.79 80 ASP C O 1
ATOM 4834 N N . VAL C 1 85 ? 38.434 -1.148 -0.225 1.00 9.59 81 VAL C N 1
ATOM 4835 C CA . VAL C 1 85 ? 37.911 -2.262 0.601 1.00 9.72 81 VAL C CA 1
ATOM 4836 C C . VAL C 1 85 ? 36.576 -2.768 0.044 1.00 10.22 81 VAL C C 1
ATOM 4837 O O . VAL C 1 85 ? 36.181 -3.884 0.395 1.00 11.30 81 VAL C O 1
ATOM 4841 N N . ARG C 1 86 ? 35.893 -1.998 -0.802 1.00 9.93 82 ARG C N 1
ATOM 4842 C CA . ARG C 1 86 ? 34.677 -2.489 -1.420 1.00 10.72 82 ARG C CA 1
ATOM 4843 C C . ARG C 1 86 ? 34.949 -3.566 -2.478 1.00 11.33 82 ARG C C 1
ATOM 4844 O O . ARG C 1 86 ? 34.046 -4.325 -2.815 1.00 11.00 82 ARG C O 1
ATOM 4852 N N . ASP C 1 87 ? 36.153 -3.579 -3.037 1.00 11.76 83 ASP C N 1
ATOM 4853 C CA A ASP C 1 87 ? 36.491 -4.542 -4.103 0.50 12.21 83 ASP C CA 1
ATOM 4854 C CA B ASP C 1 87 ? 36.518 -4.514 -4.107 0.50 12.78 83 ASP C CA 1
ATOM 4855 C C . ASP C 1 87 ? 37.100 -5.755 -3.448 1.00 12.44 83 ASP C C 1
ATOM 4856 O O . ASP C 1 87 ? 38.302 -5.824 -3.250 1.00 12.83 83 ASP C O 1
ATOM 4865 N N . TYR C 1 88 ? 36.246 -6.704 -3.053 1.00 12.07 84 TYR C N 1
ATOM 4866 C CA . TYR C 1 88 ? 36.698 -7.838 -2.247 1.00 11.55 84 TYR C CA 1
ATOM 4867 C C . TYR C 1 88 ? 37.816 -8.614 -2.966 1.00 11.94 84 TYR C C 1
ATOM 4868 O O . TYR C 1 88 ? 38.821 -8.941 -2.354 1.00 11.30 84 TYR C O 1
ATOM 4877 N N . ASP C 1 89 ? 37.646 -8.909 -4.238 1.00 13.42 85 ASP C N 1
ATOM 4878 C CA . ASP C 1 89 ? 38.651 -9.745 -4.927 1.00 14.00 85 ASP C CA 1
ATOM 4879 C C . ASP C 1 89 ? 40.010 -9.049 -4.946 1.00 13.61 85 ASP C C 1
ATOM 4880 O O . ASP C 1 89 ? 41.028 -9.673 -4.672 1.00 13.28 85 ASP C O 1
ATOM 4885 N N . ALA C 1 90 ? 40.019 -7.748 -5.228 1.00 13.05 86 ALA C N 1
ATOM 4886 C CA . ALA C 1 90 ? 41.267 -6.978 -5.204 1.00 12.48 86 ALA C CA 1
ATOM 4887 C C . ALA C 1 90 ? 41.853 -6.886 -3.790 1.00 11.86 86 ALA C C 1
ATOM 4888 O O . ALA C 1 90 ? 43.075 -7.015 -3.596 1.00 11.98 86 ALA C O 1
ATOM 4890 N N . LEU C 1 91 ? 40.988 -6.705 -2.778 1.00 10.93 87 LEU C N 1
ATOM 4891 C CA . LEU C 1 91 ? 41.455 -6.626 -1.394 1.00 10.08 87 LEU C CA 1
ATOM 4892 C C . LEU C 1 91 ? 42.075 -7.953 -0.972 1.00 10.27 87 LEU C C 1
ATOM 4893 O O . LEU C 1 91 ? 43.144 -7.990 -0.339 1.00 10.36 87 LEU C O 1
ATOM 4898 N N . LYS C 1 92 ? 41.393 -9.034 -1.284 1.00 10.07 88 LYS C N 1
ATOM 4899 C CA . LYS C 1 92 ? 41.878 -10.363 -0.954 1.00 10.74 88 LYS C CA 1
ATOM 4900 C C . LYS C 1 92 ? 43.213 -10.648 -1.644 1.00 10.67 88 LYS C C 1
ATOM 4901 O O . LYS C 1 92 ? 44.128 -11.219 -1.038 1.00 11.21 88 LYS C O 1
ATOM 4907 N N . ALA C 1 93 ? 43.354 -10.242 -2.888 1.00 10.99 89 ALA C N 1
ATOM 4908 C CA . ALA C 1 93 ? 44.623 -10.439 -3.595 1.00 11.05 89 ALA C CA 1
ATOM 4909 C C . ALA C 1 93 ? 45.758 -9.677 -2.888 1.00 11.54 89 ALA C C 1
ATOM 4910 O O . ALA C 1 93 ? 46.867 -10.200 -2.755 1.00 11.58 89 ALA C O 1
ATOM 4912 N N . ALA C 1 94 ? 45.485 -8.451 -2.457 1.00 11.02 90 ALA C N 1
ATOM 4913 C CA . ALA C 1 94 ? 46.475 -7.641 -1.780 1.00 11.39 90 ALA C CA 1
ATOM 4914 C C . ALA C 1 94 ? 46.893 -8.267 -0.444 1.00 10.98 90 ALA C C 1
ATOM 4915 O O . ALA C 1 94 ? 48.068 -8.354 -0.151 1.00 11.39 90 ALA C O 1
ATOM 4917 N N . VAL C 1 95 ? 45.939 -8.770 0.322 1.00 10.53 91 VAL C N 1
ATOM 4918 C CA . VAL C 1 95 ? 46.231 -9.372 1.594 1.00 10.92 91 VAL C CA 1
ATOM 4919 C C . VAL C 1 95 ? 46.980 -10.699 1.376 1.00 10.62 91 VAL C C 1
ATOM 4920 O O . VAL C 1 95 ? 47.976 -10.988 2.058 1.00 11.64 91 VAL C O 1
ATOM 4924 N N . ASP C 1 96 ? 46.535 -11.471 0.400 1.00 10.63 92 ASP C N 1
ATOM 4925 C CA . ASP C 1 96 ? 47.218 -12.751 0.074 1.00 11.17 92 ASP C CA 1
ATOM 4926 C C . ASP C 1 96 ? 48.703 -12.457 -0.218 1.00 11.11 92 ASP C C 1
ATOM 4927 O O . ASP C 1 96 ? 49.590 -13.160 0.262 1.00 10.74 92 ASP C O 1
ATOM 4932 N N . SER C 1 97 ? 48.972 -11.424 -1.009 1.00 11.63 93 SER C N 1
ATOM 4933 C CA . SER C 1 97 ? 50.348 -11.091 -1.355 1.00 12.37 93 SER C CA 1
ATOM 4934 C C . SER C 1 97 ? 51.128 -10.587 -0.135 1.00 11.56 93 SER C C 1
ATOM 4935 O O . SER C 1 97 ? 52.292 -10.934 0.044 1.00 11.91 93 SER C O 1
ATOM 4938 N N . GLY C 1 98 ? 50.487 -9.774 0.699 1.00 11.23 94 GLY C N 1
ATOM 4939 C CA . GLY C 1 98 ? 51.105 -9.299 1.884 1.00 10.99 94 GLY C CA 1
ATOM 4940 C C . GLY C 1 98 ? 51.503 -10.399 2.822 1.00 10.83 94 GLY C C 1
ATOM 4941 O O . GLY C 1 98 ? 52.591 -10.355 3.427 1.00 11.33 94 GLY C O 1
ATOM 4942 N N . VAL C 1 99 ? 50.619 -11.391 3.018 1.00 10.04 95 VAL C N 1
ATOM 4943 C CA . VAL C 1 99 ? 50.944 -12.512 3.886 1.00 10.31 95 VAL C CA 1
ATOM 4944 C C . VAL C 1 99 ? 52.068 -13.396 3.292 1.00 10.62 95 VAL C C 1
ATOM 4945 O O . VAL C 1 99 ? 52.920 -13.883 4.008 1.00 10.95 95 VAL C O 1
ATOM 4949 N N . GLU C 1 100 ? 52.075 -13.568 1.982 1.00 10.84 96 GLU C N 1
ATOM 4950 C CA . GLU C 1 100 ? 53.216 -14.239 1.314 1.00 11.59 96 GLU C CA 1
ATOM 4951 C C . GLU C 1 100 ? 54.522 -13.568 1.681 1.00 11.75 96 GLU C C 1
ATOM 4952 O O . GLU C 1 100 ? 55.485 -14.240 2.089 1.00 12.40 96 GLU C O 1
ATOM 4958 N N . GLN C 1 101 ? 54.541 -12.252 1.582 1.00 11.32 97 GLN C N 1
ATOM 4959 C CA . GLN C 1 101 ? 55.756 -11.506 1.832 1.00 12.17 97 GLN C CA 1
ATOM 4960 C C . GLN C 1 101 ? 56.197 -11.463 3.293 1.00 12.22 97 GLN C C 1
ATOM 4961 O O . GLN C 1 101 ? 57.388 -11.493 3.574 1.00 12.74 97 GLN C O 1
ATOM 4967 N N . LEU C 1 102 ? 55.237 -11.326 4.209 1.00 12.24 98 LEU C N 1
ATOM 4968 C CA . LEU C 1 102 ? 55.553 -11.092 5.609 1.00 12.64 98 LEU C CA 1
ATOM 4969 C C . LEU C 1 102 ? 55.469 -12.348 6.502 1.00 13.68 98 LEU C C 1
ATOM 4970 O O . LEU C 1 102 ? 55.989 -12.328 7.606 1.00 14.99 98 LEU C O 1
ATOM 4975 N N . GLY C 1 103 ? 54.825 -13.413 6.017 1.00 13.80 99 GLY C N 1
ATOM 4976 C CA . GLY C 1 103 ? 54.920 -14.731 6.613 1.00 13.93 99 GLY C CA 1
ATOM 4977 C C . GLY C 1 103 ? 53.788 -15.188 7.507 1.00 13.27 99 GLY C C 1
ATOM 4978 O O . GLY C 1 103 ? 53.735 -16.364 7.891 1.00 14.11 99 GLY C O 1
ATOM 4979 N N . ARG C 1 104 ? 52.905 -14.275 7.887 1.00 12.29 100 ARG C N 1
ATOM 4980 C CA . ARG C 1 104 ? 51.847 -14.570 8.843 1.00 12.32 100 ARG C CA 1
ATOM 4981 C C . ARG C 1 104 ? 50.903 -13.370 8.911 1.00 11.89 100 ARG C C 1
ATOM 4982 O O . ARG C 1 104 ? 51.212 -12.318 8.329 1.00 11.01 100 ARG C O 1
ATOM 4990 N N . LEU C 1 105 ? 49.771 -13.529 9.630 1.00 11.54 101 LEU C N 1
ATOM 4991 C CA . LEU C 1 105 ? 48.865 -12.428 9.880 1.00 11.59 101 LEU C CA 1
ATOM 4992 C C . LEU C 1 105 ? 48.264 -12.618 11.268 1.00 11.11 101 LEU C C 1
ATOM 4993 O O . LEU C 1 105 ? 47.547 -13.588 11.501 1.00 12.29 101 LEU C O 1
ATOM 4998 N N . ASP C 1 106 ? 48.588 -11.716 12.187 1.00 10.21 102 ASP C N 1
ATOM 4999 C CA . ASP C 1 106 ? 48.200 -11.841 13.583 1.00 9.84 102 ASP C CA 1
ATOM 5000 C C . ASP C 1 106 ? 47.153 -10.818 14.038 1.00 9.47 102 ASP C C 1
ATOM 5001 O O . ASP C 1 106 ? 46.448 -11.071 15.025 1.00 9.78 102 ASP C O 1
ATOM 5006 N N . ILE C 1 107 ? 47.130 -9.656 13.389 1.00 8.50 103 ILE C N 1
ATOM 5007 C CA . ILE C 1 107 ? 46.351 -8.529 13.811 1.00 8.36 103 ILE C CA 1
ATOM 5008 C C . ILE C 1 107 ? 45.641 -7.948 12.591 1.00 8.20 103 ILE C C 1
ATOM 5009 O O . ILE C 1 107 ? 46.270 -7.772 11.526 1.00 8.10 103 ILE C O 1
ATOM 5014 N N . ILE C 1 108 ? 44.352 -7.695 12.709 1.00 7.81 104 ILE C N 1
ATOM 5015 C CA . ILE C 1 108 ? 43.605 -6.966 11.663 1.00 7.97 104 ILE C CA 1
ATOM 5016 C C . ILE C 1 108 ? 43.064 -5.691 12.299 1.00 8.18 104 ILE C C 1
ATOM 5017 O O . ILE C 1 108 ? 42.441 -5.746 13.379 1.00 8.27 104 ILE C O 1
ATOM 5022 N N . VAL C 1 109 ? 43.271 -4.555 11.633 1.00 7.90 105 VAL C N 1
ATOM 5023 C CA . VAL C 1 109 ? 42.749 -3.260 12.079 1.00 7.91 105 VAL C CA 1
ATOM 5024 C C . VAL C 1 109 ? 41.906 -2.704 10.950 1.00 7.92 105 VAL C C 1
ATOM 5025 O O . VAL C 1 109 ? 42.446 -2.193 9.967 1.00 8.28 105 VAL C O 1
ATOM 5029 N N . ALA C 1 110 ? 40.587 -2.829 11.081 1.00 7.95 106 ALA C N 1
ATOM 5030 C CA . ALA C 1 110 ? 39.642 -2.447 10.031 1.00 7.61 106 ALA C CA 1
ATOM 5031 C C . ALA C 1 110 ? 39.237 -0.970 10.265 1.00 8.29 106 ALA C C 1
ATOM 5032 O O . ALA C 1 110 ? 38.229 -0.668 10.937 1.00 8.28 106 ALA C O 1
ATOM 5034 N N . ASN C 1 111 ? 40.111 -0.083 9.794 1.00 7.97 107 ASN C N 1
ATOM 5035 C CA . ASN C 1 111 ? 40.068 1.336 10.097 1.00 8.38 107 ASN C CA 1
ATOM 5036 C C . ASN C 1 111 ? 39.530 2.229 8.976 1.00 8.33 107 ASN C C 1
ATOM 5037 O O . ASN C 1 111 ? 39.001 3.276 9.251 1.00 8.51 107 ASN C O 1
ATOM 5042 N N . ALA C 1 112 ? 39.636 1.810 7.714 1.00 8.24 108 ALA C N 1
ATOM 5043 C CA . ALA C 1 112 ? 39.163 2.606 6.588 1.00 8.52 108 ALA C CA 1
ATOM 5044 C C . ALA C 1 112 ? 37.722 3.027 6.816 1.00 8.35 108 ALA C C 1
ATOM 5045 O O . ALA C 1 112 ? 36.879 2.230 7.181 1.00 8.22 108 ALA C O 1
ATOM 5047 N N . GLY C 1 113 ? 37.451 4.282 6.560 1.00 8.82 109 GLY C N 1
ATOM 5048 C CA . GLY C 1 113 ? 36.090 4.796 6.661 1.00 8.68 109 GLY C CA 1
ATOM 5049 C C . GLY C 1 113 ? 35.992 6.156 6.030 1.00 9.54 109 GLY C C 1
ATOM 5050 O O . GLY C 1 113 ? 37.006 6.813 5.764 1.00 9.08 109 GLY C O 1
ATOM 5051 N N . ILE C 1 114 ? 34.746 6.585 5.858 1.00 9.80 110 ILE C N 1
ATOM 5052 C CA . ILE C 1 114 ? 34.395 7.862 5.258 1.00 9.91 110 ILE C CA 1
ATOM 5053 C C . ILE C 1 114 ? 33.343 8.605 6.049 1.00 10.79 110 ILE C C 1
ATOM 5054 O O . ILE C 1 114 ? 32.627 8.013 6.854 1.00 10.10 110 ILE C O 1
ATOM 5059 N N . GLY C 1 115 ? 33.222 9.885 5.727 1.00 11.30 111 GLY C N 1
ATOM 5060 C CA . GLY C 1 115 ? 32.023 10.652 5.903 1.00 11.76 111 GLY C CA 1
ATOM 5061 C C . GLY C 1 115 ? 31.484 11.085 4.561 1.00 12.51 111 GLY C C 1
ATOM 5062 O O . GLY C 1 115 ? 32.221 11.283 3.599 1.00 12.99 111 GLY C O 1
ATOM 5063 N N . ASN C 1 116 ? 30.172 11.257 4.504 1.00 12.44 112 ASN C N 1
ATOM 5064 C CA . ASN C 1 116 ? 29.537 11.921 3.371 1.00 12.91 112 ASN C CA 1
ATOM 5065 C C . ASN C 1 116 ? 28.208 12.489 3.848 1.00 13.48 112 ASN C C 1
ATOM 5066 O O . ASN C 1 116 ? 27.826 12.343 4.994 1.00 13.64 112 ASN C O 1
ATOM 5071 N N . GLY C 1 117 ? 27.468 13.114 2.933 1.00 14.09 113 GLY C N 1
ATOM 5072 C CA . GLY C 1 117 ? 26.117 13.517 3.283 1.00 14.73 113 GLY C CA 1
ATOM 5073 C C . GLY C 1 117 ? 26.097 14.672 4.265 1.00 15.02 113 GLY C C 1
ATOM 5074 O O . GLY C 1 117 ? 26.929 15.601 4.188 1.00 16.65 113 GLY C O 1
ATOM 5075 N N . GLY C 1 118 ? 25.192 14.615 5.222 1.00 14.96 114 GLY C N 1
ATOM 5076 C CA . GLY C 1 118 ? 25.021 15.695 6.210 1.00 16.08 114 GLY C CA 1
ATOM 5077 C C . GLY C 1 118 ? 23.595 16.193 6.319 1.00 15.78 114 GLY C C 1
ATOM 5078 O O . GLY C 1 118 ? 23.316 17.103 7.094 1.00 16.33 114 GLY C O 1
ATOM 5079 N N . ASP C 1 119 ? 22.696 15.635 5.514 1.00 15.53 115 ASP C N 1
ATOM 5080 C CA . ASP C 1 119 ? 21.246 15.901 5.634 1.00 17.25 115 ASP C CA 1
ATOM 5081 C C . ASP C 1 119 ? 20.682 15.081 6.812 1.00 14.23 115 ASP C C 1
ATOM 5082 O O . ASP C 1 119 ? 21.339 14.193 7.335 1.00 13.62 115 ASP C O 1
ATOM 5087 N N . THR C 1 120 ? 19.483 15.430 7.244 1.00 13.70 116 THR C N 1
ATOM 5088 C CA . THR C 1 120 ? 18.771 14.535 8.138 1.00 12.39 116 THR C CA 1
ATOM 5089 C C . THR C 1 120 ? 18.553 13.185 7.463 1.00 12.04 116 THR C C 1
ATOM 5090 O O . THR C 1 120 ? 18.579 13.055 6.253 1.00 11.32 116 THR C O 1
ATOM 5094 N N . LEU C 1 121 ? 18.290 12.173 8.269 1.00 11.61 117 LEU C N 1
ATOM 5095 C CA . LEU C 1 121 ? 18.299 10.833 7.744 1.00 11.51 117 LEU C CA 1
ATOM 5096 C C . LEU C 1 121 ? 17.115 10.609 6.800 1.00 12.01 117 LEU C C 1
ATOM 5097 O O . LEU C 1 121 ? 17.208 9.829 5.849 1.00 12.68 117 LEU C O 1
ATOM 5102 N N . ASP C 1 122 ? 15.998 11.289 7.065 1.00 12.89 118 ASP C N 1
ATOM 5103 C CA . ASP C 1 122 ? 14.831 11.233 6.187 1.00 14.17 118 ASP C CA 1
ATOM 5104 C C . ASP C 1 122 ? 15.024 11.963 4.869 1.00 14.24 118 ASP C C 1
ATOM 5105 O O . ASP C 1 122 ? 14.221 11.793 3.934 1.00 14.95 118 ASP C O 1
ATOM 5110 N N . LYS C 1 123 ? 16.090 12.765 4.754 1.00 13.21 119 LYS C N 1
ATOM 5111 C CA . LYS C 1 123 ? 16.412 13.497 3.538 1.00 14.07 119 LYS C CA 1
ATOM 5112 C C . LYS C 1 123 ? 17.751 13.062 2.910 1.00 13.52 119 LYS C C 1
ATOM 5113 O O . LYS C 1 123 ? 18.251 13.690 1.976 1.00 15.19 119 LYS C O 1
ATOM 5119 N N . THR C 1 124 ? 18.327 11.986 3.409 1.00 12.54 120 THR C N 1
ATOM 5120 C CA . THR C 1 124 ? 19.592 11.477 2.909 1.00 11.75 120 THR C CA 1
ATOM 5121 C C . THR C 1 124 ? 19.377 10.721 1.608 1.00 11.62 120 THR C C 1
ATOM 5122 O O . THR C 1 124 ? 18.421 9.948 1.477 1.00 11.11 120 THR C O 1
ATOM 5126 N N . SER C 1 125 ? 20.239 10.956 0.636 1.00 11.20 121 SER C N 1
ATOM 5127 C CA . SER C 1 125 ? 20.089 10.300 -0.650 1.00 11.52 121 SER C CA 1
ATOM 5128 C C . SER C 1 125 ? 20.488 8.833 -0.571 1.00 11.01 121 SER C C 1
ATOM 5129 O O . SER C 1 125 ? 21.334 8.430 0.210 1.00 10.81 121 SER C O 1
ATOM 5132 N N . GLU C 1 126 ? 19.893 8.030 -1.430 1.00 11.53 122 GLU C N 1
ATOM 5133 C CA . GLU C 1 126 ? 20.297 6.632 -1.501 1.00 11.92 122 GLU C CA 1
ATOM 5134 C C . GLU C 1 126 ? 21.765 6.511 -1.945 1.00 11.74 122 GLU C C 1
ATOM 5135 O O . GLU C 1 126 ? 22.474 5.626 -1.503 1.00 10.94 122 GLU C O 1
ATOM 5141 N N . GLU C 1 127 ? 22.244 7.433 -2.768 1.00 12.13 123 GLU C N 1
ATOM 5142 C CA A GLU C 1 127 ? 23.643 7.417 -3.185 0.50 12.33 123 GLU C CA 1
ATOM 5143 C CA B GLU C 1 127 ? 23.665 7.422 -3.176 0.50 12.78 123 GLU C CA 1
ATOM 5144 C C . GLU C 1 127 ? 24.579 7.579 -1.974 1.00 11.69 123 GLU C C 1
ATOM 5145 O O . GLU C 1 127 ? 25.536 6.815 -1.802 1.00 11.58 123 GLU C O 1
ATOM 5156 N N . ASP C 1 128 ? 24.283 8.554 -1.122 1.00 11.00 124 ASP C N 1
ATOM 5157 C CA . ASP C 1 128 ? 25.099 8.774 0.077 1.00 10.28 124 ASP C CA 1
ATOM 5158 C C . ASP C 1 128 ? 24.971 7.606 1.057 1.00 9.46 124 ASP C C 1
ATOM 5159 O O . ASP C 1 128 ? 25.961 7.135 1.624 1.00 9.17 124 ASP C O 1
ATOM 5164 N N . TRP C 1 129 ? 23.750 7.177 1.290 1.00 9.59 125 TRP C N 1
ATOM 5165 C CA . TRP C 1 129 ? 23.514 5.998 2.136 1.00 9.45 125 TRP C CA 1
ATOM 5166 C C . TRP C 1 129 ? 24.348 4.800 1.680 1.00 9.48 125 TRP C C 1
ATOM 5167 O O . TRP C 1 129 ? 25.049 4.167 2.466 1.00 9.50 125 TRP C O 1
ATOM 5178 N N . THR C 1 130 ? 24.238 4.473 0.409 1.00 9.87 126 THR C N 1
ATOM 5179 C CA . THR C 1 130 ? 24.811 3.248 -0.122 1.00 10.54 126 THR C CA 1
ATOM 5180 C C . THR C 1 130 ? 26.323 3.276 -0.020 1.00 10.54 126 THR C C 1
ATOM 5181 O O . THR C 1 130 ? 26.943 2.309 0.383 1.00 10.58 126 THR C O 1
ATOM 5185 N N . GLU C 1 131 ? 26.928 4.405 -0.379 1.00 10.26 127 GLU C N 1
ATOM 5186 C CA . GLU C 1 131 ? 28.355 4.555 -0.278 1.00 10.63 127 GLU C CA 1
ATOM 5187 C C . GLU C 1 131 ? 28.821 4.389 1.168 1.00 10.16 127 GLU C C 1
ATOM 5188 O O . GLU C 1 131 ? 29.836 3.727 1.466 1.00 9.39 127 GLU C O 1
ATOM 5194 N N . MET C 1 132 ? 28.076 4.998 2.075 1.00 9.53 128 MET C N 1
ATOM 5195 C CA . MET C 1 132 ? 28.389 4.909 3.511 1.00 9.57 128 MET C CA 1
ATOM 5196 C C . MET C 1 132 ? 28.342 3.457 4.003 1.00 9.83 128 MET C C 1
ATOM 5197 O O . MET C 1 132 ? 29.262 2.985 4.658 1.00 9.33 128 MET C O 1
ATOM 5202 N N . ILE C 1 133 ? 27.266 2.750 3.728 1.00 9.52 129 ILE C N 1
ATOM 5203 C CA . ILE C 1 133 ? 27.146 1.363 4.144 1.00 9.57 129 ILE C CA 1
ATOM 5204 C C . ILE C 1 133 ? 28.193 0.509 3.476 1.00 9.25 129 ILE C C 1
ATOM 5205 O O . ILE C 1 133 ? 28.836 -0.341 4.113 1.00 8.51 129 ILE C O 1
ATOM 5210 N N . ASP C 1 134 ? 28.407 0.742 2.193 1.00 9.02 130 ASP C N 1
ATOM 5211 C CA . ASP C 1 134 ? 29.360 -0.073 1.438 1.00 9.46 130 ASP C CA 1
ATOM 5212 C C . ASP C 1 134 ? 30.771 0.008 1.989 1.00 9.06 130 ASP C C 1
ATOM 5213 O O . ASP C 1 134 ? 31.486 -1.012 1.971 1.00 9.37 130 ASP C O 1
ATOM 5218 N N . ILE C 1 135 ? 31.202 1.185 2.435 1.00 8.99 131 ILE C N 1
ATOM 5219 C CA . ILE C 1 135 ? 32.544 1.325 2.982 1.00 8.68 131 ILE C CA 1
ATOM 5220 C C . ILE C 1 135 ? 32.602 1.053 4.476 1.00 8.60 131 ILE C C 1
ATOM 5221 O O . ILE C 1 135 ? 33.392 0.237 4.937 1.00 8.61 131 ILE C O 1
ATOM 5226 N N . ASN C 1 136 ? 31.767 1.764 5.251 1.00 7.99 132 ASN C N 1
ATOM 5227 C CA . ASN C 1 136 ? 31.901 1.762 6.705 1.00 8.01 132 ASN C CA 1
ATOM 5228 C C . ASN C 1 136 ? 31.336 0.518 7.370 1.00 8.02 132 ASN C C 1
ATOM 5229 O O . ASN C 1 136 ? 31.695 0.250 8.541 1.00 8.66 132 ASN C O 1
ATOM 5234 N N . LEU C 1 137 ? 30.491 -0.240 6.680 1.00 7.62 133 LEU C N 1
ATOM 5235 C CA . LEU C 1 137 ? 29.963 -1.483 7.217 1.00 7.70 133 LEU C CA 1
ATOM 5236 C C . LEU C 1 137 ? 30.428 -2.686 6.402 1.00 7.84 133 LEU C C 1
ATOM 5237 O O . LEU C 1 137 ? 31.192 -3.523 6.893 1.00 7.93 133 LEU C O 1
ATOM 5242 N N . ALA C 1 138 ? 30.049 -2.729 5.128 1.00 7.83 134 ALA C N 1
ATOM 5243 C CA . ALA C 1 138 ? 30.435 -3.855 4.287 1.00 7.65 134 ALA C CA 1
ATOM 5244 C C . ALA C 1 138 ? 31.929 -3.919 4.055 1.00 7.60 134 ALA C C 1
ATOM 5245 O O . ALA C 1 138 ? 32.509 -5.026 4.017 1.00 7.75 134 ALA C O 1
ATOM 5247 N N . GLY C 1 139 ? 32.600 -2.768 3.991 1.00 7.47 135 GLY C N 1
ATOM 5248 C CA . GLY C 1 139 ? 34.065 -2.753 3.829 1.00 7.89 135 GLY C CA 1
ATOM 5249 C C . GLY C 1 139 ? 34.795 -3.303 5.022 1.00 7.89 135 GLY C C 1
ATOM 5250 O O . GLY C 1 139 ? 35.865 -3.920 4.886 1.00 8.94 135 GLY C O 1
ATOM 5251 N N . VAL C 1 140 ? 34.234 -3.107 6.219 1.00 7.52 136 VAL C N 1
ATOM 5252 C CA . VAL C 1 140 ? 34.798 -3.699 7.421 1.00 7.48 136 VAL C CA 1
ATOM 5253 C C . VAL C 1 140 ? 34.623 -5.227 7.377 1.00 7.58 136 VAL C C 1
ATOM 5254 O O . VAL C 1 140 ? 35.549 -5.979 7.672 1.00 7.54 136 VAL C O 1
ATOM 5258 N N . TRP C 1 141 ? 33.433 -5.682 7.009 1.00 7.70 137 TRP C N 1
ATOM 5259 C CA . TRP C 1 141 ? 33.191 -7.120 6.822 1.00 7.71 137 TRP C CA 1
ATOM 5260 C C . TRP C 1 141 ? 34.170 -7.726 5.853 1.00 7.55 137 TRP C C 1
ATOM 5261 O O . TRP C 1 141 ? 34.806 -8.749 6.119 1.00 7.49 137 TRP C O 1
ATOM 5272 N N . LYS C 1 142 ? 34.323 -7.090 4.705 1.00 7.46 138 LYS C N 1
ATOM 5273 C CA . LYS C 1 142 ? 35.257 -7.606 3.670 1.00 8.09 138 LYS C CA 1
ATOM 5274 C C . LYS C 1 142 ? 36.696 -7.636 4.147 1.00 8.18 138 LYS C C 1
ATOM 5275 O O . LYS C 1 142 ? 37.461 -8.545 3.796 1.00 8.89 138 LYS C O 1
ATOM 5281 N N . THR C 1 143 ? 37.091 -6.646 4.946 1.00 8.27 139 THR C N 1
ATOM 5282 C CA . THR C 1 143 ? 38.435 -6.595 5.493 1.00 7.82 139 THR C CA 1
ATOM 5283 C C . THR C 1 143 ? 38.734 -7.782 6.358 1.00 8.42 139 THR C C 1
ATOM 5284 O O . THR C 1 143 ? 39.769 -8.448 6.208 1.00 8.33 139 THR C O 1
ATOM 5288 N N . VAL C 1 144 ? 37.815 -8.081 7.277 1.00 7.99 140 VAL C N 1
ATOM 5289 C CA . VAL C 1 144 ? 37.970 -9.248 8.136 1.00 8.54 140 VAL C CA 1
ATOM 5290 C C . VAL C 1 144 ? 37.907 -10.542 7.348 1.00 8.78 140 VAL C C 1
ATOM 5291 O O . VAL C 1 144 ? 38.740 -11.438 7.515 1.00 8.70 140 VAL C O 1
ATOM 5295 N N . LYS C 1 145 ? 36.957 -10.639 6.420 1.00 9.04 141 LYS C N 1
ATOM 5296 C CA . LYS C 1 145 ? 36.829 -11.798 5.596 1.00 9.57 141 LYS C CA 1
ATOM 5297 C C . LYS C 1 145 ? 38.108 -12.092 4.816 1.00 9.41 141 LYS C C 1
ATOM 5298 O O . LYS C 1 145 ? 38.505 -13.268 4.710 1.00 9.41 141 LYS C O 1
ATOM 5304 N N . ALA C 1 146 ? 38.753 -11.060 4.294 1.00 8.81 142 ALA C N 1
ATOM 5305 C CA . ALA C 1 146 ? 40.004 -11.231 3.508 1.00 9.37 142 ALA C CA 1
ATOM 5306 C C . ALA C 1 146 ? 41.166 -11.704 4.382 1.00 9.80 142 ALA C C 1
ATOM 5307 O O . ALA C 1 146 ? 41.973 -12.498 3.929 1.00 10.72 142 ALA C O 1
ATOM 5309 N N . GLY C 1 147 ? 41.279 -11.164 5.584 1.00 10.07 143 GLY C N 1
ATOM 5310 C CA . GLY C 1 147 ? 42.445 -11.414 6.407 1.00 10.52 143 GLY C CA 1
ATOM 5311 C C . GLY C 1 147 ? 42.332 -12.642 7.278 1.00 11.17 143 GLY C C 1
ATOM 5312 O O . GLY C 1 147 ? 43.343 -13.364 7.508 1.00 11.75 143 GLY C O 1
ATOM 5313 N N . VAL C 1 148 ? 41.145 -12.955 7.755 1.00 10.79 144 VAL C N 1
ATOM 5314 C CA . VAL C 1 148 ? 41.044 -13.993 8.771 1.00 11.62 144 VAL C CA 1
ATOM 5315 C C . VAL C 1 148 ? 41.444 -15.436 8.325 1.00 11.16 144 VAL C C 1
ATOM 5316 O O . VAL C 1 148 ? 41.963 -16.171 9.126 1.00 10.92 144 VAL C O 1
ATOM 5320 N N . PRO C 1 149 ? 41.277 -15.814 7.046 1.00 10.73 145 PRO C N 1
ATOM 5321 C CA . PRO C 1 149 ? 41.775 -17.176 6.735 1.00 10.81 145 PRO C CA 1
ATOM 5322 C C . PRO C 1 149 ? 43.267 -17.361 7.008 1.00 10.33 145 PRO C C 1
ATOM 5323 O O . PRO C 1 149 ? 43.697 -18.448 7.385 1.00 10.25 145 PRO C O 1
ATOM 5327 N N . HIS C 1 150 ? 44.033 -16.304 6.808 1.00 9.74 146 HIS C N 1
ATOM 5328 C CA . HIS C 1 150 ? 45.469 -16.333 7.091 1.00 9.73 146 HIS C CA 1
ATOM 5329 C C . HIS C 1 150 ? 45.764 -16.425 8.563 1.00 9.71 146 HIS C C 1
ATOM 5330 O O . HIS C 1 150 ? 46.739 -17.071 8.972 1.00 9.89 146 HIS C O 1
ATOM 5337 N N . MET C 1 151 ? 44.928 -15.789 9.371 1.00 9.37 147 MET C N 1
ATOM 5338 C CA . MET C 1 151 ? 45.089 -15.829 10.812 1.00 10.01 147 MET C CA 1
ATOM 5339 C C . MET C 1 151 ? 44.719 -17.223 11.312 1.00 10.40 147 MET C C 1
ATOM 5340 O O . MET C 1 151 ? 45.440 -17.814 12.134 1.00 11.74 147 MET C O 1
ATOM 5345 N N . ILE C 1 152 ? 43.602 -17.751 10.845 1.00 10.28 148 ILE C N 1
ATOM 5346 C CA . ILE C 1 152 ? 43.185 -19.105 11.242 1.00 10.91 148 ILE C CA 1
ATOM 5347 C C . ILE C 1 152 ? 44.247 -20.120 10.866 1.00 11.31 148 ILE C C 1
ATOM 5348 O O . ILE C 1 152 ? 44.637 -20.968 11.679 1.00 11.52 148 ILE C O 1
ATOM 5353 N N . ALA C 1 153 ? 44.733 -20.028 9.634 1.00 11.31 149 ALA C N 1
ATOM 5354 C CA . ALA C 1 153 ? 45.676 -21.033 9.163 1.00 11.57 149 ALA C CA 1
ATOM 5355 C C . ALA C 1 153 ? 46.985 -21.003 9.924 1.00 12.69 149 ALA C C 1
ATOM 5356 O O . ALA C 1 153 ? 47.695 -22.044 10.007 1.00 14.30 149 ALA C O 1
ATOM 5358 N N . GLY C 1 154 ? 47.357 -19.839 10.445 1.00 12.54 150 GLY C N 1
ATOM 5359 C CA . GLY C 1 154 ? 48.553 -19.763 11.272 1.00 12.93 150 GLY C CA 1
ATOM 5360 C C . GLY C 1 154 ? 48.516 -20.577 12.546 1.00 13.77 150 GLY C C 1
ATOM 5361 O O . GLY C 1 154 ? 49.575 -20.970 13.044 1.00 14.55 150 GLY C O 1
ATOM 5362 N N . GLY C 1 155 ? 47.328 -20.734 13.138 1.00 13.39 151 GLY C N 1
ATOM 5363 C CA . GLY C 1 155 ? 47.173 -21.569 14.305 1.00 13.78 151 GLY C CA 1
ATOM 5364 C C . GLY C 1 155 ? 47.732 -20.968 15.569 1.00 13.66 151 GLY C C 1
ATOM 5365 O O . GLY C 1 155 ? 47.949 -21.681 16.551 1.00 15.48 151 GLY C O 1
ATOM 5366 N N . ARG C 1 156 ? 47.926 -19.655 15.579 1.00 13.06 152 ARG C N 1
ATOM 5367 C CA . ARG C 1 156 ? 48.516 -18.987 16.713 1.00 13.59 152 ARG C CA 1
ATOM 5368 C C . ARG C 1 156 ? 47.533 -18.077 17.439 1.00 12.97 152 ARG C C 1
ATOM 5369 O O . ARG C 1 156 ? 47.946 -17.357 18.342 1.00 13.38 152 ARG C O 1
ATOM 5377 N N . GLY C 1 157 ? 46.275 -18.056 17.013 1.00 11.95 153 GLY C N 1
ATOM 5378 C CA . GLY C 1 157 ? 45.324 -17.092 17.551 1.00 11.57 153 GLY C CA 1
ATOM 5379 C C . GLY C 1 157 ? 45.578 -15.744 16.891 1.00 11.04 153 GLY C C 1
ATOM 5380 O O . GLY C 1 157 ? 46.358 -15.619 15.940 1.00 12.01 153 GLY C O 1
ATOM 5381 N N . GLY C 1 158 ? 44.949 -14.717 17.402 1.00 10.01 154 GLY C N 1
ATOM 5382 C CA . GLY C 1 158 ? 45.148 -13.390 16.820 1.00 9.42 154 GLY C CA 1
ATOM 5383 C C . GLY C 1 158 ? 44.175 -12.390 17.413 1.00 9.07 154 GLY C C 1
ATOM 5384 O O . GLY C 1 158 ? 43.375 -12.723 18.283 1.00 8.84 154 GLY C O 1
ATOM 5385 N N . SER C 1 159 ? 44.211 -11.182 16.881 1.00 8.80 155 SER C N 1
ATOM 5386 C CA . SER C 1 159 ? 43.436 -10.076 17.424 1.00 8.59 155 SER C CA 1
ATOM 5387 C C . SER C 1 159 ? 42.922 -9.195 16.297 1.00 8.37 155 SER C C 1
ATOM 5388 O O . SER C 1 159 ? 43.695 -8.769 15.427 1.00 8.26 155 SER C O 1
ATOM 5391 N N . ILE C 1 160 ? 41.618 -8.954 16.296 1.00 7.77 156 ILE C N 1
ATOM 5392 C CA . ILE C 1 160 ? 40.935 -8.168 15.276 1.00 7.44 156 ILE C CA 1
ATOM 5393 C C . ILE C 1 160 ? 40.278 -6.974 15.941 1.00 7.53 156 ILE C C 1
ATOM 5394 O O . ILE C 1 160 ? 39.509 -7.134 16.913 1.00 7.08 156 ILE C O 1
ATOM 5399 N N . ILE C 1 161 ? 40.597 -5.787 15.441 1.00 7.74 157 ILE C N 1
ATOM 5400 C CA . ILE C 1 161 ? 40.084 -4.532 15.970 1.00 7.60 157 ILE C CA 1
ATOM 5401 C C . ILE C 1 161 ? 39.314 -3.833 14.868 1.00 7.44 157 ILE C C 1
ATOM 5402 O O . ILE C 1 161 ? 39.887 -3.538 13.821 1.00 7.61 157 ILE C O 1
ATOM 5407 N N . LEU C 1 162 ? 38.050 -3.567 15.106 1.00 7.10 158 LEU C N 1
ATOM 5408 C CA . LEU C 1 162 ? 37.220 -2.836 14.199 1.00 6.76 158 LEU C CA 1
ATOM 5409 C C . LEU C 1 162 ? 37.049 -1.391 14.683 1.00 7.28 158 LEU C C 1
ATOM 5410 O O . LEU C 1 162 ? 36.766 -1.175 15.840 1.00 7.46 158 LEU C O 1
ATOM 5415 N N . THR C 1 163 ? 37.226 -0.433 13.793 1.00 7.24 159 THR C N 1
ATOM 5416 C CA . THR C 1 163 ? 36.981 0.965 14.160 1.00 7.56 159 THR C CA 1
ATOM 5417 C C . THR C 1 163 ? 35.536 1.321 13.964 1.00 7.70 159 THR C C 1
ATOM 5418 O O . THR C 1 163 ? 35.047 1.409 12.837 1.00 8.11 159 THR C O 1
ATOM 5422 N N . SER C 1 164 ? 34.808 1.489 15.060 1.00 8.04 160 SER C N 1
ATOM 5423 C CA . SER C 1 164 ? 33.487 2.025 15.031 1.00 8.10 160 SER C CA 1
ATOM 5424 C C . SER C 1 164 ? 33.601 3.549 15.305 1.00 8.60 160 SER C C 1
ATOM 5425 O O . SER C 1 164 ? 34.365 4.223 14.603 1.00 9.49 160 SER C O 1
ATOM 5428 N N . SER C 1 165 ? 32.897 4.060 16.307 1.00 8.32 161 SER C N 1
ATOM 5429 C CA . SER C 1 165 ? 32.857 5.466 16.633 1.00 8.35 161 SER C CA 1
ATOM 5430 C C . SER C 1 165 ? 32.027 5.590 17.877 1.00 7.83 161 SER C C 1
ATOM 5431 O O . SER C 1 165 ? 31.248 4.690 18.202 1.00 7.59 161 SER C O 1
ATOM 5434 N N . VAL C 1 166 ? 32.084 6.741 18.544 1.00 8.44 162 VAL C N 1
ATOM 5435 C CA . VAL C 1 166 ? 31.011 7.119 19.487 1.00 8.42 162 VAL C CA 1
ATOM 5436 C C . VAL C 1 166 ? 29.652 6.999 18.767 1.00 8.25 162 VAL C C 1
ATOM 5437 O O . VAL C 1 166 ? 28.667 6.582 19.364 1.00 8.73 162 VAL C O 1
ATOM 5441 N N . GLY C 1 167 ? 29.651 7.276 17.472 1.00 9.04 163 GLY C N 1
ATOM 5442 C CA . GLY C 1 167 ? 28.463 7.132 16.641 1.00 8.76 163 GLY C CA 1
ATOM 5443 C C . GLY C 1 167 ? 27.989 5.699 16.431 1.00 8.94 163 GLY C C 1
ATOM 5444 O O . GLY C 1 167 ? 26.911 5.468 15.836 1.00 9.34 163 GLY C O 1
ATOM 5445 N N . GLY C 1 168 ? 28.772 4.716 16.863 1.00 8.29 164 GLY C N 1
ATOM 5446 C CA . GLY C 1 168 ? 28.289 3.321 16.930 1.00 8.40 164 GLY C CA 1
ATOM 5447 C C . GLY C 1 168 ? 27.581 2.974 18.227 1.00 8.74 164 GLY C C 1
ATOM 5448 O O . GLY C 1 168 ? 27.136 1.820 18.409 1.00 8.45 164 GLY C O 1
ATOM 5449 N N . LEU C 1 169 ? 27.545 3.942 19.155 1.00 9.17 165 LEU C N 1
ATOM 5450 C CA . LEU C 1 169 ? 26.949 3.773 20.489 1.00 9.41 165 LEU C CA 1
ATOM 5451 C C . LEU C 1 169 ? 25.842 4.779 20.778 1.00 10.37 165 LEU C C 1
ATOM 5452 O O . LEU C 1 169 ? 24.956 4.510 21.599 1.00 11.10 165 LEU C O 1
ATOM 5457 N N . LYS C 1 170 ? 25.911 5.942 20.138 1.00 10.53 166 LYS C N 1
ATOM 5458 C CA . LYS C 1 170 ? 24.875 6.962 20.292 1.00 12.09 166 LYS C CA 1
ATOM 5459 C C . LYS C 1 170 ? 24.786 7.796 19.044 1.00 11.70 166 LYS C C 1
ATOM 5460 O O . LYS C 1 170 ? 25.744 7.829 18.220 1.00 12.60 166 LYS C O 1
ATOM 5466 N N . ALA C 1 171 ? 23.671 8.476 18.853 1.00 10.19 167 ALA C N 1
ATOM 5467 C CA . ALA C 1 171 ? 23.450 9.197 17.644 1.00 11.16 167 ALA C CA 1
ATOM 5468 C C . ALA C 1 171 ? 23.609 10.682 17.809 1.00 11.98 167 ALA C C 1
ATOM 5469 O O . ALA C 1 171 ? 23.477 11.198 18.900 1.00 13.94 167 ALA C O 1
ATOM 5471 N N . TYR C 1 172 ? 23.791 11.368 16.698 1.00 13.26 168 TYR C N 1
ATOM 5472 C CA . TYR C 1 172 ? 23.773 12.828 16.681 1.00 14.00 168 TYR C CA 1
ATOM 5473 C C . TYR C 1 172 ? 23.120 13.284 15.391 1.00 13.30 168 TYR C C 1
ATOM 5474 O O . TYR C 1 172 ? 23.346 12.677 14.338 1.00 13.49 168 TYR C O 1
ATOM 5483 N N . PRO C 1 173 ? 22.316 14.354 15.441 1.00 12.98 169 PRO C N 1
ATOM 5484 C CA . PRO C 1 173 ? 21.667 14.805 14.220 1.00 13.42 169 PRO C CA 1
ATOM 5485 C C . PRO C 1 173 ? 22.618 15.038 13.055 1.00 12.86 169 PRO C C 1
ATOM 5486 O O . PRO C 1 173 ? 23.769 15.462 13.235 1.00 13.01 169 PRO C O 1
ATOM 5490 N N . HIS C 1 174 ? 22.133 14.734 11.851 1.00 13.38 170 HIS C N 1
ATOM 5491 C CA . HIS C 1 174 ? 22.854 14.897 10.591 1.00 13.27 170 HIS C CA 1
ATOM 5492 C C . HIS C 1 174 ? 24.006 13.947 10.371 1.00 12.50 170 HIS C C 1
ATOM 5493 O O . HIS C 1 174 ? 24.823 14.132 9.453 1.00 13.05 170 HIS C O 1
ATOM 5500 N N . THR C 1 175 ? 24.031 12.859 11.138 1.00 11.77 171 THR C N 1
ATOM 5501 C CA . THR C 1 175 ? 25.040 11.809 10.945 1.00 10.77 171 THR C CA 1
ATOM 5502 C C . THR C 1 175 ? 24.405 10.415 10.894 1.00 10.21 171 THR C C 1
ATOM 5503 O O . THR C 1 175 ? 25.103 9.416 11.053 1.00 9.55 171 THR C O 1
ATOM 5507 N N . GLY C 1 176 ? 23.113 10.317 10.600 1.00 10.07 172 GLY C N 1
ATOM 5508 C CA . GLY C 1 176 ? 22.374 9.082 10.854 1.00 9.28 172 GLY C CA 1
ATOM 5509 C C . GLY C 1 176 ? 22.794 7.864 10.044 1.00 9.32 172 GLY C C 1
ATOM 5510 O O . GLY C 1 176 ? 22.758 6.723 10.528 1.00 9.38 172 GLY C O 1
ATOM 5511 N N . HIS C 1 177 ? 23.167 8.062 8.779 1.00 9.14 173 HIS C N 1
ATOM 5512 C CA . HIS C 1 177 ? 23.656 6.947 7.927 1.00 9.54 173 HIS C CA 1
ATOM 5513 C C . HIS C 1 177 ? 24.977 6.411 8.418 1.00 9.04 173 HIS C C 1
ATOM 5514 O O . HIS C 1 177 ? 25.205 5.197 8.446 1.00 8.48 173 HIS C O 1
ATOM 5521 N N . TYR C 1 178 ? 25.854 7.328 8.853 1.00 8.50 174 TYR C N 1
ATOM 5522 C CA . TYR C 1 178 ? 27.093 6.946 9.503 1.00 8.70 174 TYR C CA 1
ATOM 5523 C C . TYR C 1 178 ? 26.842 6.197 10.831 1.00 8.21 174 TYR C C 1
ATOM 5524 O O . TYR C 1 178 ? 27.473 5.174 11.093 1.00 7.86 174 TYR C O 1
ATOM 5533 N N . VAL C 1 179 ? 25.904 6.703 11.624 1.00 8.24 175 VAL C N 1
ATOM 5534 C CA . VAL C 1 179 ? 25.495 6.034 12.866 1.00 7.93 175 VAL C CA 1
ATOM 5535 C C . VAL C 1 179 ? 24.987 4.622 12.596 1.00 7.83 175 VAL C C 1
ATOM 5536 O O . VAL C 1 179 ? 25.353 3.666 13.288 1.00 7.75 175 VAL C O 1
ATOM 5540 N N . ALA C 1 180 ? 24.151 4.441 11.572 1.00 7.85 176 ALA C N 1
ATOM 5541 C CA . ALA C 1 180 ? 23.688 3.098 11.235 1.00 7.63 176 ALA C CA 1
ATOM 5542 C C . ALA C 1 180 ? 24.833 2.177 10.899 1.00 7.15 176 ALA C C 1
ATOM 5543 O O . ALA C 1 180 ? 24.918 1.048 11.397 1.00 7.15 176 ALA C O 1
ATOM 5545 N N . ALA C 1 181 ? 25.749 2.629 10.034 1.00 7.33 177 ALA C N 1
ATOM 5546 C CA . ALA C 1 181 ? 26.901 1.815 9.692 1.00 7.05 177 ALA C CA 1
ATOM 5547 C C . ALA C 1 181 ? 27.752 1.465 10.915 1.00 7.05 177 ALA C C 1
ATOM 5548 O O . ALA C 1 181 ? 28.170 0.317 11.067 1.00 6.73 177 ALA C O 1
ATOM 5550 N N . LYS C 1 182 ? 28.024 2.466 11.748 1.00 6.76 178 LYS C N 1
ATOM 5551 C CA . LYS C 1 182 ? 28.905 2.271 12.881 1.00 7.03 178 LYS C CA 1
ATOM 5552 C C . LYS C 1 182 ? 28.290 1.392 13.987 1.00 6.63 178 LYS C C 1
ATOM 5553 O O . LYS C 1 182 ? 29.011 0.642 14.669 1.00 6.69 178 LYS C O 1
ATOM 5559 N N . HIS C 1 183 ? 26.976 1.439 14.133 1.00 6.33 179 HIS C N 1
ATOM 5560 C CA . HIS C 1 183 ? 26.247 0.454 14.964 1.00 6.14 179 HIS C CA 1
ATOM 5561 C C . HIS C 1 183 ? 26.324 -0.938 14.357 1.00 6.63 179 HIS C C 1
ATOM 5562 O O . HIS C 1 183 ? 26.520 -1.921 15.048 1.00 6.60 179 HIS C O 1
ATOM 5569 N N . GLY C 1 184 ? 26.201 -1.042 13.037 1.00 7.03 180 GLY C N 1
ATOM 5570 C CA . GLY C 1 184 ? 26.401 -2.337 12.344 1.00 6.91 180 GLY C CA 1
ATOM 5571 C C . GLY C 1 184 ? 27.793 -2.939 12.608 1.00 6.75 180 GLY C C 1
ATOM 5572 O O . GLY C 1 184 ? 27.925 -4.149 12.736 1.00 7.12 180 GLY C O 1
ATOM 5573 N N . VAL C 1 185 ? 28.820 -2.085 12.718 1.00 6.46 181 VAL C N 1
ATOM 5574 C CA . VAL C 1 185 ? 30.164 -2.536 13.044 1.00 6.69 181 VAL C CA 1
ATOM 5575 C C . VAL C 1 185 ? 30.238 -3.225 14.406 1.00 6.56 181 VAL C C 1
ATOM 5576 O O . VAL C 1 185 ? 30.957 -4.206 14.579 1.00 6.41 181 VAL C O 1
ATOM 5580 N N . VAL C 1 186 ? 29.460 -2.714 15.376 1.00 6.70 182 VAL C N 1
ATOM 5581 C CA . VAL C 1 186 ? 29.373 -3.375 16.666 1.00 6.77 182 VAL C CA 1
ATOM 5582 C C . VAL C 1 186 ? 28.794 -4.780 16.522 1.00 6.67 182 VAL C C 1
ATOM 5583 O O . VAL C 1 186 ? 29.260 -5.734 17.132 1.00 6.70 182 VAL C O 1
ATOM 5587 N N . GLY C 1 187 ? 27.801 -4.917 15.634 1.00 6.61 183 GLY C N 1
ATOM 5588 C CA . GLY C 1 187 ? 27.247 -6.227 15.305 1.00 6.70 183 GLY C CA 1
ATOM 5589 C C . GLY C 1 187 ? 28.295 -7.135 14.683 1.00 6.32 183 GLY C C 1
ATOM 5590 O O . GLY C 1 187 ? 28.398 -8.313 15.064 1.00 6.77 183 GLY C O 1
ATOM 5591 N N . LEU C 1 188 ? 29.087 -6.634 13.747 1.00 6.55 184 LEU C N 1
ATOM 5592 C CA . LEU C 1 188 ? 30.166 -7.432 13.171 1.00 6.64 184 LEU C CA 1
ATOM 5593 C C . LEU C 1 188 ? 31.164 -7.873 14.222 1.00 6.82 184 LEU C C 1
ATOM 5594 O O . LEU C 1 188 ? 31.650 -9.021 14.195 1.00 6.99 184 LEU C O 1
ATOM 5599 N N . MET C 1 189 ? 31.498 -6.964 15.134 1.00 6.81 185 MET C N 1
ATOM 5600 C CA . MET C 1 189 ? 32.443 -7.303 16.199 1.00 7.17 185 MET C CA 1
ATOM 5601 C C . MET C 1 189 ? 31.906 -8.469 17.006 1.00 7.03 185 MET C C 1
ATOM 5602 O O . MET C 1 189 ? 32.638 -9.427 17.321 1.00 7.03 185 MET C O 1
ATOM 5607 N N . ARG C 1 190 ? 30.640 -8.392 17.396 1.00 6.62 186 ARG C N 1
ATOM 5608 C CA . ARG C 1 190 ? 30.078 -9.438 18.243 1.00 6.87 186 ARG C CA 1
ATOM 5609 C C . ARG C 1 190 ? 29.964 -10.761 17.483 1.00 6.98 186 ARG C C 1
ATOM 5610 O O . ARG C 1 190 ? 30.274 -11.846 18.010 1.00 7.09 186 ARG C O 1
ATOM 5618 N N . ALA C 1 191 ? 29.520 -10.664 16.250 1.00 7.50 187 ALA C N 1
ATOM 5619 C CA . ALA C 1 191 ? 29.365 -11.855 15.436 1.00 7.45 187 ALA C CA 1
ATOM 5620 C C . ALA C 1 191 ? 30.686 -12.555 15.131 1.00 7.92 187 ALA C C 1
ATOM 5621 O O . ALA C 1 191 ? 30.787 -13.776 15.255 1.00 8.50 187 ALA C O 1
ATOM 5623 N N . PHE C 1 192 ? 31.690 -11.813 14.702 1.00 7.73 188 PHE C N 1
ATOM 5624 C CA . PHE C 1 192 ? 32.985 -12.420 14.523 1.00 7.93 188 PHE C CA 1
ATOM 5625 C C . PHE C 1 192 ? 33.530 -12.941 15.876 1.00 8.09 188 PHE C C 1
ATOM 5626 O O . PHE C 1 192 ? 34.183 -13.973 15.913 1.00 8.74 188 PHE C O 1
ATOM 5634 N N . GLY C 1 193 ? 33.304 -12.213 16.965 1.00 7.83 189 GLY C N 1
ATOM 5635 C CA . GLY C 1 193 ? 33.779 -12.611 18.264 1.00 8.25 189 GLY C CA 1
ATOM 5636 C C . GLY C 1 193 ? 33.263 -13.983 18.658 1.00 8.34 189 GLY C C 1
ATOM 5637 O O . GLY C 1 193 ? 34.012 -14.824 19.130 1.00 8.63 189 GLY C O 1
ATOM 5638 N N . VAL C 1 194 ? 31.979 -14.230 18.446 1.00 8.84 190 VAL C N 1
ATOM 5639 C CA . VAL C 1 194 ? 31.383 -15.513 18.885 1.00 9.43 190 VAL C CA 1
ATOM 5640 C C . VAL C 1 194 ? 31.833 -16.628 17.977 1.00 10.10 190 VAL C C 1
ATOM 5641 O O . VAL C 1 194 ? 31.894 -17.777 18.424 1.00 11.89 190 VAL C O 1
ATOM 5645 N N . GLU C 1 195 ? 32.135 -16.326 16.726 1.00 10.03 191 GLU C N 1
ATOM 5646 C CA . GLU C 1 195 ? 32.536 -17.376 15.770 1.00 10.68 191 GLU C CA 1
ATOM 5647 C C . GLU C 1 195 ? 34.006 -17.712 15.827 1.00 11.03 191 GLU C C 1
ATOM 5648 O O . GLU C 1 195 ? 34.390 -18.856 15.563 1.00 12.46 191 GLU C O 1
ATOM 5654 N N . LEU C 1 196 ? 34.839 -16.716 16.119 1.00 9.93 192 LEU C N 1
ATOM 5655 C CA . LEU C 1 196 ? 36.286 -16.888 16.004 1.00 9.69 192 LEU C CA 1
ATOM 5656 C C . LEU C 1 196 ? 36.986 -17.178 17.342 1.00 9.78 192 LEU C C 1
ATOM 5657 O O . LEU C 1 196 ? 38.170 -17.541 17.329 1.00 9.50 192 LEU C O 1
ATOM 5662 N N . GLY C 1 197 ? 36.278 -17.040 18.466 1.00 9.46 193 GLY C N 1
ATOM 5663 C CA . GLY C 1 197 ? 36.864 -17.324 19.769 1.00 9.85 193 GLY C CA 1
ATOM 5664 C C . GLY C 1 197 ? 37.454 -18.714 19.902 1.00 10.55 193 GLY C C 1
ATOM 5665 O O . GLY C 1 197 ? 38.459 -18.920 20.574 1.00 10.47 193 GLY C O 1
ATOM 5666 N N . GLN C 1 198 ? 36.804 -19.680 19.254 1.00 11.70 194 GLN C N 1
ATOM 5667 C CA . GLN C 1 198 ? 37.277 -21.064 19.243 1.00 13.40 194 GLN C CA 1
ATOM 5668 C C . GLN C 1 198 ? 38.695 -21.231 18.721 1.00 13.30 194 GLN C C 1
ATOM 5669 O O . GLN C 1 198 ? 39.382 -22.196 19.075 1.00 14.07 194 GLN C O 1
ATOM 5675 N N . HIS C 1 199 ? 39.143 -20.290 17.892 1.00 12.01 195 HIS C N 1
ATOM 5676 C CA . HIS C 1 199 ? 40.511 -20.264 17.357 1.00 12.47 195 HIS C CA 1
ATOM 5677 C C . HIS C 1 199 ? 41.436 -19.399 18.184 1.00 12.13 195 HIS C C 1
ATOM 5678 O O . HIS C 1 199 ? 42.570 -19.116 17.765 1.00 12.01 195 HIS C O 1
ATOM 5685 N N . MET C 1 200 ? 40.992 -18.992 19.371 1.00 11.60 196 MET C N 1
ATOM 5686 C CA . MET C 1 200 ? 41.726 -18.003 20.188 1.00 12.07 196 MET C CA 1
ATOM 5687 C C . MET C 1 200 ? 41.974 -16.693 19.401 1.00 10.92 196 MET C C 1
ATOM 5688 O O . MET C 1 200 ? 43.001 -16.054 19.534 1.00 10.29 196 MET C O 1
ATOM 5693 N N . ILE C 1 201 ? 40.991 -16.304 18.586 1.00 9.39 197 ILE C N 1
ATOM 5694 C CA . ILE C 1 201 ? 40.993 -15.025 17.917 1.00 9.09 197 ILE C CA 1
ATOM 5695 C C . ILE C 1 201 ? 40.026 -14.100 18.658 1.00 9.22 197 ILE C C 1
ATOM 5696 O O . ILE C 1 201 ? 38.848 -14.433 18.825 1.00 9.75 197 ILE C O 1
ATOM 5701 N N . ARG C 1 202 ? 40.563 -12.993 19.133 1.00 8.41 198 ARG C N 1
ATOM 5702 C CA . ARG C 1 202 ? 39.792 -11.969 19.828 1.00 8.30 198 ARG C CA 1
ATOM 5703 C C . ARG C 1 202 ? 39.296 -10.960 18.829 1.00 8.03 198 ARG C C 1
ATOM 5704 O O . ARG C 1 202 ? 40.003 -10.635 17.847 1.00 8.30 198 ARG C O 1
ATOM 5712 N N . VAL C 1 203 ? 38.108 -10.418 19.086 1.00 7.17 199 VAL C N 1
ATOM 5713 C CA . VAL C 1 203 ? 37.508 -9.397 18.252 1.00 6.95 199 VAL C CA 1
ATOM 5714 C C . VAL C 1 203 ? 36.918 -8.309 19.113 1.00 6.95 199 VAL C C 1
ATOM 5715 O O . VAL C 1 203 ? 36.120 -8.607 20.008 1.00 6.88 199 VAL C O 1
ATOM 5719 N N . ASN C 1 204 ? 37.353 -7.071 18.906 1.00 6.49 200 ASN C N 1
ATOM 5720 C CA . ASN C 1 204 ? 36.931 -5.931 19.712 1.00 6.70 200 ASN C CA 1
ATOM 5721 C C . ASN C 1 204 ? 36.773 -4.733 18.818 1.00 6.74 200 ASN C C 1
ATOM 5722 O O . ASN C 1 204 ? 37.279 -4.717 17.696 1.00 7.06 200 ASN C O 1
ATOM 5727 N N . SER C 1 205 ? 36.078 -3.727 19.310 1.00 7.01 201 SER C N 1
ATOM 5728 C CA . SER C 1 205 ? 35.904 -2.506 18.575 1.00 7.38 201 SER C CA 1
ATOM 5729 C C . SER C 1 205 ? 36.383 -1.288 19.382 1.00 7.80 201 SER C C 1
ATOM 5730 O O . SER C 1 205 ? 36.283 -1.279 20.634 1.00 8.13 201 SER C O 1
ATOM 5733 N N . VAL C 1 206 ? 36.947 -0.310 18.672 1.00 7.82 202 VAL C N 1
ATOM 5734 C CA . VAL C 1 206 ? 37.285 0.983 19.273 1.00 7.79 202 VAL C CA 1
ATOM 5735 C C . VAL C 1 206 ? 36.300 2.063 18.815 1.00 7.87 202 VAL C C 1
ATOM 5736 O O . VAL C 1 206 ? 35.837 2.028 17.695 1.00 8.44 202 VAL C O 1
ATOM 5740 N N . HIS C 1 207 ? 35.959 2.975 19.739 1.00 7.59 203 HIS C N 1
ATOM 5741 C CA . HIS C 1 207 ? 34.964 3.983 19.504 1.00 7.31 203 HIS C CA 1
ATOM 5742 C C . HIS C 1 207 ? 35.492 5.355 19.797 1.00 7.84 203 HIS C C 1
ATOM 5743 O O . HIS C 1 207 ? 35.305 5.886 20.877 1.00 7.81 203 HIS C O 1
ATOM 5750 N N . PRO C 1 208 ? 36.182 5.947 18.824 1.00 8.09 204 PRO C N 1
ATOM 5751 C CA . PRO C 1 208 ? 36.732 7.286 19.061 1.00 7.99 204 PRO C CA 1
ATOM 5752 C C . PRO C 1 208 ? 35.675 8.366 19.147 1.00 8.15 204 PRO C C 1
ATOM 5753 O O . PRO C 1 208 ? 34.656 8.286 18.465 1.00 8.03 204 PRO C O 1
ATOM 5757 N N . THR C 1 209 ? 35.922 9.366 19.992 1.00 8.75 205 THR C N 1
ATOM 5758 C CA . THR C 1 209 ? 35.283 10.677 19.836 1.00 8.78 205 THR C CA 1
ATOM 5759 C C . THR C 1 209 ? 36.010 11.372 18.661 1.00 9.30 205 THR C C 1
ATOM 5760 O O . THR C 1 209 ? 36.745 10.739 17.907 1.00 9.43 205 THR C O 1
ATOM 5764 N N . HIS C 1 210 ? 35.768 12.658 18.506 1.00 10.15 206 HIS C N 1
ATOM 5765 C CA . HIS C 1 210 ? 36.487 13.449 17.524 1.00 11.42 206 HIS C CA 1
ATOM 5766 C C . HIS C 1 210 ? 37.965 13.204 17.636 1.00 10.64 206 HIS C C 1
ATOM 5767 O O . HIS C 1 210 ? 38.536 13.305 18.732 1.00 10.33 206 HIS C O 1
ATOM 5774 N N . VAL C 1 211 ? 38.603 12.986 16.500 1.00 10.16 207 VAL C N 1
ATOM 5775 C CA . VAL C 1 211 ? 40.036 12.761 16.396 1.00 9.85 207 VAL C CA 1
ATOM 5776 C C . VAL C 1 211 ? 40.637 13.726 15.392 1.00 10.61 207 VAL C C 1
ATOM 5777 O O . VAL C 1 211 ? 40.078 13.944 14.322 1.00 10.54 207 VAL C O 1
ATOM 5781 N N . LYS C 1 212 ? 41.769 14.312 15.755 1.00 11.47 208 LYS C N 1
ATOM 5782 C CA . LYS C 1 212 ? 42.423 15.294 14.900 1.00 12.92 208 LYS C CA 1
ATOM 5783 C C . LYS C 1 212 ? 43.086 14.618 13.674 1.00 12.21 208 LYS C C 1
ATOM 5784 O O . LYS C 1 212 ? 44.228 14.160 13.727 1.00 13.32 208 LYS C O 1
ATOM 5790 N N . THR C 1 213 ? 42.299 14.500 12.607 1.00 11.23 209 THR C N 1
ATOM 5791 C CA . THR C 1 213 ? 42.722 13.948 11.307 1.00 11.82 209 THR C CA 1
ATOM 5792 C C . THR C 1 213 ? 41.969 14.777 10.267 1.00 11.91 209 THR C C 1
ATOM 5793 O O . THR C 1 213 ? 41.093 15.600 10.633 1.00 12.89 209 THR C O 1
ATOM 5797 N N . PRO C 1 214 ? 42.263 14.572 8.980 1.00 12.61 210 PRO C N 1
ATOM 5798 C CA . PRO C 1 214 ? 41.547 15.378 7.993 1.00 12.94 210 PRO C CA 1
ATOM 5799 C C . PRO C 1 214 ? 40.057 15.089 7.896 1.00 12.94 210 PRO C C 1
ATOM 5800 O O . PRO C 1 214 ? 39.323 15.828 7.265 1.00 13.27 210 PRO C O 1
ATOM 5804 N N . MET C 1 215 ? 39.598 13.998 8.499 1.00 12.04 211 MET C N 1
ATOM 5805 C CA . MET C 1 215 ? 38.192 13.717 8.547 1.00 12.66 211 MET C CA 1
ATOM 5806 C C . MET C 1 215 ? 37.451 14.740 9.411 1.00 12.94 211 MET C C 1
ATOM 5807 O O . MET C 1 215 ? 36.321 15.110 9.113 1.00 14.06 211 MET C O 1
ATOM 5812 N N . LEU C 1 216 ? 38.124 15.226 10.446 1.00 12.85 212 LEU C N 1
ATOM 5813 C CA . LEU C 1 216 ? 37.570 16.242 11.359 1.00 13.57 212 LEU C CA 1
ATOM 5814 C C . LEU C 1 216 ? 37.976 17.648 10.934 1.00 14.63 212 LEU C C 1
ATOM 5815 O O . LEU C 1 216 ? 37.145 18.589 10.959 1.00 16.54 212 LEU C O 1
ATOM 5820 N N . HIS C 1 217 ? 39.253 17.806 10.581 1.00 16.14 213 HIS C N 1
ATOM 5821 C CA . HIS C 1 217 ? 39.844 19.129 10.358 1.00 16.97 213 HIS C CA 1
ATOM 5822 C C . HIS C 1 217 ? 39.824 19.417 8.887 1.00 17.44 213 HIS C C 1
ATOM 5823 O O . HIS C 1 217 ? 40.785 19.133 8.181 1.00 18.61 213 HIS C O 1
ATOM 5830 N N . ASN C 1 218 ? 38.681 19.916 8.422 1.00 17.38 214 ASN C N 1
ATOM 5831 C CA . ASN C 1 218 ? 38.542 20.346 7.034 1.00 19.07 214 ASN C CA 1
ATOM 5832 C C . ASN C 1 218 ? 37.572 21.490 6.998 1.00 20.40 214 ASN C C 1
ATOM 5833 O O . ASN C 1 218 ? 36.753 21.655 7.912 1.00 21.49 214 ASN C O 1
ATOM 5838 N N . GLU C 1 219 ? 37.663 22.280 5.931 1.00 24.49 215 GLU C N 1
ATOM 5839 C CA . GLU C 1 219 ? 36.923 23.536 5.821 1.00 26.82 215 GLU C CA 1
ATOM 5840 C C . GLU C 1 219 ? 35.420 23.334 5.995 1.00 26.64 215 GLU C C 1
ATOM 5841 O O . GLU C 1 219 ? 34.766 24.071 6.727 1.00 28.82 215 GLU C O 1
ATOM 5843 N N . GLY C 1 220 ? 34.872 22.319 5.329 1.00 25.70 216 GLY C N 1
ATOM 5844 C CA . GLY C 1 220 ? 33.466 21.979 5.425 1.00 26.01 216 GLY C CA 1
ATOM 5845 C C . GLY C 1 220 ? 32.972 21.696 6.818 1.00 26.99 216 GLY C C 1
ATOM 5846 O O . GLY C 1 220 ? 31.878 22.102 7.212 1.00 27.83 216 GLY C O 1
ATOM 5847 N N . THR C 1 221 ? 33.795 20.985 7.579 1.00 25.49 217 THR C N 1
ATOM 5848 C CA . THR C 1 221 ? 33.455 20.630 8.940 1.00 24.99 217 THR C CA 1
ATOM 5849 C C . THR C 1 221 ? 33.570 21.851 9.858 1.00 25.95 217 THR C C 1
ATOM 5850 O O . THR C 1 221 ? 32.722 22.050 10.733 1.00 28.25 217 THR C O 1
ATOM 5854 N N . PHE C 1 222 ? 34.615 22.646 9.678 1.00 27.14 218 PHE C N 1
ATOM 5855 C CA . PHE C 1 222 ? 34.761 23.890 10.444 1.00 29.31 218 PHE C CA 1
ATOM 5856 C C . PHE C 1 222 ? 33.508 24.745 10.283 1.00 31.82 218 PHE C C 1
ATOM 5857 O O . PHE C 1 222 ? 32.967 25.262 11.277 1.00 34.44 218 PHE C O 1
ATOM 5865 N N . LYS C 1 223 ? 33.053 24.892 9.040 1.00 33.71 219 LYS C N 1
ATOM 5866 C CA . LYS C 1 223 ? 31.875 25.729 8.737 1.00 36.81 219 LYS C CA 1
ATOM 5867 C C . LYS C 1 223 ? 30.596 25.151 9.326 1.00 39.15 219 LYS C C 1
ATOM 5868 O O . LYS C 1 223 ? 29.722 25.896 9.779 1.00 41.25 219 LYS C O 1
ATOM 5874 N N . MET C 1 224 ? 30.484 23.825 9.327 1.00 40.27 220 MET C N 1
ATOM 5875 C CA . MET C 1 224 ? 29.331 23.156 9.933 1.00 42.37 220 MET C CA 1
ATOM 5876 C C . MET C 1 224 ? 29.249 23.338 11.459 1.00 40.36 220 MET C C 1
ATOM 5877 O O . MET C 1 224 ? 28.156 23.494 12.008 1.00 42.93 220 MET C O 1
ATOM 5882 N N . PHE C 1 225 ? 30.392 23.286 12.137 1.00 37.90 221 PHE C N 1
ATOM 5883 C CA . PHE C 1 225 ? 30.435 23.436 13.594 1.00 36.08 221 PHE C CA 1
ATOM 5884 C C . PHE C 1 225 ? 30.273 24.913 14.009 1.00 37.50 221 PHE C C 1
ATOM 5885 O O . PHE C 1 225 ? 29.804 25.201 15.118 1.00 36.81 221 PHE C O 1
ATOM 5893 N N . ARG C 1 226 ? 30.666 25.833 13.119 1.00 35.43 222 ARG C N 1
ATOM 5894 C CA . ARG C 1 226 ? 30.651 27.278 13.410 1.00 35.70 222 ARG C CA 1
ATOM 5895 C C . ARG C 1 226 ? 30.037 28.039 12.235 1.00 36.87 222 ARG C C 1
ATOM 5896 O O . ARG C 1 226 ? 30.731 28.797 11.540 1.00 36.23 222 ARG C O 1
ATOM 5904 N N . PRO C 1 227 ? 28.721 27.846 12.018 1.00 40.44 223 PRO C N 1
ATOM 5905 C CA . PRO C 1 227 ? 28.027 28.556 10.945 1.00 42.32 223 PRO C CA 1
ATOM 5906 C C . PRO C 1 227 ? 27.966 30.069 11.182 1.00 45.89 223 PRO C C 1
ATOM 5907 O O . PRO C 1 227 ? 27.735 30.825 10.245 1.00 50.73 223 PRO C O 1
ATOM 5911 N N . ASP C 1 228 ? 28.200 30.498 12.422 1.00 46.14 224 ASP C N 1
ATOM 5912 C CA . ASP C 1 228 ? 28.232 31.920 12.756 1.00 44.14 224 ASP C CA 1
ATOM 5913 C C . ASP C 1 228 ? 29.471 32.661 12.223 1.00 44.60 224 ASP C C 1
ATOM 5914 O O . ASP C 1 228 ? 29.492 33.893 12.205 1.00 42.97 224 ASP C O 1
ATOM 5919 N N . LEU C 1 229 ? 30.493 31.921 11.791 1.00 41.43 225 LEU C N 1
ATOM 5920 C CA . LEU C 1 229 ? 31.741 32.518 11.313 1.00 40.22 225 LEU C CA 1
ATOM 5921 C C . LEU C 1 229 ? 31.919 32.365 9.798 1.00 41.18 225 LEU C C 1
ATOM 5922 O O . LEU C 1 229 ? 31.440 31.405 9.193 1.00 40.79 225 LEU C O 1
ATOM 5927 N N . GLU C 1 230 ? 32.636 33.304 9.196 1.00 41.73 226 GLU C N 1
ATOM 5928 C CA . GLU C 1 230 ? 32.838 33.296 7.751 1.00 42.38 226 GLU C CA 1
ATOM 5929 C C . GLU C 1 230 ? 33.950 32.340 7.344 1.00 42.98 226 GLU C C 1
ATOM 5930 O O . GLU C 1 230 ? 33.809 31.625 6.361 1.00 44.33 226 GLU C O 1
ATOM 5932 N N . ASN C 1 231 ? 35.065 32.356 8.074 1.00 41.03 227 ASN C N 1
ATOM 5933 C CA . ASN C 1 231 ? 36.202 31.473 7.767 1.00 38.20 227 ASN C CA 1
ATOM 5934 C C . ASN C 1 231 ? 36.732 30.779 9.039 1.00 34.25 227 ASN C C 1
ATOM 5935 O O . ASN C 1 231 ? 37.851 31.049 9.487 1.00 34.70 227 ASN C O 1
ATOM 5937 N N . PRO C 1 232 ? 35.913 29.904 9.642 1.00 32.25 228 PRO C N 1
ATOM 5938 C CA . PRO C 1 232 ? 36.343 29.272 10.908 1.00 31.17 228 PRO C CA 1
ATOM 5939 C C . PRO C 1 232 ? 37.494 28.292 10.720 1.00 29.87 228 PRO C C 1
ATOM 5940 O O . PRO C 1 232 ? 37.598 27.669 9.670 1.00 29.55 228 PRO C O 1
ATOM 5944 N N . GLY C 1 233 ? 38.350 28.180 11.730 1.00 27.92 229 GLY C N 1
ATOM 5945 C CA . GLY C 1 233 ? 39.429 27.215 11.733 1.00 26.94 229 GLY C CA 1
ATOM 5946 C C . GLY C 1 233 ? 39.274 26.267 12.917 1.00 23.92 229 GLY C C 1
ATOM 5947 O O . GLY C 1 233 ? 38.253 26.296 13.600 1.00 23.82 229 GLY C O 1
ATOM 5948 N N . PRO C 1 234 ? 40.297 25.441 13.163 1.00 23.59 230 PRO C N 1
ATOM 5949 C CA . PRO C 1 234 ? 40.239 24.489 14.278 1.00 23.17 230 PRO C CA 1
ATOM 5950 C C . PRO C 1 234 ? 40.001 25.156 15.634 1.00 23.99 230 PRO C C 1
ATOM 5951 O O . PRO C 1 234 ? 39.238 24.632 16.464 1.00 22.03 230 PRO C O 1
ATOM 5955 N N . ASP C 1 235 ? 40.594 26.328 15.861 1.00 24.60 231 ASP C N 1
ATOM 5956 C CA . ASP C 1 235 ? 40.448 26.989 17.159 1.00 25.75 231 ASP C CA 1
ATOM 5957 C C . ASP C 1 235 ? 39.015 27.379 17.425 1.00 25.50 231 ASP C C 1
ATOM 5958 O O . ASP C 1 235 ? 38.609 27.508 18.580 1.00 25.33 231 ASP C O 1
ATOM 5963 N N . ASP C 1 236 ? 38.257 27.614 16.356 1.00 25.38 232 ASP C N 1
ATOM 5964 C CA . ASP C 1 236 ? 36.856 28.023 16.471 1.00 25.95 232 ASP C CA 1
ATOM 5965 C C . ASP C 1 236 ? 35.945 26.832 16.704 1.00 25.16 232 ASP C C 1
ATOM 5966 O O . ASP C 1 236 ? 34.902 26.942 17.351 1.00 25.10 232 ASP C O 1
ATOM 5971 N N . MET C 1 237 ? 36.333 25.695 16.152 1.00 23.96 233 MET C N 1
ATOM 5972 C CA . MET C 1 237 ? 35.582 24.460 16.326 1.00 23.56 233 MET C CA 1
ATOM 5973 C C . MET C 1 237 ? 35.824 23.843 17.702 1.00 21.30 233 MET C C 1
ATOM 5974 O O . MET C 1 237 ? 34.950 23.152 18.241 1.00 19.78 233 MET C O 1
ATOM 5979 N N . ALA C 1 238 ? 37.016 24.062 18.235 1.00 19.46 234 ALA C N 1
ATOM 5980 C CA . ALA C 1 238 ? 37.464 23.414 19.473 1.00 19.48 234 ALA C CA 1
ATOM 5981 C C . ALA C 1 238 ? 36.460 23.506 20.623 1.00 20.17 234 ALA C C 1
ATOM 5982 O O . ALA C 1 238 ? 36.108 22.482 21.198 1.00 19.57 234 ALA C O 1
ATOM 5984 N N . PRO C 1 239 ? 35.968 24.706 20.948 1.00 20.51 235 PRO C N 1
ATOM 5985 C CA . PRO C 1 239 ? 35.043 24.782 22.084 1.00 21.29 235 PRO C CA 1
ATOM 5986 C C . PRO C 1 239 ? 33.716 24.063 21.869 1.00 21.11 235 PRO C C 1
ATOM 5987 O O . PRO C 1 239 ? 33.102 23.632 22.838 1.00 21.46 235 PRO C O 1
ATOM 5991 N N . ILE C 1 240 ? 33.295 23.917 20.611 1.00 21.59 236 ILE C N 1
ATOM 5992 C CA . ILE C 1 240 ? 32.051 23.209 20.319 1.00 21.96 236 ILE C CA 1
ATOM 5993 C C . ILE C 1 240 ? 32.289 21.707 20.525 1.00 20.62 236 ILE C C 1
ATOM 5994 O O . ILE C 1 240 ? 31.493 21.043 21.164 1.00 20.74 236 ILE C O 1
ATOM 5999 N N . CYS C 1 241 ? 33.383 21.194 19.994 1.00 19.69 237 CYS C N 1
ATOM 6000 C CA . CYS C 1 241 ? 33.726 19.770 20.172 1.00 18.61 237 CYS C CA 1
ATOM 6001 C C . CYS C 1 241 ? 33.896 19.441 21.640 1.00 18.02 237 CYS C C 1
ATOM 6002 O O . CYS C 1 241 ? 33.487 18.372 22.106 1.00 17.05 237 CYS C O 1
ATOM 6005 N N . GLN C 1 242 ? 34.495 20.357 22.380 1.00 17.19 238 GLN C N 1
ATOM 6006 C CA . GLN C 1 242 ? 34.777 20.112 23.787 1.00 16.11 238 GLN C CA 1
ATOM 6007 C C . GLN C 1 242 ? 33.517 19.940 24.619 1.00 17.14 238 GLN C C 1
ATOM 6008 O O . GLN C 1 242 ? 33.539 19.241 25.637 1.00 15.15 238 GLN C O 1
ATOM 6014 N N . MET C 1 243 ? 32.413 20.545 24.193 1.00 18.47 239 MET C N 1
ATOM 6015 C CA . MET C 1 243 ? 31.136 20.422 24.926 1.00 20.49 239 MET C CA 1
ATOM 6016 C C . MET C 1 243 ? 30.618 18.979 24.963 1.00 19.49 239 MET C C 1
ATOM 6017 O O . MET C 1 243 ? 29.825 18.669 25.825 1.00 21.16 239 MET C O 1
ATOM 6022 N N . PHE C 1 244 ? 31.069 18.151 24.029 1.00 19.58 240 PHE C N 1
ATOM 6023 C CA . PHE C 1 244 ? 30.675 16.730 23.964 1.00 19.95 240 PHE C CA 1
ATOM 6024 C C . PHE C 1 244 ? 31.405 15.866 25.008 1.00 19.06 240 PHE C C 1
ATOM 6025 O O . PHE C 1 244 ? 31.037 14.687 25.160 1.00 18.06 240 PHE C O 1
ATOM 6033 N N . HIS C 1 245 ? 32.416 16.419 25.703 1.00 16.14 241 HIS C N 1
ATOM 6034 C CA . HIS C 1 245 ? 33.337 15.635 26.537 1.00 14.51 241 HIS C CA 1
ATOM 6035 C C . HIS C 1 245 ? 33.236 15.900 28.005 1.00 15.49 241 HIS C C 1
ATOM 6036 O O . HIS C 1 245 ? 32.868 16.986 28.432 1.00 16.83 241 HIS C O 1
ATOM 6043 N N . THR C 1 246 ? 33.633 14.917 28.800 1.00 13.91 242 THR C N 1
ATOM 6044 C CA A THR C 1 246 ? 33.749 15.083 30.219 0.50 13.94 242 THR C CA 1
ATOM 6045 C CA B THR C 1 246 ? 33.766 15.107 30.251 0.50 14.49 242 THR C CA 1
ATOM 6046 C C . THR C 1 246 ? 35.151 15.604 30.609 1.00 14.49 242 THR C C 1
ATOM 6047 O O . THR C 1 246 ? 35.305 16.397 31.545 1.00 15.23 242 THR C O 1
ATOM 6054 N N . LEU C 1 247 ? 36.189 15.152 29.889 1.00 12.79 243 LEU C N 1
ATOM 6055 C CA . LEU C 1 247 ? 37.499 15.750 30.033 1.00 12.98 243 LEU C CA 1
ATOM 6056 C C . LEU C 1 247 ? 37.530 17.054 29.211 1.00 12.60 243 LEU C C 1
ATOM 6057 O O . LEU C 1 247 ? 37.012 17.088 28.118 1.00 12.81 243 LEU C O 1
ATOM 6062 N N . PRO C 1 248 ? 38.180 18.099 29.721 1.00 13.48 244 PRO C N 1
ATOM 6063 C CA . PRO C 1 248 ? 38.160 19.399 29.034 1.00 14.03 244 PRO C CA 1
ATOM 6064 C C . PRO C 1 248 ? 39.202 19.465 27.897 1.00 13.97 244 PRO C C 1
ATOM 6065 O O . PRO C 1 248 ? 40.209 20.199 27.964 1.00 15.71 244 PRO C O 1
ATOM 6069 N N . ILE C 1 249 ? 38.928 18.686 26.861 1.00 13.24 245 ILE C N 1
ATOM 6070 C CA . ILE C 1 249 ? 39.725 18.679 25.614 1.00 13.54 245 ILE C CA 1
ATOM 6071 C C . ILE C 1 249 ? 38.774 18.701 24.423 1.00 13.18 245 ILE C C 1
ATOM 6072 O O . ILE C 1 249 ? 37.636 18.266 24.549 1.00 13.08 245 ILE C O 1
ATOM 6077 N N . PRO C 1 250 ? 39.214 19.235 23.281 1.00 13.40 246 PRO C N 1
ATOM 6078 C CA . PRO C 1 250 ? 38.330 19.300 22.118 1.00 13.39 246 PRO C CA 1
ATOM 6079 C C . PRO C 1 250 ? 38.275 18.019 21.272 1.00 13.47 246 PRO C C 1
ATOM 6080 O O . PRO C 1 250 ? 37.307 17.805 20.587 1.00 14.57 246 PRO C O 1
ATOM 6084 N N . TRP C 1 251 ? 39.323 17.207 21.313 1.00 12.71 247 TRP C N 1
ATOM 6085 C CA . TRP C 1 251 ? 39.446 16.011 20.458 1.00 11.90 247 TRP C CA 1
ATOM 6086 C C . TRP C 1 251 ? 40.612 15.222 20.976 1.00 11.61 247 TRP C C 1
ATOM 6087 O O . TRP C 1 251 ? 41.473 15.768 21.694 1.00 12.18 247 TRP C O 1
ATOM 6098 N N . VAL C 1 252 ? 40.656 13.960 20.594 1.00 10.75 248 VAL C N 1
ATOM 6099 C CA . VAL C 1 252 ? 41.815 13.116 20.880 1.00 10.80 248 VAL C CA 1
ATOM 6100 C C . VAL C 1 252 ? 42.710 13.113 19.658 1.00 10.96 248 VAL C C 1
ATOM 6101 O O . VAL C 1 252 ? 42.355 13.663 18.599 1.00 10.40 248 VAL C O 1
ATOM 6105 N N . GLU C 1 253 ? 43.901 12.561 19.817 1.00 11.27 249 GLU C N 1
ATOM 6106 C CA A GLU C 1 253 ? 44.869 12.498 18.723 0.60 11.69 249 GLU C CA 1
ATOM 6107 C CA B GLU C 1 253 ? 44.859 12.484 18.715 0.40 11.45 249 GLU C CA 1
ATOM 6108 C C . GLU C 1 253 ? 44.895 11.073 18.166 1.00 10.72 249 GLU C C 1
ATOM 6109 O O . GLU C 1 253 ? 44.491 10.119 18.838 1.00 10.24 249 GLU C O 1
ATOM 6120 N N . PRO C 1 254 ? 45.417 10.898 16.937 1.00 10.19 250 PRO C N 1
ATOM 6121 C CA . PRO C 1 254 ? 45.504 9.550 16.404 1.00 9.91 250 PRO C CA 1
ATOM 6122 C C . PRO C 1 254 ? 46.245 8.594 17.330 1.00 9.75 250 PRO C C 1
ATOM 6123 O O . PRO C 1 254 ? 45.833 7.445 17.484 1.00 9.51 250 PRO C O 1
ATOM 6127 N N . ILE C 1 255 ? 47.289 9.070 18.007 1.00 9.75 251 ILE C N 1
ATOM 6128 C CA . ILE C 1 255 ? 48.044 8.194 18.889 1.00 10.32 251 ILE C CA 1
ATOM 6129 C C . ILE C 1 255 ? 47.174 7.611 20.017 1.00 9.50 251 ILE C C 1
ATOM 6130 O O . ILE C 1 255 ? 47.423 6.505 20.487 1.00 9.39 251 ILE C O 1
ATOM 6135 N N . ASP C 1 256 ? 46.185 8.376 20.480 1.00 8.99 252 ASP C N 1
ATOM 6136 C CA . ASP C 1 256 ? 45.301 7.857 21.509 1.00 8.94 252 ASP C CA 1
ATOM 6137 C C . ASP C 1 256 ? 44.533 6.625 21.029 1.00 9.09 252 ASP C C 1
ATOM 6138 O O . ASP C 1 256 ? 44.384 5.635 21.773 1.00 9.56 252 ASP C O 1
ATOM 6143 N N . ILE C 1 257 ? 44.093 6.640 19.772 1.00 8.35 253 ILE C N 1
ATOM 6144 C CA . ILE C 1 257 ? 43.408 5.489 19.223 1.00 8.32 253 ILE C CA 1
ATOM 6145 C C . ILE C 1 257 ? 44.409 4.341 19.005 1.00 8.07 253 ILE C C 1
ATOM 6146 O O . ILE C 1 257 ? 44.135 3.187 19.332 1.00 8.14 253 ILE C O 1
ATOM 6151 N N . SER C 1 258 ? 45.591 4.668 18.482 1.00 8.34 254 SER C N 1
ATOM 6152 C CA . SER C 1 258 ? 46.625 3.659 18.273 1.00 8.43 254 SER C CA 1
ATOM 6153 C C . SER C 1 258 ? 4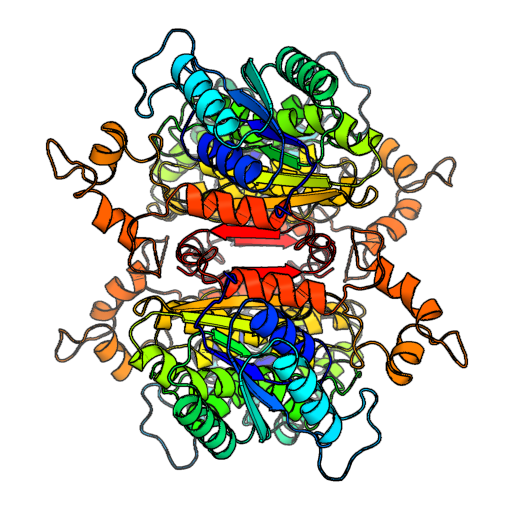7.070 2.973 19.547 1.00 8.72 254 SER C C 1
ATOM 6154 O O . SER C 1 258 ? 47.350 1.799 19.517 1.00 9.20 254 SER C O 1
ATOM 6157 N N . ASN C 1 259 ? 47.103 3.694 20.654 1.00 9.46 255 ASN C N 1
ATOM 6158 C CA . ASN C 1 259 ? 47.482 3.062 21.911 1.00 9.39 255 ASN C CA 1
ATOM 6159 C C . ASN C 1 259 ? 46.438 2.033 22.380 1.00 9.43 255 ASN C C 1
ATOM 6160 O O . ASN C 1 259 ? 46.801 1.008 22.941 1.00 9.70 255 ASN C O 1
ATOM 6165 N N . ALA C 1 260 ? 45.162 2.298 22.123 1.00 9.42 256 ALA C N 1
ATOM 6166 C CA . ALA C 1 260 ? 44.102 1.303 22.403 1.00 8.94 256 ALA C CA 1
ATOM 6167 C C . ALA C 1 260 ? 44.192 0.108 21.474 1.00 9.34 256 ALA C C 1
ATOM 6168 O O . ALA C 1 260 ? 44.048 -1.047 21.883 1.00 9.83 256 ALA C O 1
ATOM 6170 N N . VAL C 1 261 ? 44.431 0.377 20.181 1.00 9.36 257 VAL C N 1
ATOM 6171 C CA . VAL C 1 261 ? 44.602 -0.697 19.188 1.00 9.33 257 VAL C CA 1
ATOM 6172 C C . VAL C 1 261 ? 45.776 -1.574 19.612 1.00 9.04 257 VAL C C 1
ATOM 6173 O O . VAL C 1 261 ? 45.717 -2.809 19.577 1.00 9.15 257 VAL C O 1
ATOM 6177 N N . LEU C 1 262 ? 46.896 -0.934 19.966 1.00 9.17 258 LEU C N 1
ATOM 6178 C CA . LEU C 1 262 ? 48.088 -1.662 20.450 1.00 9.73 258 LEU C CA 1
ATOM 6179 C C . LEU C 1 262 ? 47.757 -2.555 21.651 1.00 9.80 258 LEU C C 1
ATOM 6180 O O . LEU C 1 262 ? 48.181 -3.714 21.708 1.00 10.35 258 LEU C O 1
ATOM 6185 N N . PHE C 1 263 ? 47.021 -2.019 22.627 1.00 9.76 259 PHE C N 1
ATOM 6186 C CA . PHE C 1 263 ? 46.649 -2.813 23.807 1.00 10.53 259 PHE C CA 1
ATOM 6187 C C . PHE C 1 263 ? 45.890 -4.065 23.359 1.00 9.94 259 PHE C C 1
ATOM 6188 O O . PHE C 1 263 ? 46.308 -5.182 23.665 1.00 10.10 259 PHE C O 1
ATOM 6196 N N . PHE C 1 264 ? 44.874 -3.906 22.521 1.00 9.49 260 PHE C N 1
ATOM 6197 C CA . PHE C 1 264 ? 44.057 -5.033 22.097 1.00 10.02 260 PHE C CA 1
ATOM 6198 C C . PHE C 1 264 ? 44.865 -6.000 21.258 1.00 9.53 260 PHE C C 1
ATOM 6199 O O . PHE C 1 264 ? 44.635 -7.207 21.286 1.00 10.14 260 PHE C O 1
ATOM 6207 N N . ALA C 1 265 ? 45.794 -5.483 20.461 1.00 9.72 261 ALA C N 1
ATOM 6208 C CA . ALA C 1 265 ? 46.629 -6.341 19.578 1.00 9.98 261 ALA C CA 1
ATOM 6209 C C . ALA C 1 265 ? 47.636 -7.172 20.343 1.00 11.33 261 ALA C C 1
ATOM 6210 O O . ALA C 1 265 ? 48.100 -8.200 19.856 1.00 12.98 261 ALA C O 1
ATOM 6212 N N . SER C 1 266 ? 48.063 -6.674 21.504 1.00 11.16 262 SER C N 1
ATOM 6213 C CA . SER C 1 266 ? 49.124 -7.270 22.277 1.00 12.38 262 SER C CA 1
ATOM 6214 C C . SER C 1 266 ? 48.652 -8.477 23.108 1.00 12.79 262 SER C C 1
ATOM 6215 O O . SER C 1 266 ? 47.469 -8.587 23.437 1.00 12.31 262 SER C O 1
ATOM 6218 N N . ASP C 1 267 ? 49.596 -9.321 23.514 1.00 15.05 263 ASP C N 1
ATOM 6219 C CA . ASP C 1 267 ? 49.314 -10.398 24.452 1.00 17.47 263 ASP C CA 1
ATOM 6220 C C . ASP C 1 267 ? 48.816 -9.917 25.808 1.00 15.89 263 ASP C C 1
ATOM 6221 O O . ASP C 1 267 ? 48.265 -10.690 26.577 1.00 15.98 263 ASP C O 1
ATOM 6226 N N . GLU C 1 268 ? 49.005 -8.655 26.136 1.00 14.50 264 GLU C N 1
ATOM 6227 C CA . GLU C 1 268 ? 48.481 -8.115 27.386 1.00 15.41 264 GLU C CA 1
ATOM 6228 C C . GLU C 1 268 ? 46.958 -8.107 27.381 1.00 14.12 264 GLU C C 1
ATOM 6229 O O . GLU C 1 268 ? 46.349 -7.926 28.429 1.00 16.74 264 GLU C O 1
ATOM 6235 N N . ALA C 1 269 ? 46.340 -8.227 26.207 1.00 11.53 265 ALA C N 1
ATOM 6236 C CA . ALA C 1 269 ? 44.875 -8.323 26.108 1.00 10.75 265 ALA C CA 1
ATOM 6237 C C . ALA C 1 269 ? 44.416 -9.672 25.546 1.00 10.27 265 ALA C C 1
ATOM 6238 O O . ALA C 1 269 ? 43.363 -9.770 24.938 1.00 10.22 265 ALA C O 1
ATOM 6240 N N . ARG C 1 270 ? 45.191 -10.705 25.842 1.00 9.94 266 ARG C N 1
ATOM 6241 C CA . ARG C 1 270 ? 44.999 -12.034 25.303 1.00 10.52 266 ARG C CA 1
ATOM 6242 C C . ARG C 1 270 ? 43.621 -12.616 25.541 1.00 10.45 266 ARG C C 1
ATOM 6243 O O . ARG C 1 270 ? 43.147 -13.431 24.741 1.00 10.87 266 ARG C O 1
ATOM 6251 N N . TYR C 1 271 ? 42.970 -12.230 26.639 1.00 9.44 267 TYR C N 1
ATOM 6252 C CA . TYR C 1 271 ? 41.659 -12.830 26.978 1.00 9.29 267 TYR C CA 1
ATOM 6253 C C . TYR C 1 271 ? 40.522 -11.806 26.922 1.00 8.54 267 TYR C C 1
ATOM 6254 O O . TYR C 1 271 ? 39.441 -12.046 27.481 1.00 9.04 267 TYR C O 1
ATOM 6263 N N . ILE C 1 272 ? 40.788 -10.691 26.241 1.00 8.35 268 ILE C N 1
ATOM 6264 C CA . ILE C 1 272 ? 39.791 -9.620 26.046 1.00 7.89 268 ILE C CA 1
ATOM 6265 C C . ILE C 1 272 ? 39.194 -9.758 24.670 1.00 7.82 268 ILE C C 1
ATOM 6266 O O . ILE C 1 272 ? 39.879 -9.639 23.649 1.00 7.65 268 ILE C O 1
ATOM 6271 N N . THR C 1 273 ? 37.915 -10.087 24.653 1.00 7.42 269 THR C N 1
ATOM 6272 C CA . THR C 1 273 ? 37.172 -10.226 23.397 1.00 7.37 269 THR C CA 1
ATOM 6273 C C . THR C 1 273 ? 35.730 -9.785 23.580 1.00 7.40 269 THR C C 1
ATOM 6274 O O . THR C 1 273 ? 35.159 -9.948 24.672 1.00 7.78 269 THR C O 1
ATOM 6278 N N . GLY C 1 274 ? 35.126 -9.258 22.509 1.00 6.92 270 GLY C N 1
ATOM 6279 C CA . GLY C 1 274 ? 33.742 -8.832 22.555 1.00 7.65 270 GLY C CA 1
ATOM 6280 C C . GLY C 1 274 ? 33.484 -7.446 23.077 1.00 8.11 270 GLY C C 1
ATOM 6281 O O . GLY C 1 274 ? 32.329 -7.074 23.322 1.00 9.17 270 GLY C O 1
ATOM 6282 N N . VAL C 1 275 ? 34.529 -6.644 23.275 1.00 7.95 271 VAL C N 1
ATOM 6283 C CA . VAL C 1 275 ? 34.419 -5.345 23.949 1.00 9.10 271 VAL C CA 1
ATOM 6284 C C . VAL C 1 275 ? 34.230 -4.192 22.979 1.00 8.68 271 VAL C C 1
ATOM 6285 O O . VAL C 1 275 ? 34.934 -4.098 21.957 1.00 9.14 271 VAL C O 1
ATOM 6289 N N . THR C 1 276 ? 33.352 -3.269 23.346 1.00 8.88 272 THR C N 1
ATOM 6290 C CA . THR C 1 276 ? 33.248 -1.951 22.707 1.00 8.34 272 THR C CA 1
ATOM 6291 C C . THR C 1 276 ? 34.022 -0.954 23.590 1.00 8.74 272 THR C C 1
ATOM 6292 O O . THR C 1 276 ? 33.550 -0.621 24.685 1.00 9.07 272 THR C O 1
ATOM 6296 N N . LEU C 1 277 ? 35.178 -0.468 23.133 1.00 8.08 273 LEU C N 1
ATOM 6297 C CA . LEU C 1 277 ? 36.027 0.419 23.935 1.00 8.48 273 LEU C CA 1
ATOM 6298 C C . LEU C 1 277 ? 35.969 1.842 23.416 1.00 8.22 273 LEU C C 1
ATOM 6299 O O . LEU C 1 277 ? 36.582 2.139 22.387 1.00 8.66 273 LEU C O 1
ATOM 6304 N N . PRO C 1 278 ? 35.270 2.730 24.129 1.00 7.94 274 PRO C N 1
ATOM 6305 C CA . PRO C 1 278 ? 35.369 4.171 23.765 1.00 8.32 274 PRO C CA 1
ATOM 6306 C C . PRO C 1 278 ? 36.724 4.751 24.130 1.00 8.82 274 PRO C C 1
ATOM 6307 O O . PRO C 1 278 ? 37.242 4.466 25.206 1.00 9.62 274 PRO C O 1
ATOM 6311 N N . ILE C 1 279 ? 37.282 5.537 23.224 1.00 8.76 275 ILE C N 1
ATOM 6312 C CA . ILE C 1 279 ? 38.398 6.431 23.531 1.00 8.58 275 ILE C CA 1
ATOM 6313 C C . ILE C 1 279 ? 37.815 7.797 23.229 1.00 8.64 275 ILE C C 1
ATOM 6314 O O . ILE C 1 279 ? 37.932 8.340 22.112 1.00 8.48 275 ILE C O 1
ATOM 6319 N N . ASP C 1 280 ? 37.070 8.302 24.205 1.00 8.62 276 ASP C N 1
ATOM 6320 C CA . ASP C 1 280 ? 36.067 9.344 23.896 1.00 9.39 276 ASP C CA 1
ATOM 6321 C C . ASP C 1 280 ? 36.022 10.494 24.856 1.00 9.21 276 ASP C C 1
ATOM 6322 O O . ASP C 1 280 ? 35.133 11.319 24.774 1.00 8.75 276 ASP C O 1
ATOM 6327 N N . ALA C 1 281 ? 37.013 10.600 25.736 1.00 9.15 277 ALA C N 1
ATOM 6328 C CA . ALA C 1 281 ? 37.091 11.693 26.681 1.00 9.38 277 ALA C CA 1
ATOM 6329 C C . ALA C 1 281 ? 35.801 11.861 27.475 1.00 9.41 277 ALA C C 1
ATOM 6330 O O . ALA C 1 281 ? 35.479 12.949 27.924 1.00 9.20 277 ALA C O 1
ATOM 6332 N N . GLY C 1 282 ? 35.092 10.749 27.669 1.00 9.56 278 GLY C N 1
ATOM 6333 C CA . GLY C 1 282 ? 33.881 10.746 28.466 1.00 10.03 278 GLY C CA 1
ATOM 6334 C C . GLY C 1 282 ? 32.605 11.150 27.726 1.00 10.32 278 GLY C C 1
ATOM 6335 O O . GLY C 1 282 ? 31.603 11.417 28.365 1.00 10.24 278 GLY C O 1
ATOM 6336 N N . SER C 1 283 ? 32.645 11.179 26.389 1.00 9.94 279 SER C N 1
ATOM 6337 C CA A SER C 1 283 ? 31.432 11.490 25.595 0.50 10.48 279 SER C CA 1
ATOM 6338 C CA B SER C 1 283 ? 31.452 11.461 25.556 0.50 10.29 279 SER C CA 1
ATOM 6339 C C . SER C 1 283 ? 30.257 10.581 25.956 1.00 10.12 279 SER C C 1
ATOM 6340 O O . SER C 1 283 ? 29.130 11.057 26.110 1.00 11.19 279 SER C O 1
ATOM 6345 N N . CYS C 1 284 ? 30.529 9.309 26.187 1.00 10.23 280 CYS C N 1
ATOM 6346 C CA . CYS C 1 284 ? 29.428 8.361 26.458 1.00 11.33 280 CYS C CA 1
ATOM 6347 C C . CYS C 1 284 ? 28.930 8.415 27.904 1.00 11.39 280 CYS C C 1
ATOM 6348 O O . CYS C 1 284 ? 28.005 7.693 28.271 1.00 13.13 280 CYS C O 1
ATOM 6351 N N . LEU C 1 285 ? 29.516 9.259 28.742 1.00 10.77 281 LEU C N 1
ATOM 6352 C CA . LEU C 1 285 ? 28.941 9.514 30.059 1.00 11.05 281 LEU C CA 1
ATOM 6353 C C . LEU C 1 285 ? 27.841 10.554 30.006 1.00 12.57 281 LEU C C 1
ATOM 6354 O O . LEU C 1 285 ? 27.144 10.750 30.978 1.00 12.70 281 LEU C O 1
ATOM 6359 N N . LYS C 1 286 ? 27.719 11.254 28.875 1.00 13.67 282 LYS C N 1
ATOM 6360 C CA . LYS C 1 286 ? 26.745 12.311 28.769 1.00 17.41 282 LYS C CA 1
ATOM 6361 C C . LYS C 1 286 ? 25.396 11.806 28.322 1.00 21.79 282 LYS C C 1
ATOM 6362 O O . LYS C 1 286 ? 24.414 12.555 28.504 1.00 24.10 282 LYS C O 1
ATOM 6368 N N . THR D 1 6 ? -13.456 3.175 23.516 1.00 36.65 2 THR D N 1
ATOM 6369 C CA . THR D 1 6 ? -12.376 3.741 22.658 1.00 30.32 2 THR D CA 1
ATOM 6370 C C . THR D 1 6 ? -11.120 2.856 22.652 1.00 28.11 2 THR D C 1
ATOM 6371 O O . THR D 1 6 ? -10.556 2.515 23.697 1.00 32.24 2 THR D O 1
ATOM 6373 N N . GLY D 1 7 ? -10.648 2.525 21.456 1.00 23.03 3 GLY D N 1
ATOM 6374 C CA . GLY D 1 7 ? -9.416 1.763 21.316 1.00 19.60 3 GLY D CA 1
ATOM 6375 C C . GLY D 1 7 ? -8.188 2.588 21.674 1.00 17.28 3 GLY D C 1
ATOM 6376 O O . GLY D 1 7 ? -8.186 3.807 21.589 1.00 16.92 3 GLY D O 1
ATOM 6377 N N . ARG D 1 8 ? -7.103 1.898 21.978 1.00 15.95 4 ARG D N 1
ATOM 6378 C CA . ARG D 1 8 ? -5.895 2.574 22.380 1.00 16.26 4 ARG D CA 1
ATOM 6379 C C . ARG D 1 8 ? -5.174 3.322 21.277 1.00 15.31 4 ARG D C 1
ATOM 6380 O O . ARG D 1 8 ? -4.293 4.134 21.581 1.00 15.66 4 ARG D O 1
ATOM 6388 N N . VAL D 1 9 ? -5.545 3.073 20.020 1.00 14.08 5 VAL D N 1
ATOM 6389 C CA . VAL D 1 9 ? -5.022 3.858 18.902 1.00 12.80 5 VAL D CA 1
ATOM 6390 C C . VAL D 1 9 ? -6.167 4.367 18.018 1.00 13.33 5 VAL D C 1
ATOM 6391 O O . VAL D 1 9 ? -6.069 4.445 16.808 1.00 12.65 5 VAL D O 1
ATOM 6395 N N . GLU D 1 10 ? -7.287 4.691 18.662 1.00 14.36 6 GLU D N 1
ATOM 6396 C CA . GLU D 1 10 ? -8.477 5.114 17.953 1.00 16.94 6 GLU D CA 1
ATOM 6397 C C . GLU D 1 10 ? -8.226 6.320 17.071 1.00 15.84 6 GLU D C 1
ATOM 6398 O O . GLU D 1 10 ? -7.596 7.279 17.505 1.00 17.11 6 GLU D O 1
ATOM 6404 N N . GLY D 1 11 ? -8.680 6.241 15.834 1.00 16.13 7 GLY D N 1
ATOM 6405 C CA . GLY D 1 11 ? -8.547 7.338 14.899 1.00 16.54 7 GLY D CA 1
ATOM 6406 C C . GLY D 1 11 ? -7.173 7.526 14.243 1.00 15.78 7 GLY D C 1
ATOM 6407 O O . GLY D 1 11 ? -6.990 8.477 13.475 1.00 18.50 7 GLY D O 1
ATOM 6408 N N . LYS D 1 12 ? -6.221 6.665 14.568 1.00 14.03 8 LYS D N 1
ATOM 6409 C CA A LYS D 1 12 ? -4.875 6.741 13.985 0.50 13.16 8 LYS D CA 1
ATOM 6410 C CA B LYS D 1 12 ? -4.864 6.749 13.999 0.50 12.84 8 LYS D CA 1
ATOM 6411 C C . LYS D 1 12 ? -4.750 5.896 12.738 1.00 12.13 8 LYS D C 1
ATOM 6412 O O . LYS D 1 12 ? -5.633 5.071 12.429 1.00 11.15 8 LYS D O 1
ATOM 6423 N N . VAL D 1 13 ? -3.708 6.153 11.972 1.00 10.37 9 VAL D N 1
ATOM 6424 C CA . VAL D 1 13 ? -3.347 5.324 10.803 1.00 9.81 9 VAL D CA 1
ATOM 6425 C C . VAL D 1 13 ? -1.947 4.790 11.022 1.00 8.82 9 VAL D C 1
ATOM 6426 O O . VAL D 1 13 ? -1.032 5.543 11.383 1.00 8.57 9 VAL D O 1
ATOM 6430 N N . ALA D 1 14 ? -1.779 3.485 10.779 1.00 8.82 10 ALA D N 1
ATOM 6431 C CA . ALA D 1 14 ? -0.497 2.817 10.928 1.00 8.45 10 ALA D CA 1
ATOM 6432 C C . ALA D 1 14 ? -0.048 2.240 9.578 1.00 8.61 10 ALA D C 1
ATOM 6433 O O . ALA D 1 14 ? -0.832 1.557 8.885 1.00 9.51 10 ALA D O 1
ATOM 6435 N N . PHE D 1 15 ? 1.204 2.476 9.242 1.00 7.79 11 PHE D N 1
ATOM 6436 C CA . PHE D 1 15 ? 1.904 1.930 8.082 1.00 8.13 11 PHE D CA 1
ATOM 6437 C C . PHE D 1 15 ? 2.761 0.772 8.582 1.00 8.05 11 PHE D C 1
ATOM 6438 O O . PHE D 1 15 ? 3.669 0.969 9.397 1.00 8.19 11 PHE D O 1
ATOM 6446 N N . VAL D 1 16 ? 2.435 -0.441 8.133 1.00 7.71 12 VAL D N 1
ATOM 6447 C CA . VAL D 1 16 ? 3.117 -1.684 8.559 1.00 7.79 12 VAL D CA 1
ATOM 6448 C C . VAL D 1 16 ? 3.740 -2.374 7.359 1.00 7.53 12 VAL D C 1
ATOM 6449 O O . VAL D 1 16 ? 3.012 -2.694 6.401 1.00 7.83 12 VAL D O 1
ATOM 6453 N N . THR D 1 17 ? 5.044 -2.615 7.374 1.00 7.62 13 THR D N 1
ATOM 6454 C CA . THR D 1 17 ? 5.688 -3.426 6.345 1.00 7.50 13 THR D CA 1
ATOM 6455 C C . THR D 1 17 ? 5.791 -4.869 6.787 1.00 7.66 13 THR D C 1
ATOM 6456 O O . THR D 1 17 ? 5.772 -5.185 7.966 1.00 7.92 13 THR D O 1
ATOM 6460 N N . GLY D 1 18 ? 5.936 -5.755 5.817 1.00 7.74 14 GLY D N 1
ATOM 6461 C CA . GLY D 1 18 ? 5.892 -7.172 6.071 1.00 7.81 14 GLY D CA 1
ATOM 6462 C C . GLY D 1 18 ? 4.568 -7.646 6.628 1.00 7.91 14 GLY D C 1
ATOM 6463 O O . GLY D 1 18 ? 4.512 -8.600 7.356 1.00 8.02 14 GLY D O 1
ATOM 6464 N N . ALA D 1 19 ? 3.471 -7.056 6.146 1.00 7.99 15 ALA D N 1
ATOM 6465 C CA . ALA D 1 19 ? 2.132 -7.291 6.706 1.00 8.04 15 ALA D CA 1
ATOM 6466 C C . ALA D 1 19 ? 1.409 -8.515 6.177 1.00 8.13 15 ALA D C 1
ATOM 6467 O O . ALA D 1 19 ? 0.308 -8.802 6.619 1.00 8.52 15 ALA D O 1
ATOM 6469 N N . ALA D 1 20 ? 2.026 -9.271 5.282 1.00 8.37 16 ALA D N 1
ATOM 6470 C CA . ALA D 1 20 ? 1.318 -10.390 4.647 1.00 8.63 16 ALA D CA 1
ATOM 6471 C C . ALA D 1 20 ? 1.048 -11.544 5.622 1.00 8.99 16 ALA D C 1
ATOM 6472 O O . ALA D 1 20 ? 0.133 -12.319 5.415 1.00 8.98 16 ALA D O 1
ATOM 6474 N N . ARG D 1 21 ? 1.883 -11.683 6.643 1.00 8.81 17 ARG D N 1
ATOM 6475 C CA . ARG D 1 21 ? 1.772 -12.802 7.546 1.00 9.32 17 ARG D CA 1
ATOM 6476 C C . ARG D 1 21 ? 2.590 -12.552 8.801 1.00 9.18 17 ARG D C 1
ATOM 6477 O O . ARG D 1 21 ? 3.195 -11.472 8.956 1.00 9.50 17 ARG D O 1
ATOM 6485 N N . GLY D 1 22 ? 2.640 -13.531 9.680 1.00 9.21 18 GLY D N 1
ATOM 6486 C CA . GLY D 1 22 ? 3.548 -13.464 10.790 1.00 8.86 18 GLY D CA 1
ATOM 6487 C C . GLY D 1 22 ? 3.328 -12.261 11.687 1.00 8.91 18 GLY D C 1
ATOM 6488 O O . GLY D 1 22 ? 2.193 -11.867 11.976 1.00 9.70 18 GLY D O 1
ATOM 6489 N N . GLN D 1 23 ? 4.428 -11.638 12.127 1.00 8.54 19 GLN D N 1
ATOM 6490 C CA . GLN D 1 23 ? 4.324 -10.521 13.057 1.00 8.60 19 GLN D CA 1
ATOM 6491 C C . GLN D 1 23 ? 3.650 -9.343 12.408 1.00 8.18 19 GLN D C 1
ATOM 6492 O O . GLN D 1 23 ? 2.845 -8.679 13.040 1.00 8.50 19 GLN D O 1
ATOM 6498 N N . GLY D 1 24 ? 3.965 -9.073 11.127 1.00 8.26 20 GLY D N 1
ATOM 6499 C CA . GLY D 1 24 ? 3.357 -7.924 10.463 1.00 8.49 20 GLY D CA 1
ATOM 6500 C C . GLY D 1 24 ? 1.852 -8.029 10.345 1.00 9.14 20 GLY D C 1
ATOM 6501 O O . GLY D 1 24 ? 1.126 -7.032 10.591 1.00 9.54 20 GLY D O 1
ATOM 6502 N N . ARG D 1 25 ? 1.364 -9.221 10.004 1.00 8.71 21 ARG D N 1
ATOM 6503 C CA . ARG D 1 25 ? -0.086 -9.463 9.999 1.00 9.10 21 ARG D CA 1
ATOM 6504 C C . ARG D 1 25 ? -0.644 -9.181 11.384 1.00 8.85 21 ARG D C 1
ATOM 6505 O O . ARG D 1 25 ? -1.664 -8.497 11.528 1.00 9.15 21 ARG D O 1
ATOM 6513 N N . SER D 1 26 ? -0.002 -9.730 12.406 1.00 9.20 22 SER D N 1
ATOM 6514 C CA . SER D 1 26 ? -0.449 -9.553 13.771 1.00 9.45 22 SER D CA 1
ATOM 6515 C C . SER D 1 26 ? -0.493 -8.089 14.161 1.00 9.27 22 SER D C 1
ATOM 6516 O O . SER D 1 26 ? -1.439 -7.663 14.815 1.00 9.86 22 SER D O 1
ATOM 6519 N N . HIS D 1 27 ? 0.498 -7.308 13.747 1.00 9.20 23 HIS D N 1
ATOM 6520 C CA . HIS D 1 27 ? 0.525 -5.893 14.065 1.00 9.25 23 HIS D CA 1
ATOM 6521 C C . HIS D 1 27 ? -0.638 -5.196 13.436 1.00 9.35 23 HIS D C 1
ATOM 6522 O O . HIS D 1 27 ? -1.331 -4.391 14.082 1.00 9.62 23 HIS D O 1
ATOM 6529 N N . ALA D 1 28 ? -0.867 -5.455 12.152 1.00 9.23 24 ALA D N 1
ATOM 6530 C CA . ALA D 1 28 ? -1.965 -4.849 11.456 1.00 9.76 24 ALA D CA 1
ATOM 6531 C C . ALA D 1 28 ? -3.299 -5.145 12.132 1.00 9.37 24 ALA D C 1
ATOM 6532 O O . ALA D 1 28 ? -4.129 -4.241 12.316 1.00 9.99 24 ALA D O 1
ATOM 6534 N N . VAL D 1 29 ? -3.519 -6.418 12.493 1.00 9.74 25 VAL D N 1
ATOM 6535 C CA . VAL D 1 29 ? -4.774 -6.829 13.082 1.00 10.37 25 VAL D CA 1
ATOM 6536 C C . VAL D 1 29 ? -4.943 -6.265 14.482 1.00 10.58 25 VAL D C 1
ATOM 6537 O O . VAL D 1 29 ? -6.017 -5.775 14.838 1.00 11.45 25 VAL D O 1
ATOM 6541 N N . ARG D 1 30 ? -3.871 -6.309 15.290 1.00 10.63 26 ARG D N 1
ATOM 6542 C CA . ARG D 1 30 ? -3.947 -5.766 16.649 1.00 10.67 26 ARG D CA 1
ATOM 6543 C C . ARG D 1 30 ? -4.191 -4.266 16.677 1.00 10.01 26 ARG D C 1
ATOM 6544 O O . ARG D 1 30 ? -5.018 -3.742 17.475 1.00 9.79 26 ARG D O 1
ATOM 6552 N N . LEU D 1 31 ? -3.467 -3.538 15.842 1.00 9.40 27 LEU D N 1
ATOM 6553 C CA . LEU D 1 31 ? -3.684 -2.095 15.736 1.00 10.07 27 LEU D CA 1
ATOM 6554 C C . LEU D 1 31 ? -5.111 -1.771 15.252 1.00 10.53 27 LEU D C 1
ATOM 6555 O O . LEU D 1 31 ? -5.756 -0.844 15.744 1.00 11.44 27 LEU D O 1
ATOM 6560 N N . ALA D 1 32 ? -5.617 -2.551 14.319 1.00 10.21 28 ALA D N 1
ATOM 6561 C CA . ALA D 1 32 ? -7.001 -2.386 13.839 1.00 10.82 28 ALA D CA 1
ATOM 6562 C C . ALA D 1 32 ? -8.010 -2.657 14.957 1.00 11.21 28 ALA D C 1
ATOM 6563 O O . ALA D 1 32 ? -8.980 -1.909 15.142 1.00 11.13 28 ALA D O 1
ATOM 6565 N N . GLN D 1 33 ? -7.766 -3.708 15.716 1.00 11.44 29 GLN D N 1
ATOM 6566 C CA . GLN D 1 33 ? -8.622 -4.024 16.849 1.00 12.51 29 GLN D CA 1
ATOM 6567 C C . GLN D 1 33 ? -8.719 -2.845 17.798 1.00 12.33 29 GLN D C 1
ATOM 6568 O O . GLN D 1 33 ? -9.761 -2.638 18.424 1.00 13.33 29 GLN D O 1
ATOM 6574 N N . GLU D 1 34 ? -7.635 -2.094 17.925 1.00 12.23 30 GLU D N 1
ATOM 6575 C CA . GLU D 1 34 ? -7.546 -0.975 18.842 1.00 12.86 30 GLU D CA 1
ATOM 6576 C C . GLU D 1 34 ? -7.819 0.359 18.165 1.00 12.52 30 GLU D C 1
ATOM 6577 O O . GLU D 1 34 ? -7.589 1.412 18.738 1.00 13.00 30 GLU D O 1
ATOM 6583 N N . GLY D 1 35 ? -8.390 0.300 16.962 1.00 11.98 31 GLY D N 1
ATOM 6584 C CA . GLY D 1 35 ? -8.986 1.489 16.334 1.00 12.70 31 GLY D CA 1
ATOM 6585 C C . GLY D 1 35 ? -8.256 2.159 15.194 1.00 12.46 31 GLY D C 1
ATOM 6586 O O . GLY D 1 35 ? -8.752 3.157 14.680 1.00 13.11 31 GLY D O 1
ATOM 6587 N N . ALA D 1 36 ? -7.136 1.597 14.770 1.00 11.94 32 ALA D N 1
ATOM 6588 C CA . ALA D 1 36 ? -6.323 2.217 13.703 1.00 12.02 32 ALA D CA 1
ATOM 6589 C C . ALA D 1 36 ? -6.718 1.666 12.349 1.00 11.81 32 ALA D C 1
ATOM 6590 O O . ALA D 1 36 ? -6.974 0.458 12.212 1.00 12.93 32 ALA D O 1
ATOM 6592 N N . ASP D 1 37 ? -6.720 2.522 11.336 1.00 11.71 33 ASP D N 1
ATOM 6593 C CA . ASP D 1 37 ? -6.726 2.061 9.949 1.00 11.35 33 ASP D CA 1
ATOM 6594 C C . ASP D 1 37 ? -5.282 1.757 9.528 1.00 10.31 33 ASP D C 1
ATOM 6595 O O . ASP D 1 37 ? -4.326 2.240 10.150 1.00 10.00 33 ASP D O 1
ATOM 6600 N N . ILE D 1 38 ? -5.111 0.955 8.488 1.00 9.71 34 ILE D N 1
ATOM 6601 C CA . ILE D 1 38 ? -3.807 0.341 8.184 1.00 8.99 34 ILE D CA 1
ATOM 6602 C C . ILE D 1 38 ? -3.383 0.529 6.713 1.00 9.20 34 ILE D C 1
ATOM 6603 O O . ILE D 1 38 ? -4.189 0.355 5.810 1.00 9.97 34 ILE D O 1
ATOM 6608 N N . ILE D 1 39 ? -2.127 0.940 6.502 1.00 8.87 35 ILE D N 1
ATOM 6609 C CA . ILE D 1 39 ? -1.453 0.854 5.197 1.00 9.15 35 ILE D CA 1
ATOM 6610 C C . ILE D 1 39 ? -0.488 -0.336 5.312 1.00 9.22 35 ILE D C 1
ATOM 6611 O O . ILE D 1 39 ? 0.446 -0.308 6.103 1.00 9.03 35 ILE D O 1
ATOM 6616 N N . ALA D 1 40 ? -0.815 -1.414 4.618 1.00 9.50 36 ALA D N 1
ATOM 6617 C CA . ALA D 1 40 ? -0.153 -2.693 4.787 1.00 9.41 36 ALA D CA 1
ATOM 6618 C C . ALA D 1 40 ? 0.605 -3.017 3.528 1.00 10.31 36 ALA D C 1
ATOM 6619 O O . ALA D 1 40 ? 0.029 -3.130 2.446 1.00 10.86 36 ALA D O 1
ATOM 6621 N N . VAL D 1 41 ? 1.901 -3.161 3.643 1.00 9.97 37 VAL D N 1
ATOM 6622 C CA . VAL D 1 41 ? 2.733 -3.499 2.479 1.00 10.13 37 VAL D CA 1
ATOM 6623 C C . VAL D 1 41 ? 3.545 -4.768 2.701 1.00 9.37 37 VAL D C 1
ATOM 6624 O O . VAL D 1 41 ? 3.991 -5.073 3.819 1.00 9.56 37 VAL D O 1
ATOM 6628 N N . ASP D 1 42 ? 3.744 -5.491 1.625 1.00 8.95 38 ASP D N 1
ATOM 6629 C CA . ASP D 1 42 ? 4.572 -6.698 1.647 1.00 8.73 38 ASP D CA 1
ATOM 6630 C C . ASP D 1 42 ? 5.021 -6.999 0.235 1.00 9.19 38 ASP D C 1
ATOM 6631 O O . ASP D 1 42 ? 4.312 -6.664 -0.730 1.00 9.60 38 ASP D O 1
ATOM 6636 N N . ILE D 1 43 ? 6.174 -7.622 0.103 1.00 8.75 39 ILE D N 1
ATOM 6637 C CA . ILE D 1 43 ? 6.722 -7.943 -1.204 1.00 9.83 39 ILE D CA 1
ATOM 6638 C C . ILE D 1 43 ? 5.827 -8.952 -1.913 1.00 10.57 39 ILE D C 1
ATOM 6639 O O . ILE D 1 43 ? 5.654 -8.878 -3.119 1.00 11.37 39 ILE D O 1
ATOM 6644 N N . CYS D 1 44 ? 5.292 -9.906 -1.168 1.00 10.41 40 CYS D N 1
ATOM 6645 C CA . CYS D 1 44 ? 4.346 -10.900 -1.691 1.00 11.63 40 CYS D CA 1
ATOM 6646 C C . CYS D 1 44 ? 4.914 -11.732 -2.842 1.00 13.41 40 CYS D C 1
ATOM 6647 O O . CYS D 1 44 ? 4.166 -12.168 -3.713 1.00 14.77 40 CYS D O 1
ATOM 6650 N N . LYS D 1 45 ? 6.226 -11.918 -2.855 1.00 13.63 41 LYS D N 1
ATOM 6651 C CA . LYS D 1 45 ? 6.947 -12.627 -3.931 1.00 15.93 41 LYS D CA 1
ATOM 6652 C C . LYS D 1 45 ? 8.193 -13.223 -3.281 1.00 14.12 41 LYS D C 1
ATOM 6653 O O . LYS D 1 45 ? 8.634 -12.759 -2.231 1.00 11.69 41 LYS D O 1
ATOM 6659 N N . PRO D 1 46 ? 8.827 -14.195 -3.936 1.00 14.06 42 PRO D N 1
ATOM 6660 C CA . PRO D 1 46 ? 10.156 -14.564 -3.472 1.00 13.79 42 PRO D CA 1
ATOM 6661 C C . PRO D 1 46 ? 11.113 -13.385 -3.502 1.00 13.51 42 PRO D C 1
ATOM 6662 O O . PRO D 1 46 ? 11.065 -12.542 -4.406 1.00 13.72 42 PRO D O 1
ATOM 6666 N N . ILE D 1 47 ? 12.024 -13.379 -2.545 1.00 14.57 43 ILE D N 1
ATOM 6667 C CA . ILE D 1 47 ? 13.002 -12.331 -2.346 1.00 15.47 43 ILE D CA 1
ATOM 6668 C C . ILE D 1 47 ? 13.992 -12.198 -3.504 1.00 16.27 43 ILE D C 1
ATOM 6669 O O . ILE D 1 47 ? 14.420 -11.111 -3.858 1.00 15.46 43 ILE D O 1
ATOM 6674 N N . ARG D 1 48 ? 14.379 -13.341 -4.057 1.00 17.79 44 ARG D N 1
ATOM 6675 C CA . ARG D 1 48 ? 15.387 -13.384 -5.093 1.00 21.54 44 ARG D CA 1
ATOM 6676 C C . ARG D 1 48 ? 14.702 -13.981 -6.324 1.00 25.03 44 ARG D C 1
ATOM 6677 O O . ARG D 1 48 ? 14.122 -15.048 -6.258 1.00 23.60 44 ARG D O 1
ATOM 6685 N N . ALA D 1 49 ? 14.673 -13.217 -7.406 1.00 30.47 45 ALA D N 1
ATOM 6686 C CA . ALA D 1 49 ? 13.760 -13.450 -8.536 1.00 36.78 45 ALA D CA 1
ATOM 6687 C C . ALA D 1 49 ? 13.697 -14.913 -9.013 1.00 40.86 45 ALA D C 1
ATOM 6688 O O . ALA D 1 49 ? 12.619 -15.523 -9.046 1.00 45.48 45 ALA D O 1
ATOM 6690 N N . GLY D 1 50 ? 14.843 -15.490 -9.341 1.00 42.83 46 GLY D N 1
ATOM 6691 C CA . GLY D 1 50 ? 14.843 -16.839 -9.896 1.00 48.52 46 GLY D CA 1
ATOM 6692 C C . GLY D 1 50 ? 14.756 -17.977 -8.888 1.00 49.06 46 GLY D C 1
ATOM 6693 O O . GLY D 1 50 ? 14.955 -19.138 -9.265 1.00 54.43 46 GLY D O 1
ATOM 6694 N N . VAL D 1 51 ? 14.431 -17.670 -7.624 1.00 47.27 47 VAL D N 1
ATOM 6695 C CA . VAL D 1 51 ? 14.762 -18.571 -6.510 1.00 40.97 47 VAL D CA 1
ATOM 6696 C C . VAL D 1 51 ? 13.612 -18.800 -5.524 1.00 39.73 47 VAL D C 1
ATOM 6697 O O . VAL D 1 51 ? 13.139 -17.865 -4.856 1.00 40.26 47 VAL D O 1
ATOM 6701 N N . VAL D 1 52 ? 13.198 -20.051 -5.404 1.00 35.30 48 VAL D N 1
ATOM 6702 C CA . VAL D 1 52 ? 12.215 -20.435 -4.398 1.00 36.02 48 VAL D CA 1
ATOM 6703 C C . VAL D 1 52 ? 12.801 -21.483 -3.416 1.00 37.68 48 VAL D C 1
ATOM 6704 O O . VAL D 1 52 ? 12.152 -21.837 -2.437 1.00 41.52 48 VAL D O 1
ATOM 6708 N N . ASP D 1 53 ? 14.047 -21.922 -3.645 1.00 38.12 49 ASP D N 1
ATOM 6709 C CA . ASP D 1 53 ? 14.739 -22.877 -2.759 1.00 37.98 49 ASP D CA 1
ATOM 6710 C C . ASP D 1 53 ? 15.349 -22.163 -1.547 1.00 36.25 49 ASP D C 1
ATOM 6711 O O . ASP D 1 53 ? 16.575 -21.992 -1.461 1.00 41.20 49 ASP D O 1
ATOM 6713 N N . THR D 1 54 ? 14.475 -21.694 -0.653 1.00 30.41 50 THR D N 1
ATOM 6714 C CA . THR D 1 54 ? 14.858 -21.008 0.586 1.00 26.27 50 THR D CA 1
ATOM 6715 C C . THR D 1 54 ? 14.292 -21.766 1.772 1.00 22.04 50 THR D C 1
ATOM 6716 O O . THR D 1 54 ? 13.227 -22.338 1.681 1.00 22.13 50 THR D O 1
ATOM 6720 N N . ALA D 1 55 ? 14.963 -21.734 2.917 1.00 20.35 51 ALA D N 1
ATOM 6721 C CA . ALA D 1 55 ? 14.419 -22.422 4.087 1.00 18.52 51 ALA D CA 1
ATOM 6722 C C . ALA D 1 55 ? 13.103 -21.744 4.520 1.00 16.16 51 ALA D C 1
ATOM 6723 O O . ALA D 1 55 ? 12.132 -22.415 4.853 1.00 16.17 51 ALA D O 1
ATOM 6725 N N . ILE D 1 56 ? 13.114 -20.414 4.489 1.00 14.27 52 ILE D N 1
ATOM 6726 C CA . ILE D 1 56 ? 11.944 -19.615 4.870 1.00 12.85 52 ILE D CA 1
ATOM 6727 C C . ILE D 1 56 ? 11.065 -19.425 3.634 1.00 13.40 52 ILE D C 1
ATOM 6728 O O . ILE D 1 56 ? 11.519 -18.857 2.637 1.00 13.18 52 ILE D O 1
ATOM 6733 N N . PRO D 1 57 ? 9.816 -19.895 3.686 1.00 13.06 53 PRO D N 1
ATOM 6734 C CA . PRO D 1 57 ? 8.987 -19.746 2.476 1.00 13.37 53 PRO D CA 1
ATOM 6735 C C . PRO D 1 57 ? 8.654 -18.266 2.195 1.00 13.64 53 PRO D C 1
ATOM 6736 O O . PRO D 1 57 ? 8.558 -17.453 3.136 1.00 13.19 53 PRO D O 1
ATOM 6740 N N . ALA D 1 58 ? 8.513 -17.926 0.919 1.00 13.02 54 ALA D N 1
ATOM 6741 C CA . ALA D 1 58 ? 8.056 -16.605 0.514 1.00 12.54 54 ALA D CA 1
ATOM 6742 C C . ALA D 1 58 ? 6.595 -16.353 0.941 1.00 12.41 54 ALA D C 1
ATOM 6743 O O . ALA D 1 58 ? 5.850 -17.279 1.163 1.00 12.94 54 ALA D O 1
ATOM 6745 N N . SER D 1 59 ? 6.206 -15.093 1.054 1.00 11.21 55 SER D N 1
ATOM 6746 C CA A SER D 1 59 ? 4.789 -14.739 1.194 0.50 11.05 55 SER D CA 1
ATOM 6747 C CA B SER D 1 59 ? 4.785 -14.717 1.202 0.50 11.57 55 SER D CA 1
ATOM 6748 C C . SER D 1 59 ? 4.137 -14.583 -0.174 1.00 11.39 55 SER D C 1
ATOM 6749 O O . SER D 1 59 ? 4.806 -14.511 -1.184 1.00 13.24 55 SER D O 1
ATOM 6754 N N . THR D 1 60 ? 2.824 -14.536 -0.171 1.00 11.13 56 THR D N 1
ATOM 6755 C CA . THR D 1 60 ? 2.066 -14.443 -1.406 1.00 10.90 56 THR D CA 1
ATOM 6756 C C . THR D 1 60 ? 1.094 -13.276 -1.354 1.00 10.71 56 THR D C 1
ATOM 6757 O O . THR D 1 60 ? 0.736 -12.783 -0.286 1.00 10.36 56 THR D O 1
ATOM 6761 N N . PRO D 1 61 ? 0.580 -12.875 -2.520 1.00 10.94 57 PRO D N 1
ATOM 6762 C CA . PRO D 1 61 ? -0.504 -11.881 -2.532 1.00 11.04 57 PRO D CA 1
ATOM 6763 C C . PRO D 1 61 ? -1.699 -12.310 -1.702 1.00 11.33 57 PRO D C 1
ATOM 6764 O O . PRO D 1 61 ? -2.320 -11.500 -1.015 1.00 11.58 57 PRO D O 1
ATOM 6768 N N . GLU D 1 62 ? -2.051 -13.587 -1.762 1.00 11.15 58 GLU D N 1
ATOM 6769 C CA . GLU D 1 62 ? -3.171 -14.065 -1.000 1.00 11.88 58 GLU D CA 1
ATOM 6770 C C . GLU D 1 62 ? -2.936 -13.938 0.501 1.00 11.38 58 GLU D C 1
ATOM 6771 O O . GLU D 1 62 ? -3.879 -13.664 1.257 1.00 11.62 58 GLU D O 1
ATOM 6777 N N . ASP D 1 63 ? -1.699 -14.123 0.971 1.00 11.01 59 ASP D N 1
ATOM 6778 C CA . ASP D 1 63 ? -1.427 -13.889 2.390 1.00 10.69 59 ASP D CA 1
ATOM 6779 C C . ASP D 1 63 ? -1.828 -12.461 2.769 1.00 10.02 59 ASP D C 1
ATOM 6780 O O . ASP D 1 63 ? -2.461 -12.240 3.810 1.00 9.45 59 ASP D O 1
ATOM 6785 N N . LEU D 1 64 ? -1.444 -11.508 1.930 1.00 9.69 60 LEU D N 1
ATOM 6786 C CA . LEU D 1 64 ? -1.750 -10.092 2.225 1.00 9.87 60 LEU D CA 1
ATOM 6787 C C . LEU D 1 64 ? -3.247 -9.827 2.177 1.00 10.36 60 LEU D C 1
ATOM 6788 O O . LEU D 1 64 ? -3.790 -9.076 3.006 1.00 10.75 60 LEU D O 1
ATOM 6793 N N . ALA D 1 65 ? -3.944 -10.453 1.234 1.00 10.78 61 ALA D N 1
ATOM 6794 C CA . ALA D 1 65 ? -5.410 -10.351 1.184 1.00 11.72 61 ALA D CA 1
ATOM 6795 C C . ALA D 1 65 ? -6.070 -10.879 2.453 1.00 11.95 61 ALA D C 1
ATOM 6796 O O . ALA D 1 65 ? -7.084 -10.369 2.893 1.00 12.67 61 ALA D O 1
ATOM 6798 N N . GLU D 1 66 ? -5.500 -11.956 3.019 1.00 11.68 62 GLU D N 1
ATOM 6799 C CA . GLU D 1 66 ? -5.987 -12.534 4.249 1.00 12.10 62 GLU D CA 1
ATOM 6800 C C . GLU D 1 66 ? -5.797 -11.583 5.430 1.00 11.59 62 GLU D C 1
ATOM 6801 O O . GLU D 1 66 ? -6.683 -11.398 6.257 1.00 12.33 62 GLU D O 1
ATOM 6807 N N . THR D 1 67 ? -4.633 -10.942 5.511 1.00 10.81 63 THR D N 1
ATOM 6808 C CA . THR D 1 67 ? -4.451 -9.851 6.474 1.00 10.66 63 THR D CA 1
ATOM 6809 C C . THR D 1 67 ? -5.540 -8.791 6.336 1.00 11.14 63 THR D C 1
ATOM 6810 O O . THR D 1 67 ? -6.132 -8.333 7.343 1.00 10.85 63 THR D O 1
ATOM 6814 N N . ALA D 1 68 ? -5.807 -8.395 5.110 1.00 11.33 64 ALA D N 1
ATOM 6815 C CA . ALA D 1 68 ? -6.811 -7.345 4.864 1.00 11.65 64 ALA D CA 1
ATOM 6816 C C . ALA D 1 68 ? -8.186 -7.776 5.340 1.00 12.61 64 ALA D C 1
ATOM 6817 O O . ALA D 1 68 ? -8.909 -7.012 5.960 1.00 12.16 64 ALA D O 1
ATOM 6819 N N . ASP D 1 69 ? -8.567 -9.019 5.067 1.00 13.32 65 ASP D N 1
ATOM 6820 C CA . ASP D 1 69 ? -9.819 -9.529 5.583 1.00 15.24 65 ASP D CA 1
ATOM 6821 C C . ASP D 1 69 ? -9.916 -9.518 7.092 1.00 14.09 65 ASP D C 1
ATOM 6822 O O . ASP D 1 69 ? -10.978 -9.187 7.657 1.00 14.05 65 ASP D O 1
ATOM 6827 N N . LEU D 1 70 ? -8.820 -9.827 7.779 1.00 12.59 66 LEU D N 1
ATOM 6828 C CA . LEU D 1 70 ? -8.823 -9.786 9.226 1.00 13.59 66 LEU D CA 1
ATOM 6829 C C . LEU D 1 70 ? -8.989 -8.375 9.733 1.00 13.32 66 LEU D C 1
ATOM 6830 O O . LEU D 1 70 ? -9.721 -8.141 10.680 1.00 13.53 66 LEU D O 1
ATOM 6835 N N . VAL D 1 71 ? -8.287 -7.426 9.137 1.00 12.83 67 VAL D N 1
ATOM 6836 C CA . VAL D 1 71 ? -8.445 -6.012 9.521 1.00 12.59 67 VAL D CA 1
ATOM 6837 C C . VAL D 1 71 ? -9.863 -5.500 9.283 1.00 13.66 67 VAL D C 1
ATOM 6838 O O . VAL D 1 71 ? -10.460 -4.831 10.143 1.00 13.96 67 VAL D O 1
ATOM 6842 N N . LYS D 1 72 ? -10.424 -5.842 8.137 1.00 14.49 68 LYS D N 1
ATOM 6843 C CA . LYS D 1 72 ? -11.806 -5.446 7.827 1.00 16.04 68 LYS D CA 1
ATOM 6844 C C . LYS D 1 72 ? -12.805 -6.050 8.780 1.00 15.41 68 LYS D C 1
ATOM 6845 O O . LYS D 1 72 ? -13.872 -5.465 9.033 1.00 15.26 68 LYS D O 1
ATOM 6851 N N . GLY D 1 73 ? -12.473 -7.215 9.317 1.00 16.35 69 GLY D N 1
ATOM 6852 C CA . GLY D 1 73 ? -13.291 -7.882 10.320 1.00 17.26 69 GLY D CA 1
ATOM 6853 C C . GLY D 1 73 ? -13.400 -7.094 11.607 1.00 17.94 69 GLY D C 1
ATOM 6854 O O . GLY D 1 73 ? -14.338 -7.301 12.383 1.00 19.87 69 GLY D O 1
ATOM 6855 N N . HIS D 1 74 ? -12.437 -6.200 11.855 1.00 17.14 70 HIS D N 1
ATOM 6856 C CA . HIS D 1 74 ? -12.518 -5.271 12.987 1.00 17.97 70 HIS D CA 1
ATOM 6857 C C . HIS D 1 74 ? -13.144 -3.943 12.603 1.00 17.52 70 HIS D C 1
ATOM 6858 O O . HIS D 1 74 ? -13.018 -2.973 13.333 1.00 18.78 70 HIS D O 1
ATOM 6865 N N . ASN D 1 75 ? -13.786 -3.892 11.437 1.00 17.15 71 ASN D N 1
ATOM 6866 C CA A ASN D 1 75 ? -14.487 -2.703 10.959 0.60 18.46 71 ASN D CA 1
ATOM 6867 C CA B ASN D 1 75 ? -14.495 -2.700 10.975 0.40 17.66 71 ASN D CA 1
ATOM 6868 C C . ASN D 1 75 ? -13.557 -1.519 10.751 1.00 17.36 71 ASN D C 1
ATOM 6869 O O . ASN D 1 75 ? -13.942 -0.361 10.972 1.00 16.81 71 ASN D O 1
ATOM 6878 N N . ARG D 1 76 ? -12.332 -1.815 10.320 1.00 15.94 72 ARG D N 1
ATOM 6879 C CA . ARG D 1 76 ? -11.369 -0.777 9.993 1.00 15.98 72 ARG D CA 1
ATOM 6880 C C . ARG D 1 76 ? -11.035 -0.838 8.529 1.00 15.20 72 ARG D C 1
ATOM 6881 O O . ARG D 1 76 ? -11.310 -1.842 7.839 1.00 14.64 72 ARG D O 1
ATOM 6889 N N . ARG D 1 77 ? -10.452 0.242 8.036 1.00 14.35 73 ARG D N 1
ATOM 6890 C CA . ARG D 1 77 ? -10.034 0.344 6.649 1.00 15.38 73 ARG D CA 1
ATOM 6891 C C . ARG D 1 77 ? -8.594 -0.087 6.485 1.00 13.46 73 ARG D C 1
ATOM 6892 O O . ARG D 1 77 ? -7.782 0.070 7.393 1.00 12.97 73 ARG D O 1
ATOM 6900 N N . ILE D 1 78 ? -8.281 -0.606 5.316 1.00 13.01 74 ILE D N 1
ATOM 6901 C CA . ILE D 1 78 ? -6.940 -1.033 5.010 1.00 12.17 74 ILE D CA 1
ATOM 6902 C C . ILE D 1 78 ? -6.654 -0.767 3.550 1.00 12.16 74 ILE D C 1
ATOM 6903 O O . ILE D 1 78 ? -7.491 -1.019 2.689 1.00 13.49 74 ILE D O 1
ATOM 6908 N N . VAL D 1 79 ? -5.463 -0.248 3.286 1.00 11.65 75 VAL D N 1
ATOM 6909 C CA . VAL D 1 79 ? -4.897 -0.114 1.948 1.00 11.57 75 VAL D CA 1
ATOM 6910 C C . VAL D 1 79 ? -3.752 -1.094 1.877 1.00 11.16 75 VAL D C 1
ATOM 6911 O O . VAL D 1 79 ? -2.879 -1.065 2.724 1.00 10.66 75 VAL D O 1
ATOM 6915 N N . THR D 1 80 ? -3.744 -1.965 0.872 1.00 11.09 76 THR D N 1
ATOM 6916 C CA . THR D 1 80 ? -2.640 -2.908 0.718 1.00 11.20 76 THR D CA 1
ATOM 6917 C C . THR D 1 80 ? -1.853 -2.585 -0.529 1.00 11.01 76 THR D C 1
ATOM 6918 O O . THR D 1 80 ? -2.405 -2.104 -1.540 1.00 12.62 76 THR D O 1
ATOM 6922 N N . ALA D 1 81 ? -0.570 -2.909 -0.487 1.00 10.46 77 ALA D N 1
ATOM 6923 C CA . ALA D 1 81 ? 0.295 -2.741 -1.629 1.00 10.45 77 ALA D CA 1
ATOM 6924 C C . ALA D 1 81 ? 1.323 -3.838 -1.647 1.00 10.60 77 ALA D C 1
ATOM 6925 O O . ALA D 1 81 ? 1.963 -4.150 -0.623 1.00 10.60 77 ALA D O 1
ATOM 6927 N N . GLU D 1 82 ? 1.543 -4.384 -2.833 1.00 11.12 78 GLU D N 1
ATOM 6928 C CA . GLU D 1 82 ? 2.567 -5.384 -3.068 1.00 11.82 78 GLU D CA 1
ATOM 6929 C C . GLU D 1 82 ? 3.814 -4.665 -3.560 1.00 12.35 78 GLU D C 1
ATOM 6930 O O . GLU D 1 82 ? 3.859 -4.191 -4.715 1.00 15.20 78 GLU D O 1
ATOM 6936 N N . VAL D 1 83 ? 4.756 -4.462 -2.658 1.00 10.79 79 VAL D N 1
ATOM 6937 C CA . VAL D 1 83 ? 5.929 -3.631 -2.925 1.00 11.42 79 VAL D CA 1
ATOM 6938 C C . VAL D 1 83 ? 7.121 -4.130 -2.101 1.00 10.43 79 VAL D C 1
ATOM 6939 O O . VAL D 1 83 ? 6.971 -4.565 -0.966 1.00 10.11 79 VAL D O 1
ATOM 6943 N N . ASP D 1 84 ? 8.284 -4.133 -2.733 1.00 10.84 80 ASP D N 1
ATOM 6944 C CA . ASP D 1 84 ? 9.556 -4.451 -2.088 1.00 10.09 80 ASP D CA 1
ATOM 6945 C C . ASP D 1 84 ? 10.092 -3.203 -1.433 1.00 9.89 80 ASP D C 1
ATOM 6946 O O . ASP D 1 84 ? 10.254 -2.152 -2.084 1.00 10.60 80 ASP D O 1
ATOM 6951 N N . VAL D 1 85 ? 10.392 -3.285 -0.141 1.00 8.92 81 VAL D N 1
ATOM 6952 C CA . VAL D 1 85 ? 10.942 -2.118 0.603 1.00 9.45 81 VAL D CA 1
ATOM 6953 C C . VAL D 1 85 ? 12.306 -1.673 0.063 1.00 9.99 81 VAL D C 1
ATOM 6954 O O . VAL D 1 85 ? 12.689 -0.555 0.309 1.00 11.16 81 VAL D O 1
ATOM 6958 N N . ARG D 1 86 ? 12.977 -2.491 -0.761 1.00 9.92 82 ARG D N 1
ATOM 6959 C CA . ARG D 1 86 ? 14.190 -2.039 -1.428 1.00 10.80 82 ARG D CA 1
ATOM 6960 C C . ARG D 1 86 ? 13.920 -1.025 -2.546 1.00 11.47 82 ARG D C 1
ATOM 6961 O O . ARG D 1 86 ? 14.823 -0.315 -2.933 1.00 10.93 82 ARG D O 1
ATOM 6969 N N . ASP D 1 87 ? 12.710 -1.052 -3.121 1.00 11.67 83 ASP D N 1
ATOM 6970 C CA A ASP D 1 87 ? 12.374 -0.167 -4.233 0.50 12.01 83 ASP D CA 1
ATOM 6971 C CA B ASP D 1 87 ? 12.356 -0.198 -4.240 0.50 12.32 83 ASP D CA 1
ATOM 6972 C C . ASP D 1 87 ? 11.771 1.106 -3.678 1.00 11.77 83 ASP D C 1
ATOM 6973 O O . ASP D 1 87 ? 10.558 1.211 -3.489 1.00 11.73 83 ASP D O 1
ATOM 6982 N N . TYR D 1 88 ? 12.632 2.058 -3.366 1.00 11.26 84 TYR D N 1
ATOM 6983 C CA . TYR D 1 88 ? 12.175 3.251 -2.631 1.00 10.87 84 TYR D CA 1
ATOM 6984 C C . TYR D 1 88 ? 11.083 4.008 -3.395 1.00 11.59 84 TYR D C 1
ATOM 6985 O O . TYR D 1 88 ? 10.075 4.391 -2.807 1.00 10.91 84 TYR D O 1
ATOM 6994 N N . ASP D 1 89 ? 11.267 4.193 -4.688 1.00 12.83 85 ASP D N 1
ATOM 6995 C CA . ASP D 1 89 ? 10.275 5.015 -5.441 1.00 14.06 85 ASP D CA 1
ATOM 6996 C C . ASP D 1 89 ? 8.905 4.342 -5.426 1.00 13.34 85 ASP D C 1
ATOM 6997 O O . ASP D 1 89 ? 7.878 5.009 -5.186 1.00 12.73 85 ASP D O 1
ATOM 7002 N N . ALA D 1 90 ? 8.888 3.015 -5.594 1.00 13.03 86 ALA D N 1
ATOM 7003 C CA . ALA D 1 90 ? 7.632 2.285 -5.514 1.00 12.41 86 ALA D CA 1
ATOM 7004 C C . ALA D 1 90 ? 7.038 2.342 -4.116 1.00 11.64 86 ALA D C 1
ATOM 7005 O O . ALA D 1 90 ? 5.816 2.437 -3.952 1.00 12.25 86 ALA D O 1
ATOM 7007 N N . LEU D 1 91 ? 7.888 2.188 -3.091 1.00 10.82 87 LEU D N 1
ATOM 7008 C CA . LEU D 1 91 ? 7.408 2.201 -1.727 1.00 10.21 87 LEU D CA 1
ATOM 7009 C C . LEU D 1 91 ? 6.800 3.554 -1.374 1.00 10.28 87 LEU D C 1
ATOM 7010 O O . LEU D 1 91 ? 5.726 3.651 -0.777 1.00 10.49 87 LEU D O 1
ATOM 7015 N N . LYS D 1 92 ? 7.494 4.611 -1.752 1.00 10.21 88 LYS D N 1
ATOM 7016 C CA . LYS D 1 92 ? 7.012 5.944 -1.515 1.00 10.48 88 LYS D CA 1
ATOM 7017 C C . LYS D 1 92 ? 5.689 6.215 -2.236 1.00 11.06 88 LYS D C 1
ATOM 7018 O O . LYS D 1 92 ? 4.788 6.837 -1.684 1.00 10.66 88 LYS D O 1
ATOM 7024 N N . ALA D 1 93 ? 5.573 5.735 -3.471 1.00 11.08 89 ALA D N 1
ATOM 7025 C CA . ALA D 1 93 ? 4.334 5.917 -4.237 1.00 11.51 89 ALA D CA 1
ATOM 7026 C C . ALA D 1 93 ? 3.184 5.210 -3.490 1.00 11.26 89 ALA D C 1
ATOM 7027 O O . ALA D 1 93 ? 2.068 5.752 -3.384 1.00 11.57 89 ALA D O 1
ATOM 7029 N N . ALA D 1 94 ? 3.454 4.015 -2.967 1.00 10.93 90 ALA D N 1
ATOM 7030 C CA . ALA D 1 94 ? 2.426 3.221 -2.264 1.00 10.94 90 ALA D CA 1
ATOM 7031 C C . ALA D 1 94 ? 1.997 3.913 -0.983 1.00 11.17 90 ALA D C 1
ATOM 7032 O O . ALA D 1 94 ? 0.828 3.991 -0.672 1.00 11.07 90 ALA D O 1
ATOM 7034 N N . VAL D 1 95 ? 2.955 4.445 -0.238 1.00 10.71 91 VAL D N 1
ATOM 7035 C CA . VAL D 1 95 ? 2.639 5.113 1.032 1.00 10.71 91 VAL D CA 1
ATOM 7036 C C . VAL D 1 95 ? 1.878 6.409 0.710 1.00 10.48 91 VAL D C 1
ATOM 7037 O O . VAL D 1 95 ? 0.884 6.757 1.378 1.00 10.46 91 VAL D O 1
ATOM 7041 N N . ASP D 1 96 ? 2.340 7.148 -0.290 1.00 10.33 92 ASP D N 1
ATOM 7042 C CA . ASP D 1 96 ? 1.681 8.388 -0.654 1.00 11.01 92 ASP D CA 1
ATOM 7043 C C . ASP D 1 96 ? 0.195 8.109 -0.924 1.00 11.05 92 ASP D C 1
ATOM 7044 O O . ASP D 1 96 ? -0.674 8.878 -0.546 1.00 10.37 92 ASP D O 1
ATOM 7049 N N . SER D 1 97 ? -0.075 7.045 -1.677 1.00 11.01 93 SER D N 1
ATOM 7050 C CA . SER D 1 97 ? -1.449 6.723 -2.037 1.00 11.31 93 SER D CA 1
ATOM 7051 C C . SER D 1 97 ? -2.245 6.283 -0.807 1.00 10.56 93 SER D C 1
ATOM 7052 O O . SER D 1 97 ? -3.394 6.640 -0.651 1.00 10.41 93 SER D O 1
ATOM 7055 N N . GLY D 1 98 ? -1.606 5.511 0.074 1.00 10.15 94 GLY D N 1
ATOM 7056 C CA . GLY D 1 98 ? -2.236 5.098 1.306 1.00 9.93 94 GLY D CA 1
ATOM 7057 C C . GLY D 1 98 ? -2.637 6.246 2.196 1.00 10.07 94 GLY D C 1
ATOM 7058 O O . GLY D 1 98 ? -3.728 6.253 2.773 1.00 10.11 94 GLY D O 1
ATOM 7059 N N . VAL D 1 99 ? -1.772 7.251 2.327 1.00 9.89 95 VAL D N 1
ATOM 7060 C CA . VAL D 1 99 ? -2.100 8.407 3.114 1.00 10.18 95 VAL D CA 1
ATOM 7061 C C . VAL D 1 99 ? -3.187 9.267 2.439 1.00 10.61 95 VAL D C 1
ATOM 7062 O O . VAL D 1 99 ? -4.044 9.830 3.124 1.00 11.07 95 VAL D O 1
ATOM 7066 N N . GLU D 1 100 ? -3.191 9.355 1.115 1.00 10.50 96 GLU D N 1
ATOM 7067 C CA . GLU D 1 100 ? -4.319 9.969 0.416 1.00 11.18 96 GLU D CA 1
ATOM 7068 C C . GLU D 1 100 ? -5.611 9.322 0.833 1.00 11.61 96 GLU D C 1
ATOM 7069 O O . GLU D 1 100 ? -6.604 10.010 1.143 1.00 12.18 96 GLU D O 1
ATOM 7075 N N . GLN D 1 101 ? -5.632 8.007 0.803 1.00 11.60 97 GLN D N 1
ATOM 7076 C CA . GLN D 1 101 ? -6.862 7.275 1.063 1.00 12.44 97 GLN D CA 1
ATOM 7077 C C . GLN D 1 101 ? -7.318 7.332 2.501 1.00 12.39 97 GLN D C 1
ATOM 7078 O O . GLN D 1 101 ? -8.535 7.293 2.766 1.00 13.68 97 GLN D O 1
ATOM 7084 N N . LEU D 1 102 ? -6.385 7.310 3.432 1.00 12.04 98 LEU D N 1
ATOM 7085 C CA . LEU D 1 102 ? -6.742 7.155 4.857 1.00 12.74 98 LEU D CA 1
ATOM 7086 C C . LEU D 1 102 ? -6.661 8.442 5.652 1.00 13.37 98 LEU D C 1
ATOM 7087 O O . LEU D 1 102 ? -7.144 8.482 6.788 1.00 14.88 98 LEU D O 1
ATOM 7092 N N . GLY D 1 103 ? -6.009 9.476 5.091 1.00 13.10 99 GLY D N 1
ATOM 7093 C CA . GLY D 1 103 ? -6.075 10.818 5.608 1.00 13.30 99 GLY D CA 1
ATOM 7094 C C . GLY D 1 103 ? -4.959 11.329 6.512 1.00 14.05 99 GLY D C 1
ATOM 7095 O O . GLY D 1 103 ? -4.944 12.513 6.842 1.00 15.18 99 GLY D O 1
ATOM 7096 N N . ARG D 1 104 ? -4.085 10.436 6.963 1.00 12.54 100 ARG D N 1
ATOM 7097 C CA . ARG D 1 104 ? -3.032 10.766 7.907 1.00 12.34 100 ARG D CA 1
ATOM 7098 C C . ARG D 1 104 ? -2.099 9.591 8.042 1.00 11.60 100 ARG D C 1
ATOM 7099 O O . ARG D 1 104 ? -2.408 8.509 7.570 1.00 10.67 100 ARG D O 1
ATOM 7107 N N . LEU D 1 105 ? -0.979 9.797 8.735 1.00 11.48 101 LEU D N 1
ATOM 7108 C CA . LEU D 1 105 ? -0.098 8.709 9.113 1.00 11.34 101 LEU D CA 1
ATOM 7109 C C . LEU D 1 105 ? 0.489 9.009 10.496 1.00 11.13 101 LEU D C 1
ATOM 7110 O O . LEU D 1 105 ? 1.221 9.975 10.669 1.00 12.19 101 LEU D O 1
ATOM 7115 N N . ASP D 1 106 ? 0.185 8.172 11.479 1.00 10.07 102 ASP D N 1
ATOM 7116 C CA . ASP D 1 106 ? 0.603 8.383 12.851 1.00 10.09 102 ASP D CA 1
ATOM 7117 C C . ASP D 1 106 ? 1.610 7.398 13.407 1.00 9.27 102 ASP D C 1
ATOM 7118 O O . ASP D 1 106 ? 2.302 7.685 14.406 1.00 9.74 102 ASP D O 1
ATOM 7123 N N . ILE D 1 107 ? 1.654 6.203 12.818 1.00 8.73 103 ILE D N 1
ATOM 7124 C CA . ILE D 1 107 ? 2.424 5.094 13.336 1.00 8.03 103 ILE D CA 1
ATOM 7125 C C . ILE D 1 107 ? 3.140 4.412 12.164 1.00 7.96 103 ILE D C 1
ATOM 7126 O O . ILE D 1 107 ? 2.516 4.180 11.117 1.00 7.69 103 ILE D O 1
ATOM 7131 N N . ILE D 1 108 ? 4.411 4.116 12.317 1.00 7.59 104 ILE D N 1
ATOM 7132 C CA . ILE D 1 108 ? 5.154 3.318 11.336 1.00 7.74 104 ILE D CA 1
ATOM 7133 C C . ILE D 1 108 ? 5.689 2.117 12.051 1.00 7.52 104 ILE D C 1
ATOM 7134 O O . ILE D 1 108 ? 6.355 2.267 13.088 1.00 7.81 104 ILE D O 1
ATOM 7139 N N . VAL D 1 109 ? 5.502 0.943 11.469 1.00 7.19 105 VAL D N 1
ATOM 7140 C CA . VAL D 1 109 ? 6.040 -0.306 12.009 1.00 7.46 105 VAL D CA 1
ATOM 7141 C C . VAL D 1 109 ? 6.881 -0.982 10.918 1.00 7.46 105 VAL D C 1
ATOM 7142 O O . VAL D 1 109 ? 6.331 -1.543 9.963 1.00 7.67 105 VAL D O 1
ATOM 7146 N N . ALA D 1 110 ? 8.190 -0.830 11.003 1.00 7.44 106 ALA D N 1
ATOM 7147 C CA . ALA D 1 110 ? 9.143 -1.310 10.005 1.00 7.54 106 ALA D CA 1
ATOM 7148 C C . ALA D 1 110 ? 9.535 -2.718 10.387 1.00 7.76 106 ALA D C 1
ATOM 7149 O O . ALA D 1 110 ? 10.541 -2.987 11.047 1.00 8.45 106 ALA D O 1
ATOM 7151 N N . ASN D 1 111 ? 8.685 -3.642 9.954 1.00 7.89 107 ASN D N 1
ATOM 7152 C CA . ASN D 1 111 ? 8.738 -5.053 10.335 1.00 7.65 107 ASN D CA 1
ATOM 7153 C C . ASN D 1 111 ? 9.271 -6.021 9.288 1.00 7.78 107 ASN D C 1
ATOM 7154 O O . ASN D 1 111 ? 9.770 -7.100 9.630 1.00 7.99 107 ASN D O 1
ATOM 7159 N N . ALA D 1 112 ? 9.159 -5.679 8.009 1.00 7.49 108 ALA D N 1
ATOM 7160 C CA . ALA D 1 112 ? 9.627 -6.559 6.897 1.00 8.08 108 ALA D CA 1
ATOM 7161 C C . ALA D 1 112 ? 11.043 -6.969 7.129 1.00 8.37 108 ALA D C 1
ATOM 7162 O O . ALA D 1 112 ? 11.893 -6.162 7.496 1.00 8.16 108 ALA D O 1
ATOM 7164 N N . GLY D 1 113 ? 11.309 -8.259 6.996 1.00 8.68 109 GLY D N 1
ATOM 7165 C CA . GLY D 1 113 ? 12.662 -8.742 7.137 1.00 8.52 109 GLY D CA 1
ATOM 7166 C C . GLY D 1 113 ? 12.760 -10.168 6.655 1.00 8.57 109 GLY D C 1
ATOM 7167 O O . GLY D 1 113 ? 11.744 -10.821 6.364 1.00 8.44 109 GLY D O 1
ATOM 7168 N N . ILE D 1 114 ? 14.008 -10.593 6.458 1.00 9.23 110 ILE D N 1
ATOM 7169 C CA . ILE D 1 114 ? 14.336 -11.901 5.943 1.00 9.37 110 ILE D CA 1
ATOM 7170 C C . ILE D 1 114 ? 15.376 -12.619 6.789 1.00 10.08 110 ILE D C 1
ATOM 7171 O O . ILE D 1 114 ? 16.122 -11.994 7.567 1.00 10.17 110 ILE D O 1
ATOM 7176 N N . GLY D 1 115 ? 15.477 -13.913 6.558 1.00 10.59 111 GLY D N 1
ATOM 7177 C CA . GLY D 1 115 ? 16.702 -14.696 6.755 1.00 11.50 111 GLY D CA 1
ATOM 7178 C C . GLY D 1 115 ? 17.272 -15.222 5.451 1.00 12.41 111 GLY D C 1
ATOM 7179 O O . GLY D 1 115 ? 16.546 -15.455 4.464 1.00 12.67 111 GLY D O 1
ATOM 7180 N N . ASN D 1 116 ? 18.582 -15.395 5.409 1.00 12.99 112 ASN D N 1
ATOM 7181 C CA . ASN D 1 116 ? 19.219 -16.097 4.313 1.00 13.13 112 ASN D CA 1
ATOM 7182 C C . ASN D 1 116 ? 20.545 -16.644 4.798 1.00 13.88 112 ASN D C 1
ATOM 7183 O O . ASN D 1 116 ? 20.910 -16.463 5.970 1.00 14.04 112 ASN D O 1
ATOM 7188 N N . GLY D 1 117 ? 21.284 -17.295 3.916 1.00 14.32 113 GLY D N 1
ATOM 7189 C CA . GLY D 1 117 ? 22.624 -17.707 4.286 1.00 14.60 113 GLY D CA 1
ATOM 7190 C C . GLY D 1 117 ? 22.643 -18.758 5.378 1.00 15.80 113 GLY D C 1
ATOM 7191 O O . GLY D 1 117 ? 21.819 -19.714 5.377 1.00 16.62 113 GLY D O 1
ATOM 7192 N N . GLY D 1 118 ? 23.596 -18.627 6.301 1.00 15.53 114 GLY D N 1
ATOM 7193 C CA . GLY D 1 118 ? 23.798 -19.594 7.376 1.00 16.48 114 GLY D CA 1
ATOM 7194 C C . GLY D 1 118 ? 25.220 -20.079 7.519 1.00 17.29 114 GLY D C 1
ATOM 7195 O O . GLY D 1 118 ? 25.493 -20.975 8.318 1.00 17.30 114 GLY D O 1
ATOM 7196 N N . ASP D 1 119 ? 26.127 -19.555 6.690 1.00 15.65 115 ASP D N 1
ATOM 7197 C CA . ASP D 1 119 ? 27.556 -19.837 6.836 1.00 16.00 115 ASP D CA 1
ATOM 7198 C C . ASP D 1 119 ? 28.113 -18.979 7.977 1.00 13.69 115 ASP D C 1
ATOM 7199 O O . ASP D 1 119 ? 27.458 -18.056 8.447 1.00 13.50 115 ASP D O 1
ATOM 7204 N N . THR D 1 120 ? 29.317 -19.296 8.420 1.00 13.35 116 THR D N 1
ATOM 7205 C CA . THR D 1 120 ? 30.034 -18.352 9.275 1.00 12.60 116 THR D CA 1
ATOM 7206 C C . THR D 1 120 ? 30.253 -17.041 8.517 1.00 12.38 116 THR D C 1
ATOM 7207 O O . THR D 1 120 ? 30.251 -16.995 7.289 1.00 12.10 116 THR D O 1
ATOM 7211 N N . LEU D 1 121 ? 30.484 -15.978 9.258 1.00 11.61 117 LEU D N 1
ATOM 7212 C CA . LEU D 1 121 ? 30.525 -14.672 8.644 1.00 11.93 117 LEU D CA 1
ATOM 7213 C C . LEU D 1 121 ? 31.725 -14.510 7.720 1.00 11.87 117 LEU D C 1
ATOM 7214 O O . LEU D 1 121 ? 31.636 -13.817 6.702 1.00 11.88 117 LEU D O 1
ATOM 7219 N N . ASP D 1 122 ? 32.837 -15.202 8.025 1.00 12.02 118 ASP D N 1
ATOM 7220 C CA . ASP D 1 122 ? 33.989 -15.232 7.147 1.00 12.73 118 ASP D CA 1
ATOM 7221 C C . ASP D 1 122 ? 33.801 -16.009 5.847 1.00 13.27 118 ASP D C 1
ATOM 7222 O O . ASP D 1 122 ? 34.621 -15.922 4.951 1.00 13.78 118 ASP D O 1
ATOM 7227 N N . LYS D 1 123 ? 32.731 -16.791 5.769 1.00 13.42 119 LYS D N 1
ATOM 7228 C CA . LYS D 1 123 ? 32.431 -17.636 4.625 1.00 13.97 119 LYS D CA 1
ATOM 7229 C C . LYS D 1 123 ? 31.104 -17.245 3.970 1.00 13.31 119 LYS D C 1
ATOM 7230 O O . LYS D 1 123 ? 30.618 -17.948 3.083 1.00 13.74 119 LYS D O 1
ATOM 7236 N N . THR D 1 124 ? 30.536 -16.131 4.391 1.00 11.67 120 THR D N 1
ATOM 7237 C CA . THR D 1 124 ? 29.267 -15.653 3.854 1.00 11.52 120 THR D CA 1
ATOM 7238 C C . THR D 1 124 ? 29.483 -15.010 2.494 1.00 11.42 120 THR D C 1
ATOM 7239 O O . THR D 1 124 ? 30.431 -14.271 2.302 1.00 11.13 120 THR D O 1
ATOM 7243 N N . SER D 1 125 ? 28.609 -15.326 1.535 1.00 11.11 121 SER D N 1
ATOM 7244 C CA . SER D 1 125 ? 28.757 -14.746 0.218 1.00 11.89 121 SER D CA 1
ATOM 7245 C C . SER D 1 125 ? 28.369 -13.290 0.204 1.00 11.52 121 SER D C 1
ATOM 7246 O O . SER D 1 125 ? 27.517 -12.847 0.971 1.00 11.07 121 SER D O 1
ATOM 7249 N N . GLU D 1 126 ? 28.963 -12.548 -0.711 1.00 12.11 122 GLU D N 1
ATOM 7250 C CA . GLU D 1 126 ? 28.566 -11.173 -0.885 1.00 12.59 122 GLU D CA 1
ATOM 7251 C C . GLU D 1 126 ? 27.091 -11.063 -1.348 1.00 12.33 122 GLU D C 1
ATOM 7252 O O . GLU D 1 126 ? 26.383 -10.142 -0.929 1.00 11.51 122 GLU D O 1
ATOM 7258 N N . GLU D 1 127 ? 26.597 -12.036 -2.097 1.00 12.69 123 GLU D N 1
ATOM 7259 C CA . GLU D 1 127 ? 25.195 -12.048 -2.475 1.00 14.16 123 GLU D CA 1
ATOM 7260 C C . GLU D 1 127 ? 24.272 -12.130 -1.264 1.00 12.40 123 GLU D C 1
ATOM 7261 O O . GLU D 1 127 ? 23.324 -11.354 -1.154 1.00 11.71 123 GLU D O 1
ATOM 7267 N N . ASP D 1 128 ? 24.546 -13.055 -0.360 1.00 11.07 124 ASP D N 1
ATOM 7268 C CA . ASP D 1 128 ? 23.720 -13.221 0.823 1.00 10.60 124 ASP D CA 1
ATOM 7269 C C . ASP D 1 128 ? 23.854 -11.972 1.743 1.00 9.64 124 ASP D C 1
ATOM 7270 O O . ASP D 1 128 ? 22.884 -11.471 2.280 1.00 8.90 124 ASP D O 1
ATOM 7275 N N . TRP D 1 129 ? 25.082 -11.519 1.946 1.00 9.27 125 TRP D N 1
ATOM 7276 C CA . TRP D 1 129 ? 25.325 -10.312 2.719 1.00 9.32 125 TRP D CA 1
ATOM 7277 C C . TRP D 1 129 ? 24.509 -9.148 2.199 1.00 9.22 125 TRP D C 1
ATOM 7278 O O . TRP D 1 129 ? 23.806 -8.463 2.960 1.00 9.02 125 TRP D O 1
ATOM 7289 N N . THR D 1 130 ? 24.604 -8.907 0.884 1.00 9.67 126 THR D N 1
ATOM 7290 C CA . THR D 1 130 ? 24.043 -7.715 0.290 1.00 10.06 126 THR D CA 1
ATOM 7291 C C . THR D 1 130 ? 22.524 -7.730 0.375 1.00 10.00 126 THR D C 1
ATOM 7292 O O . THR D 1 130 ? 21.907 -6.717 0.726 1.00 9.58 126 THR D O 1
ATOM 7296 N N . GLU D 1 131 ? 21.919 -8.866 0.081 1.00 9.94 127 GLU D N 1
ATOM 7297 C CA . GLU D 1 131 ? 20.466 -9.018 0.187 1.00 10.24 127 GLU D CA 1
ATOM 7298 C C . GLU D 1 131 ? 20.004 -8.757 1.614 1.00 9.71 127 GLU D C 1
ATOM 7299 O O . GLU D 1 131 ? 18.993 -8.084 1.866 1.00 9.07 127 GLU D O 1
ATOM 7305 N N . MET D 1 132 ? 20.749 -9.292 2.570 1.00 9.41 128 MET D N 1
ATOM 7306 C CA . MET D 1 132 ? 20.417 -9.127 3.978 1.00 9.29 128 MET D CA 1
ATOM 7307 C C . MET D 1 132 ? 20.478 -7.650 4.422 1.00 8.93 128 MET D C 1
ATOM 7308 O O . MET D 1 132 ? 19.544 -7.122 5.026 1.00 8.64 128 MET D O 1
ATOM 7313 N N . ILE D 1 133 ? 21.568 -6.969 4.133 1.00 9.08 129 ILE D N 1
ATOM 7314 C CA . ILE D 1 133 ? 21.680 -5.543 4.457 1.00 9.44 129 ILE D CA 1
ATOM 7315 C C . ILE D 1 133 ? 20.637 -4.753 3.701 1.00 9.02 129 ILE D C 1
ATOM 7316 O O . ILE D 1 133 ? 20.003 -3.830 4.261 1.00 8.20 129 ILE D O 1
ATOM 7321 N N . ASP D 1 134 ? 20.432 -5.059 2.421 1.00 8.98 130 ASP D N 1
ATOM 7322 C CA . ASP D 1 134 ? 19.482 -4.299 1.594 1.00 9.62 130 ASP D CA 1
ATOM 7323 C C . ASP D 1 134 ? 18.055 -4.322 2.167 1.00 8.64 130 ASP D C 1
ATOM 7324 O O . ASP D 1 134 ? 17.358 -3.329 2.091 1.00 8.86 130 ASP D O 1
ATOM 7329 N N . ILE D 1 135 ? 17.612 -5.476 2.674 1.00 8.39 131 ILE D N 1
ATOM 7330 C CA . ILE D 1 135 ? 16.272 -5.588 3.211 1.00 8.09 131 ILE D CA 1
ATOM 7331 C C . ILE D 1 135 ? 16.193 -5.222 4.701 1.00 7.45 131 ILE D C 1
ATOM 7332 O O . ILE D 1 135 ? 15.390 -4.368 5.089 1.00 7.66 131 ILE D O 1
ATOM 7337 N N . ASN D 1 136 ? 17.038 -5.853 5.518 1.00 7.31 132 ASN D N 1
ATOM 7338 C CA . ASN D 1 136 ? 16.890 -5.756 6.965 1.00 7.48 132 ASN D CA 1
ATOM 7339 C C . ASN D 1 136 ? 17.481 -4.496 7.584 1.00 7.65 132 ASN D C 1
ATOM 7340 O O . ASN D 1 136 ? 17.111 -4.142 8.697 1.00 8.40 132 ASN D O 1
ATOM 7345 N N . LEU D 1 137 ? 18.315 -3.783 6.842 1.00 7.55 133 LEU D N 1
ATOM 7346 C CA . LEU D 1 137 ? 18.854 -2.506 7.290 1.00 7.22 133 LEU D CA 1
ATOM 7347 C C . LEU D 1 137 ? 18.368 -1.383 6.376 1.00 7.53 133 LEU D C 1
ATOM 7348 O O . LEU D 1 137 ? 17.621 -0.486 6.806 1.00 7.65 133 LEU D O 1
ATOM 7353 N N . ALA D 1 138 ? 18.772 -1.411 5.093 1.00 7.59 134 ALA D N 1
ATOM 7354 C CA . ALA D 1 138 ? 18.378 -0.332 4.171 1.00 7.76 134 ALA D CA 1
ATOM 7355 C C . ALA D 1 138 ? 16.867 -0.258 3.911 1.00 7.75 134 ALA D C 1
ATOM 7356 O O . ALA D 1 138 ? 16.310 0.816 3.827 1.00 8.12 134 ALA D O 1
ATOM 7358 N N . GLY D 1 139 ? 16.200 -1.413 3.956 1.00 7.78 135 GLY D N 1
ATOM 7359 C CA . GLY D 1 139 ? 14.754 -1.470 3.815 1.00 7.83 135 GLY D CA 1
ATOM 7360 C C . GLY D 1 139 ? 14.031 -0.807 4.956 1.00 7.49 135 GLY D C 1
ATOM 7361 O O . GLY D 1 139 ? 12.976 -0.200 4.760 1.00 7.93 135 GLY D O 1
ATOM 7362 N N . VAL D 1 140 ? 14.592 -0.912 6.154 1.00 6.94 136 VAL D N 1
ATOM 7363 C CA . VAL D 1 140 ? 14.032 -0.258 7.318 1.00 6.87 136 VAL D CA 1
ATOM 7364 C C . VAL D 1 140 ? 14.210 1.273 7.193 1.00 6.96 136 VAL D C 1
ATOM 7365 O O . VAL D 1 140 ? 13.299 2.061 7.422 1.00 6.63 136 VAL D O 1
ATOM 7369 N N . TRP D 1 141 ? 15.401 1.693 6.793 1.00 6.92 137 TRP D N 1
ATOM 7370 C CA . TRP D 1 141 ? 15.650 3.098 6.500 1.00 7.21 137 TRP D CA 1
ATOM 7371 C C . TRP D 1 141 ? 14.690 3.647 5.456 1.00 7.37 137 TRP D C 1
ATOM 7372 O O . TRP D 1 141 ? 14.058 4.692 5.675 1.00 7.54 137 TRP D O 1
ATOM 7383 N N . LYS D 1 142 ? 14.513 2.929 4.357 1.00 7.35 138 LYS D N 1
ATOM 7384 C CA . LYS D 1 142 ? 13.599 3.352 3.303 1.00 7.53 138 LYS D CA 1
ATOM 7385 C C . LYS D 1 142 ? 12.137 3.442 3.777 1.00 7.68 138 LYS D C 1
ATOM 7386 O O . LYS D 1 142 ? 11.408 4.353 3.363 1.00 7.79 138 LYS D O 1
ATOM 7392 N N . THR D 1 143 ? 11.736 2.511 4.627 1.00 7.40 139 THR D N 1
ATOM 7393 C CA . THR D 1 143 ? 10.401 2.491 5.180 1.00 7.80 139 THR D CA 1
ATOM 7394 C C . THR D 1 143 ? 10.133 3.758 5.973 1.00 7.80 139 THR D C 1
ATOM 7395 O O . THR D 1 143 ? 9.095 4.414 5.769 1.00 8.11 139 THR D O 1
ATOM 7399 N N . VAL D 1 144 ? 11.056 4.130 6.885 1.00 7.78 140 VAL D N 1
ATOM 7400 C CA . VAL D 1 144 ? 10.874 5.368 7.649 1.00 8.22 140 VAL D CA 1
ATOM 7401 C C . VAL D 1 144 ? 10.928 6.592 6.748 1.00 8.73 140 VAL D C 1
ATOM 7402 O O . VAL D 1 144 ? 10.116 7.484 6.863 1.00 9.10 140 VAL D O 1
ATOM 7406 N N . LYS D 1 145 ? 11.897 6.608 5.846 1.00 8.63 141 LYS D N 1
ATOM 7407 C CA . LYS D 1 145 ? 12.046 7.720 4.911 1.00 9.43 141 LYS D CA 1
ATOM 7408 C C . LYS D 1 145 ? 10.779 7.968 4.117 1.00 9.36 141 LYS D C 1
ATOM 7409 O O . LYS D 1 145 ? 10.376 9.135 3.927 1.00 9.58 141 LYS D O 1
ATOM 7415 N N . ALA D 1 146 ? 10.129 6.880 3.683 1.00 9.02 142 ALA D N 1
ATOM 7416 C CA . ALA D 1 146 ? 8.884 7.023 2.888 1.00 9.28 142 ALA D CA 1
ATOM 7417 C C . ALA D 1 146 ? 7.730 7.554 3.727 1.00 9.63 142 ALA D C 1
ATOM 7418 O O . ALA D 1 146 ? 6.909 8.329 3.228 1.00 10.02 142 ALA D O 1
ATOM 7420 N N . GLY D 1 147 ? 7.607 7.090 4.946 1.00 9.00 143 GLY D N 1
ATOM 7421 C CA . GLY D 1 147 ? 6.446 7.404 5.776 1.00 9.02 143 GLY D CA 1
ATOM 7422 C C . GLY D 1 147 ? 6.535 8.678 6.538 1.00 9.48 143 GLY D C 1
ATOM 7423 O O . GLY D 1 147 ? 5.532 9.387 6.781 1.00 10.50 143 GLY D O 1
ATOM 7424 N N . VAL D 1 148 ? 7.716 8.980 7.029 1.00 9.39 144 VAL D N 1
ATOM 7425 C CA . VAL D 1 148 ? 7.819 10.067 7.985 1.00 9.88 144 VAL D CA 1
ATOM 7426 C C . VAL D 1 148 ? 7.425 11.476 7.482 1.00 9.79 144 VAL D C 1
ATOM 7427 O O . VAL D 1 148 ? 6.911 12.246 8.257 1.00 9.95 144 VAL D O 1
ATOM 7431 N N . PRO D 1 149 ? 7.597 11.806 6.186 1.00 10.25 145 PRO D N 1
ATOM 7432 C CA . PRO D 1 149 ? 7.102 13.135 5.824 1.00 10.73 145 PRO D CA 1
ATOM 7433 C C . PRO D 1 149 ? 5.630 13.334 6.107 1.00 10.38 145 PRO D C 1
ATOM 7434 O O . PRO D 1 149 ? 5.192 14.449 6.375 1.00 10.64 145 PRO D O 1
ATOM 7438 N N . HIS D 1 150 ? 4.853 12.264 5.935 1.00 10.05 146 HIS D N 1
ATOM 7439 C CA . HIS D 1 150 ? 3.427 12.330 6.167 1.00 10.08 146 HIS D CA 1
ATOM 7440 C C . HIS D 1 150 ? 3.117 12.523 7.629 1.00 10.19 146 HIS D C 1
ATOM 7441 O O . HIS D 1 150 ? 2.154 13.192 7.998 1.00 11.69 146 HIS D O 1
ATOM 7448 N N . MET D 1 151 ? 3.935 11.918 8.488 1.00 9.81 147 MET D N 1
ATOM 7449 C CA . MET D 1 151 ? 3.761 12.087 9.903 1.00 10.11 147 MET D CA 1
ATOM 7450 C C . MET D 1 151 ? 4.156 13.521 10.371 1.00 10.36 147 MET D C 1
ATOM 7451 O O . MET D 1 151 ? 3.430 14.171 11.114 1.00 10.92 147 MET D O 1
ATOM 7456 N N . ILE D 1 152 ? 5.282 14.011 9.886 1.00 10.34 148 ILE D N 1
ATOM 7457 C CA . ILE D 1 152 ? 5.729 15.350 10.188 1.00 10.93 148 ILE D CA 1
ATOM 7458 C C . ILE D 1 152 ? 4.698 16.375 9.721 1.00 12.01 148 ILE D C 1
ATOM 7459 O O . ILE D 1 152 ? 4.308 17.291 10.462 1.00 12.50 148 ILE D O 1
ATOM 7464 N N . ALA D 1 153 ? 4.233 16.201 8.490 1.00 12.36 149 ALA D N 1
ATOM 7465 C CA . ALA D 1 153 ? 3.322 17.174 7.904 1.00 13.33 149 ALA D CA 1
ATOM 7466 C C . ALA D 1 153 ? 1.956 17.193 8.582 1.00 14.55 149 ALA D C 1
ATOM 7467 O O . ALA D 1 153 ? 1.236 18.201 8.510 1.00 14.72 149 ALA D O 1
ATOM 7469 N N . GLY D 1 154 ? 1.559 16.092 9.215 1.00 13.82 150 GLY D N 1
ATOM 7470 C CA . GLY D 1 154 ? 0.344 16.074 10.006 1.00 14.81 150 GLY D CA 1
ATOM 7471 C C . GLY D 1 154 ? 0.346 16.986 11.199 1.00 15.29 150 GLY D C 1
ATOM 7472 O O . GLY D 1 154 ? -0.721 17.408 11.661 1.00 17.02 150 GLY D O 1
ATOM 7473 N N . GLY D 1 155 ? 1.523 17.219 11.778 1.00 14.72 151 GLY D N 1
ATOM 7474 C CA . GLY D 1 155 ? 1.635 18.122 12.918 1.00 14.90 151 GLY D CA 1
ATOM 7475 C C . GLY D 1 155 ? 1.040 17.616 14.218 1.00 15.08 151 GLY D C 1
ATOM 7476 O O . GLY D 1 155 ? 0.799 18.393 15.142 1.00 15.99 151 GLY D O 1
ATOM 7477 N N . ARG D 1 156 ? 0.878 16.302 14.339 1.00 13.84 152 ARG D N 1
ATOM 7478 C CA . ARG D 1 156 ? 0.257 15.713 15.524 1.00 14.27 152 ARG D CA 1
ATOM 7479 C C . ARG D 1 156 ? 1.229 14.810 16.277 1.00 13.58 152 ARG D C 1
ATOM 7480 O O . ARG D 1 156 ? 0.828 14.130 17.195 1.00 15.07 152 ARG D O 1
ATOM 7488 N N . GLY D 1 157 ? 2.495 14.805 15.860 1.00 12.19 153 GLY D N 1
ATOM 7489 C CA . GLY D 1 157 ? 3.448 13.849 16.439 1.00 11.55 153 GLY D CA 1
ATOM 7490 C C . GLY D 1 157 ? 3.172 12.469 15.902 1.00 10.88 153 GLY D C 1
ATOM 7491 O O . GLY D 1 157 ? 2.402 12.292 14.973 1.00 11.06 153 GLY D O 1
ATOM 7492 N N . GLY D 1 158 ? 3.809 11.459 16.487 1.00 9.57 154 GLY D N 1
ATOM 7493 C CA . GLY D 1 158 ? 3.637 10.101 16.015 1.00 9.08 154 GLY D CA 1
ATOM 7494 C C . GLY D 1 158 ? 4.603 9.156 16.680 1.00 8.27 154 GLY D C 1
ATOM 7495 O O . GLY D 1 158 ? 5.390 9.550 17.533 1.00 7.89 154 GLY D O 1
ATOM 7496 N N . SER D 1 159 ? 4.573 7.907 16.221 1.00 7.75 155 SER D N 1
ATOM 7497 C CA . SER D 1 159 ? 5.359 6.841 16.832 1.00 7.52 155 SER D CA 1
ATOM 7498 C C . SER D 1 159 ? 5.869 5.906 15.767 1.00 7.42 155 SER D C 1
ATOM 7499 O O . SER D 1 159 ? 5.065 5.426 14.952 1.00 7.45 155 SER D O 1
ATOM 7502 N N . ILE D 1 160 ? 7.171 5.644 15.808 1.00 7.21 156 ILE D N 1
ATOM 7503 C CA . ILE D 1 160 ? 7.858 4.769 14.853 1.00 7.12 156 ILE D CA 1
ATOM 7504 C C . ILE D 1 160 ? 8.494 3.627 15.612 1.00 6.99 156 ILE D C 1
ATOM 7505 O O . ILE D 1 160 ? 9.236 3.848 16.575 1.00 7.45 156 ILE D O 1
ATOM 7510 N N . ILE D 1 161 ? 8.142 2.394 15.216 1.00 7.17 157 ILE D N 1
ATOM 7511 C CA . ILE D 1 161 ? 8.675 1.188 15.813 1.00 6.89 157 ILE D CA 1
ATOM 7512 C C . ILE D 1 161 ? 9.452 0.436 14.766 1.00 6.78 157 ILE D C 1
ATOM 7513 O O . ILE D 1 161 ? 8.906 0.104 13.720 1.00 7.01 157 ILE D O 1
ATOM 7518 N N . LEU D 1 162 ? 10.702 0.160 15.034 1.00 6.55 158 LEU D N 1
ATOM 7519 C CA . LEU D 1 162 ? 11.548 -0.621 14.154 1.00 6.57 158 LEU D CA 1
ATOM 7520 C C . LEU D 1 162 ? 11.694 -2.011 14.709 1.00 7.05 158 LEU D C 1
ATOM 7521 O O . LEU D 1 162 ? 11.984 -2.164 15.894 1.00 7.72 158 LEU D O 1
ATOM 7526 N N . THR D 1 163 ? 11.533 -3.028 13.876 1.00 7.42 159 THR D N 1
ATOM 7527 C CA . THR D 1 163 ? 11.791 -4.397 14.353 1.00 7.93 159 THR D CA 1
ATOM 7528 C C . THR D 1 163 ? 13.232 -4.795 14.186 1.00 8.19 159 THR D C 1
ATOM 7529 O O . THR D 1 163 ? 13.730 -4.965 13.073 1.00 8.88 159 THR D O 1
ATOM 7533 N N . SER D 1 164 ? 13.937 -4.898 15.303 1.00 8.01 160 SER D N 1
ATOM 7534 C CA . SER D 1 164 ? 15.282 -5.452 15.314 1.00 8.24 160 SER D CA 1
ATOM 7535 C C . SER D 1 164 ? 15.141 -6.929 15.670 1.00 8.62 160 SER D C 1
ATOM 7536 O O . SER D 1 164 ? 14.383 -7.652 15.012 1.00 9.98 160 SER D O 1
ATOM 7539 N N . SER D 1 165 ? 15.835 -7.378 16.713 1.00 8.30 161 SER D N 1
ATOM 7540 C CA . SER D 1 165 ? 15.901 -8.763 17.112 1.00 8.50 161 SER D CA 1
ATOM 7541 C C . SER D 1 165 ? 16.750 -8.806 18.354 1.00 7.96 161 SER D C 1
ATOM 7542 O O . SER D 1 165 ? 17.515 -7.886 18.610 1.00 7.69 161 SER D O 1
ATOM 7545 N N . VAL D 1 166 ? 16.679 -9.899 19.085 1.00 8.05 162 VAL D N 1
ATOM 7546 C CA . VAL D 1 166 ? 17.749 -10.226 20.047 1.00 8.19 162 VAL D CA 1
ATOM 7547 C C . VAL D 1 166 ? 19.105 -10.146 19.325 1.00 8.03 162 VAL D C 1
ATOM 7548 O O . VAL D 1 166 ? 20.090 -9.705 19.916 1.00 8.30 162 VAL D O 1
ATOM 7552 N N . GLY D 1 167 ? 19.116 -10.491 18.040 1.00 8.37 163 GLY D N 1
ATOM 7553 C CA . GLY D 1 167 ? 20.298 -10.420 17.223 1.00 8.59 163 GLY D CA 1
ATOM 7554 C C . GLY D 1 167 ? 20.777 -9.014 16.917 1.00 8.58 163 GLY D C 1
ATOM 7555 O O . GLY D 1 167 ? 21.854 -8.847 16.303 1.00 8.72 163 GLY D O 1
ATOM 7556 N N . GLY D 1 168 ? 19.979 -8.011 17.268 1.00 7.94 164 GLY D N 1
ATOM 7557 C CA . GLY D 1 168 ? 20.453 -6.616 17.266 1.00 7.81 164 GLY D CA 1
ATOM 7558 C C . GLY D 1 168 ? 21.128 -6.169 18.551 1.00 8.22 164 GLY D C 1
ATOM 7559 O O . GLY D 1 168 ? 21.593 -5.042 18.637 1.00 8.43 164 GLY D O 1
ATOM 7560 N N . LEU D 1 169 ? 21.200 -7.092 19.531 1.00 8.81 165 LEU D N 1
ATOM 7561 C CA . LEU D 1 169 ? 21.820 -6.827 20.845 1.00 9.43 165 LEU D CA 1
ATOM 7562 C C . LEU D 1 169 ? 22.922 -7.816 21.191 1.00 10.01 165 LEU D C 1
ATOM 7563 O O . LEU D 1 169 ? 23.800 -7.498 22.013 1.00 10.88 165 LEU D O 1
ATOM 7568 N N . LYS D 1 170 ? 22.856 -9.007 20.621 1.00 10.71 166 LYS D N 1
ATOM 7569 C CA . LYS D 1 170 ? 23.855 -10.031 20.855 1.00 11.86 166 LYS D CA 1
ATOM 7570 C C . LYS D 1 170 ? 23.936 -10.955 19.645 1.00 12.06 166 LYS D C 1
ATOM 7571 O O . LYS D 1 170 ? 23.000 -11.022 18.845 1.00 12.49 166 LYS D O 1
ATOM 7577 N N . ALA D 1 171 ? 25.056 -11.628 19.490 1.00 11.03 167 ALA D N 1
ATOM 7578 C CA . ALA D 1 171 ? 25.313 -12.426 18.291 1.00 10.94 167 ALA D CA 1
ATOM 7579 C C . ALA D 1 171 ? 25.120 -13.901 18.584 1.00 11.77 167 ALA D C 1
ATOM 7580 O O . ALA D 1 171 ? 25.224 -14.335 19.714 1.00 14.22 167 ALA D O 1
ATOM 7582 N N . TYR D 1 172 ? 24.970 -14.674 17.527 1.00 12.34 168 TYR D N 1
ATOM 7583 C CA . TYR D 1 172 ? 24.941 -16.127 17.617 1.00 13.28 168 TYR D CA 1
ATOM 7584 C C . TYR D 1 172 ? 25.582 -16.681 16.364 1.00 12.76 168 TYR D C 1
ATOM 7585 O O . TYR D 1 172 ? 25.369 -16.157 15.270 1.00 13.00 168 TYR D O 1
ATOM 7594 N N . PRO D 1 173 ? 26.377 -17.754 16.490 1.00 13.20 169 PRO D N 1
ATOM 7595 C CA . PRO D 1 173 ? 27.027 -18.277 15.302 1.00 13.13 169 PRO D CA 1
ATOM 7596 C C . PRO D 1 173 ? 26.082 -18.565 14.149 1.00 13.49 169 PRO D C 1
ATOM 7597 O O . PRO D 1 173 ? 24.933 -18.997 14.359 1.00 14.26 169 PRO D O 1
ATOM 7601 N N . HIS D 1 174 ? 26.577 -18.325 12.934 1.00 13.17 170 HIS D N 1
ATOM 7602 C CA . HIS D 1 174 ? 25.882 -18.579 11.688 1.00 13.56 170 HIS D CA 1
ATOM 7603 C C . HIS D 1 174 ? 24.767 -17.614 11.396 1.00 13.12 170 HIS D C 1
ATOM 7604 O O . HIS D 1 174 ? 23.961 -17.856 10.479 1.00 13.69 170 HIS D O 1
ATOM 7611 N N . THR D 1 175 ? 24.734 -16.492 12.131 1.00 11.21 171 THR D N 1
ATOM 7612 C CA . THR D 1 175 ? 23.722 -15.464 11.866 1.00 10.79 171 THR D CA 1
ATOM 7613 C C . THR D 1 175 ? 24.358 -14.075 11.702 1.00 9.95 171 THR D C 1
ATOM 7614 O O . THR D 1 175 ? 23.674 -13.066 11.822 1.00 9.32 171 THR D O 1
ATOM 7618 N N . GLY D 1 176 ? 25.652 -14.023 11.409 1.00 9.69 172 GLY D N 1
ATOM 7619 C CA . GLY D 1 176 ? 26.398 -12.765 11.554 1.00 9.28 172 GLY D CA 1
ATOM 7620 C C . GLY D 1 176 ? 25.989 -11.611 10.675 1.00 8.88 172 GLY D C 1
ATOM 7621 O O . GLY D 1 176 ? 26.039 -10.453 11.088 1.00 8.19 172 GLY D O 1
ATOM 7622 N N . HIS D 1 177 ? 25.567 -11.916 9.444 1.00 8.52 173 HIS D N 1
ATOM 7623 C CA . HIS D 1 177 ? 25.128 -10.840 8.528 1.00 9.54 173 HIS D CA 1
ATOM 7624 C C . HIS D 1 177 ? 23.819 -10.259 9.009 1.00 9.03 173 HIS D C 1
ATOM 7625 O O . HIS D 1 177 ? 23.577 -9.047 8.949 1.00 9.08 173 HIS D O 1
ATOM 7632 N N . TYR D 1 178 ? 22.928 -11.140 9.481 1.00 8.64 174 TYR D N 1
ATOM 7633 C CA . TYR D 1 178 ? 21.669 -10.709 10.083 1.00 8.46 174 TYR D CA 1
ATOM 7634 C C . TYR D 1 178 ? 21.903 -9.894 11.333 1.00 7.91 174 TYR D C 1
ATOM 7635 O O . TYR D 1 178 ? 21.287 -8.839 11.520 1.00 7.48 174 TYR D O 1
ATOM 7644 N N . VAL D 1 179 ? 22.841 -10.320 12.157 1.00 7.71 175 VAL D N 1
ATOM 7645 C CA . VAL D 1 179 ? 23.221 -9.583 13.344 1.00 7.60 175 VAL D CA 1
ATOM 7646 C C . VAL D 1 179 ? 23.764 -8.196 13.009 1.00 7.56 175 VAL D C 1
ATOM 7647 O O . VAL D 1 179 ? 23.417 -7.209 13.660 1.00 7.26 175 VAL D O 1
ATOM 7651 N N . ALA D 1 180 ? 24.585 -8.099 11.981 1.00 7.70 176 ALA D N 1
ATOM 7652 C CA . ALA D 1 180 ? 25.082 -6.781 11.580 1.00 7.51 176 ALA D CA 1
ATOM 7653 C C . ALA D 1 180 ? 23.922 -5.881 11.184 1.00 7.74 176 ALA D C 1
ATOM 7654 O O . ALA D 1 180 ? 23.864 -4.717 11.600 1.00 7.69 176 ALA D O 1
ATOM 7656 N N . ALA D 1 181 ? 23.013 -6.388 10.337 1.00 7.48 177 ALA D N 1
ATOM 7657 C CA . ALA D 1 181 ? 21.883 -5.600 9.915 1.00 7.27 177 ALA D CA 1
ATOM 7658 C C . ALA D 1 181 ? 21.046 -5.175 11.134 1.00 6.80 177 ALA D C 1
ATOM 7659 O O . ALA D 1 181 ? 20.620 -4.017 11.248 1.00 7.10 177 ALA D O 1
ATOM 7661 N N . LYS D 1 182 ? 20.778 -6.118 12.021 1.00 6.84 178 LYS D N 1
ATOM 7662 C CA . LYS D 1 182 ? 19.872 -5.827 13.148 1.00 6.65 178 LYS D CA 1
ATOM 7663 C C . LYS D 1 182 ? 20.483 -4.872 14.168 1.00 6.51 178 LYS D C 1
ATOM 7664 O O . LYS D 1 182 ? 19.752 -4.112 14.838 1.00 6.57 178 LYS D O 1
ATOM 7670 N N . HIS D 1 183 ? 21.811 -4.900 14.311 1.00 6.45 179 HIS D N 1
ATOM 7671 C CA . HIS D 1 183 ? 22.508 -3.887 15.098 1.00 6.36 179 HIS D CA 1
ATOM 7672 C C . HIS D 1 183 ? 22.403 -2.550 14.384 1.00 6.20 179 HIS D C 1
ATOM 7673 O O . HIS D 1 183 ? 22.232 -1.516 15.044 1.00 6.82 179 HIS D O 1
ATOM 7680 N N . GLY D 1 184 ? 22.543 -2.528 13.047 1.00 6.28 180 GLY D N 1
ATOM 7681 C CA . GLY D 1 184 ? 22.344 -1.275 12.291 1.00 6.25 180 GLY D CA 1
ATOM 7682 C C . GLY D 1 184 ? 20.957 -0.658 12.528 1.00 6.36 180 GLY D C 1
ATOM 7683 O O . GLY D 1 184 ? 20.831 0.564 12.588 1.00 6.95 180 GLY D O 1
ATOM 7684 N N . VAL D 1 185 ? 19.947 -1.512 12.714 1.00 6.04 181 VAL D N 1
ATOM 7685 C CA . VAL D 1 185 ? 18.600 -1.055 12.985 1.00 6.31 181 VAL D CA 1
ATOM 7686 C C . VAL D 1 185 ? 18.532 -0.278 14.314 1.00 6.41 181 VAL D C 1
ATOM 7687 O O . VAL D 1 185 ? 17.807 0.734 14.439 1.00 6.91 181 VAL D O 1
ATOM 7691 N N . VAL D 1 186 ? 19.286 -0.712 15.326 1.00 6.33 182 VAL D N 1
ATOM 7692 C CA . VAL D 1 186 ? 19.388 0.050 16.616 1.00 6.37 182 VAL D CA 1
ATOM 7693 C C . VAL D 1 186 ? 19.967 1.461 16.332 1.00 6.34 182 VAL D C 1
ATOM 7694 O O . VAL D 1 186 ? 19.507 2.477 16.848 1.00 6.52 182 VAL D O 1
ATOM 7698 N N . GLY D 1 187 ? 20.988 1.523 15.460 1.00 6.40 183 GLY D N 1
ATOM 7699 C CA . GLY D 1 187 ? 21.526 2.806 15.042 1.00 6.60 183 GLY D CA 1
ATOM 7700 C C . GLY D 1 187 ? 20.483 3.686 14.327 1.00 6.35 183 GLY D C 1
ATOM 7701 O O . GLY D 1 187 ? 20.400 4.893 14.610 1.00 6.81 183 GLY D O 1
ATOM 7702 N N . LEU D 1 188 ? 19.676 3.102 13.461 1.00 6.10 184 LEU D N 1
ATOM 7703 C CA . LEU D 1 188 ? 18.598 3.842 12.829 1.00 6.45 184 LEU D CA 1
ATOM 7704 C C . LEU D 1 188 ? 17.613 4.382 13.841 1.00 6.45 184 LEU D C 1
ATOM 7705 O O . LEU D 1 188 ? 17.131 5.507 13.733 1.00 6.36 184 LEU D O 1
ATOM 7710 N N . MET D 1 189 ? 17.302 3.556 14.817 1.00 6.36 185 MET D N 1
ATOM 7711 C CA . MET D 1 189 ? 16.338 3.938 15.845 1.00 6.57 185 MET D CA 1
ATOM 7712 C C . MET D 1 189 ? 16.843 5.137 16.613 1.00 6.49 185 MET D C 1
ATOM 7713 O O . MET D 1 189 ? 16.113 6.121 16.814 1.00 6.88 185 MET D O 1
ATOM 7718 N N . ARG D 1 190 ? 18.114 5.118 16.983 1.00 6.56 186 ARG D N 1
ATOM 7719 C CA . ARG D 1 190 ? 18.707 6.229 17.750 1.00 7.09 186 ARG D CA 1
ATOM 7720 C C . ARG D 1 190 ? 18.853 7.486 16.920 1.00 7.59 186 ARG D C 1
ATOM 7721 O O . ARG D 1 190 ? 18.514 8.580 17.353 1.00 7.61 186 ARG D O 1
ATOM 7729 N N . ALA D 1 191 ? 19.258 7.314 15.667 1.00 7.32 187 ALA D N 1
ATOM 7730 C CA . ALA D 1 191 ? 19.424 8.419 14.738 1.00 7.69 187 ALA D CA 1
ATOM 7731 C C . ALA D 1 191 ? 18.109 9.111 14.391 1.00 7.67 187 ALA D C 1
ATOM 7732 O O . ALA D 1 191 ? 18.003 10.315 14.477 1.00 8.82 187 ALA D O 1
ATOM 7734 N N . PHE D 1 192 ? 17.102 8.332 14.048 1.00 7.53 188 PHE D N 1
ATOM 7735 C CA . PHE D 1 192 ? 15.778 8.912 13.830 1.00 7.85 188 PHE D CA 1
ATOM 7736 C C . PHE D 1 192 ? 15.230 9.506 15.139 1.00 7.66 188 PHE D C 1
ATOM 7737 O O . PHE D 1 192 ? 14.606 10.534 15.109 1.00 8.24 188 PHE D O 1
ATOM 7745 N N . GLY D 1 193 ? 15.483 8.855 16.272 1.00 7.25 189 GLY D N 1
ATOM 7746 C CA . GLY D 1 193 ? 15.001 9.370 17.553 1.00 7.50 189 GLY D CA 1
ATOM 7747 C C . GLY D 1 193 ? 15.521 10.771 17.811 1.00 8.01 189 GLY D C 1
ATOM 7748 O O . GLY D 1 193 ? 14.766 11.649 18.245 1.00 8.15 189 GLY D O 1
ATOM 7749 N N . VAL D 1 194 ? 16.822 10.978 17.635 1.00 8.19 190 VAL D N 1
ATOM 7750 C CA . VAL D 1 194 ? 17.405 12.278 17.955 1.00 8.66 190 VAL D CA 1
ATOM 7751 C C . VAL D 1 194 ? 16.953 13.351 16.974 1.00 9.70 190 VAL D C 1
ATOM 7752 O O . VAL D 1 194 ? 16.882 14.510 17.344 1.00 10.95 190 VAL D O 1
ATOM 7756 N N . GLU D 1 195 ? 16.683 12.957 15.728 1.00 9.68 191 GLU D N 1
ATOM 7757 C CA . GLU D 1 195 ? 16.264 13.911 14.684 1.00 10.44 191 GLU D CA 1
ATOM 7758 C C . GLU D 1 195 ? 14.785 14.242 14.707 1.00 10.54 191 GLU D C 1
ATOM 7759 O O . GLU D 1 195 ? 14.414 15.362 14.352 1.00 10.75 191 GLU D O 1
ATOM 7765 N N . LEU D 1 196 ? 13.945 13.277 15.085 1.00 8.92 192 LEU D N 1
ATOM 7766 C CA . LEU D 1 196 ? 12.502 13.457 14.970 1.00 8.70 192 LEU D CA 1
ATOM 7767 C C . LEU D 1 196 ? 11.828 13.889 16.269 1.00 8.55 192 LEU D C 1
ATOM 7768 O O . LEU D 1 196 ? 10.653 14.257 16.239 1.00 8.94 192 LEU D O 1
ATOM 7773 N N . GLY D 1 197 ? 12.534 13.847 17.404 1.00 8.53 193 GLY D N 1
ATOM 7774 C CA . GLY D 1 197 ? 11.982 14.257 18.689 1.00 9.09 193 GLY D CA 1
ATOM 7775 C C . GLY D 1 197 ? 11.412 15.675 18.648 1.00 9.44 193 GLY D C 1
ATOM 7776 O O . GLY D 1 197 ? 10.376 15.952 19.286 1.00 9.38 193 GLY D O 1
ATOM 7777 N N . GLN D 1 198 ? 12.048 16.543 17.881 1.00 10.10 194 GLN D N 1
ATOM 7778 C CA . GLN D 1 198 ? 11.591 17.928 17.744 1.00 10.95 194 GLN D CA 1
ATOM 7779 C C . GLN D 1 198 ? 10.157 18.062 17.232 1.00 10.75 194 GLN D C 1
ATOM 7780 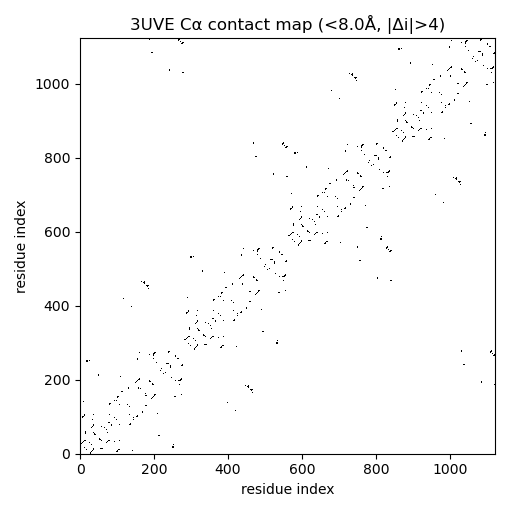O O . GLN D 1 198 ? 9.494 19.065 17.501 1.00 12.68 194 GLN D O 1
ATOM 7786 N N . HIS D 1 199 ? 9.687 17.043 16.537 1.00 10.79 195 HIS D N 1
ATOM 7787 C CA . HIS D 1 199 ? 8.339 16.979 15.974 1.00 11.47 195 HIS D CA 1
ATOM 7788 C C . HIS D 1 199 ? 7.389 16.180 16.874 1.00 11.17 195 HIS D C 1
ATOM 7789 O O . HIS D 1 199 ? 6.270 15.853 16.470 1.00 11.31 195 HIS D O 1
ATOM 7796 N N . MET D 1 200 ? 7.820 15.864 18.097 1.00 10.70 196 MET D N 1
ATOM 7797 C CA . MET D 1 200 ? 7.079 14.966 18.995 1.00 10.65 196 MET D CA 1
ATOM 7798 C C . MET D 1 200 ? 6.828 13.602 18.341 1.00 9.69 196 MET D C 1
ATOM 7799 O O . MET D 1 200 ? 5.786 12.978 18.513 1.00 9.96 196 MET D O 1
ATOM 7804 N N . ILE D 1 201 ? 7.827 13.134 17.592 1.00 8.82 197 ILE D N 1
ATOM 7805 C CA . ILE D 1 201 ? 7.812 11.801 17.031 1.00 8.55 197 ILE D CA 1
ATOM 7806 C C . ILE D 1 201 ? 8.761 10.953 17.843 1.00 8.58 197 ILE D C 1
ATOM 7807 O O . ILE D 1 201 ? 9.935 11.296 18.015 1.00 8.99 197 ILE D O 1
ATOM 7812 N N . ARG D 1 202 ? 8.216 9.872 18.383 1.00 8.04 198 ARG D N 1
ATOM 7813 C CA . ARG D 1 202 ? 8.985 8.899 19.134 1.00 7.67 198 ARG D CA 1
ATOM 7814 C C . ARG D 1 202 ? 9.473 7.788 18.208 1.00 7.26 198 ARG D C 1
ATOM 7815 O O . ARG D 1 202 ? 8.764 7.412 17.265 1.00 7.40 198 ARG D O 1
ATOM 7823 N N . VAL D 1 203 ? 10.653 7.278 18.500 1.00 6.75 199 VAL D N 1
ATOM 7824 C CA . VAL D 1 203 ? 11.236 6.195 17.737 1.00 6.65 199 VAL D CA 1
ATOM 7825 C C . VAL D 1 203 ? 11.808 5.180 18.734 1.00 6.38 199 VAL D C 1
ATOM 7826 O O . VAL D 1 203 ? 12.633 5.531 19.564 1.00 6.48 199 VAL D O 1
ATOM 7830 N N . ASN D 1 204 ? 11.400 3.920 18.571 1.00 6.35 200 ASN D N 1
ATOM 7831 C CA . ASN D 1 204 ? 11.813 2.848 19.444 1.00 6.58 200 ASN D CA 1
ATOM 7832 C C . ASN D 1 204 ? 11.953 1.573 18.645 1.00 6.66 200 ASN D C 1
ATOM 7833 O O . ASN D 1 204 ? 11.491 1.491 17.498 1.00 6.89 200 ASN D O 1
ATOM 7838 N N . SER D 1 205 ? 12.662 0.617 19.188 1.00 6.61 201 SER D N 1
ATOM 7839 C CA . SER D 1 205 ? 12.834 -0.680 18.519 1.00 6.86 201 SER D CA 1
ATOM 7840 C C . SER D 1 205 ? 12.365 -1.814 19.423 1.00 7.20 201 SER D C 1
ATOM 7841 O O . SER D 1 205 ? 12.461 -1.702 20.658 1.00 7.53 201 SER D O 1
ATOM 7844 N N . VAL D 1 206 ? 11.824 -2.862 18.779 1.00 6.92 202 VAL D N 1
ATOM 7845 C CA . VAL D 1 206 ? 11.460 -4.110 19.445 1.00 7.14 202 VAL D CA 1
ATOM 7846 C C . VAL D 1 206 ? 12.449 -5.204 19.046 1.00 7.35 202 VAL D C 1
ATOM 7847 O O . VAL D 1 206 ? 12.922 -5.236 17.914 1.00 7.14 202 VAL D O 1
ATOM 7851 N N . HIS D 1 207 ? 12.798 -6.036 20.014 1.00 7.04 203 HIS D N 1
ATOM 7852 C CA . HIS D 1 207 ? 13.799 -7.053 19.857 1.00 7.24 203 HIS D CA 1
ATOM 7853 C C . HIS D 1 207 ? 13.237 -8.401 20.257 1.00 7.47 203 HIS D C 1
ATOM 7854 O O . HIS D 1 207 ? 13.435 -8.846 21.369 1.00 7.51 203 HIS D O 1
ATOM 7861 N N . PRO D 1 208 ? 12.580 -9.074 19.326 1.00 7.62 204 PRO D N 1
ATOM 7862 C CA . PRO D 1 208 ? 12.020 -10.406 19.664 1.00 7.87 204 PRO D CA 1
ATOM 7863 C C . PRO D 1 208 ? 13.089 -11.460 19.833 1.00 7.85 204 PRO D C 1
ATOM 7864 O O . PRO D 1 208 ? 14.105 -11.444 19.128 1.00 7.86 204 PRO D O 1
ATOM 7868 N N . THR D 1 209 ? 12.831 -12.403 20.747 1.00 8.09 205 THR D N 1
ATOM 7869 C CA . THR D 1 209 ? 13.446 -13.721 20.668 1.00 8.55 205 THR D CA 1
ATOM 7870 C C . THR D 1 209 ? 12.719 -14.499 19.584 1.00 8.88 205 THR D C 1
ATOM 7871 O O . THR D 1 209 ? 11.972 -13.904 18.778 1.00 9.60 205 THR D O 1
ATOM 7875 N N . HIS D 1 210 ? 12.945 -15.804 19.511 1.00 9.46 206 HIS D N 1
ATOM 7876 C CA . HIS D 1 210 ? 12.187 -16.661 18.602 1.00 10.07 206 HIS D CA 1
ATOM 7877 C C . HIS D 1 210 ? 10.701 -16.387 18.676 1.00 9.20 206 HIS D C 1
ATOM 7878 O O . HIS D 1 210 ? 10.126 -16.352 19.785 1.00 8.63 206 HIS D O 1
ATOM 7885 N N . VAL D 1 211 ? 10.072 -16.213 17.512 1.00 9.01 207 VAL D N 1
ATOM 7886 C CA . VAL D 1 211 ? 8.628 -15.949 17.391 1.00 9.12 207 VAL D CA 1
ATOM 7887 C C . VAL D 1 211 ? 8.046 -17.018 16.508 1.00 9.87 207 VAL D C 1
ATOM 7888 O O . VAL D 1 211 ? 8.612 -17.353 15.473 1.00 10.67 207 VAL D O 1
ATOM 7892 N N . LYS D 1 212 ? 6.893 -17.539 16.893 1.00 10.52 208 LYS D N 1
ATOM 7893 C CA . LYS D 1 212 ? 6.210 -18.581 16.104 1.00 11.16 208 LYS D CA 1
ATOM 7894 C C . LYS D 1 212 ? 5.581 -17.979 14.836 1.00 11.46 208 LYS D C 1
ATOM 7895 O O . LYS D 1 212 ? 4.426 -17.541 14.834 1.00 11.97 208 LYS D O 1
ATOM 7901 N N . THR D 1 213 ? 6.384 -17.966 13.773 1.00 9.83 209 THR D N 1
ATOM 7902 C CA . THR D 1 213 ? 5.985 -17.521 12.444 1.00 10.42 209 THR D CA 1
ATOM 7903 C C . THR D 1 213 ? 6.703 -18.451 11.474 1.00 10.86 209 THR D C 1
ATOM 7904 O O . THR D 1 213 ? 7.583 -19.229 11.881 1.00 11.13 209 THR D O 1
ATOM 7908 N N . PRO D 1 214 ? 6.402 -18.341 10.154 1.00 11.43 210 PRO D N 1
ATOM 7909 C CA . PRO D 1 214 ? 7.113 -19.223 9.210 1.00 11.63 210 PRO D CA 1
ATOM 7910 C C . PRO D 1 214 ? 8.581 -18.942 9.046 1.00 11.75 210 PRO D C 1
ATOM 7911 O O . PRO D 1 214 ? 9.318 -19.767 8.500 1.00 11.84 210 PRO D O 1
ATOM 7915 N N . MET D 1 215 ? 9.069 -17.825 9.599 1.00 10.78 211 MET D N 1
ATOM 7916 C CA . MET D 1 215 ? 10.482 -17.581 9.649 1.00 11.50 211 MET D CA 1
ATOM 7917 C C . MET D 1 215 ? 11.216 -18.554 10.592 1.00 11.43 211 MET D C 1
ATOM 7918 O O . MET D 1 215 ? 12.352 -18.956 10.333 1.00 11.84 211 MET D O 1
ATOM 7923 N N . LEU D 1 216 ? 10.549 -18.946 11.658 1.00 11.14 212 LEU D N 1
ATOM 7924 C CA . LEU D 1 216 ? 11.084 -19.907 12.630 1.00 12.13 212 LEU D CA 1
ATOM 7925 C C . LEU D 1 216 ? 10.624 -21.334 12.305 1.00 12.16 212 LEU D C 1
ATOM 7926 O O . LEU D 1 216 ? 11.419 -22.309 12.403 1.00 13.34 212 LEU D O 1
ATOM 7931 N N . HIS D 1 217 ? 9.335 -21.482 12.019 1.00 12.25 213 HIS D N 1
ATOM 7932 C CA . HIS D 1 217 ? 8.693 -22.816 11.892 1.00 13.61 213 HIS D CA 1
ATOM 7933 C C . HIS D 1 217 ? 8.696 -23.202 10.451 1.00 13.72 213 HIS D C 1
ATOM 7934 O O . HIS D 1 217 ? 7.763 -22.902 9.712 1.00 14.01 213 HIS D O 1
ATOM 7941 N N . ASN D 1 218 ? 9.797 -23.805 10.022 1.00 14.18 214 ASN D N 1
ATOM 7942 C CA . ASN D 1 218 ? 9.906 -24.334 8.665 1.00 15.34 214 ASN D CA 1
ATOM 7943 C C . ASN D 1 218 ? 10.791 -25.562 8.700 1.00 16.41 214 ASN D C 1
ATOM 7944 O O . ASN D 1 218 ? 11.581 -25.715 9.618 1.00 15.92 214 ASN D O 1
ATOM 7949 N N . GLU D 1 219 ? 10.651 -26.406 7.675 1.00 18.36 215 GLU D N 1
ATOM 7950 C CA . GLU D 1 219 ? 11.303 -27.706 7.637 1.00 19.49 215 GLU D CA 1
ATOM 7951 C C . GLU D 1 219 ? 12.800 -27.600 7.805 1.00 20.36 215 GLU D C 1
ATOM 7952 O O . GLU D 1 219 ? 13.403 -28.349 8.607 1.00 20.17 215 GLU D O 1
ATOM 7954 N N . GLY D 1 220 ? 13.410 -26.677 7.057 1.00 19.42 216 GLY D N 1
ATOM 7955 C CA . GLY D 1 220 ? 14.817 -26.457 7.111 1.00 19.53 216 GLY D CA 1
ATOM 7956 C C . GLY D 1 220 ? 15.337 -26.138 8.491 1.00 18.82 216 GLY D C 1
ATOM 7957 O O . GLY D 1 220 ? 16.395 -26.629 8.899 1.00 19.33 216 GLY D O 1
ATOM 7958 N N . THR D 1 221 ? 14.593 -25.298 9.204 1.00 17.65 217 THR D N 1
ATOM 7959 C CA . THR D 1 221 ? 14.968 -24.879 10.508 1.00 17.96 217 THR D CA 1
ATOM 7960 C C . THR D 1 221 ? 14.780 -25.996 11.516 1.00 19.40 217 THR D C 1
ATOM 7961 O O . THR D 1 221 ? 15.632 -26.189 12.401 1.00 21.54 217 THR D O 1
ATOM 7965 N N . PHE D 1 222 ? 13.680 -26.722 11.418 1.00 19.78 218 PHE D N 1
ATOM 7966 C CA . PHE D 1 222 ? 13.459 -27.887 12.315 1.00 20.29 218 PHE D CA 1
ATOM 7967 C C . PHE D 1 222 ? 14.631 -28.844 12.229 1.00 22.43 218 PHE D C 1
ATOM 7968 O O . PHE D 1 222 ? 15.141 -29.305 13.256 1.00 21.38 218 PHE D O 1
ATOM 7976 N N . LYS D 1 223 ? 15.034 -29.163 10.999 1.00 22.63 219 LYS D N 1
ATOM 7977 C CA . LYS D 1 223 ? 16.149 -30.097 10.771 1.00 25.79 219 LYS D CA 1
ATOM 7978 C C . LYS D 1 223 ? 17.475 -29.571 11.279 1.00 28.44 219 LYS D C 1
ATOM 7979 O O . LYS D 1 223 ? 18.301 -30.334 11.793 1.00 30.59 219 LYS D O 1
ATOM 7985 N N . MET D 1 224 ? 17.696 -28.265 11.145 1.00 29.81 220 MET D N 1
ATOM 7986 C CA . MET D 1 224 ? 18.903 -27.637 11.677 1.00 31.93 220 MET D CA 1
ATOM 7987 C C . MET D 1 224 ? 18.990 -27.668 13.212 1.00 31.83 220 MET D C 1
ATOM 7988 O O . MET D 1 224 ? 20.079 -27.835 13.765 1.00 34.52 220 MET D O 1
ATOM 7993 N N . PHE D 1 225 ? 17.873 -27.439 13.894 1.00 30.03 221 PHE D N 1
ATOM 7994 C CA . PHE D 1 225 ? 17.839 -27.410 15.359 1.00 29.29 221 PHE D CA 1
ATOM 7995 C C . PHE D 1 225 ? 17.910 -28.866 15.911 1.00 27.49 221 PHE D C 1
ATOM 7996 O O . PHE D 1 225 ? 18.361 -29.070 17.040 1.00 25.07 221 PHE D O 1
ATOM 8004 N N . ARG D 1 226 ? 17.430 -29.846 15.127 1.00 23.65 222 ARG D N 1
ATOM 8005 C CA . ARG D 1 226 ? 17.341 -31.244 15.570 1.00 23.32 222 ARG D CA 1
ATOM 8006 C C . ARG D 1 226 ? 17.882 -32.177 14.498 1.00 23.66 222 ARG D C 1
ATOM 8007 O O . ARG D 1 226 ? 17.128 -32.948 13.883 1.00 22.39 222 ARG D O 1
ATOM 8015 N N . PRO D 1 227 ? 19.208 -32.102 14.247 1.00 25.72 223 PRO D N 1
ATOM 8016 C CA . PRO D 1 227 ? 19.819 -32.970 13.230 1.00 27.13 223 PRO D CA 1
ATOM 8017 C C . PRO D 1 227 ? 19.783 -34.446 13.638 1.00 28.53 223 PRO D C 1
ATOM 8018 O O . PRO D 1 227 ? 19.938 -35.322 12.795 1.00 30.07 223 PRO D O 1
ATOM 8022 N N . ASP D 1 228 ? 19.537 -34.714 14.922 1.00 28.27 224 ASP D N 1
ATOM 8023 C CA . ASP D 1 228 ? 19.426 -36.087 15.426 1.00 28.12 224 ASP D CA 1
ATOM 8024 C C . ASP D 1 228 ? 18.127 -36.805 15.011 1.00 26.57 224 ASP D C 1
ATOM 8025 O O . ASP D 1 228 ? 18.016 -38.014 15.155 1.00 27.45 224 ASP D O 1
ATOM 8030 N N . LEU D 1 229 ? 17.141 -36.059 14.506 1.00 24.20 225 LEU D N 1
ATOM 8031 C CA . LEU D 1 229 ? 15.869 -36.626 14.129 1.00 21.99 225 LEU D CA 1
ATOM 8032 C C . LEU D 1 229 ? 15.676 -36.664 12.612 1.00 23.31 225 LEU D C 1
ATOM 8033 O O . LEU D 1 229 ? 16.193 -35.805 11.894 1.00 22.92 225 LEU D O 1
ATOM 8038 N N . GLU D 1 230 ? 14.860 -37.595 12.146 1.00 23.69 226 GLU D N 1
ATOM 8039 C CA . GLU D 1 230 ? 14.619 -37.763 10.721 1.00 26.66 226 GLU D CA 1
ATOM 8040 C C . GLU D 1 230 ? 13.584 -36.767 10.188 1.00 28.68 226 GLU D C 1
ATOM 8041 O O . GLU D 1 230 ? 13.797 -36.157 9.125 1.00 28.35 226 GLU D O 1
ATOM 8047 N N . ASN D 1 231 ? 12.499 -36.579 10.944 1.00 26.62 227 ASN D N 1
ATOM 8048 C CA . ASN D 1 231 ? 11.450 -35.654 10.541 1.00 27.03 227 ASN D CA 1
ATOM 8049 C C . ASN D 1 231 ? 10.988 -34.778 11.716 1.00 22.73 227 ASN D C 1
ATOM 8050 O O . ASN D 1 231 ? 9.845 -34.899 12.169 1.00 23.04 227 ASN D O 1
ATOM 8055 N N . PRO D 1 232 ? 11.882 -33.924 12.214 1.00 21.46 228 PRO D N 1
ATOM 8056 C CA . PRO D 1 232 ? 11.525 -33.098 13.378 1.00 19.88 228 PRO D CA 1
ATOM 8057 C C . PRO D 1 232 ? 10.447 -32.057 13.078 1.00 20.16 228 PRO D C 1
ATOM 8058 O O . PRO D 1 232 ? 10.364 -31.542 11.953 1.00 19.76 228 PRO D O 1
ATOM 8062 N N . GLY D 1 233 ? 9.611 -31.790 14.071 1.00 19.45 229 GLY D N 1
ATOM 8063 C CA . GLY D 1 233 ? 8.601 -30.743 13.963 1.00 19.85 229 GLY D CA 1
ATOM 8064 C C . GLY D 1 233 ? 8.825 -29.730 15.047 1.00 19.23 229 GLY D C 1
ATOM 8065 O O . GLY D 1 233 ? 9.846 -29.746 15.747 1.00 17.69 229 GLY D O 1
ATOM 8066 N N . PRO D 1 234 ? 7.851 -28.849 15.224 1.00 19.98 230 PRO D N 1
ATOM 8067 C CA . PRO D 1 234 ? 7.975 -27.803 16.239 1.00 19.81 230 PRO D CA 1
ATOM 8068 C C . PRO D 1 234 ? 8.175 -28.331 17.668 1.00 20.65 230 PRO D C 1
ATOM 8069 O O . PRO D 1 234 ? 8.969 -27.763 18.437 1.00 20.32 230 PRO D O 1
ATOM 8073 N N . ASP D 1 235 ? 7.501 -29.416 18.024 1.00 21.83 231 ASP D N 1
ATOM 8074 C CA . ASP D 1 235 ? 7.619 -29.961 19.370 1.00 21.92 231 ASP D CA 1
ATOM 8075 C C . ASP D 1 235 ? 9.047 -30.415 19.668 1.00 20.71 231 ASP D C 1
ATOM 8076 O O . ASP D 1 235 ? 9.478 -30.433 20.824 1.00 21.61 231 ASP D O 1
ATOM 8081 N N . ASP D 1 236 ? 9.773 -30.796 18.612 1.00 19.32 232 ASP D N 1
ATOM 8082 C CA . ASP D 1 236 ? 11.156 -31.227 18.734 1.00 19.38 232 ASP D CA 1
ATOM 8083 C C . ASP D 1 236 ? 12.159 -30.088 18.824 1.00 19.19 232 ASP D C 1
ATOM 8084 O O . ASP D 1 236 ? 13.192 -30.193 19.485 1.00 19.65 232 ASP D O 1
ATOM 8089 N N . MET D 1 237 ? 11.817 -28.983 18.180 1.00 18.57 233 MET D N 1
ATOM 8090 C CA . MET D 1 237 ? 12.633 -27.775 18.234 1.00 19.10 233 MET D CA 1
ATOM 8091 C C . MET D 1 237 ? 12.430 -27.013 19.550 1.00 18.04 233 MET D C 1
ATOM 8092 O O . MET D 1 237 ? 13.370 -26.326 20.017 1.00 16.96 233 MET D O 1
ATOM 8097 N N . ALA D 1 238 ? 11.241 -27.162 20.151 1.00 16.43 234 ALA D N 1
ATOM 8098 C CA . ALA D 1 238 ? 10.863 -26.384 21.355 1.00 17.00 234 ALA D CA 1
ATOM 8099 C C . ALA D 1 238 ? 11.913 -26.407 22.460 1.00 16.97 234 ALA D C 1
ATOM 8100 O O . ALA D 1 238 ? 12.338 -25.345 22.921 1.00 17.94 234 ALA D O 1
ATOM 8102 N N . PRO D 1 239 ? 12.395 -27.595 22.876 1.00 17.98 235 PRO D N 1
ATOM 8103 C CA . PRO D 1 239 ? 13.358 -27.609 23.984 1.00 18.53 235 PRO D CA 1
ATOM 8104 C C . PRO D 1 239 ? 14.698 -26.969 23.667 1.00 19.01 235 PRO D C 1
ATOM 8105 O O . PRO D 1 239 ? 15.358 -26.477 24.584 1.00 19.47 235 PRO D O 1
ATOM 8109 N N . ILE D 1 240 ? 15.079 -26.910 22.386 1.00 18.78 236 ILE D N 1
ATOM 8110 C CA . ILE D 1 240 ? 16.337 -26.287 22.012 1.00 19.38 236 ILE D CA 1
ATOM 8111 C C . ILE D 1 240 ? 16.145 -24.765 22.112 1.00 17.87 236 ILE D C 1
ATOM 8112 O O . ILE D 1 240 ? 16.976 -24.071 22.678 1.00 18.83 236 ILE D O 1
ATOM 8117 N N . CYS D 1 241 ? 15.061 -24.265 21.553 1.00 17.11 237 CYS D N 1
ATOM 8118 C CA . CYS D 1 241 ? 14.768 -22.800 21.652 1.00 16.71 237 CYS D CA 1
ATOM 8119 C C . CYS D 1 241 ? 14.623 -22.340 23.104 1.00 16.08 237 CYS D C 1
ATOM 8120 O O . CYS D 1 241 ? 15.069 -21.253 23.489 1.00 15.82 237 CYS D O 1
ATOM 8123 N N . GLN D 1 242 ? 14.036 -23.192 23.934 1.00 14.62 238 GLN D N 1
ATOM 8124 C CA . GLN D 1 242 ? 13.788 -22.853 25.333 1.00 14.06 238 GLN D CA 1
ATOM 8125 C C . GLN D 1 242 ? 15.042 -22.641 26.144 1.00 15.04 238 GLN D C 1
ATOM 8126 O O . GLN D 1 242 ? 15.031 -21.852 27.085 1.00 14.10 238 GLN D O 1
ATOM 8132 N N . MET D 1 243 ? 16.140 -23.278 25.725 1.00 15.48 239 MET D N 1
ATOM 8133 C CA . MET D 1 243 ? 17.409 -23.157 26.414 1.00 17.92 239 MET D CA 1
ATOM 8134 C C . MET D 1 243 ? 17.941 -21.710 26.365 1.00 17.12 239 MET D C 1
ATOM 8135 O O . MET D 1 243 ? 18.754 -21.352 27.190 1.00 16.70 239 MET D O 1
ATOM 8140 N N . PHE D 1 244 ? 17.473 -20.932 25.403 1.00 16.48 240 PHE D N 1
ATOM 8141 C CA . PHE D 1 244 ? 17.925 -19.519 25.213 1.00 17.59 240 PHE D CA 1
ATOM 8142 C C . PHE D 1 244 ? 17.213 -18.567 26.167 1.00 16.46 240 PHE D C 1
ATOM 8143 O O . PHE D 1 244 ? 17.598 -17.374 26.240 1.00 16.84 240 PHE D O 1
ATOM 8151 N N . HIS D 1 245 ? 16.203 -19.053 26.903 1.00 14.38 241 HIS D N 1
ATOM 8152 C CA . HIS D 1 245 ? 15.290 -18.169 27.667 1.00 13.56 241 HIS D CA 1
ATOM 8153 C C . HIS D 1 245 ? 15.401 -18.317 29.140 1.00 14.02 241 HIS D C 1
ATOM 8154 O O . HIS D 1 245 ? 15.796 -19.372 29.663 1.00 16.64 241 HIS D O 1
ATOM 8161 N N . THR D 1 246 ? 15.046 -17.279 29.871 1.00 12.71 242 THR D N 1
ATOM 8162 C CA A THR D 1 246 ? 14.952 -17.344 31.311 0.50 12.46 242 THR D CA 1
ATOM 8163 C CA B THR D 1 246 ? 14.926 -17.365 31.351 0.50 13.18 242 THR D CA 1
ATOM 8164 C C . THR D 1 246 ? 13.549 -17.849 31.770 1.00 12.90 242 THR D C 1
ATOM 8165 O O . THR D 1 246 ? 13.429 -18.590 32.731 1.00 15.18 242 THR D O 1
ATOM 8172 N N . LEU D 1 247 ? 12.499 -17.441 31.060 1.00 12.23 243 LEU D N 1
ATOM 8173 C CA . LEU D 1 247 ? 11.189 -18.000 31.262 1.00 11.89 243 LEU D CA 1
ATOM 8174 C C . LEU D 1 247 ? 11.129 -19.338 30.522 1.00 12.26 243 LEU D C 1
ATOM 8175 O O . LEU D 1 247 ? 11.631 -19.445 29.410 1.00 11.98 243 LEU D O 1
ATOM 8180 N N . PRO D 1 248 ? 10.545 -20.363 31.147 1.00 12.58 244 PRO D N 1
ATOM 8181 C CA . PRO D 1 248 ? 10.517 -21.701 30.502 1.00 13.30 244 PRO D CA 1
ATOM 8182 C C . PRO D 1 248 ? 9.445 -21.822 29.395 1.00 12.57 244 PRO D C 1
ATOM 8183 O O . PRO D 1 248 ? 8.458 -22.552 29.541 1.00 13.09 244 PRO D O 1
ATOM 8187 N N . ILE D 1 249 ? 9.698 -21.114 28.292 1.00 11.76 245 ILE D N 1
ATOM 8188 C CA . ILE D 1 249 ? 8.902 -21.197 27.083 1.00 12.22 245 ILE D CA 1
ATOM 8189 C C . ILE D 1 249 ? 9.836 -21.320 25.880 1.00 12.20 245 ILE D C 1
ATOM 8190 O O . ILE D 1 249 ? 10.974 -20.887 25.944 1.00 12.13 245 ILE D O 1
ATOM 8195 N N . PRO D 1 250 ? 9.358 -21.916 24.800 1.00 11.79 246 PRO D N 1
ATOM 8196 C CA . PRO D 1 250 ? 10.215 -22.108 23.632 1.00 12.29 246 PRO D CA 1
ATOM 8197 C C . PRO D 1 250 ? 10.277 -20.928 22.682 1.00 11.64 246 PRO D C 1
ATOM 8198 O O . PRO D 1 250 ? 11.252 -20.754 21.974 1.00 12.54 246 PRO D O 1
ATOM 8202 N N . TRP D 1 251 ? 9.240 -20.092 22.654 1.00 11.65 247 TRP D N 1
ATOM 8203 C CA . TRP D 1 251 ? 9.161 -18.930 21.738 1.00 11.25 247 TRP D CA 1
ATOM 8204 C C . TRP D 1 251 ? 8.035 -18.085 22.173 1.00 10.82 247 TRP D C 1
ATOM 8205 O O . TRP D 1 251 ? 7.159 -18.554 22.939 1.00 10.59 247 TRP D O 1
ATOM 8216 N N . VAL D 1 252 ? 8.030 -16.834 21.708 1.00 10.12 248 VAL D N 1
ATOM 8217 C CA . VAL D 1 252 ? 6.881 -15.961 21.905 1.00 10.00 248 VAL D CA 1
ATOM 8218 C C . VAL D 1 252 ? 5.973 -16.058 20.695 1.00 10.67 248 VAL D C 1
ATOM 8219 O O . VAL D 1 252 ? 6.304 -16.687 19.675 1.00 10.01 248 VAL D O 1
ATOM 8223 N N . GLU D 1 253 ? 4.793 -15.498 20.814 1.00 11.11 249 GLU D N 1
ATOM 8224 C CA A GLU D 1 253 ? 3.822 -15.480 19.720 0.60 11.42 249 GLU D CA 1
ATOM 8225 C CA B GLU D 1 253 ? 3.855 -15.489 19.703 0.40 11.37 249 GLU D CA 1
ATOM 8226 C C . GLU D 1 253 ? 3.806 -14.114 19.052 1.00 10.50 249 GLU D C 1
ATOM 8227 O O . GLU D 1 253 ? 4.217 -13.109 19.654 1.00 10.11 249 GLU D O 1
ATOM 8238 N N . PRO D 1 254 ? 3.310 -14.038 17.800 1.00 9.97 250 PRO D N 1
ATOM 8239 C CA . PRO D 1 254 ? 3.208 -12.726 17.160 1.00 9.46 250 PRO D CA 1
ATOM 8240 C C . PRO D 1 254 ? 2.471 -11.699 18.046 1.00 9.16 250 PRO D C 1
ATOM 8241 O O . PRO D 1 254 ? 2.878 -10.563 18.102 1.00 8.86 250 PRO D O 1
ATOM 8245 N N . ILE D 1 255 ? 1.424 -12.116 18.748 1.00 9.06 251 ILE D N 1
ATOM 8246 C CA . ILE D 1 255 ? 0.655 -11.208 19.589 1.00 9.56 251 ILE D CA 1
ATOM 8247 C C . ILE D 1 255 ? 1.525 -10.562 20.664 1.00 9.65 251 ILE D C 1
ATOM 8248 O O . ILE D 1 255 ? 1.283 -9.435 21.045 1.00 9.47 251 ILE D O 1
ATOM 8253 N N . ASP D 1 256 ? 2.501 -11.289 21.172 1.00 9.34 252 ASP D N 1
ATOM 8254 C CA . ASP D 1 256 ? 3.381 -10.700 22.193 1.00 9.18 252 ASP D CA 1
ATOM 8255 C C . ASP D 1 256 ? 4.134 -9.504 21.584 1.00 8.78 252 ASP D C 1
ATOM 8256 O O . ASP D 1 256 ? 4.327 -8.468 22.256 1.00 9.27 252 ASP D O 1
ATOM 8261 N N . ILE D 1 257 ? 4.606 -9.626 20.357 1.00 8.71 253 ILE D N 1
ATOM 8262 C CA . ILE D 1 257 ? 5.302 -8.494 19.723 1.00 8.33 253 ILE D CA 1
ATOM 8263 C C . ILE D 1 257 ? 4.305 -7.392 19.395 1.00 8.15 253 ILE D C 1
ATOM 8264 O O . ILE D 1 257 ? 4.556 -6.207 19.637 1.00 8.12 253 ILE D O 1
ATOM 8269 N N . SER D 1 258 ? 3.116 -7.764 18.918 1.00 8.35 254 SER D N 1
ATOM 8270 C CA . SER D 1 258 ? 2.101 -6.773 18.628 1.00 8.36 254 SER D CA 1
ATOM 8271 C C . SER D 1 258 ? 1.656 -5.991 19.849 1.00 8.35 254 SER D C 1
ATOM 8272 O O . SER D 1 258 ? 1.355 -4.814 19.740 1.00 8.29 254 SER D O 1
ATOM 8275 N N . ASN D 1 259 ? 1.590 -6.641 20.997 1.00 8.51 255 ASN D N 1
ATOM 8276 C CA . ASN D 1 259 ? 1.228 -5.911 22.233 1.00 8.68 255 ASN D CA 1
ATOM 8277 C C . ASN D 1 259 ? 2.268 -4.857 22.636 1.00 8.34 255 ASN D C 1
ATOM 8278 O O . ASN D 1 259 ? 1.906 -3.772 23.097 1.00 8.80 255 ASN D O 1
ATOM 8283 N N . ALA D 1 260 ? 3.547 -5.139 22.389 1.00 8.35 256 ALA D N 1
ATOM 8284 C CA . ALA D 1 260 ? 4.602 -4.163 22.567 1.00 8.51 256 ALA D CA 1
ATOM 8285 C C . ALA D 1 260 ? 4.550 -3.035 21.538 1.00 8.69 256 ALA D C 1
ATOM 8286 O O . ALA D 1 260 ? 4.671 -1.833 21.895 1.00 9.37 256 ALA D O 1
ATOM 8288 N N . VAL D 1 261 ? 4.295 -3.375 20.285 1.00 8.69 257 VAL D N 1
ATOM 8289 C CA . VAL D 1 261 ? 4.084 -2.360 19.229 1.00 8.83 257 VAL D CA 1
ATOM 8290 C C . VAL D 1 261 ? 2.906 -1.432 19.569 1.00 8.96 257 VAL D C 1
ATOM 8291 O O . VAL D 1 261 ? 3.022 -0.206 19.482 1.00 9.40 257 VAL D O 1
ATOM 8295 N N . LEU D 1 262 ? 1.801 -2.037 20.007 1.00 9.40 258 LEU D N 1
ATOM 8296 C CA . LEU D 1 262 ? 0.622 -1.291 20.416 1.00 9.35 258 LEU D CA 1
ATOM 8297 C C . LEU D 1 262 ? 0.946 -0.313 21.553 1.00 9.53 258 LEU D C 1
ATOM 8298 O O . LEU D 1 262 ? 0.540 0.840 21.521 1.00 9.76 258 LEU D O 1
ATOM 8303 N N . PHE D 1 263 ? 1.663 -0.784 22.546 1.00 9.26 259 PHE D N 1
ATOM 8304 C CA . PHE D 1 263 ? 2.074 0.068 23.675 1.00 9.86 259 PHE D CA 1
ATOM 8305 C C . PHE D 1 263 ? 2.835 1.280 23.161 1.00 9.54 259 PHE D C 1
ATOM 8306 O O . PHE D 1 263 ? 2.421 2.414 23.392 1.00 9.49 259 PHE D O 1
ATOM 8314 N N . PHE D 1 264 ? 3.862 1.040 22.332 1.00 9.01 260 PHE D N 1
ATOM 8315 C CA . PHE D 1 264 ? 4.679 2.136 21.825 1.00 9.28 260 PHE D CA 1
ATOM 8316 C C . PHE D 1 264 ? 3.876 3.075 20.925 1.00 9.08 260 PHE D C 1
ATOM 8317 O O . PHE D 1 264 ? 4.114 4.286 20.910 1.00 9.74 260 PHE D O 1
ATOM 8325 N N . ALA D 1 265 ? 2.936 2.538 20.183 1.00 9.48 261 ALA D N 1
ATOM 8326 C CA . ALA D 1 265 ? 2.101 3.313 19.273 1.00 10.02 261 ALA D CA 1
ATOM 8327 C C . ALA D 1 265 ? 1.101 4.198 19.959 1.00 11.18 261 ALA D C 1
ATOM 8328 O O . ALA D 1 265 ? 0.636 5.196 19.401 1.00 13.11 261 ALA D O 1
ATOM 8330 N N . SER D 1 266 ? 0.675 3.768 21.138 1.00 11.56 262 SER D N 1
ATOM 8331 C CA . SER D 1 266 ? -0.377 4.413 21.886 1.00 11.80 262 SER D CA 1
ATOM 8332 C C . SER D 1 266 ? 0.094 5.637 22.668 1.00 12.19 262 SER D C 1
ATOM 8333 O O . SER D 1 266 ? 1.265 5.781 22.978 1.00 11.32 262 SER D O 1
ATOM 8336 N N . ASP D 1 267 ? -0.861 6.460 23.059 1.00 13.80 263 ASP D N 1
ATOM 8337 C CA . ASP D 1 267 ? -0.574 7.609 23.915 1.00 15.50 263 ASP D CA 1
ATOM 8338 C C . ASP D 1 267 ? -0.084 7.219 25.293 1.00 14.91 263 ASP D C 1
ATOM 8339 O O . ASP D 1 267 ? 0.482 8.042 26.001 1.00 15.26 263 ASP D O 1
ATOM 8344 N N . GLU D 1 268 ? -0.242 5.972 25.680 1.00 15.45 264 GLU D N 1
ATOM 8345 C CA . GLU D 1 268 ? 0.267 5.511 26.956 1.00 16.21 264 GLU D CA 1
ATOM 8346 C C . GLU D 1 268 ? 1.805 5.500 26.948 1.00 16.11 264 GLU D C 1
ATOM 8347 O O . GLU D 1 268 ? 2.416 5.384 28.002 1.00 19.87 264 GLU D O 1
ATOM 8353 N N . ALA D 1 269 ? 2.410 5.573 25.763 1.00 13.46 265 ALA D N 1
ATOM 8354 C CA . ALA D 1 269 ? 3.857 5.657 25.638 1.00 11.48 265 ALA D CA 1
ATOM 8355 C C . ALA D 1 269 ? 4.276 6.963 24.982 1.00 10.65 265 ALA D C 1
ATOM 8356 O O . ALA D 1 269 ? 5.348 7.018 24.354 1.00 9.45 265 ALA D O 1
ATOM 8358 N N . ARG D 1 270 ? 3.517 8.029 25.231 1.00 10.40 266 ARG D N 1
ATOM 8359 C CA . ARG D 1 270 ? 3.693 9.307 24.564 1.00 10.47 266 ARG D CA 1
ATOM 8360 C C . ARG D 1 270 ? 5.081 9.932 24.772 1.00 9.99 266 ARG D C 1
ATOM 8361 O O . ARG D 1 270 ? 5.549 10.678 23.919 1.00 10.40 266 ARG D O 1
ATOM 8369 N N . TYR D 1 271 ? 5.756 9.622 25.892 1.00 9.31 267 TYR D N 1
ATOM 8370 C CA . TYR D 1 271 ? 7.049 10.236 26.164 1.00 9.01 267 TYR D CA 1
ATOM 8371 C C . TYR D 1 271 ? 8.190 9.228 26.156 1.00 8.21 267 TYR D C 1
ATOM 8372 O O . TYR D 1 271 ? 9.263 9.511 26.714 1.00 8.53 267 TYR D O 1
ATOM 8381 N N . ILE D 1 272 ? 7.930 8.046 25.578 1.00 8.21 268 ILE D N 1
ATOM 8382 C CA . ILE D 1 272 ? 8.934 7.000 25.481 1.00 7.76 268 ILE D CA 1
ATOM 8383 C C . ILE D 1 272 ? 9.545 7.034 24.089 1.00 7.52 268 ILE D C 1
ATOM 8384 O O . ILE D 1 272 ? 8.855 6.843 23.107 1.00 7.22 268 ILE D O 1
ATOM 8389 N N . THR D 1 273 ? 10.835 7.336 24.031 1.00 7.52 269 THR D N 1
ATOM 8390 C CA . THR D 1 273 ? 11.552 7.373 22.797 1.00 7.32 269 THR D CA 1
ATOM 8391 C C . THR D 1 273 ? 13.010 6.972 23.014 1.00 7.30 269 THR D C 1
ATOM 8392 O O . THR D 1 273 ? 13.553 7.202 24.098 1.00 7.61 269 THR D O 1
ATOM 8396 N N . GLY D 1 274 ? 13.617 6.370 21.997 1.00 7.60 270 GLY D N 1
ATOM 8397 C CA . GLY D 1 274 ? 15.004 5.921 22.073 1.00 7.65 270 GLY D CA 1
ATOM 8398 C C . GLY D 1 274 ? 15.276 4.565 22.691 1.00 8.27 270 GLY D C 1
ATOM 8399 O O . GLY D 1 274 ? 16.429 4.248 23.017 1.00 8.57 270 GLY D O 1
ATOM 8400 N N . VAL D 1 275 ? 14.233 3.777 22.921 1.00 7.87 271 VAL D N 1
ATOM 8401 C CA . VAL D 1 275 ? 14.362 2.550 23.718 1.00 8.39 271 VAL D CA 1
ATOM 8402 C C . VAL D 1 275 ? 14.520 1.338 22.837 1.00 7.94 271 VAL D C 1
ATOM 8403 O O . VAL D 1 275 ? 13.827 1.193 21.795 1.00 8.14 271 VAL D O 1
ATOM 8407 N N . THR D 1 276 ? 15.386 0.425 23.280 1.00 7.80 272 THR D N 1
ATOM 8408 C CA . THR D 1 276 ? 15.503 -0.930 22.710 1.00 8.23 272 THR D CA 1
ATOM 8409 C C . THR D 1 276 ? 14.725 -1.852 23.656 1.00 8.16 272 THR D C 1
ATOM 8410 O O . THR D 1 276 ? 15.174 -2.087 24.786 1.00 8.95 272 THR D O 1
ATOM 8414 N N . LEU D 1 277 ? 13.562 -2.349 23.218 1.00 8.08 273 LEU D N 1
ATOM 8415 C CA . LEU D 1 277 ? 12.707 -3.187 24.063 1.00 8.55 273 LEU D CA 1
ATOM 8416 C C . LEU D 1 277 ? 12.767 -4.637 23.646 1.00 8.20 273 LEU D C 1
ATOM 8417 O O . LEU D 1 277 ? 12.178 -5.015 22.634 1.00 7.81 273 LEU D O 1
ATOM 8422 N N . PRO D 1 278 ? 13.441 -5.493 24.433 1.00 7.82 274 PRO D N 1
ATOM 8423 C CA . PRO D 1 278 ? 13.372 -6.947 24.137 1.00 7.93 274 PRO D CA 1
ATOM 8424 C C . PRO D 1 278 ? 11.999 -7.500 24.539 1.00 8.30 274 PRO D C 1
ATOM 8425 O O . PRO D 1 278 ? 11.479 -7.126 25.597 1.00 8.01 274 PRO D O 1
ATOM 8429 N N . ILE D 1 279 ? 11.427 -8.319 23.677 1.00 8.61 275 ILE D N 1
ATOM 8430 C CA . ILE D 1 279 ? 10.332 -9.221 24.018 1.00 8.63 275 ILE D CA 1
ATOM 8431 C C . ILE D 1 279 ? 10.922 -10.606 23.814 1.00 8.42 275 ILE D C 1
ATOM 8432 O O . ILE D 1 279 ? 10.766 -11.233 22.745 1.00 8.27 275 ILE D O 1
ATOM 8437 N N . ASP D 1 280 ? 11.628 -11.069 24.834 1.00 8.28 276 ASP D N 1
ATOM 8438 C CA . ASP D 1 280 ? 12.617 -12.089 24.636 1.00 8.87 276 ASP D CA 1
ATOM 8439 C C . ASP D 1 280 ? 12.659 -13.179 25.666 1.00 9.06 276 ASP D C 1
ATOM 8440 O O . ASP D 1 280 ? 13.572 -13.986 25.643 1.00 9.05 276 ASP D O 1
ATOM 8445 N N . ALA D 1 281 ? 11.657 -13.215 26.556 1.00 9.20 277 ALA D N 1
ATOM 8446 C CA . ALA D 1 281 ? 11.571 -14.232 27.553 1.00 9.09 277 ALA D CA 1
ATOM 8447 C C . ALA D 1 281 ? 12.873 -14.324 28.378 1.00 8.97 277 ALA D C 1
ATOM 8448 O O . ALA D 1 281 ? 13.210 -15.364 28.905 1.00 9.43 277 ALA D O 1
ATOM 8450 N N . GLY D 1 282 ? 13.590 -13.201 28.466 1.00 8.65 278 GLY D N 1
ATOM 8451 C CA . GLY D 1 282 ? 14.800 -13.133 29.246 1.00 9.29 278 GLY D CA 1
ATOM 8452 C C . GLY D 1 282 ? 16.084 -13.594 28.559 1.00 9.88 278 GLY D C 1
ATOM 8453 O O . GLY D 1 282 ? 17.084 -13.808 29.231 1.00 9.16 278 GLY D O 1
ATOM 8454 N N . SER D 1 283 ? 16.061 -13.749 27.237 1.00 9.33 279 SER D N 1
ATOM 8455 C CA A SER D 1 283 ? 17.276 -14.118 26.494 0.50 10.29 279 SER D CA 1
ATOM 8456 C CA B SER D 1 283 ? 17.277 -14.096 26.491 0.50 9.97 279 SER D CA 1
ATOM 8457 C C . SER D 1 283 ? 18.450 -13.192 26.813 1.00 10.34 279 SER D C 1
ATOM 8458 O O . SER D 1 283 ? 19.575 -13.656 26.972 1.00 11.11 279 SER D O 1
ATOM 8463 N N . CYS D 1 284 ? 18.188 -11.907 26.902 1.00 10.34 280 CYS D N 1
ATOM 8464 C CA . CYS D 1 284 ? 19.287 -10.932 27.086 1.00 11.23 280 CYS D CA 1
ATOM 8465 C C . CYS D 1 284 ? 19.785 -10.864 28.511 1.00 12.12 280 CYS D C 1
ATOM 8466 O O . CYS D 1 284 ? 20.721 -10.132 28.792 1.00 13.54 280 CYS D O 1
ATOM 8469 N N . LEU D 1 285 ? 19.192 -11.628 29.420 1.00 11.85 281 LEU D N 1
ATOM 8470 C CA . LEU D 1 285 ? 19.736 -11.759 30.763 1.00 11.65 281 LEU D CA 1
ATOM 8471 C C . LEU D 1 285 ? 20.838 -12.835 30.799 1.00 13.62 281 LEU D C 1
ATOM 8472 O O . LEU D 1 285 ? 21.542 -12.961 31.781 1.00 13.16 281 LEU D O 1
ATOM 8477 N N . LYS D 1 286 ? 20.978 -13.633 29.737 1.00 15.18 282 LYS D N 1
ATOM 8478 C CA . LYS D 1 286 ? 21.959 -14.708 29.736 1.00 19.52 282 LYS D CA 1
ATOM 8479 C C . LYS D 1 286 ? 23.310 -14.222 29.225 1.00 25.90 282 LYS D C 1
ATOM 8480 O O . LYS D 1 286 ? 23.395 -13.166 28.589 1.00 31.71 282 LYS D O 1
#

Organism: Mycobacterium avium (strain 104) (NCBI:txid243243)

Foldseek 3Di:
DFQQALAEEEFEPCLWFLNLLLLLNVLLRHYAYEYEYQQDDLDVVDQPFQQGGHHPVSNVVSQVSSVVSVHHYHYDNDALLPLVRLLVSLVVVCVVSVAHAEYEAPDAADGWQAFPVPGDPVRLVSRLSCLAVSSVSRCVSNVVRNLVVLPAHEYEYEAAVLLVDNDGRRVSSSVRSVNSLVVQQVCQVVCVVSLYAGEYEHFQAEPISNCFGQVNQCVQCVVDDGGGPVSNQVSQQVLAPARGNGHYSNLVSVVSSCRGGCVVSPPHSYYHYPYNHSVVD/DFLQALAEEEFEPCLWFLNLLLLLNVLLRHYEYEYEYQQADLDDVDQPFQQGGHHPVSNVVSQVSSVVSVHHYHYDNDALLPLVRLLVSLVVVCVVSVAHAEYELEDAADHWQAFPVPGDPVRLVSRLSCLAVSSVSSCVSNVVRHLVVLPAHEYEYEAAVLLVDNDGRCVSSSVRSVNSLVVQQVCQVVCVVSLYAGEYEHFQAEPISRCFGQVNQCVQCVVDDGGGPVSNQVSQQVLAPARGNGHYSNLVSVVSSCRGGCVCSPDHSYYHYPYNHNVVD/DFLQALAEEEFEPCLWFLNLLLLLNVLLRHYEYEYEYQQDDLDVVDQPFQQGGHHPVSNVVSQVSSVVSVHHYHYDNDALLPLVRLLVSLVVVCVVSVAHAEYELPDAADHWQAFPVPGDPVRLVSRLSCLAVSSVSSCVSNVVRHLVVLPAHEYEYEAAVLLVDNDGRCVSSSVRSVNSLVVQQVCQVVCVVSLYAGEYEHFQAEPISRCFGQVNQCVQCVVDDGGGPVSNQVSQQVLAPARGNGHYSNLVSVVSSCRGGCVVSPDHSYYHYPYNHSVVD/DFQQALAEEEFEPCLWFLNLLLLLLVLLRHYAYEYEYQQADLDPVDQPFQQGGHHPVSNVVSQVSSVVSVHHYHYDNDALLPLVRLLVSLVVVCVVSVAHAEYEAPDAADDWQAFPVPGDPVRLVSRLSCLAVSSVSRCVSNVVRHLVVLPAHEYEYEAAVLLVDNDGRCVSSSVRSVNSLVVQQVCQVVCVVSLYAGEYEHFQAEPISRCFGQVNQCVQCVVDDGGGPVSNQVSQQVLAPARGNGHYSNLVSVVSSCRGGCVVSPDHSYYHYPYNHNVVD

Radius of gyration: 28.83 Å; Cα contacts (8 Å, |Δi|>4): 2947; chains: 4; bounding box: 78×73×76 Å